Protein AF-A0AAD5V8U9-F1 (afdb_monomer)

Structure (mmCIF, N/CA/C/O backbone):
data_AF-A0AAD5V8U9-F1
#
_entry.id   AF-A0AAD5V8U9-F1
#
loop_
_atom_site.group_PDB
_atom_site.id
_atom_site.type_symbol
_atom_site.label_atom_id
_atom_site.label_alt_id
_atom_site.label_comp_id
_atom_site.label_asym_id
_atom_site.label_entity_id
_atom_site.label_seq_id
_atom_site.pdbx_PDB_ins_code
_atom_site.Cartn_x
_atom_site.Cartn_y
_atom_site.Cartn_z
_atom_site.occupancy
_atom_site.B_iso_or_equiv
_atom_site.auth_seq_id
_atom_site.auth_comp_id
_atom_site.auth_asym_id
_atom_site.auth_atom_id
_atom_site.pdbx_PDB_model_num
ATOM 1 N N . MET A 1 1 ? 53.433 7.777 5.359 1.00 27.30 1 MET A N 1
ATOM 2 C CA . MET A 1 1 ? 54.436 6.980 6.103 1.00 27.30 1 MET A CA 1
ATOM 3 C C . MET A 1 1 ? 55.001 7.890 7.192 1.00 27.30 1 MET A C 1
ATOM 5 O O . MET A 1 1 ? 55.397 8.986 6.826 1.00 27.30 1 MET A O 1
ATOM 9 N N . LEU A 1 2 ? 54.968 7.451 8.467 1.00 20.09 2 LEU A N 1
ATOM 10 C CA . LEU A 1 2 ? 55.168 8.207 9.737 1.00 20.09 2 LEU A CA 1
ATOM 11 C C . LEU A 1 2 ? 54.065 9.263 10.005 1.00 20.09 2 LEU A C 1
ATOM 13 O O . LEU A 1 2 ? 53.923 10.179 9.217 1.00 20.09 2 LEU A O 1
ATOM 17 N N . SER A 1 3 ? 53.223 9.217 11.045 1.00 21.23 3 SER A N 1
ATOM 18 C CA . SER A 1 3 ? 53.283 8.534 12.343 1.00 21.23 3 SER A CA 1
ATOM 19 C C . SER A 1 3 ? 51.876 8.349 12.954 1.00 21.23 3 SER A C 1
ATOM 21 O O . SER A 1 3 ? 51.056 9.260 12.984 1.00 21.23 3 SER A O 1
ATOM 23 N N . ARG A 1 4 ? 51.622 7.159 13.521 1.00 25.72 4 ARG A N 1
ATOM 24 C CA . ARG A 1 4 ? 50.749 6.996 14.697 1.00 25.72 4 ARG A CA 1
ATOM 25 C C . ARG A 1 4 ? 51.417 7.707 15.877 1.00 25.72 4 ARG A C 1
ATOM 27 O O . ARG A 1 4 ? 52.609 7.480 16.058 1.00 25.72 4 ARG A O 1
ATOM 34 N N . LEU A 1 5 ? 50.657 8.437 16.698 1.00 21.75 5 LEU A N 1
ATOM 35 C CA . LEU A 1 5 ? 50.808 8.521 18.163 1.00 21.75 5 LEU A CA 1
ATOM 36 C C . LEU A 1 5 ? 49.622 9.308 18.766 1.00 21.75 5 LEU A C 1
ATOM 38 O O . LEU A 1 5 ? 49.469 10.493 18.518 1.00 21.75 5 LEU A O 1
ATOM 42 N N . LEU A 1 6 ? 48.785 8.588 19.521 1.00 25.20 6 LEU A N 1
ATOM 43 C CA . LEU A 1 6 ? 47.920 9.003 20.641 1.00 25.20 6 LEU A CA 1
ATOM 44 C C . LEU A 1 6 ? 47.643 10.514 20.844 1.00 25.20 6 LEU A C 1
ATOM 46 O O . LEU A 1 6 ? 48.518 11.235 21.310 1.00 25.20 6 LEU A O 1
ATOM 50 N N . SER A 1 7 ? 46.385 10.949 20.697 1.00 22.83 7 SER A N 1
ATOM 51 C CA . SER A 1 7 ? 45.531 11.524 21.768 1.00 22.83 7 SER A CA 1
ATOM 52 C C . SER A 1 7 ? 44.360 12.349 21.200 1.00 22.83 7 SER A C 1
ATOM 54 O O . SER A 1 7 ? 44.422 12.876 20.100 1.00 22.83 7 SER A O 1
ATOM 56 N N . SER A 1 8 ? 43.269 12.364 21.964 1.00 24.34 8 SER A N 1
ATOM 57 C CA . SER A 1 8 ? 41.959 13.006 21.768 1.00 24.34 8 SER A CA 1
ATOM 58 C C . SER A 1 8 ? 41.940 14.377 21.070 1.00 24.34 8 SER A C 1
ATOM 60 O O . SER A 1 8 ? 42.480 15.339 21.616 1.00 24.34 8 SER A O 1
ATOM 62 N N . GLU A 1 9 ? 41.192 14.507 19.969 1.00 25.88 9 GLU A N 1
ATOM 63 C CA . GLU A 1 9 ? 40.745 15.809 19.451 1.00 25.88 9 GLU A CA 1
ATOM 64 C C . GLU A 1 9 ? 39.416 16.213 20.110 1.00 25.88 9 GLU A C 1
ATOM 66 O O . GLU A 1 9 ? 38.406 15.516 20.011 1.00 25.88 9 GLU A O 1
ATOM 71 N N . VAL A 1 10 ? 39.437 17.345 20.817 1.00 27.09 10 VAL A N 1
ATOM 72 C CA . VAL A 1 10 ? 38.261 18.047 21.346 1.00 27.09 10 VAL A CA 1
ATOM 73 C C . VAL A 1 10 ? 37.926 19.168 20.361 1.00 27.09 10 VAL A C 1
ATOM 75 O O . VAL A 1 10 ? 38.749 20.046 20.118 1.00 27.09 10 VAL A O 1
ATOM 78 N N . SER A 1 11 ? 36.726 19.127 19.784 1.00 25.44 11 SER A N 1
ATOM 79 C CA . SER A 1 11 ? 36.208 20.094 18.809 1.00 25.44 11 SER A CA 1
ATOM 80 C C . SER A 1 11 ? 35.788 21.418 19.467 1.00 25.44 11 SER A C 1
ATOM 82 O O . SER A 1 11 ? 34.930 21.414 20.353 1.00 25.44 11 SER A O 1
ATOM 84 N N . GLY A 1 12 ? 36.331 22.546 18.998 1.00 26.00 12 GLY A N 1
ATOM 85 C CA . GLY A 1 12 ? 35.893 23.910 19.324 1.00 26.00 12 GLY A CA 1
ATOM 86 C C . GLY A 1 12 ? 35.474 24.684 18.064 1.00 26.00 12 GLY A C 1
ATOM 87 O O . GLY A 1 12 ? 36.012 24.449 16.988 1.00 26.00 12 GLY A O 1
ATOM 88 N N . SER A 1 13 ? 34.484 25.572 18.198 1.00 30.34 13 SER A N 1
ATOM 89 C CA . SER A 1 13 ? 33.849 26.362 17.124 1.00 30.34 13 SER A CA 1
ATOM 90 C C . SER A 1 13 ? 34.834 27.213 16.298 1.00 30.34 13 SER A C 1
ATOM 92 O O . SER A 1 13 ? 35.621 27.968 16.861 1.00 30.34 13 SER A O 1
ATOM 94 N N . PHE A 1 14 ? 34.732 27.154 14.963 1.00 37.03 14 PHE A N 1
ATOM 95 C CA . PHE A 1 14 ? 35.583 27.874 13.996 1.00 37.03 14 PHE A CA 1
ATOM 96 C C . PHE A 1 14 ? 35.087 29.288 13.615 1.00 37.03 14 PHE A C 1
ATOM 98 O O . PHE A 1 14 ? 35.697 29.946 12.774 1.00 37.03 14 PHE A O 1
ATOM 105 N N . SER A 1 15 ? 33.992 29.790 14.200 1.00 32.16 15 SER A N 1
ATOM 106 C CA . SER A 1 15 ? 33.340 31.029 13.733 1.00 32.16 15 SER A CA 1
ATOM 107 C C . SER A 1 15 ? 34.103 32.328 14.040 1.00 32.16 15 SER A C 1
ATOM 109 O O . SER A 1 15 ? 33.955 33.301 13.307 1.00 32.16 15 SER A O 1
ATOM 111 N N . ASN A 1 16 ? 34.931 32.368 15.090 1.00 37.03 16 ASN A N 1
ATOM 112 C CA . ASN A 1 16 ? 35.503 33.626 15.605 1.00 37.03 16 ASN A CA 1
ATOM 113 C C . ASN A 1 16 ? 36.966 33.881 15.193 1.00 37.03 16 ASN A C 1
ATOM 115 O O . ASN A 1 16 ? 37.479 34.978 15.398 1.00 37.03 16 ASN A O 1
ATOM 119 N N . LEU A 1 17 ? 37.606 32.915 14.525 1.00 39.28 17 LEU A N 1
ATOM 120 C CA . LEU A 1 17 ? 38.947 33.060 13.938 1.00 39.28 17 LEU A CA 1
ATOM 121 C C . LEU A 1 17 ? 38.958 34.068 12.762 1.00 39.28 17 LEU A C 1
ATOM 123 O O . LEU A 1 17 ? 39.999 34.615 12.396 1.00 39.28 17 LEU A O 1
ATOM 127 N N . PHE A 1 18 ? 37.777 34.337 12.186 1.00 38.59 18 PHE A N 1
ATOM 128 C CA . PHE A 1 18 ? 37.563 35.188 11.012 1.00 38.59 18 PHE A CA 1
ATOM 129 C C . PHE A 1 18 ? 38.009 36.645 11.211 1.00 38.59 18 PHE A C 1
ATOM 131 O O . PHE A 1 18 ? 38.483 37.254 10.258 1.00 38.59 18 PHE A O 1
ATOM 138 N N . GLY A 1 19 ? 37.909 37.196 12.429 1.00 43.69 19 GLY A N 1
ATOM 139 C CA . GLY A 1 19 ? 38.251 38.600 12.700 1.00 43.69 19 GLY A CA 1
ATOM 140 C C . GLY A 1 19 ? 39.755 38.892 12.759 1.00 43.69 19 GLY A C 1
ATOM 141 O O . GLY A 1 19 ? 40.168 40.016 12.497 1.00 43.69 19 GLY A O 1
ATOM 142 N N . LEU A 1 20 ? 40.585 37.889 13.075 1.00 45.62 20 LEU A N 1
ATOM 143 C CA . LEU A 1 20 ? 42.047 38.043 13.111 1.00 45.62 20 LEU A CA 1
ATOM 144 C C . LEU A 1 20 ? 42.687 37.821 11.727 1.00 45.62 20 LEU A C 1
ATOM 146 O O . LEU A 1 20 ? 43.745 38.376 11.436 1.00 45.62 20 LEU A O 1
ATOM 150 N N . LEU A 1 21 ? 42.053 36.992 10.887 1.00 49.41 21 LEU A N 1
ATOM 151 C CA . LEU A 1 21 ? 42.594 36.519 9.607 1.00 49.41 21 LEU A CA 1
ATOM 152 C C . LEU A 1 21 ? 42.053 37.269 8.379 1.00 49.41 21 LEU A C 1
ATOM 154 O O . LEU A 1 21 ? 42.617 37.124 7.297 1.00 49.41 21 LEU A O 1
ATOM 158 N N . SER A 1 22 ? 41.002 38.087 8.521 1.00 44.06 22 SER A N 1
ATOM 159 C CA . SER A 1 22 ? 40.399 38.847 7.412 1.00 44.06 22 SER A CA 1
ATOM 160 C C . SER A 1 22 ? 41.258 40.001 6.870 1.00 44.06 22 SER A C 1
ATOM 162 O O . SER A 1 22 ? 40.866 40.625 5.889 1.00 44.06 22 SER A O 1
ATOM 164 N N . GLU A 1 23 ? 42.410 40.291 7.481 1.00 46.34 23 GLU A N 1
ATOM 165 C CA . GLU A 1 23 ? 43.320 41.385 7.095 1.00 46.34 23 GLU A CA 1
ATOM 166 C C . GLU A 1 23 ? 44.766 40.925 6.814 1.00 46.34 23 GLU A C 1
ATOM 168 O O . GLU A 1 23 ? 45.675 41.755 6.730 1.00 46.34 23 GLU A O 1
ATOM 173 N N . VAL A 1 24 ? 45.009 39.615 6.708 1.00 48.62 24 VAL A N 1
ATOM 174 C CA . VAL A 1 24 ? 46.351 39.068 6.452 1.00 48.62 24 VAL A CA 1
ATOM 175 C C . VAL A 1 24 ? 46.587 39.018 4.943 1.00 48.62 24 VAL A C 1
ATOM 177 O O . VAL A 1 24 ? 46.066 38.136 4.260 1.00 48.62 24 VAL A O 1
ATOM 180 N N . ASP A 1 25 ? 47.367 39.966 4.422 1.00 47.44 25 ASP A N 1
ATOM 181 C CA . ASP A 1 25 ? 47.779 39.972 3.018 1.00 47.44 25 ASP A CA 1
ATOM 182 C C . ASP A 1 25 ? 48.930 38.966 2.839 1.00 47.44 25 ASP A C 1
ATOM 184 O O . ASP A 1 25 ? 49.944 38.992 3.548 1.00 47.44 25 ASP A O 1
ATOM 188 N N . GLY A 1 26 ? 48.734 37.984 1.964 1.00 52.41 26 GLY A N 1
ATOM 189 C CA . GLY A 1 26 ? 49.614 36.828 1.837 1.00 52.41 26 GLY A CA 1
ATOM 190 C C . GLY A 1 26 ? 50.987 37.197 1.281 1.00 52.41 26 GLY A C 1
ATOM 191 O O . GLY A 1 26 ? 51.168 37.226 0.070 1.00 52.41 26 GLY A O 1
ATOM 192 N N . SER A 1 27 ? 51.970 37.440 2.156 1.00 48.62 27 SER A N 1
ATOM 193 C CA . SER A 1 27 ? 53.396 37.156 1.887 1.00 48.62 27 SER A CA 1
ATOM 194 C C . SER A 1 27 ? 54.386 37.404 3.043 1.00 48.62 27 SER A C 1
ATOM 196 O O . SER A 1 27 ? 55.550 37.052 2.858 1.00 48.62 27 SER A O 1
ATOM 198 N N . ALA A 1 28 ? 54.022 37.925 4.233 1.00 51.75 28 ALA A N 1
ATOM 199 C CA . ALA A 1 28 ? 55.047 38.137 5.284 1.00 51.75 28 ALA A CA 1
ATOM 200 C C . ALA A 1 28 ? 54.586 38.253 6.761 1.00 51.75 28 ALA A C 1
ATOM 202 O O . ALA A 1 28 ? 55.286 38.879 7.558 1.00 51.75 28 ALA A O 1
ATOM 203 N N . GLU A 1 29 ? 53.452 37.678 7.175 1.00 61.00 29 GLU A N 1
ATOM 204 C CA . GLU A 1 29 ? 52.917 37.912 8.531 1.00 61.00 29 GLU A CA 1
ATOM 205 C C . GLU A 1 29 ? 52.906 36.672 9.440 1.00 61.00 29 GLU A C 1
ATOM 207 O O . GLU A 1 29 ? 52.488 35.583 9.048 1.00 61.00 29 GLU A O 1
ATOM 212 N N . ASN A 1 30 ? 53.355 36.858 10.687 1.00 74.88 30 ASN A N 1
ATOM 213 C CA . ASN A 1 30 ? 53.443 35.815 11.709 1.00 74.88 30 ASN A CA 1
ATOM 214 C C . ASN A 1 30 ? 52.236 35.878 12.658 1.00 74.88 30 ASN A C 1
ATOM 216 O O . ASN A 1 30 ? 51.951 36.927 13.243 1.00 74.88 30 ASN A O 1
ATOM 220 N N . ILE A 1 31 ? 51.570 34.741 12.861 1.00 81.69 31 ILE A N 1
ATOM 221 C CA . ILE A 1 31 ? 50.552 34.562 13.903 1.00 81.69 31 ILE A CA 1
ATOM 222 C C . ILE A 1 31 ? 51.225 34.002 15.156 1.00 81.69 31 ILE A C 1
ATOM 224 O O . ILE A 1 31 ? 52.107 33.145 15.064 1.00 81.69 31 ILE A O 1
ATOM 228 N N . TYR A 1 32 ? 50.812 34.481 16.326 1.00 88.94 32 TYR A N 1
ATOM 229 C CA . TYR A 1 32 ? 51.337 34.056 17.621 1.00 88.94 32 TYR A CA 1
ATOM 230 C C . TYR A 1 32 ? 50.212 33.532 18.525 1.00 88.94 32 TYR A C 1
ATOM 232 O O . TYR A 1 32 ? 49.049 33.866 18.319 1.00 88.94 32 TYR A O 1
ATOM 240 N N . ILE A 1 33 ? 50.551 32.740 19.543 1.00 90.25 33 ILE A N 1
ATOM 241 C CA . ILE A 1 33 ? 49.639 32.248 20.588 1.00 90.25 33 ILE A CA 1
ATOM 242 C C . ILE A 1 33 ? 50.160 32.629 21.979 1.00 90.25 33 ILE A C 1
ATOM 244 O O . ILE A 1 33 ? 51.363 32.559 22.249 1.00 90.25 33 ILE A O 1
ATOM 248 N N . THR A 1 34 ? 49.252 33.031 22.867 1.00 92.50 34 THR A N 1
ATOM 249 C CA . THR A 1 34 ? 49.519 33.280 24.294 1.00 92.50 34 THR A CA 1
ATOM 250 C C . THR A 1 34 ? 48.283 32.911 25.126 1.00 92.50 34 THR A C 1
ATOM 252 O O . THR A 1 34 ? 47.184 32.794 24.581 1.00 92.50 34 THR A O 1
ATOM 255 N N . GLY A 1 35 ? 48.437 32.654 26.423 1.00 93.38 35 GLY A N 1
ATOM 256 C CA . GLY A 1 35 ? 47.375 32.072 27.248 1.00 93.38 35 GLY A CA 1
ATOM 257 C C . GLY A 1 35 ? 47.658 32.070 28.745 1.00 93.38 35 GLY A C 1
ATOM 258 O O . GLY A 1 35 ? 48.667 32.595 29.201 1.00 93.38 35 GLY A O 1
ATOM 259 N N . SER A 1 36 ? 46.764 31.464 29.521 1.00 93.06 36 SER A N 1
ATOM 260 C CA . SER A 1 36 ? 46.651 31.605 30.979 1.00 93.06 36 SER A CA 1
ATOM 261 C C . SER A 1 36 ? 47.670 30.825 31.818 1.00 93.06 36 SER A C 1
ATOM 263 O O . SER A 1 36 ? 47.494 30.722 33.030 1.00 93.06 36 SER A O 1
ATOM 265 N N . VAL A 1 37 ? 48.681 30.219 31.197 1.00 90.06 37 VAL A N 1
ATOM 266 C CA . VAL A 1 37 ? 49.712 29.413 31.872 1.00 90.06 37 VAL A CA 1
ATOM 267 C C . VAL A 1 37 ? 51.101 29.804 31.386 1.00 90.06 37 VAL A C 1
ATOM 269 O O . VAL A 1 37 ? 51.250 30.232 30.242 1.00 90.06 37 VAL A O 1
ATOM 272 N N . ASP A 1 38 ? 52.127 29.584 32.213 1.00 90.00 38 ASP A N 1
ATOM 273 C CA . ASP A 1 38 ? 53.528 29.919 31.907 1.00 90.00 38 ASP A CA 1
ATOM 274 C C . ASP A 1 38 ? 53.992 29.385 30.543 1.00 90.00 38 ASP A C 1
ATOM 276 O O . ASP A 1 38 ? 54.659 30.089 29.788 1.00 90.00 38 ASP A O 1
ATOM 280 N N . ALA A 1 39 ? 53.593 28.160 30.181 1.00 86.12 39 ALA A N 1
ATOM 281 C CA . ALA A 1 39 ? 53.939 27.552 28.894 1.00 86.12 39 ALA A CA 1
ATOM 282 C C . ALA A 1 39 ? 53.341 28.296 27.684 1.00 86.12 39 ALA A C 1
ATOM 284 O O . ALA A 1 39 ? 53.891 28.221 26.590 1.00 86.12 39 ALA A O 1
ATOM 285 N N . LEU A 1 40 ? 52.252 29.041 27.890 1.00 89.62 40 LEU A N 1
ATOM 286 C CA . LEU A 1 40 ? 51.650 29.964 26.927 1.00 89.62 40 LEU A CA 1
ATOM 287 C C . LEU A 1 40 ? 51.908 31.429 27.301 1.00 89.62 40 LEU A C 1
ATOM 289 O O . LEU A 1 40 ? 51.198 32.307 26.835 1.00 89.62 40 LEU A O 1
ATOM 293 N N . GLN A 1 41 ? 52.935 31.711 28.102 1.00 93.31 41 GLN A N 1
ATOM 294 C CA . GLN A 1 41 ? 53.446 33.062 28.348 1.00 93.31 41 GLN A CA 1
ATOM 295 C C . GLN A 1 41 ? 52.489 34.005 29.106 1.00 93.31 41 GLN A C 1
ATOM 297 O O . GLN A 1 41 ? 52.646 35.221 29.010 1.00 93.31 41 GLN A O 1
ATOM 302 N N . ASN A 1 42 ? 51.540 33.479 29.896 1.00 90.19 42 ASN A N 1
ATOM 303 C CA . ASN A 1 42 ? 50.672 34.241 30.819 1.00 90.19 42 ASN A CA 1
ATOM 304 C C . ASN A 1 42 ? 50.021 35.493 30.205 1.00 90.19 42 ASN A C 1
ATOM 306 O O . ASN A 1 42 ? 50.077 36.580 30.783 1.00 90.19 42 ASN A O 1
ATOM 310 N N . TRP A 1 43 ? 49.432 35.348 29.018 1.00 91.38 43 TRP A N 1
ATOM 311 C CA . TRP A 1 43 ? 48.818 36.435 28.248 1.00 91.38 43 TRP A CA 1
ATOM 312 C C . TRP A 1 43 ? 49.775 37.573 27.860 1.00 91.38 43 TRP A C 1
ATOM 314 O O . TRP A 1 43 ? 49.324 38.645 27.464 1.00 91.38 43 TRP A O 1
ATOM 324 N N . SER A 1 44 ? 51.095 37.375 27.937 1.00 91.00 44 SER A N 1
ATOM 325 C CA . SER A 1 44 ? 52.065 38.360 27.459 1.00 91.00 44 SER A CA 1
ATOM 326 C C . SER A 1 44 ? 52.054 38.386 25.929 1.00 91.00 44 SER A C 1
ATOM 328 O O . SER A 1 44 ? 52.379 37.368 25.305 1.00 91.00 44 SER A O 1
ATOM 330 N N . PRO A 1 45 ? 51.717 39.525 25.296 1.00 87.44 45 PRO A N 1
ATOM 331 C CA . PRO A 1 45 ? 51.862 39.654 23.862 1.00 87.44 45 PRO A CA 1
ATOM 332 C C . PRO A 1 45 ? 53.337 39.738 23.478 1.00 87.44 45 PRO A C 1
ATOM 334 O O . PRO A 1 45 ? 53.701 39.139 22.479 1.00 87.44 45 PRO A O 1
ATOM 337 N N . ASP A 1 46 ? 54.207 40.381 24.264 1.00 87.50 46 ASP A N 1
ATOM 338 C CA . ASP A 1 46 ? 55.628 40.573 23.929 1.00 87.50 46 ASP A CA 1
ATOM 339 C C . ASP A 1 46 ? 56.355 39.244 23.698 1.00 87.50 46 ASP A C 1
ATOM 341 O O . ASP A 1 46 ? 57.020 39.079 22.673 1.00 87.50 46 ASP A O 1
ATOM 345 N N . ASN A 1 47 ? 56.106 38.260 24.567 1.00 88.56 47 ASN A N 1
ATOM 346 C CA . ASN A 1 47 ? 56.753 36.947 24.526 1.00 88.56 47 ASN A CA 1
ATOM 347 C C . ASN A 1 47 ? 55.902 35.843 23.875 1.00 88.56 47 ASN A C 1
ATOM 349 O O . ASN A 1 47 ? 56.293 34.681 23.933 1.00 88.56 47 ASN A O 1
ATOM 353 N N . ALA A 1 48 ? 54.757 36.174 23.263 1.00 90.94 48 ALA A N 1
ATOM 354 C CA . ALA A 1 48 ? 53.863 35.198 22.631 1.00 90.94 48 ALA A CA 1
ATOM 355 C C . ALA A 1 48 ? 54.591 34.280 21.630 1.00 90.94 48 ALA A C 1
ATOM 357 O O . ALA A 1 48 ? 55.516 34.700 20.928 1.00 90.94 48 ALA A O 1
ATOM 358 N N . LEU A 1 49 ? 54.151 33.025 21.544 1.00 89.25 49 LEU A N 1
ATOM 359 C CA . LEU A 1 49 ? 54.831 31.976 20.786 1.00 89.25 49 LEU A CA 1
ATOM 360 C C . LEU A 1 49 ? 54.414 32.004 19.315 1.00 89.25 49 LEU A C 1
ATOM 362 O O . LEU A 1 49 ? 53.227 32.003 19.015 1.00 89.25 49 LEU A O 1
ATOM 366 N N . ILE A 1 50 ? 55.382 32.021 18.400 1.00 89.31 50 ILE A N 1
ATOM 367 C CA . ILE A 1 50 ? 55.143 32.091 16.950 1.00 89.31 50 ILE A CA 1
ATOM 368 C C . ILE A 1 50 ? 54.657 30.751 16.382 1.00 89.31 50 ILE A C 1
ATOM 370 O O . ILE A 1 50 ? 55.256 29.712 16.655 1.00 89.31 50 ILE A O 1
ATOM 374 N N . LEU A 1 51 ? 53.608 30.760 15.559 1.00 83.25 51 LEU A N 1
ATOM 375 C CA . LEU A 1 51 ? 53.156 29.567 14.843 1.00 83.25 51 LEU A CA 1
ATOM 376 C C . LEU A 1 51 ? 53.936 29.378 13.530 1.00 83.25 51 LEU A C 1
ATOM 378 O O . LEU A 1 51 ? 54.230 30.335 12.816 1.00 83.25 51 LEU A O 1
ATOM 382 N N . ASN A 1 52 ? 54.240 28.126 13.184 1.00 76.00 52 ASN A N 1
ATOM 383 C CA . ASN A 1 52 ? 54.982 27.738 11.987 1.00 76.00 52 ASN A CA 1
ATOM 384 C C . ASN A 1 52 ? 54.064 27.665 10.743 1.00 76.00 52 ASN A C 1
ATOM 386 O O . ASN A 1 52 ? 53.125 26.866 10.753 1.00 76.00 52 ASN A O 1
ATOM 390 N N . PRO A 1 53 ? 54.343 28.419 9.660 1.00 70.88 53 PRO A N 1
ATOM 391 C CA . PRO A 1 53 ? 53.560 28.403 8.420 1.00 70.88 53 PRO A CA 1
ATOM 392 C C . PRO A 1 53 ? 53.905 27.261 7.445 1.00 70.88 53 PRO A C 1
ATOM 394 O O . PRO A 1 53 ? 53.385 27.254 6.333 1.00 70.88 53 PRO A O 1
ATOM 397 N N . ALA A 1 54 ? 54.791 26.317 7.792 1.00 69.38 54 ALA A N 1
ATOM 398 C CA . ALA A 1 54 ? 55.311 25.306 6.857 1.00 69.38 54 ALA A CA 1
ATOM 399 C C . ALA A 1 54 ? 54.240 24.460 6.129 1.00 69.38 54 ALA A C 1
ATOM 401 O O . ALA A 1 54 ? 54.530 23.920 5.066 1.00 69.38 54 ALA A O 1
ATOM 402 N N . ASN A 1 55 ? 53.016 24.380 6.664 1.00 54.94 55 ASN A N 1
ATOM 403 C CA . ASN A 1 55 ? 51.869 23.683 6.068 1.00 54.94 55 ASN A CA 1
ATOM 404 C C . ASN A 1 55 ? 50.764 24.662 5.616 1.00 54.94 55 ASN A C 1
ATOM 406 O O . ASN A 1 55 ? 49.573 24.376 5.772 1.00 54.94 55 ASN A O 1
ATOM 410 N N . TYR A 1 56 ? 51.144 25.836 5.099 1.00 48.72 56 TYR A N 1
ATOM 411 C CA . TYR A 1 56 ? 50.217 26.840 4.566 1.00 48.72 56 TYR A CA 1
ATOM 412 C C . TYR A 1 56 ? 49.164 26.193 3.629 1.00 48.72 56 TYR A C 1
ATOM 414 O O . TYR A 1 56 ? 49.543 25.389 2.773 1.00 48.72 56 TYR A O 1
ATOM 422 N N . PRO A 1 57 ? 47.853 26.493 3.773 1.00 50.28 57 PRO A N 1
ATOM 423 C CA . PRO A 1 57 ? 47.262 27.628 4.492 1.00 50.28 57 PRO A CA 1
ATOM 424 C C . PRO A 1 57 ? 47.142 27.483 6.018 1.00 50.28 57 PRO A C 1
ATOM 426 O O . PRO A 1 57 ? 46.493 28.316 6.639 1.00 50.28 57 PRO A O 1
ATOM 429 N N . THR A 1 58 ? 47.743 26.471 6.651 1.00 58.25 58 THR A N 1
ATOM 430 C CA . THR A 1 58 ? 47.676 26.271 8.110 1.00 58.25 58 THR A CA 1
ATOM 431 C C . THR A 1 58 ? 48.967 26.682 8.825 1.00 58.25 58 THR A C 1
ATOM 433 O O . THR A 1 58 ? 50.044 26.169 8.514 1.00 58.25 58 THR A O 1
ATOM 436 N N . TRP A 1 59 ? 48.858 27.545 9.841 1.00 72.56 59 TRP A N 1
ATOM 437 C CA . TRP A 1 59 ? 49.929 27.787 10.816 1.00 72.56 59 TRP A CA 1
ATOM 438 C C . TRP A 1 59 ? 49.806 26.817 11.988 1.00 72.56 59 TRP A C 1
ATOM 440 O O . TRP A 1 59 ? 48.695 26.610 12.473 1.00 72.56 59 TRP A O 1
ATOM 450 N N . SER A 1 60 ? 50.915 26.254 12.481 1.00 74.00 60 SER A N 1
ATOM 451 C CA . SER A 1 60 ? 50.874 25.342 13.633 1.00 74.00 60 SER A CA 1
ATOM 452 C C . SER A 1 60 ? 52.050 25.453 14.606 1.00 74.00 60 SER A C 1
ATOM 454 O O . SER A 1 60 ? 53.158 25.812 14.221 1.00 74.00 60 SER A O 1
ATOM 456 N N . ILE A 1 61 ? 51.836 25.131 15.883 1.00 79.00 61 ILE A N 1
ATOM 457 C CA . ILE A 1 61 ? 52.902 24.994 16.894 1.00 79.00 61 ILE A CA 1
ATOM 458 C C . ILE A 1 61 ? 52.580 23.842 17.849 1.00 79.00 61 ILE A C 1
ATOM 460 O O . ILE A 1 61 ? 51.418 23.595 18.161 1.00 79.00 61 ILE A O 1
ATOM 464 N N . THR A 1 62 ? 53.612 23.138 18.322 1.00 77.94 62 THR A N 1
ATOM 465 C CA . THR A 1 62 ? 53.494 22.125 19.383 1.00 77.94 62 THR A CA 1
ATOM 466 C C . THR A 1 62 ? 54.023 22.683 20.701 1.00 77.94 62 THR A C 1
ATOM 468 O O . THR A 1 62 ? 55.163 23.148 20.749 1.00 77.94 62 THR A O 1
ATOM 471 N N . ILE A 1 63 ? 53.217 22.636 21.768 1.00 77.69 63 ILE A N 1
ATOM 472 C CA . ILE A 1 63 ? 53.557 23.213 23.082 1.00 77.69 63 ILE A CA 1
ATOM 473 C C . ILE A 1 63 ? 53.342 22.173 24.187 1.00 77.69 63 ILE A C 1
ATOM 475 O O . ILE A 1 63 ? 52.375 21.411 24.150 1.00 77.69 63 ILE A O 1
ATOM 479 N N . ASN A 1 64 ? 54.243 22.155 25.174 1.00 79.38 64 ASN A N 1
ATOM 480 C CA . ASN A 1 64 ? 54.147 21.303 26.361 1.00 79.38 64 ASN A CA 1
ATOM 481 C C . ASN A 1 64 ? 53.321 22.004 27.439 1.00 79.38 64 ASN A C 1
ATOM 483 O O . ASN A 1 64 ? 53.771 23.000 28.002 1.00 79.38 64 ASN A O 1
ATOM 487 N N . LEU A 1 65 ? 52.138 21.477 27.740 1.00 80.94 65 LEU A N 1
ATOM 488 C CA . LEU A 1 65 ? 51.215 22.064 28.710 1.00 80.94 65 LEU A CA 1
ATOM 489 C C . LEU A 1 65 ? 51.138 21.231 30.003 1.00 80.94 65 LEU A C 1
ATOM 491 O O . LEU A 1 65 ? 51.279 20.002 29.948 1.00 80.94 65 LEU A O 1
ATOM 495 N N . PRO A 1 66 ? 50.921 21.873 31.171 1.00 76.62 66 PRO A N 1
ATOM 496 C CA . PRO A 1 66 ? 50.778 21.170 32.444 1.00 76.62 66 PRO A CA 1
ATOM 497 C C . PRO A 1 66 ? 49.532 20.279 32.420 1.00 76.62 66 PRO A C 1
ATOM 499 O O . PRO A 1 66 ? 48.501 20.691 31.898 1.00 76.62 66 PRO A O 1
ATOM 502 N N . ALA A 1 67 ? 49.622 19.067 32.971 1.00 77.94 67 ALA A N 1
ATOM 503 C CA . ALA A 1 67 ? 48.522 18.099 33.012 1.00 77.94 67 ALA A CA 1
ATOM 504 C C . ALA A 1 67 ? 47.450 18.457 34.056 1.00 77.94 67 ALA A C 1
ATOM 506 O O . ALA A 1 67 ? 47.768 19.053 35.081 1.00 77.94 67 ALA A O 1
ATOM 507 N N . SER A 1 68 ? 46.207 18.011 33.837 1.00 79.94 68 SER A N 1
ATOM 508 C CA . SER A 1 68 ? 45.039 18.293 34.699 1.00 79.94 68 SER A CA 1
ATOM 509 C C . SER A 1 68 ? 44.742 19.782 34.918 1.00 79.94 68 SER A C 1
ATOM 511 O O . SER A 1 68 ? 44.207 20.157 35.962 1.00 79.94 68 SER A O 1
ATOM 513 N N . THR A 1 69 ? 45.082 20.637 33.955 1.00 78.69 69 THR A N 1
ATOM 514 C CA . THR A 1 69 ? 44.961 22.093 34.093 1.00 78.69 69 THR A CA 1
ATOM 515 C C . THR A 1 69 ? 43.962 22.626 33.077 1.00 78.69 69 THR A C 1
ATOM 517 O O . THR A 1 69 ? 44.064 22.328 31.887 1.00 78.69 69 THR A O 1
ATOM 520 N N . ALA A 1 70 ? 43.002 23.428 33.542 1.00 83.75 70 ALA A N 1
ATOM 521 C CA . ALA A 1 70 ? 42.165 24.245 32.672 1.00 83.75 70 ALA A CA 1
ATOM 522 C C . ALA A 1 70 ? 42.989 25.440 32.173 1.00 83.75 70 ALA A C 1
ATOM 524 O O . ALA A 1 70 ? 43.531 26.209 32.967 1.00 83.75 70 ALA A O 1
ATOM 525 N N . ILE A 1 71 ? 43.111 25.561 30.858 1.00 84.44 71 ILE A N 1
ATOM 526 C CA . ILE A 1 71 ? 43.960 26.524 30.166 1.00 84.44 71 ILE A CA 1
ATOM 527 C C . ILE A 1 71 ? 43.079 27.341 29.239 1.00 84.44 71 ILE A C 1
ATOM 529 O O . ILE A 1 71 ? 42.312 26.793 28.447 1.00 84.44 71 ILE A O 1
ATOM 533 N N . GLU A 1 72 ? 43.225 28.653 29.321 1.00 88.81 72 GLU A N 1
ATOM 534 C CA . GLU A 1 72 ? 42.662 29.582 28.358 1.00 88.81 72 GLU A CA 1
ATOM 535 C C . GLU A 1 72 ? 43.760 30.100 27.423 1.00 88.81 72 GLU A C 1
ATOM 537 O O . GLU A 1 72 ? 44.900 30.268 27.856 1.00 88.81 72 GLU A O 1
ATOM 542 N N . TYR A 1 73 ? 43.454 30.359 26.155 1.00 88.88 73 TYR A N 1
ATOM 543 C CA . TYR A 1 73 ? 44.422 30.904 25.198 1.00 88.88 73 TYR A CA 1
ATOM 544 C C . TYR A 1 73 ? 43.749 31.721 24.092 1.00 88.88 73 TYR A C 1
ATOM 546 O O . TYR A 1 73 ? 42.535 31.635 23.901 1.00 88.88 73 TYR A O 1
ATOM 554 N N . LYS A 1 74 ? 44.545 32.523 23.378 1.00 87.94 74 LYS A N 1
ATOM 555 C CA . LYS A 1 74 ? 44.144 33.257 22.170 1.00 87.94 74 LYS A CA 1
ATOM 556 C C . LYS A 1 74 ? 45.279 33.348 21.168 1.00 87.94 74 LYS A C 1
ATOM 558 O O . LYS A 1 74 ? 46.460 33.339 21.539 1.00 87.94 74 LYS A O 1
ATOM 563 N N . TYR A 1 75 ? 44.905 33.530 19.909 1.00 86.88 75 TYR A N 1
ATOM 564 C CA . TYR A 1 75 ? 45.836 33.952 18.872 1.00 86.88 75 TYR A CA 1
ATOM 565 C C . TYR A 1 75 ? 45.975 35.477 18.836 1.00 86.88 75 TYR A C 1
ATOM 567 O O . TYR A 1 75 ? 45.025 36.220 19.094 1.00 86.88 75 TYR A O 1
ATOM 575 N N . ILE A 1 76 ? 47.174 35.951 18.510 1.00 86.19 76 ILE A N 1
ATOM 576 C CA . ILE A 1 76 ? 47.454 37.369 18.292 1.00 86.19 76 ILE A CA 1
ATOM 577 C C . ILE A 1 76 ? 48.217 37.566 16.984 1.00 86.19 76 ILE A C 1
ATOM 579 O O . ILE A 1 76 ? 49.089 36.772 16.618 1.00 86.19 76 ILE A O 1
ATOM 583 N N . ARG A 1 77 ? 47.918 38.666 16.299 1.00 83.19 77 ARG A N 1
ATOM 584 C CA . ARG A 1 77 ? 48.671 39.157 15.141 1.00 83.19 77 ARG A CA 1
ATOM 585 C C . ARG A 1 77 ? 49.559 40.308 15.599 1.00 83.19 77 ARG A C 1
ATOM 587 O O . ARG A 1 77 ? 49.083 41.220 16.277 1.00 83.19 77 ARG A O 1
ATOM 594 N N . LYS A 1 78 ? 50.839 40.276 15.224 1.00 76.56 78 LYS A N 1
ATOM 595 C CA . LYS A 1 78 ? 51.776 41.387 15.438 1.00 76.56 78 LYS A CA 1
ATOM 596 C C . LYS A 1 78 ? 52.190 41.957 14.089 1.00 76.56 78 LYS A C 1
ATOM 598 O O . LYS A 1 78 ? 52.871 41.273 13.329 1.00 76.56 78 LYS A O 1
ATOM 603 N N . PHE A 1 79 ? 51.819 43.201 13.812 1.00 71.19 79 PHE A N 1
ATOM 604 C CA . PHE A 1 79 ? 52.178 43.882 12.568 1.00 71.19 79 PHE A CA 1
ATOM 605 C C . PHE A 1 79 ? 52.525 45.348 12.852 1.00 71.19 79 PHE A C 1
ATOM 607 O O . PHE A 1 79 ? 51.797 46.023 13.573 1.00 71.19 79 PHE A O 1
ATOM 614 N N . ASN A 1 80 ? 53.669 45.834 12.351 1.00 69.25 80 ASN A N 1
ATOM 615 C CA . ASN A 1 80 ? 54.174 47.205 12.567 1.00 69.25 80 ASN A CA 1
ATOM 616 C C . ASN A 1 80 ? 54.162 47.700 14.034 1.00 69.25 80 ASN A C 1
ATOM 618 O O . ASN A 1 80 ? 53.923 48.873 14.306 1.00 69.25 80 ASN A O 1
ATOM 622 N N . GLY A 1 81 ? 54.429 46.809 14.995 1.00 69.25 81 GLY A N 1
ATOM 623 C CA . GLY A 1 81 ? 54.434 47.136 16.429 1.00 69.25 81 GLY A CA 1
ATOM 624 C C . GLY A 1 81 ? 53.047 47.189 17.084 1.00 69.25 81 GLY A C 1
ATOM 625 O O . GLY A 1 81 ? 52.964 47.396 18.292 1.00 69.25 81 GLY A O 1
ATOM 626 N N . GLN A 1 82 ? 51.970 46.958 16.327 1.00 75.75 82 GLN A N 1
ATOM 627 C CA . GLN A 1 82 ? 50.606 46.849 16.838 1.00 75.75 82 GLN A CA 1
ATOM 628 C C . GLN A 1 82 ? 50.239 45.378 17.086 1.00 75.75 82 GLN A C 1
ATOM 630 O O . GLN A 1 82 ? 50.506 44.506 16.254 1.00 75.75 82 GLN A O 1
ATOM 635 N N . VAL A 1 83 ? 49.624 45.104 18.241 1.00 84.75 83 VAL A N 1
ATOM 636 C CA . VAL A 1 83 ? 49.134 43.774 18.628 1.00 84.75 83 VAL A CA 1
ATOM 637 C C . VAL A 1 83 ? 47.617 43.743 18.492 1.00 84.75 83 VAL A C 1
ATOM 639 O O . VAL A 1 83 ? 46.923 44.499 19.172 1.00 84.75 83 VAL A O 1
ATOM 642 N N . THR A 1 84 ? 47.109 42.848 17.647 1.00 82.12 84 THR A N 1
ATOM 643 C CA . THR A 1 84 ? 45.671 42.583 17.498 1.00 82.12 84 THR A CA 1
ATOM 644 C C . THR A 1 84 ? 45.352 41.226 18.109 1.00 82.12 84 THR A C 1
ATOM 646 O O . THR A 1 84 ? 46.054 40.253 17.835 1.00 82.12 84 THR A O 1
ATOM 649 N N . TRP A 1 85 ? 44.322 41.167 18.951 1.00 83.75 85 TRP A N 1
ATOM 650 C CA . TRP A 1 85 ? 43.903 39.964 19.672 1.00 83.75 85 TRP A CA 1
ATOM 651 C C . TRP A 1 85 ? 42.709 39.294 19.005 1.00 83.75 85 TRP A C 1
ATOM 653 O O . TRP A 1 85 ? 41.853 39.967 18.434 1.00 83.75 85 TRP A O 1
ATOM 663 N N . GLU A 1 86 ? 42.623 37.974 19.142 1.00 78.50 86 GLU A N 1
ATOM 664 C CA . GLU A 1 86 ? 41.411 37.223 18.824 1.00 78.50 86 GLU A CA 1
ATOM 665 C C . GLU A 1 86 ? 40.230 37.712 19.682 1.00 78.50 86 GLU A C 1
ATOM 667 O O . GLU A 1 86 ? 40.390 38.101 20.849 1.00 78.50 86 GLU A O 1
ATOM 672 N N . SER A 1 87 ? 39.034 37.724 19.090 1.00 73.00 87 SER A N 1
ATOM 673 C CA . SER A 1 87 ? 37.798 38.180 19.733 1.00 73.00 87 SER A CA 1
ATOM 674 C C . SER A 1 87 ? 37.478 37.359 20.985 1.00 73.00 87 SER A C 1
ATOM 676 O O . SER A 1 87 ? 37.800 36.178 21.061 1.00 73.00 87 SER A O 1
ATOM 678 N N . ASP A 1 88 ? 36.821 37.964 21.976 1.00 68.38 88 ASP A N 1
ATOM 679 C CA . ASP A 1 88 ? 36.266 37.202 23.100 1.00 68.38 88 ASP A CA 1
ATOM 680 C C . ASP A 1 88 ? 35.110 36.284 22.657 1.00 68.38 88 ASP A C 1
ATOM 682 O O . ASP A 1 88 ? 34.390 36.617 21.711 1.00 68.38 88 ASP A O 1
ATOM 686 N N . PRO A 1 89 ? 34.885 35.152 23.352 1.00 70.81 89 PRO A N 1
ATOM 687 C CA . PRO A 1 89 ? 35.583 34.698 24.564 1.00 70.81 89 PRO A CA 1
ATOM 688 C C . PRO A 1 89 ? 36.939 34.017 24.292 1.00 70.81 89 PRO A C 1
ATOM 690 O O . PRO A 1 89 ? 37.181 33.522 23.197 1.00 70.81 89 PRO A O 1
ATOM 693 N N . ASN A 1 90 ? 37.807 33.945 25.312 1.00 79.56 90 ASN A N 1
ATOM 694 C CA . ASN A 1 90 ? 39.041 33.147 25.267 1.00 79.56 90 ASN A CA 1
ATOM 695 C C . ASN A 1 90 ? 38.751 31.679 24.904 1.00 79.56 90 ASN A C 1
ATOM 697 O O . ASN A 1 90 ? 37.801 31.081 25.423 1.00 79.56 90 ASN A O 1
ATOM 701 N N . MET A 1 91 ? 39.621 31.071 24.094 1.00 79.56 91 MET A N 1
ATOM 702 C CA . MET A 1 91 ? 39.581 29.631 23.835 1.00 79.56 91 MET A CA 1
ATOM 703 C C . MET A 1 91 ? 39.929 28.881 25.118 1.00 79.56 91 MET A C 1
ATOM 705 O O . MET A 1 91 ? 40.796 29.325 25.868 1.00 79.56 91 MET A O 1
ATOM 709 N N . ARG A 1 92 ? 39.267 27.750 25.392 1.00 79.69 92 ARG A N 1
ATOM 710 C CA . ARG A 1 92 ? 39.476 26.957 26.615 1.00 79.69 92 ARG A CA 1
ATOM 711 C C . ARG A 1 92 ? 39.746 25.494 26.294 1.00 79.69 92 ARG A C 1
ATOM 713 O O . ARG A 1 92 ? 39.006 24.882 25.531 1.00 79.69 92 ARG A O 1
ATOM 720 N N . ILE A 1 93 ? 40.746 24.914 26.947 1.00 77.44 93 ILE A N 1
ATOM 721 C CA . ILE A 1 93 ? 41.046 23.478 26.921 1.00 77.44 93 ILE A CA 1
ATOM 722 C C . ILE A 1 93 ? 41.400 23.002 28.332 1.00 77.44 93 ILE A C 1
ATOM 724 O O . ILE A 1 93 ? 41.978 23.749 29.111 1.00 77.44 93 ILE A O 1
ATOM 728 N N . THR A 1 94 ? 41.057 21.766 28.694 1.00 79.69 94 THR A N 1
ATOM 729 C CA . THR A 1 94 ? 41.528 21.142 29.943 1.00 79.69 94 THR A CA 1
ATOM 730 C C . THR A 1 94 ? 42.402 19.948 29.593 1.00 79.69 94 THR A C 1
ATOM 732 O O . THR A 1 94 ? 41.953 19.043 28.891 1.00 79.69 94 THR A O 1
ATOM 735 N N . THR A 1 95 ? 43.658 19.955 30.037 1.00 72.62 95 THR A N 1
ATOM 736 C CA . THR A 1 95 ? 44.623 18.893 29.714 1.00 72.62 95 THR A CA 1
ATOM 737 C C . THR A 1 95 ? 44.335 17.610 30.514 1.00 72.62 95 THR A C 1
ATOM 739 O O . THR A 1 95 ? 43.988 17.687 31.695 1.00 72.62 95 THR A O 1
ATOM 742 N N . PRO A 1 96 ? 44.468 16.410 29.916 1.00 63.00 96 PRO A N 1
ATOM 743 C CA . PRO A 1 96 ? 44.176 15.139 30.586 1.00 63.00 96 PRO A CA 1
ATOM 744 C C . PRO A 1 96 ? 45.163 14.814 31.725 1.00 63.00 96 PRO A C 1
ATOM 746 O O . PRO A 1 96 ? 46.267 15.351 31.796 1.00 63.00 96 PRO A O 1
ATOM 749 N N . ALA A 1 97 ? 44.761 13.917 32.636 1.00 59.16 97 ALA A N 1
ATOM 750 C CA . ALA A 1 97 ? 45.477 13.644 33.891 1.00 59.16 97 ALA A CA 1
ATOM 751 C C . ALA A 1 97 ? 46.724 12.749 33.776 1.00 59.16 97 ALA A C 1
ATOM 753 O O . ALA A 1 97 ? 47.508 12.642 34.720 1.00 59.16 97 ALA A O 1
ATOM 754 N N . SER A 1 98 ? 46.934 12.102 32.632 1.00 54.44 98 SER A N 1
ATOM 755 C CA . SER A 1 98 ? 48.068 11.209 32.408 1.00 54.44 98 SER A CA 1
ATOM 756 C C . SER A 1 98 ? 49.186 11.925 31.649 1.00 54.44 98 SER A C 1
ATOM 758 O O . SER A 1 98 ? 48.956 12.384 30.535 1.00 54.44 98 SER A O 1
ATOM 760 N N . VAL A 1 99 ? 50.399 11.881 32.215 1.00 44.78 99 VAL A N 1
ATOM 761 C CA . VAL A 1 99 ? 51.710 12.339 31.699 1.00 44.78 99 VAL A CA 1
ATOM 762 C C . VAL A 1 99 ? 52.146 13.729 32.194 1.00 44.78 99 VAL A C 1
ATOM 764 O O . VAL A 1 99 ? 51.415 14.703 32.123 1.00 44.78 99 VAL A O 1
ATOM 767 N N . ARG A 1 100 ? 53.391 13.824 32.694 1.00 48.44 100 ARG A N 1
ATOM 768 C CA . ARG A 1 100 ? 54.003 15.038 33.279 1.00 48.44 100 ARG A CA 1
ATOM 769 C C . ARG A 1 100 ? 54.137 16.237 32.316 1.00 48.44 100 ARG A C 1
ATOM 771 O O . ARG A 1 100 ? 54.533 17.288 32.793 1.00 48.44 100 ARG A O 1
ATOM 778 N N . ASN A 1 101 ? 53.815 16.090 31.026 1.00 49.97 101 ASN A N 1
ATOM 779 C CA . ASN A 1 101 ? 53.725 17.142 30.003 1.00 49.97 101 ASN A CA 1
ATOM 780 C C . ASN A 1 101 ? 52.769 16.666 28.885 1.00 49.97 101 ASN A C 1
ATOM 782 O O . ASN A 1 101 ? 52.959 15.563 28.372 1.00 49.97 101 ASN A O 1
ATOM 786 N N . CYS A 1 102 ? 51.770 17.469 28.501 1.00 51.19 102 CYS A N 1
ATOM 787 C CA . CYS A 1 102 ? 50.886 17.197 27.355 1.00 51.19 102 CYS A CA 1
ATOM 788 C C . CYS A 1 102 ? 51.393 17.937 26.108 1.00 51.19 102 CYS A C 1
ATOM 790 O O . CYS A 1 102 ? 51.537 19.156 26.158 1.00 51.19 102 CYS A O 1
ATOM 792 N N . HIS A 1 103 ? 51.642 17.227 25.004 1.00 55.34 103 HIS A N 1
ATOM 793 C CA . HIS A 1 103 ? 51.986 17.831 23.712 1.00 55.34 103 HIS A CA 1
ATOM 794 C C . HIS A 1 103 ? 50.700 18.148 22.946 1.00 55.34 103 HIS A C 1
ATOM 796 O O . HIS A 1 103 ? 50.018 17.229 22.499 1.00 55.34 103 HIS A O 1
ATOM 802 N N . LEU A 1 104 ? 50.362 19.427 22.799 1.00 56.06 104 LEU A N 1
ATOM 803 C CA . LEU A 1 104 ? 49.188 19.859 22.034 1.00 56.06 104 LEU A CA 1
ATOM 804 C C . LEU A 1 104 ? 49.629 20.620 20.785 1.00 56.06 104 LEU A C 1
ATOM 806 O O . LEU A 1 104 ? 50.497 21.494 20.861 1.00 56.06 104 LEU A O 1
ATOM 810 N N . VAL A 1 105 ? 49.041 20.254 19.644 1.00 60.94 105 VAL A N 1
ATOM 811 C CA . VAL A 1 105 ? 49.235 20.932 18.360 1.00 60.94 105 VAL A CA 1
ATOM 812 C C . VAL A 1 105 ? 48.125 21.963 18.200 1.00 60.94 105 VAL A C 1
ATOM 814 O O . VAL A 1 105 ? 46.949 21.612 18.157 1.00 60.94 105 VAL A O 1
ATOM 817 N N . PHE A 1 106 ? 48.498 23.235 18.113 1.00 58.22 106 PHE A N 1
ATOM 818 C CA . PHE A 1 106 ? 47.574 24.327 17.815 1.00 58.22 106 PHE A CA 1
ATOM 819 C C . PHE A 1 106 ? 47.660 24.640 16.328 1.00 58.22 106 PHE A C 1
ATOM 821 O O . PHE A 1 106 ? 48.770 24.859 15.853 1.00 58.22 106 PHE A O 1
ATOM 828 N N . SER A 1 107 ? 46.525 24.690 15.626 1.00 53.41 107 SER A N 1
ATOM 829 C CA . SER A 1 107 ? 46.467 24.912 14.175 1.00 53.41 107 SER A CA 1
ATOM 830 C C . SER A 1 107 ? 45.460 26.005 13.812 1.00 53.41 107 SER A C 1
ATOM 832 O O . SER A 1 107 ? 44.344 26.002 14.323 1.00 53.41 107 SER A O 1
ATOM 834 N N . VAL A 1 108 ? 45.842 26.915 12.913 1.00 56.25 108 VAL A N 1
ATOM 835 C CA . VAL A 1 108 ? 45.016 28.038 12.425 1.00 56.25 108 VAL A CA 1
ATOM 836 C C . VAL A 1 108 ? 45.003 27.994 10.890 1.00 56.25 108 VAL A C 1
ATOM 838 O O . VAL A 1 108 ? 46.051 28.246 10.297 1.00 56.25 108 VAL A O 1
ATOM 841 N N . PRO A 1 109 ? 43.887 27.646 10.222 1.00 48.12 109 PRO A N 1
ATOM 842 C CA . PRO A 1 109 ? 43.794 27.640 8.758 1.00 48.12 109 PRO A CA 1
ATOM 843 C C . PRO A 1 109 ? 43.388 29.014 8.185 1.00 48.12 109 PRO A C 1
ATOM 845 O O . PRO A 1 109 ? 42.498 29.676 8.716 1.00 48.12 109 PRO A O 1
ATOM 848 N N . MET A 1 110 ? 43.991 29.433 7.068 1.00 46.41 110 MET A N 1
ATOM 849 C CA . MET A 1 110 ? 43.583 30.612 6.293 1.00 46.41 110 MET A CA 1
ATOM 850 C C . MET A 1 110 ? 42.393 30.265 5.382 1.00 46.41 110 MET A C 1
ATOM 852 O O . MET A 1 110 ? 42.495 29.381 4.530 1.00 46.41 110 MET A O 1
ATOM 856 N N . LEU A 1 111 ? 41.273 30.980 5.518 1.00 44.91 111 LEU A N 1
ATOM 857 C CA . LEU A 1 111 ? 40.134 30.898 4.596 1.00 44.91 111 LEU A CA 1
ATOM 858 C C . LEU A 1 111 ? 40.235 32.042 3.574 1.00 44.91 111 LEU A C 1
ATOM 860 O O . LEU A 1 111 ? 39.892 33.183 3.869 1.00 44.91 111 LEU A O 1
ATOM 864 N N . GLY A 1 112 ? 40.759 31.751 2.381 1.00 32.94 112 GLY A N 1
ATOM 865 C CA . GLY A 1 112 ? 41.004 32.752 1.337 1.00 32.94 112 GLY A CA 1
ATOM 866 C C . GLY A 1 112 ? 39.805 33.030 0.419 1.00 32.94 112 GLY A C 1
ATOM 867 O O . GLY A 1 112 ? 39.167 32.108 -0.095 1.00 32.94 112 GLY A O 1
ATOM 868 N N . ARG A 1 113 ? 39.562 34.323 0.142 1.00 27.48 113 ARG A N 1
ATOM 869 C CA . ARG A 1 113 ? 38.902 34.813 -1.083 1.00 27.48 113 ARG A CA 1
ATOM 870 C C . ARG A 1 113 ? 39.805 34.546 -2.298 1.00 27.48 113 ARG A C 1
ATOM 872 O O . ARG A 1 113 ? 41.023 34.623 -2.200 1.00 27.48 113 ARG A O 1
ATOM 879 N N . ARG A 1 114 ? 39.181 34.260 -3.446 1.00 28.44 114 ARG A N 1
ATOM 880 C CA . ARG A 1 114 ? 39.826 34.156 -4.766 1.00 28.44 114 ARG A CA 1
ATOM 881 C C . ARG A 1 114 ? 40.434 35.496 -5.183 1.00 28.44 114 ARG A C 1
ATOM 883 O O . ARG A 1 114 ? 39.705 36.478 -5.186 1.00 28.44 114 ARG A O 1
ATOM 890 N N . ASP A 1 115 ? 41.653 35.462 -5.712 1.00 25.95 115 ASP A N 1
ATOM 891 C CA . ASP A 1 115 ? 42.044 36.317 -6.833 1.00 25.95 115 ASP A CA 1
ATOM 892 C C . ASP A 1 115 ? 42.915 35.537 -7.826 1.00 25.95 115 ASP A C 1
ATOM 894 O O . ASP A 1 115 ? 43.770 34.733 -7.459 1.00 25.95 115 ASP A O 1
ATOM 898 N N . CYS A 1 116 ? 42.616 35.719 -9.111 1.00 30.55 116 CYS A N 1
ATOM 899 C CA . CYS A 1 116 ? 43.269 35.051 -10.231 1.00 30.55 116 CYS A CA 1
ATOM 900 C C . CYS A 1 116 ? 44.477 35.866 -10.700 1.00 30.55 116 CYS A C 1
ATOM 902 O O . CYS A 1 116 ? 44.302 37.043 -11.013 1.00 30.55 116 CYS A O 1
ATOM 904 N N . LYS A 1 117 ? 45.639 35.216 -10.853 1.00 28.95 117 LYS A N 1
ATOM 905 C CA . LYS A 1 117 ? 46.611 35.368 -11.960 1.00 28.95 117 LYS A CA 1
ATOM 906 C C . LYS A 1 117 ? 47.931 34.697 -11.578 1.00 28.95 117 LYS A C 1
ATOM 908 O O . LYS A 1 117 ? 48.613 35.168 -10.678 1.00 28.95 117 LYS A O 1
ATOM 913 N N . ASN A 1 118 ? 48.276 33.613 -12.267 1.00 28.72 118 ASN A N 1
ATOM 914 C CA . ASN A 1 118 ? 49.561 33.432 -12.950 1.00 28.72 118 ASN A CA 1
ATOM 915 C C . ASN A 1 118 ? 49.615 32.035 -13.575 1.00 28.72 118 ASN A C 1
ATOM 917 O O . ASN A 1 118 ? 49.227 31.044 -12.958 1.00 28.72 118 ASN A O 1
ATOM 921 N N . ASP A 1 119 ? 50.064 32.019 -14.825 1.00 32.56 119 ASP A N 1
ATOM 922 C CA . ASP A 1 119 ? 50.324 30.849 -15.651 1.00 32.56 119 ASP A CA 1
ATOM 923 C C . ASP A 1 119 ? 51.248 29.853 -14.944 1.00 32.56 119 ASP A C 1
ATOM 925 O O . ASP A 1 119 ? 52.309 30.228 -14.443 1.00 32.56 119 ASP A O 1
ATOM 929 N N . ILE A 1 120 ? 50.868 28.574 -14.959 1.00 30.27 120 ILE A N 1
ATOM 930 C CA . ILE A 1 120 ? 51.810 27.471 -14.775 1.00 30.27 120 ILE A CA 1
ATOM 931 C C . ILE A 1 120 ? 51.624 26.494 -15.937 1.00 30.27 120 ILE A C 1
ATOM 933 O O . ILE A 1 120 ? 50.520 26.062 -16.266 1.00 30.27 120 ILE A O 1
ATOM 937 N N . ASP A 1 121 ? 52.768 26.246 -16.556 1.00 27.98 121 ASP A N 1
ATOM 938 C CA . ASP A 1 121 ? 53.070 25.533 -17.785 1.00 27.98 121 ASP A CA 1
ATOM 939 C C . ASP A 1 121 ? 52.723 24.032 -17.710 1.00 27.98 121 ASP A C 1
ATOM 941 O O . ASP A 1 121 ? 53.084 23.342 -16.754 1.00 27.98 121 ASP A O 1
ATOM 945 N N . TRP A 1 122 ? 52.018 23.515 -18.720 1.00 29.16 122 TRP A N 1
ATOM 946 C CA . TRP A 1 122 ? 51.476 22.145 -18.756 1.00 29.16 122 TRP A CA 1
ATOM 947 C C . TRP A 1 122 ? 52.439 21.094 -19.347 1.00 29.16 122 TRP A C 1
ATOM 949 O O . TRP A 1 122 ? 52.024 19.964 -19.602 1.00 29.16 122 TRP A O 1
ATOM 959 N N . GLU A 1 123 ? 53.730 21.400 -19.510 1.00 30.20 123 GLU A N 1
ATOM 960 C CA . GLU A 1 123 ? 54.728 20.459 -20.063 1.00 30.20 123 GLU A CA 1
ATOM 961 C C . GLU A 1 123 ? 55.629 19.736 -19.035 1.00 30.20 123 GLU A C 1
ATOM 963 O O . GLU A 1 123 ? 56.518 18.980 -19.422 1.00 30.20 123 GLU A O 1
ATOM 968 N N . GLN A 1 124 ? 55.378 19.843 -17.724 1.00 30.33 124 GLN A N 1
ATOM 969 C CA . GLN A 1 124 ? 56.149 19.117 -16.688 1.00 30.33 124 GLN A CA 1
ATOM 970 C C . GLN A 1 124 ? 55.317 18.190 -15.780 1.00 30.33 124 GLN A C 1
ATOM 972 O O . GLN A 1 124 ? 55.628 18.007 -14.606 1.00 30.33 124 GLN A O 1
ATOM 977 N N . TYR A 1 125 ? 54.280 17.542 -16.321 1.00 29.73 125 TYR A N 1
ATOM 978 C CA . TYR A 1 125 ? 53.541 16.482 -15.606 1.00 29.73 125 TYR A CA 1
ATOM 979 C C . TYR A 1 125 ? 53.442 15.154 -16.376 1.00 29.73 125 TYR A C 1
ATOM 981 O O . TYR A 1 125 ? 52.573 14.329 -16.102 1.00 29.73 125 TYR A O 1
ATOM 989 N N . ALA A 1 126 ? 54.354 14.932 -17.330 1.00 29.42 126 ALA A N 1
ATOM 990 C CA . ALA A 1 126 ? 54.372 13.747 -18.190 1.00 29.42 126 ALA A CA 1
ATOM 991 C C . ALA A 1 126 ? 55.542 12.768 -17.946 1.00 29.42 126 ALA A C 1
ATOM 993 O O . ALA A 1 126 ? 55.638 11.788 -18.675 1.00 29.42 126 ALA A O 1
ATOM 994 N N . ASP A 1 127 ? 56.394 12.957 -16.925 1.00 28.33 127 ASP A N 1
ATOM 995 C CA . ASP A 1 127 ? 57.602 12.116 -16.752 1.00 28.33 127 ASP A CA 1
ATOM 996 C C . ASP A 1 127 ? 57.798 11.497 -15.351 1.00 28.33 127 ASP A C 1
ATOM 998 O O . ASP A 1 127 ? 58.913 11.210 -14.927 1.00 28.33 127 ASP A O 1
ATOM 1002 N N . VAL A 1 128 ? 56.709 11.245 -14.611 1.00 27.28 128 VAL A N 1
ATOM 1003 C CA . VAL A 1 128 ? 56.762 10.483 -13.334 1.00 27.28 128 VAL A CA 1
ATOM 1004 C C . VAL A 1 128 ? 55.891 9.213 -13.365 1.00 27.28 128 VAL A C 1
ATOM 1006 O O . VAL A 1 128 ? 55.799 8.475 -12.389 1.00 27.28 128 VAL A O 1
ATOM 1009 N N . LEU A 1 129 ? 55.329 8.867 -14.529 1.00 27.52 129 LEU A N 1
ATOM 1010 C CA . LEU A 1 129 ? 54.672 7.575 -14.786 1.00 27.52 129 LEU A CA 1
ATOM 1011 C C . LEU A 1 129 ? 55.546 6.619 -15.618 1.00 27.52 129 LEU A C 1
ATOM 1013 O O . LEU A 1 129 ? 55.042 5.833 -16.417 1.00 27.52 129 LEU A O 1
ATOM 1017 N N . SER A 1 130 ? 56.865 6.629 -15.406 1.00 31.59 130 SER A N 1
ATOM 1018 C CA . SER A 1 130 ? 57.711 5.500 -15.800 1.00 31.59 130 SER A CA 1
ATOM 1019 C C . SER A 1 130 ? 58.785 5.229 -14.744 1.00 31.59 130 SER A C 1
ATOM 1021 O O . SER A 1 130 ? 59.763 5.960 -14.629 1.00 31.59 130 SER A O 1
ATOM 1023 N N . ARG A 1 131 ? 58.553 4.198 -13.918 1.00 25.91 131 ARG A N 1
ATOM 1024 C CA . ARG A 1 131 ? 59.546 3.292 -13.294 1.00 25.91 131 ARG A CA 1
ATOM 1025 C C . ARG A 1 131 ? 58.861 2.459 -12.211 1.00 25.91 131 ARG A C 1
ATOM 1027 O O . ARG A 1 131 ? 58.840 2.797 -11.035 1.00 25.91 131 ARG A O 1
ATOM 1034 N N . ILE A 1 132 ? 58.297 1.345 -12.659 1.00 27.78 132 ILE A N 1
ATOM 1035 C CA . ILE A 1 132 ? 57.955 0.198 -11.821 1.00 27.78 132 ILE A CA 1
ATOM 1036 C C . ILE A 1 132 ? 59.267 -0.524 -11.491 1.00 27.78 132 ILE A C 1
ATOM 1038 O O . ILE A 1 132 ? 59.996 -0.891 -12.410 1.00 27.78 132 ILE A O 1
ATOM 1042 N N . HIS A 1 133 ? 59.535 -0.779 -10.210 1.00 27.39 133 HIS A N 1
ATOM 1043 C CA . HIS A 1 133 ? 60.166 -2.032 -9.802 1.00 27.39 133 HIS A CA 1
ATOM 1044 C C . HIS A 1 133 ? 59.643 -2.491 -8.439 1.00 27.39 133 HIS A C 1
ATOM 1046 O O . HIS A 1 133 ? 59.283 -1.698 -7.574 1.00 27.39 133 HIS A O 1
ATOM 1052 N N . THR A 1 134 ? 59.546 -3.808 -8.345 1.00 29.00 134 THR A N 1
ATOM 1053 C CA . THR A 1 134 ? 58.719 -4.617 -7.459 1.00 29.00 134 THR A CA 1
ATOM 1054 C C . THR A 1 134 ? 59.572 -5.181 -6.328 1.00 29.00 134 THR A C 1
ATOM 1056 O O . THR A 1 134 ? 60.604 -5.771 -6.618 1.00 29.00 134 THR A O 1
ATOM 1059 N N . GLU A 1 135 ? 59.102 -5.132 -5.082 1.00 27.31 135 GLU A N 1
ATOM 1060 C CA . GLU A 1 135 ? 59.388 -6.179 -4.092 1.00 27.31 135 GLU A CA 1
ATOM 1061 C C . GLU A 1 135 ? 58.089 -6.492 -3.341 1.00 27.31 135 GLU A C 1
ATOM 1063 O O . GLU A 1 135 ? 57.429 -5.604 -2.802 1.00 27.31 135 GLU A O 1
ATOM 1068 N N . ALA A 1 136 ? 57.686 -7.762 -3.372 1.00 28.11 136 ALA A N 1
ATOM 1069 C CA . ALA A 1 136 ? 56.516 -8.289 -2.685 1.00 28.11 136 ALA A CA 1
ATOM 1070 C C . ALA A 1 136 ? 56.977 -9.165 -1.513 1.00 28.11 136 ALA A C 1
ATOM 1072 O O . ALA A 1 136 ? 57.809 -10.048 -1.704 1.00 28.11 136 ALA A O 1
ATOM 1073 N N . CYS A 1 137 ? 56.385 -8.977 -0.331 1.00 25.55 137 CYS A N 1
ATOM 1074 C CA . CYS A 1 137 ? 56.460 -9.936 0.770 1.00 25.55 137 CYS A CA 1
ATOM 1075 C C . CYS A 1 137 ? 55.050 -10.439 1.109 1.00 25.55 137 CYS A C 1
ATOM 1077 O O . CYS A 1 137 ? 54.128 -9.640 1.266 1.00 25.55 137 CYS A O 1
ATOM 1079 N N . LEU A 1 138 ? 54.891 -11.757 1.251 1.00 30.77 138 LEU A N 1
ATOM 1080 C CA . LEU A 1 138 ? 53.669 -12.421 1.717 1.00 30.77 138 LEU A CA 1
ATOM 1081 C C . LEU A 1 138 ? 53.843 -12.865 3.176 1.00 30.77 138 LEU A C 1
ATOM 1083 O O . LEU A 1 138 ? 54.870 -13.431 3.541 1.00 30.77 138 LEU A O 1
ATOM 1087 N N . TRP A 1 139 ? 52.817 -12.632 3.993 1.00 25.88 139 TRP A N 1
ATOM 1088 C CA . TRP A 1 139 ? 52.698 -13.128 5.365 1.00 25.88 139 TRP A CA 1
ATOM 1089 C C . TRP A 1 139 ? 51.896 -14.436 5.348 1.00 25.88 139 TRP A C 1
ATOM 1091 O O . TRP A 1 139 ? 50.793 -14.463 4.804 1.00 25.88 139 TRP A O 1
ATOM 1101 N N . ILE A 1 140 ? 52.421 -15.517 5.932 1.00 35.62 140 ILE A N 1
ATOM 1102 C CA . ILE A 1 140 ? 51.663 -16.757 6.170 1.00 35.62 140 ILE A CA 1
ATOM 1103 C C . ILE A 1 140 ? 51.568 -16.984 7.683 1.00 35.62 140 ILE A C 1
ATOM 1105 O O . ILE A 1 140 ? 52.520 -16.739 8.425 1.00 35.62 140 ILE A O 1
ATOM 1109 N N . GLN A 1 141 ? 50.389 -17.427 8.134 1.00 34.53 141 GLN A N 1
ATOM 1110 C CA . GLN A 1 141 ? 50.096 -17.801 9.519 1.00 34.53 141 GLN A CA 1
ATOM 1111 C C . GLN A 1 141 ? 51.219 -18.677 10.104 1.00 34.53 141 GLN A C 1
ATOM 1113 O O . GLN A 1 141 ? 51.510 -19.742 9.566 1.00 34.53 141 GLN A O 1
ATOM 1118 N N . ASN A 1 142 ? 51.784 -18.223 11.230 1.00 31.78 142 ASN A N 1
ATOM 1119 C CA . ASN A 1 142 ? 52.894 -18.786 12.023 1.00 31.78 142 ASN A CA 1
ATOM 1120 C C . ASN A 1 142 ? 54.292 -18.145 11.882 1.00 31.78 142 ASN A C 1
ATOM 1122 O O . ASN A 1 142 ? 55.267 -18.738 12.321 1.00 31.78 142 ASN A O 1
ATOM 1126 N N . GLY A 1 143 ? 54.389 -16.889 11.439 1.00 33.12 143 GLY A N 1
ATOM 1127 C CA . GLY A 1 143 ? 55.332 -15.947 12.068 1.00 33.12 143 GLY A CA 1
ATOM 1128 C C . GLY A 1 143 ? 56.816 -15.962 11.671 1.00 33.12 143 GLY A C 1
ATOM 1129 O O . GLY A 1 143 ? 57.576 -15.310 12.377 1.00 33.12 143 GLY A O 1
ATOM 1130 N N . ASP A 1 144 ? 57.224 -16.569 10.552 1.00 31.81 144 ASP A N 1
ATOM 1131 C CA . ASP A 1 144 ? 58.594 -16.435 10.012 1.00 31.81 144 ASP A CA 1
ATOM 1132 C C . ASP A 1 144 ? 58.611 -15.903 8.563 1.00 31.81 144 ASP A C 1
ATOM 1134 O O . ASP A 1 144 ? 57.732 -16.217 7.758 1.00 31.81 144 ASP A O 1
ATOM 1138 N N . TRP A 1 145 ? 59.622 -15.088 8.225 1.00 31.83 145 TRP A N 1
ATOM 1139 C CA . TRP A 1 145 ? 59.827 -14.492 6.893 1.00 31.83 145 TRP A CA 1
ATOM 1140 C C . TRP A 1 145 ? 60.681 -15.405 5.999 1.00 31.83 145 TRP A C 1
ATOM 1142 O O . TRP A 1 145 ? 61.758 -15.832 6.412 1.00 31.83 145 TRP A O 1
ATOM 1152 N N . VAL A 1 146 ? 60.261 -15.639 4.749 1.00 32.88 146 VAL A N 1
ATOM 1153 C CA . VAL A 1 146 ? 61.081 -16.302 3.715 1.00 32.88 146 VAL A CA 1
ATOM 1154 C C . VAL A 1 146 ? 61.063 -15.472 2.431 1.00 32.88 146 VAL A C 1
ATOM 1156 O O . VAL A 1 146 ? 59.999 -15.092 1.948 1.00 32.88 146 VAL A O 1
ATOM 1159 N N . THR A 1 147 ? 62.240 -15.202 1.870 1.00 32.47 147 THR A N 1
ATOM 1160 C CA . THR A 1 147 ? 62.444 -14.561 0.562 1.00 32.47 147 THR A CA 1
ATOM 1161 C C . THR A 1 147 ? 62.500 -15.612 -0.553 1.00 32.47 147 THR A C 1
ATOM 1163 O O . THR A 1 147 ? 63.245 -16.584 -0.447 1.00 32.47 147 THR A O 1
ATOM 1166 N N . LEU A 1 148 ? 61.735 -15.416 -1.635 1.00 35.16 148 LEU A N 1
ATOM 1167 C CA . LEU A 1 148 ? 61.780 -16.246 -2.853 1.00 35.16 148 LEU A CA 1
ATOM 1168 C C . LEU A 1 148 ? 62.528 -15.515 -3.979 1.00 35.16 148 LEU A C 1
ATOM 1170 O O . LEU A 1 148 ? 62.509 -14.287 -4.047 1.00 35.16 148 LEU A O 1
ATOM 1174 N N . SER A 1 149 ? 63.185 -16.271 -4.862 1.00 38.88 149 SER A N 1
ATOM 1175 C CA . SER A 1 149 ? 63.965 -15.729 -5.989 1.00 38.88 149 SER A CA 1
ATOM 1176 C C . SER A 1 149 ? 63.123 -15.548 -7.264 1.00 38.88 149 SER A C 1
ATOM 1178 O O . SER A 1 149 ? 62.128 -16.245 -7.465 1.00 38.88 149 SER A O 1
ATOM 1180 N N . GLU A 1 150 ? 63.561 -14.661 -8.169 1.00 33.03 150 GLU A N 1
ATOM 1181 C CA . GLU A 1 150 ? 62.884 -14.286 -9.434 1.00 33.03 150 GLU A CA 1
ATOM 1182 C C . GLU A 1 150 ? 62.491 -15.459 -10.356 1.00 33.03 150 GLU A C 1
ATOM 1184 O O . GLU A 1 150 ? 61.637 -15.301 -11.227 1.00 33.03 150 GLU A O 1
ATOM 1189 N N . SER A 1 151 ? 63.063 -16.650 -10.169 1.00 32.59 151 SER A N 1
ATOM 1190 C CA . SER A 1 151 ? 62.775 -17.816 -11.016 1.00 32.59 151 SER A CA 1
ATOM 1191 C C . SER A 1 151 ? 61.499 -18.589 -10.641 1.00 32.59 151 SER A C 1
ATOM 1193 O O . SER A 1 151 ? 61.000 -19.362 -11.459 1.00 32.59 151 SER A O 1
ATOM 1195 N N . GLU A 1 152 ? 60.906 -18.342 -9.468 1.00 36.22 152 GLU A N 1
ATOM 1196 C CA . GLU A 1 152 ? 59.693 -19.047 -9.007 1.00 36.22 152 GLU A CA 1
ATOM 1197 C C . GLU A 1 152 ? 58.397 -18.248 -9.256 1.00 36.22 152 GLU A C 1
ATOM 1199 O O . GLU A 1 152 ? 57.314 -18.826 -9.347 1.00 36.22 152 GLU A O 1
ATOM 1204 N N . ALA A 1 153 ? 58.499 -16.935 -9.492 1.00 35.81 153 ALA A N 1
ATOM 1205 C CA . ALA A 1 153 ? 57.363 -16.072 -9.838 1.00 35.81 153 ALA A CA 1
ATOM 1206 C C . ALA A 1 153 ? 56.861 -16.267 -11.288 1.00 35.81 153 ALA A C 1
ATOM 1208 O O . ALA A 1 153 ? 55.703 -15.981 -11.594 1.00 35.81 153 ALA A O 1
ATOM 1209 N N . TYR A 1 154 ? 57.697 -16.804 -12.185 1.00 32.75 154 TYR A N 1
ATOM 1210 C CA . TYR A 1 154 ? 57.378 -16.928 -13.615 1.00 32.75 154 TYR A CA 1
ATOM 1211 C C . TYR A 1 154 ? 56.454 -18.116 -13.956 1.00 32.75 154 TYR A C 1
ATOM 1213 O O . TYR A 1 154 ? 55.857 -18.149 -15.032 1.00 32.75 154 TYR A O 1
ATOM 1221 N N . ALA A 1 155 ? 56.276 -19.082 -13.047 1.00 32.19 155 ALA A N 1
ATOM 1222 C CA . ALA A 1 155 ? 55.417 -20.252 -13.273 1.00 32.19 155 ALA A CA 1
ATOM 1223 C C . ALA A 1 155 ? 53.926 -20.008 -12.948 1.00 32.19 155 ALA A C 1
ATOM 1225 O O . ALA A 1 155 ? 53.070 -20.780 -13.378 1.00 32.19 155 ALA A O 1
ATOM 1226 N N . LEU A 1 156 ? 53.595 -18.927 -12.232 1.00 32.88 156 LEU A N 1
ATOM 1227 C CA . LEU A 1 156 ? 52.228 -18.620 -11.781 1.00 32.88 156 LEU A CA 1
ATOM 1228 C C . LEU A 1 156 ? 51.464 -17.640 -12.693 1.00 32.88 156 LEU A C 1
ATOM 1230 O O . LEU A 1 156 ? 50.287 -17.385 -12.456 1.00 32.88 156 LEU A O 1
ATOM 1234 N N . TRP A 1 157 ? 52.086 -17.139 -13.768 1.00 30.12 157 TRP A N 1
ATOM 1235 C CA . TRP A 1 157 ? 51.494 -16.127 -14.662 1.00 30.12 157 TRP A CA 1
ATOM 1236 C C . TRP A 1 157 ? 50.918 -16.675 -15.989 1.00 30.12 157 TRP A C 1
ATOM 1238 O O . TRP A 1 157 ? 50.509 -15.905 -16.851 1.00 30.12 157 TRP A O 1
ATOM 1248 N N . MET A 1 158 ? 50.847 -18.001 -16.179 1.00 29.59 158 MET A N 1
ATOM 1249 C CA . MET A 1 158 ? 50.449 -18.638 -17.456 1.00 29.59 158 MET A CA 1
ATOM 1250 C C . MET A 1 158 ? 49.226 -19.574 -17.365 1.00 29.59 158 MET A C 1
ATOM 1252 O O . MET A 1 158 ? 49.209 -20.637 -17.978 1.00 29.59 158 MET A O 1
ATOM 1256 N N . LEU A 1 159 ? 48.168 -19.182 -16.647 1.00 28.83 159 LEU A N 1
ATOM 1257 C CA . LEU A 1 159 ? 46.853 -19.857 -16.648 1.00 28.83 159 LEU A CA 1
ATOM 1258 C C . LEU A 1 159 ? 45.757 -18.820 -16.307 1.00 28.83 159 LEU A C 1
ATOM 1260 O O . LEU A 1 159 ? 45.420 -18.722 -15.128 1.00 28.83 159 LEU A O 1
ATOM 1264 N N . PRO A 1 160 ? 45.218 -17.999 -17.249 1.00 27.73 160 PRO A N 1
ATOM 1265 C CA . PRO A 1 160 ? 44.175 -18.475 -18.179 1.00 27.73 160 PRO A CA 1
ATOM 1266 C C . PRO A 1 160 ? 43.962 -17.613 -19.465 1.00 27.73 160 PRO A C 1
ATOM 1268 O O . PRO A 1 160 ? 43.361 -16.545 -19.414 1.00 27.73 160 PRO A O 1
ATOM 1271 N N . TYR A 1 161 ? 44.318 -18.107 -20.657 1.00 28.53 161 TYR A N 1
ATOM 1272 C CA . TYR A 1 161 ? 43.819 -17.553 -21.937 1.00 28.53 161 TYR A CA 1
ATOM 1273 C C . TYR A 1 161 ? 43.654 -18.649 -22.998 1.00 28.53 161 TYR A C 1
ATOM 1275 O O . TYR A 1 161 ? 44.388 -18.689 -23.975 1.00 28.53 161 TYR A O 1
ATOM 1283 N N . VAL A 1 162 ? 42.676 -19.550 -22.841 1.00 28.53 162 VAL A N 1
ATOM 1284 C CA . VAL A 1 162 ? 42.183 -20.379 -23.960 1.00 28.53 162 VAL A CA 1
ATOM 1285 C C . VAL A 1 162 ? 40.701 -20.732 -23.748 1.00 28.53 162 VAL A C 1
ATOM 1287 O O . VAL A 1 162 ? 40.390 -21.688 -23.049 1.00 28.53 162 VAL A O 1
ATOM 1290 N N . HIS A 1 163 ? 39.778 -19.957 -24.338 1.00 28.88 163 HIS A N 1
ATOM 1291 C CA . HIS A 1 163 ? 38.788 -20.471 -25.307 1.00 28.88 163 HIS A CA 1
ATOM 1292 C C . HIS A 1 163 ? 37.718 -19.434 -25.721 1.00 28.88 163 HIS A C 1
ATOM 1294 O O . HIS A 1 163 ? 36.693 -19.253 -25.066 1.00 28.88 163 HIS A O 1
ATOM 1300 N N . ARG A 1 164 ? 37.882 -18.883 -26.933 1.00 27.25 164 ARG A N 1
ATOM 1301 C CA . ARG A 1 164 ? 36.799 -18.724 -27.921 1.00 27.25 164 ARG A CA 1
ATOM 1302 C C . ARG A 1 164 ? 37.323 -19.191 -29.286 1.00 27.25 164 ARG A C 1
ATOM 1304 O O . ARG A 1 164 ? 38.289 -18.630 -29.779 1.00 27.25 164 ARG A O 1
ATOM 1311 N N . GLY A 1 165 ? 36.654 -20.183 -29.883 1.00 25.88 165 GLY A N 1
ATOM 1312 C CA . GLY A 1 165 ? 36.668 -20.446 -31.332 1.00 25.88 165 GLY A CA 1
ATOM 1313 C C . GLY A 1 165 ? 37.446 -21.674 -31.836 1.00 25.88 165 GLY A C 1
ATOM 1314 O O . GLY A 1 165 ? 38.664 -21.646 -31.903 1.00 25.88 165 GLY A O 1
ATOM 1315 N N . GLY A 1 166 ? 36.706 -22.693 -32.301 1.00 26.83 166 GLY A N 1
ATOM 1316 C CA . GLY A 1 166 ? 37.095 -23.582 -33.411 1.00 26.83 166 GLY A CA 1
ATOM 1317 C C . GLY A 1 166 ? 37.921 -24.838 -33.096 1.00 26.83 166 GLY A C 1
ATOM 1318 O O . GLY A 1 166 ? 39.141 -24.784 -33.034 1.00 26.83 166 GLY A O 1
ATOM 1319 N N . PHE A 1 167 ? 37.269 -26.006 -33.039 1.00 27.91 167 PHE A N 1
ATOM 1320 C CA . PHE A 1 167 ? 37.929 -27.312 -33.203 1.00 27.91 167 PHE A CA 1
ATOM 1321 C C . PHE A 1 167 ? 37.869 -27.766 -34.671 1.00 27.91 167 PHE A C 1
ATOM 1323 O O . PHE A 1 167 ? 36.803 -27.690 -35.289 1.00 27.91 167 PHE A O 1
ATOM 1330 N N . PRO A 1 168 ? 38.937 -28.413 -35.170 1.00 30.48 168 PRO A N 1
ATOM 1331 C CA . PRO A 1 168 ? 38.742 -29.729 -35.765 1.00 30.48 168 PRO A CA 1
ATOM 1332 C C . PRO A 1 168 ? 39.644 -30.803 -35.130 1.00 30.48 168 PRO A C 1
ATOM 1334 O O . PRO A 1 168 ? 40.835 -30.622 -34.917 1.00 30.48 168 PRO A O 1
ATOM 1337 N N . ARG A 1 169 ? 39.008 -31.948 -34.847 1.00 31.14 169 ARG A N 1
ATOM 1338 C CA . ARG A 1 169 ? 39.514 -33.335 -34.755 1.00 31.14 169 ARG A CA 1
ATOM 1339 C C . ARG A 1 169 ? 41.031 -33.557 -34.551 1.00 31.14 169 ARG A C 1
ATOM 1341 O O . ARG A 1 169 ? 41.776 -33.514 -35.523 1.00 31.14 169 ARG A O 1
ATOM 1348 N N . ARG A 1 170 ? 41.413 -34.102 -33.381 1.00 26.77 170 ARG A N 1
ATOM 1349 C CA . ARG A 1 170 ? 41.959 -35.478 -33.178 1.00 26.77 170 ARG A CA 1
ATOM 1350 C C . ARG A 1 170 ? 42.580 -35.649 -31.776 1.00 26.77 170 ARG A C 1
ATOM 1352 O O . ARG A 1 170 ? 43.399 -34.838 -31.387 1.00 26.77 170 ARG A O 1
ATOM 1359 N N . GLY A 1 171 ? 42.218 -36.756 -31.106 1.00 26.05 171 GLY A N 1
ATOM 1360 C CA . GLY A 1 171 ? 42.981 -37.487 -30.068 1.00 26.05 171 GLY A CA 1
ATOM 1361 C C . GLY A 1 171 ? 43.316 -36.714 -28.782 1.00 26.05 171 GLY A C 1
ATOM 1362 O O . GLY A 1 171 ? 44.172 -35.853 -28.788 1.00 26.05 171 GLY A O 1
ATOM 1363 N N . GLY A 1 172 ? 42.727 -36.962 -27.611 1.00 28.97 172 GLY A N 1
ATOM 1364 C CA . GLY A 1 172 ? 42.394 -38.263 -27.042 1.00 28.97 172 GLY A CA 1
ATOM 1365 C C . GLY A 1 172 ? 43.670 -38.980 -26.597 1.00 28.97 172 GLY A C 1
ATOM 1366 O O . GLY A 1 172 ? 44.249 -39.656 -27.436 1.00 28.97 172 GLY A O 1
ATOM 1367 N N . HIS A 1 173 ? 44.067 -38.799 -25.324 1.00 33.47 173 HIS A N 1
ATOM 1368 C CA . HIS A 1 173 ? 44.811 -39.716 -24.421 1.00 33.47 173 HIS A CA 1
ATOM 1369 C C . HIS A 1 173 ? 45.628 -38.960 -23.343 1.00 33.47 173 HIS A C 1
ATOM 1371 O O . HIS A 1 173 ? 46.831 -39.147 -23.242 1.00 33.47 173 HIS A O 1
ATOM 1377 N N . MET A 1 174 ? 45.006 -38.125 -22.493 1.00 27.64 174 MET A N 1
ATOM 1378 C CA . MET A 1 174 ? 45.628 -37.764 -21.197 1.00 27.64 174 MET A CA 1
ATOM 1379 C C . MET A 1 174 ? 44.658 -37.216 -20.135 1.00 27.64 174 MET A C 1
ATOM 1381 O O . MET A 1 174 ? 45.041 -36.432 -19.282 1.00 27.64 174 MET A O 1
ATOM 1385 N N . ILE A 1 175 ? 43.389 -37.636 -20.149 1.00 28.98 175 ILE A N 1
ATOM 1386 C CA . ILE A 1 175 ? 42.429 -37.350 -19.065 1.00 28.98 175 ILE A CA 1
ATOM 1387 C C . ILE A 1 175 ? 41.702 -38.656 -18.745 1.00 28.98 175 ILE A C 1
ATOM 1389 O O . ILE A 1 175 ? 40.572 -38.896 -19.155 1.00 28.98 175 ILE A O 1
ATOM 1393 N N . LYS A 1 176 ? 42.420 -39.583 -18.104 1.00 29.25 176 LYS A N 1
ATOM 1394 C CA . LYS A 1 176 ? 41.846 -40.849 -17.617 1.00 29.25 176 LYS A CA 1
ATOM 1395 C C . LYS A 1 176 ? 42.457 -41.342 -16.300 1.00 29.25 176 LYS A C 1
ATOM 1397 O O . LYS A 1 176 ? 42.367 -42.525 -15.996 1.00 29.25 176 LYS A O 1
ATOM 1402 N N . ARG A 1 177 ? 43.077 -40.457 -15.504 1.00 29.28 177 ARG A N 1
ATOM 1403 C CA . ARG A 1 177 ? 43.698 -40.847 -14.221 1.00 29.28 177 ARG A CA 1
ATOM 1404 C C . ARG A 1 177 ? 43.418 -39.962 -12.998 1.00 29.28 177 ARG A C 1
ATOM 1406 O O . ARG A 1 177 ? 43.965 -40.262 -11.950 1.00 29.28 177 ARG A O 1
ATOM 1413 N N . LEU A 1 178 ? 42.541 -38.955 -13.073 1.00 26.88 178 LEU A N 1
ATOM 1414 C CA . LEU A 1 178 ? 42.267 -38.051 -11.934 1.00 26.88 178 LEU A CA 1
ATOM 1415 C C . LEU A 1 178 ? 40.775 -37.824 -11.613 1.00 26.88 178 LEU A C 1
ATOM 1417 O O . LEU A 1 178 ? 40.420 -36.839 -10.983 1.00 26.88 178 LEU A O 1
ATOM 1421 N N . MET A 1 179 ? 39.889 -38.749 -11.991 1.00 28.08 179 MET A N 1
ATOM 1422 C CA . MET A 1 179 ? 38.495 -38.750 -11.514 1.00 28.08 179 MET A CA 1
ATOM 1423 C C . MET A 1 179 ? 38.099 -40.146 -11.045 1.00 28.08 179 MET A C 1
ATOM 1425 O O . MET A 1 179 ? 37.446 -40.885 -11.773 1.00 28.08 179 MET A O 1
ATOM 1429 N N . ASN A 1 180 ? 38.557 -40.531 -9.851 1.00 27.95 180 ASN A N 1
ATOM 1430 C CA . ASN A 1 180 ? 38.108 -41.752 -9.179 1.00 27.95 180 ASN A CA 1
ATOM 1431 C C . ASN A 1 180 ? 38.331 -41.680 -7.656 1.00 27.95 180 ASN A C 1
ATOM 1433 O O . ASN A 1 180 ? 39.043 -42.506 -7.108 1.00 27.95 180 ASN A O 1
ATOM 1437 N N . VAL A 1 181 ? 37.719 -40.715 -6.960 1.00 27.88 181 VAL A N 1
ATOM 1438 C CA . VAL A 1 181 ? 37.342 -40.870 -5.540 1.00 27.88 181 VAL A CA 1
ATOM 1439 C C . VAL A 1 181 ? 36.124 -39.978 -5.274 1.00 27.88 181 VAL A C 1
ATOM 1441 O O . VAL A 1 181 ? 36.282 -38.782 -5.082 1.00 27.88 181 VAL A O 1
ATOM 1444 N N . TRP A 1 182 ? 34.923 -40.555 -5.340 1.00 24.95 182 TRP A N 1
ATOM 1445 C CA . TRP A 1 182 ? 33.727 -40.267 -4.523 1.00 24.95 182 TRP A CA 1
ATOM 1446 C C . TRP A 1 182 ? 32.500 -40.861 -5.230 1.00 24.95 182 TRP A C 1
ATOM 1448 O O . TRP A 1 182 ? 32.031 -40.385 -6.260 1.00 24.95 182 TRP A O 1
ATOM 1458 N N . SER A 1 183 ? 31.989 -41.960 -4.690 1.00 25.38 183 SER A N 1
ATOM 1459 C CA . SER A 1 183 ? 30.686 -42.532 -5.035 1.00 25.38 183 SER A CA 1
ATOM 1460 C C . SER A 1 183 ? 30.104 -43.134 -3.756 1.00 25.38 183 SER A C 1
ATOM 1462 O O . SER A 1 183 ? 30.792 -43.948 -3.138 1.00 25.38 183 SER A O 1
ATOM 1464 N N . PRO A 1 184 ? 28.877 -42.780 -3.333 1.00 27.23 184 PRO A N 1
ATOM 1465 C CA . PRO A 1 184 ? 28.177 -43.505 -2.281 1.00 27.23 184 PRO A CA 1
ATOM 1466 C C . PRO A 1 184 ? 27.453 -44.742 -2.856 1.00 27.23 184 PRO A C 1
ATOM 1468 O O . PRO A 1 184 ? 27.170 -44.800 -4.058 1.00 27.23 184 PRO A O 1
ATOM 1471 N N . PRO A 1 185 ? 27.164 -45.765 -2.031 1.00 30.64 185 PRO A N 1
ATOM 1472 C CA . PRO A 1 185 ? 26.829 -47.106 -2.504 1.00 30.64 185 PRO A CA 1
ATOM 1473 C C . PRO A 1 185 ? 25.367 -47.247 -2.956 1.00 30.64 185 PRO A C 1
ATOM 1475 O O . PRO A 1 185 ? 24.439 -46.812 -2.278 1.00 30.64 185 PRO A O 1
ATOM 1478 N N . LYS A 1 186 ? 25.155 -47.959 -4.071 1.00 27.30 186 LYS A N 1
ATOM 1479 C CA . LYS A 1 186 ? 23.846 -48.482 -4.496 1.00 27.30 186 LYS A CA 1
ATOM 1480 C C . LYS A 1 186 ? 23.542 -49.788 -3.750 1.00 27.30 186 LYS A C 1
ATOM 1482 O O . LYS A 1 186 ? 24.278 -50.760 -3.903 1.00 27.30 186 LYS A O 1
ATOM 1487 N N . ARG A 1 187 ? 22.425 -49.850 -3.016 1.00 25.91 187 ARG A N 1
ATOM 1488 C CA . ARG A 1 187 ? 21.758 -51.111 -2.640 1.00 25.91 187 ARG A CA 1
ATOM 1489 C C . ARG A 1 187 ? 20.484 -51.273 -3.471 1.00 25.91 187 ARG A C 1
ATOM 1491 O O . ARG A 1 187 ? 19.668 -50.362 -3.538 1.00 25.91 187 ARG A O 1
ATOM 1498 N N . GLN A 1 188 ? 20.350 -52.435 -4.106 1.00 29.56 188 GLN A N 1
ATOM 1499 C CA . GLN A 1 188 ? 19.130 -52.912 -4.758 1.00 29.56 188 GLN A CA 1
ATOM 1500 C C . GLN A 1 188 ? 18.046 -53.213 -3.715 1.00 29.56 188 GLN A C 1
ATOM 1502 O O . GLN A 1 188 ? 18.347 -53.823 -2.690 1.00 29.56 188 GLN A O 1
ATOM 1507 N N . LEU A 1 189 ? 16.789 -52.892 -4.028 1.00 28.22 189 LEU A N 1
ATOM 1508 C CA . LEU A 1 189 ? 15.623 -53.538 -3.429 1.00 28.22 189 LEU A CA 1
ATOM 1509 C C . LEU A 1 189 ? 14.624 -53.911 -4.530 1.00 28.22 189 LEU A C 1
ATOM 1511 O O . LEU A 1 189 ? 14.245 -53.090 -5.362 1.00 28.22 189 LEU A O 1
ATOM 1515 N N . ASN A 1 190 ? 14.265 -55.194 -4.517 1.00 28.33 190 ASN A N 1
ATOM 1516 C CA . ASN A 1 190 ? 13.221 -55.826 -5.312 1.00 28.33 190 ASN A CA 1
ATOM 1517 C C . ASN A 1 190 ? 11.838 -55.258 -4.963 1.00 28.33 190 ASN A C 1
ATOM 1519 O O . ASN A 1 190 ? 11.601 -54.807 -3.844 1.00 28.33 190 ASN A O 1
ATOM 1523 N N . GLY A 1 191 ? 10.935 -55.297 -5.943 1.00 27.72 191 GLY A N 1
ATOM 1524 C CA . GLY A 1 191 ? 9.652 -54.607 -5.901 1.00 27.72 191 GLY A CA 1
ATOM 1525 C C . GLY A 1 191 ? 8.612 -55.128 -4.912 1.00 27.72 191 GLY A C 1
ATOM 1526 O O . GLY A 1 191 ? 8.683 -56.252 -4.421 1.00 27.72 191 GLY A O 1
ATOM 1527 N N . ARG A 1 192 ? 7.602 -54.280 -4.698 1.00 26.30 192 ARG A N 1
ATOM 1528 C CA . ARG A 1 192 ? 6.175 -54.587 -4.522 1.00 26.30 192 ARG A CA 1
ATOM 1529 C C . ARG A 1 192 ? 5.398 -53.265 -4.543 1.00 26.30 192 ARG A C 1
ATOM 1531 O O . ARG A 1 192 ? 5.874 -52.252 -4.045 1.00 26.30 192 ARG A O 1
ATOM 1538 N N . SER A 1 193 ? 4.236 -53.304 -5.180 1.00 30.38 193 SER A N 1
ATOM 1539 C CA . SER A 1 193 ? 3.234 -52.243 -5.286 1.00 30.38 193 SER A CA 1
ATOM 1540 C C . SER A 1 193 ? 2.711 -51.785 -3.925 1.00 30.38 193 SER A C 1
ATOM 1542 O O . SER A 1 193 ? 2.465 -52.639 -3.075 1.00 30.38 193 SER A O 1
ATOM 1544 N N . LEU A 1 194 ? 2.414 -50.490 -3.784 1.00 24.75 194 LEU A N 1
ATOM 1545 C CA . LEU A 1 194 ? 1.268 -50.006 -3.008 1.00 24.75 194 LEU A CA 1
ATOM 1546 C C . LEU A 1 194 ? 0.956 -48.547 -3.366 1.00 24.75 194 LEU A C 1
ATOM 1548 O O . LEU A 1 194 ? 1.808 -47.666 -3.277 1.00 24.75 194 LEU A O 1
ATOM 1552 N N . GLU A 1 195 ? -0.279 -48.349 -3.815 1.00 30.97 195 GLU A N 1
ATOM 1553 C CA . GLU A 1 195 ? -0.965 -47.071 -3.953 1.00 30.97 195 GLU A CA 1
ATOM 1554 C C . GLU A 1 195 ? -1.159 -46.400 -2.581 1.00 30.97 195 GLU A C 1
ATOM 1556 O O . GLU A 1 195 ? -1.296 -47.089 -1.570 1.00 30.97 195 GLU A O 1
ATOM 1561 N N . SER A 1 196 ? -1.252 -45.063 -2.603 1.00 25.72 196 SER A N 1
ATOM 1562 C CA . SER A 1 196 ? -1.925 -44.141 -1.663 1.00 25.72 196 SER A CA 1
ATOM 1563 C C . SER A 1 196 ? -1.047 -43.018 -1.074 1.00 25.72 196 SER A C 1
ATOM 1565 O O . SER A 1 196 ? -0.010 -43.243 -0.462 1.00 25.72 196 SER A O 1
ATOM 1567 N N . SER A 1 197 ? -1.554 -41.790 -1.256 1.00 25.53 197 SER A N 1
ATOM 1568 C CA . SER A 1 197 ? -1.400 -40.621 -0.374 1.00 25.53 197 SER A CA 1
ATOM 1569 C C . SER A 1 197 ? -0.027 -39.929 -0.296 1.00 25.53 197 SER A C 1
ATOM 1571 O O . SER A 1 197 ? 0.775 -40.183 0.598 1.00 25.53 197 SER A O 1
ATOM 1573 N N . PHE A 1 198 ? 0.195 -38.925 -1.155 1.00 25.77 198 PHE A N 1
ATOM 1574 C CA . PHE A 1 198 ? 1.215 -37.892 -0.930 1.00 25.77 198 PHE A CA 1
ATOM 1575 C C . PHE A 1 198 ? 0.714 -36.868 0.101 1.00 25.77 198 PHE A C 1
ATOM 1577 O O . PHE A 1 198 ? 0.132 -35.844 -0.248 1.00 25.77 198 PHE A O 1
ATOM 1584 N N . ALA A 1 199 ? 0.970 -37.146 1.378 1.00 23.56 199 ALA A N 1
ATOM 1585 C CA . ALA A 1 199 ? 1.090 -36.130 2.419 1.00 23.56 199 ALA A CA 1
ATOM 1586 C C . ALA A 1 199 ? 2.581 -36.021 2.772 1.00 23.56 199 ALA A C 1
ATOM 1588 O O . ALA A 1 199 ? 3.175 -36.964 3.295 1.00 23.56 199 ALA A O 1
ATOM 1589 N N . VAL A 1 200 ? 3.213 -34.896 2.434 1.00 27.28 200 VAL A N 1
ATOM 1590 C CA . VAL A 1 200 ? 4.617 -34.633 2.776 1.00 27.28 200 VAL A CA 1
ATOM 1591 C C . VAL A 1 200 ? 4.696 -34.325 4.272 1.00 27.28 200 VAL A C 1
ATOM 1593 O O . VAL A 1 200 ? 4.496 -33.195 4.704 1.00 27.28 200 VAL A O 1
ATOM 1596 N N . ILE A 1 201 ? 4.987 -35.354 5.069 1.00 24.69 201 ILE A N 1
ATOM 1597 C CA . ILE A 1 201 ? 5.444 -35.211 6.452 1.00 24.69 201 ILE A CA 1
ATOM 1598 C C . ILE A 1 201 ? 6.936 -34.866 6.396 1.00 24.69 201 ILE A C 1
ATOM 1600 O O . ILE A 1 201 ? 7.790 -35.727 6.185 1.00 24.69 201 ILE A O 1
ATOM 1604 N N . SER A 1 202 ? 7.248 -33.582 6.560 1.00 26.31 202 SER A N 1
ATOM 1605 C CA . SER A 1 202 ? 8.602 -33.098 6.825 1.00 26.31 202 SER A CA 1
ATOM 1606 C C . SER A 1 202 ? 8.906 -33.271 8.313 1.00 26.31 202 SER A C 1
ATOM 1608 O O . SER A 1 202 ? 8.431 -32.500 9.146 1.00 26.31 202 SER A O 1
ATOM 1610 N N . THR A 1 203 ? 9.708 -34.276 8.669 1.00 25.95 203 THR A N 1
ATOM 1611 C CA . THR A 1 203 ? 10.371 -34.314 9.979 1.00 25.95 203 THR A CA 1
ATOM 1612 C C . THR A 1 203 ? 11.822 -34.780 9.867 1.00 25.95 203 THR A C 1
ATOM 1614 O O . THR A 1 203 ? 12.079 -35.910 9.462 1.00 25.95 203 THR A O 1
ATOM 1617 N N . ARG A 1 204 ? 12.711 -33.916 10.388 1.00 32.78 204 ARG A N 1
ATOM 1618 C CA . ARG A 1 204 ? 14.047 -34.157 10.981 1.00 32.78 204 ARG A CA 1
ATOM 1619 C C . ARG A 1 204 ? 15.263 -34.304 10.055 1.00 32.78 204 ARG A C 1
ATOM 1621 O O . ARG A 1 204 ? 15.706 -35.410 9.790 1.00 32.78 204 ARG A O 1
ATOM 1628 N N . PHE A 1 205 ? 15.911 -33.165 9.797 1.00 26.39 205 PHE A N 1
ATOM 1629 C CA . PHE A 1 205 ? 17.314 -32.895 10.164 1.00 26.39 205 PHE A CA 1
ATOM 1630 C C . PHE A 1 205 ? 17.414 -31.413 10.590 1.00 26.39 205 PHE A C 1
ATOM 1632 O O . PHE A 1 205 ? 16.680 -30.602 10.023 1.00 26.39 205 PHE A O 1
ATOM 1639 N N . PRO A 1 206 ? 18.245 -31.019 11.579 1.00 28.98 206 PRO A N 1
ATOM 1640 C CA . PRO A 1 206 ? 18.548 -29.605 11.778 1.00 28.98 206 PRO A CA 1
ATOM 1641 C C . PRO A 1 206 ? 19.219 -29.101 10.498 1.00 28.98 206 PRO A C 1
ATOM 1643 O O . PRO A 1 206 ? 20.272 -29.605 10.108 1.00 28.98 206 PRO A O 1
ATOM 1646 N N . CYS A 1 207 ? 18.569 -28.163 9.809 1.00 31.73 207 CYS A N 1
ATOM 1647 C CA . CYS A 1 207 ? 19.184 -27.462 8.692 1.00 31.73 207 CYS A CA 1
ATOM 1648 C C . CYS A 1 207 ? 20.489 -26.833 9.214 1.00 31.73 207 CYS A C 1
ATOM 1650 O O . CYS A 1 207 ? 20.446 -26.223 10.289 1.00 31.73 207 CYS A O 1
ATOM 1652 N N . PRO A 1 208 ? 21.645 -27.005 8.543 1.00 37.31 208 PRO A N 1
ATOM 1653 C CA . PRO A 1 208 ? 22.828 -26.233 8.900 1.00 37.31 208 PRO A CA 1
ATOM 1654 C C . PRO A 1 208 ? 22.436 -24.752 8.916 1.00 37.31 208 PRO A C 1
ATOM 1656 O O . PRO A 1 208 ? 21.690 -24.308 8.041 1.00 37.31 208 PRO A O 1
ATOM 1659 N N . LEU A 1 209 ? 22.863 -24.027 9.957 1.00 40.59 209 LEU A N 1
ATOM 1660 C CA . LEU A 1 209 ? 22.639 -22.586 10.054 1.00 40.59 209 LEU A CA 1
ATOM 1661 C C . LEU A 1 209 ? 23.099 -21.940 8.735 1.00 40.59 209 LEU A C 1
ATOM 1663 O O . LEU A 1 209 ? 24.179 -22.304 8.255 1.00 40.59 209 LEU A O 1
ATOM 1667 N N . PRO A 1 210 ? 22.301 -21.043 8.129 1.00 44.34 210 PRO A N 1
ATOM 1668 C CA . PRO A 1 210 ? 22.726 -20.353 6.921 1.00 44.34 210 PRO A CA 1
ATOM 1669 C C . PRO A 1 210 ? 24.035 -19.606 7.204 1.00 44.34 210 PRO A C 1
ATOM 1671 O O . PRO A 1 210 ? 24.215 -19.014 8.271 1.00 44.34 210 PRO A O 1
ATOM 1674 N N . ILE A 1 211 ? 24.979 -19.693 6.267 1.00 42.94 211 ILE A N 1
ATOM 1675 C CA . ILE A 1 211 ? 26.247 -18.968 6.355 1.00 42.94 211 ILE A CA 1
ATOM 1676 C C . ILE A 1 211 ? 25.942 -17.493 6.104 1.00 42.94 211 ILE A C 1
ATOM 1678 O O . ILE A 1 211 ? 25.246 -17.144 5.151 1.00 42.94 211 ILE A O 1
ATOM 1682 N N . TYR A 1 212 ? 26.470 -16.621 6.958 1.00 51.75 212 TYR A N 1
ATOM 1683 C CA . TYR A 1 212 ? 26.328 -15.183 6.803 1.00 51.75 212 TYR A CA 1
ATOM 1684 C C . TYR A 1 212 ? 27.114 -14.695 5.566 1.00 51.75 212 TYR A C 1
ATOM 1686 O O . TYR A 1 212 ? 28.321 -14.490 5.622 1.00 51.75 212 TYR A O 1
ATOM 1694 N N . ASP A 1 213 ? 26.422 -14.563 4.430 1.00 52.91 213 ASP A N 1
ATOM 1695 C CA . ASP A 1 213 ? 26.973 -14.394 3.066 1.00 52.91 213 ASP A CA 1
ATOM 1696 C C . ASP A 1 213 ? 27.382 -12.940 2.714 1.00 52.91 213 ASP A C 1
ATOM 1698 O O . ASP A 1 213 ? 27.414 -12.565 1.542 1.00 52.91 213 ASP A O 1
ATOM 1702 N N . TYR A 1 214 ? 27.631 -12.073 3.709 1.00 61.34 214 TYR A N 1
ATOM 1703 C CA . TYR A 1 214 ? 27.946 -10.654 3.475 1.00 61.34 214 TYR A CA 1
ATOM 1704 C C . TYR A 1 214 ? 29.163 -10.181 4.275 1.00 61.34 214 TYR A C 1
ATOM 1706 O O . TYR A 1 214 ? 29.097 -10.006 5.495 1.00 61.34 214 TYR A O 1
ATOM 1714 N N . GLU A 1 215 ? 30.268 -9.906 3.577 1.00 64.06 215 GLU A N 1
ATOM 1715 C CA . GLU A 1 215 ? 31.438 -9.255 4.172 1.00 64.06 215 GLU A CA 1
ATOM 1716 C C . GLU A 1 215 ? 31.040 -7.890 4.754 1.00 64.06 215 GLU A C 1
ATOM 1718 O O . GLU A 1 215 ? 30.224 -7.167 4.178 1.00 64.06 215 GLU A O 1
ATOM 1723 N N . GLN A 1 216 ? 31.574 -7.527 5.919 1.00 72.56 216 GLN A N 1
ATOM 1724 C CA . GLN A 1 216 ? 31.309 -6.237 6.566 1.00 72.56 216 GLN A CA 1
ATOM 1725 C C . GLN A 1 216 ? 32.401 -5.217 6.217 1.00 72.56 216 GLN A C 1
ATOM 1727 O O . GLN A 1 216 ? 33.551 -5.587 6.000 1.00 72.56 216 GLN A O 1
ATOM 1732 N N . ASP A 1 217 ? 32.026 -3.939 6.135 1.00 67.12 217 ASP A N 1
ATOM 1733 C CA . ASP A 1 217 ? 32.911 -2.836 5.739 1.00 67.12 217 ASP A CA 1
ATOM 1734 C C . ASP A 1 217 ? 32.445 -1.538 6.414 1.00 67.12 217 ASP A C 1
ATOM 1736 O O . ASP A 1 217 ? 31.285 -1.150 6.270 1.00 67.12 217 ASP A O 1
ATOM 1740 N N . GLU A 1 218 ? 33.335 -0.865 7.145 1.00 63.16 218 GLU A N 1
ATOM 1741 C CA . GLU A 1 218 ? 33.037 0.393 7.843 1.00 63.16 218 GLU A CA 1
ATOM 1742 C C . GLU A 1 218 ? 32.750 1.540 6.861 1.00 63.16 218 GLU A C 1
ATOM 1744 O O . GLU A 1 218 ? 31.799 2.302 7.073 1.00 63.16 218 GLU A O 1
ATOM 1749 N N . ARG A 1 219 ? 33.447 1.579 5.712 1.00 72.81 219 ARG A N 1
ATOM 1750 C CA . ARG A 1 219 ? 33.202 2.585 4.658 1.00 72.81 219 ARG A CA 1
ATOM 1751 C C . ARG A 1 219 ? 31.782 2.518 4.118 1.00 72.81 219 ARG A C 1
ATOM 1753 O O . ARG A 1 219 ? 31.277 3.481 3.550 1.00 72.81 219 ARG A O 1
ATOM 1760 N N . ALA A 1 220 ? 31.114 1.381 4.275 1.00 78.19 220 ALA A N 1
ATOM 1761 C CA . ALA A 1 220 ? 29.758 1.205 3.798 1.00 78.19 220 ALA A CA 1
ATOM 1762 C C . ALA A 1 220 ? 28.748 2.101 4.531 1.00 78.19 220 ALA A C 1
ATOM 1764 O O . ALA A 1 220 ? 27.820 2.613 3.898 1.00 78.19 220 ALA A O 1
ATOM 1765 N N . TYR A 1 221 ? 28.925 2.304 5.841 1.00 83.12 221 TYR A N 1
ATOM 1766 C CA . TYR A 1 221 ? 28.093 3.232 6.608 1.00 83.12 221 TYR A CA 1
ATOM 1767 C C . TYR A 1 221 ? 28.485 4.686 6.322 1.00 83.12 221 TYR A C 1
ATOM 1769 O O . TYR A 1 221 ? 27.604 5.510 6.104 1.00 83.12 221 TYR A O 1
ATOM 1777 N N . GLU A 1 222 ? 29.783 4.989 6.231 1.00 86.00 222 GLU A N 1
ATOM 1778 C CA . GLU A 1 222 ? 30.283 6.331 5.884 1.00 86.00 222 GLU A CA 1
ATOM 1779 C C . GLU A 1 222 ? 29.748 6.806 4.525 1.00 86.00 222 GLU A C 1
ATOM 1781 O O . GLU A 1 222 ? 29.203 7.904 4.411 1.00 86.00 222 GLU A O 1
ATOM 1786 N N . ASN A 1 223 ? 29.817 5.942 3.507 1.00 88.69 223 ASN A N 1
ATOM 1787 C CA . ASN A 1 223 ? 29.248 6.206 2.189 1.00 88.69 223 ASN A CA 1
ATOM 1788 C C . ASN A 1 223 ? 27.735 6.426 2.272 1.00 88.69 223 ASN A C 1
ATOM 1790 O O . ASN A 1 223 ? 27.220 7.377 1.692 1.00 88.69 223 ASN A O 1
ATOM 1794 N N . THR A 1 224 ? 27.033 5.575 3.029 1.00 90.31 224 THR A N 1
ATOM 1795 C CA . THR A 1 224 ? 25.586 5.708 3.233 1.00 90.31 224 THR A CA 1
ATOM 1796 C C . THR A 1 224 ? 25.247 7.055 3.862 1.00 90.31 224 THR A C 1
ATOM 1798 O O . THR A 1 224 ? 24.385 7.756 3.347 1.00 90.31 224 THR A O 1
ATOM 1801 N N . ALA A 1 225 ? 25.963 7.469 4.908 1.00 91.00 225 ALA A N 1
ATOM 1802 C CA . ALA A 1 225 ? 25.778 8.768 5.545 1.00 91.00 225 ALA A CA 1
ATOM 1803 C C . ALA A 1 225 ? 26.037 9.940 4.584 1.00 91.00 225 ALA A C 1
ATOM 1805 O O . ALA A 1 225 ? 25.311 10.928 4.635 1.00 91.00 225 ALA A O 1
ATOM 1806 N N . ALA A 1 226 ? 27.008 9.824 3.672 1.00 93.38 226 ALA A N 1
ATOM 1807 C CA . ALA A 1 226 ? 27.306 10.852 2.672 1.00 93.38 226 ALA A CA 1
ATOM 1808 C C . ALA A 1 226 ? 26.256 10.958 1.546 1.00 93.38 226 ALA A C 1
ATOM 1810 O O . ALA A 1 226 ? 26.202 11.968 0.843 1.00 93.38 226 ALA A O 1
ATOM 1811 N N . TRP A 1 227 ? 25.418 9.935 1.346 1.00 96.12 227 TRP A N 1
ATOM 1812 C CA . TRP A 1 227 ? 24.410 9.926 0.280 1.00 96.12 227 TRP A CA 1
ATOM 1813 C C . TRP A 1 227 ? 23.113 10.655 0.635 1.00 96.12 227 TRP A C 1
ATOM 1815 O O . TRP A 1 227 ? 22.286 10.831 -0.256 1.00 96.12 227 TRP A O 1
ATOM 1825 N N . PHE A 1 228 ? 22.923 11.102 1.877 1.00 97.25 228 PHE A N 1
ATOM 1826 C CA . PHE A 1 228 ? 21.701 11.768 2.348 1.00 97.25 228 PHE A CA 1
ATOM 1827 C C . PHE A 1 228 ? 21.994 13.155 2.912 1.00 97.25 228 PHE A C 1
ATOM 1829 O O . PHE A 1 228 ? 23.119 13.433 3.321 1.00 97.25 228 PHE A O 1
ATOM 1836 N N . LEU A 1 229 ? 20.985 14.033 2.959 1.00 96.56 229 LEU A N 1
ATOM 1837 C CA . LEU A 1 229 ? 21.131 15.316 3.656 1.00 96.56 229 LEU A CA 1
ATOM 1838 C C . LEU A 1 229 ? 21.334 15.069 5.157 1.00 96.56 229 LEU A C 1
ATOM 1840 O O . LEU A 1 229 ? 22.147 15.744 5.794 1.00 96.56 229 LEU A O 1
ATOM 1844 N N . GLY A 1 230 ? 20.643 14.045 5.661 1.00 94.38 230 GLY A N 1
ATOM 1845 C CA . GLY A 1 230 ? 20.793 13.507 6.999 1.00 94.38 230 GLY A CA 1
ATOM 1846 C C . GLY A 1 230 ? 19.652 13.938 7.929 1.00 94.38 230 GLY A C 1
ATOM 1847 O O . GLY A 1 230 ? 19.030 14.986 7.711 1.00 94.38 230 GLY A O 1
ATOM 1848 N N . PRO A 1 231 ? 19.357 13.157 8.987 1.00 94.12 231 PRO A N 1
ATOM 1849 C CA . PRO A 1 231 ? 18.256 13.431 9.915 1.00 94.12 231 PRO A CA 1
ATOM 1850 C C . PRO A 1 231 ? 18.265 14.819 10.567 1.00 94.12 231 PRO A C 1
ATOM 1852 O O . PRO A 1 231 ? 17.218 15.290 11.028 1.00 94.12 231 PRO A O 1
ATOM 1855 N N . LYS A 1 232 ? 19.438 15.451 10.662 1.00 94.94 232 LYS A N 1
ATOM 1856 C CA . LYS A 1 232 ? 19.652 16.793 11.222 1.00 94.94 232 LYS A CA 1
ATOM 1857 C C . LYS A 1 232 ? 20.299 17.747 10.218 1.00 94.94 232 LYS A C 1
ATOM 1859 O O . LYS A 1 232 ? 20.807 18.788 10.628 1.00 94.94 232 LYS A O 1
ATOM 1864 N N . ALA A 1 233 ? 20.244 17.417 8.929 1.00 96.00 233 ALA A N 1
ATOM 1865 C CA . ALA A 1 233 ? 20.922 18.143 7.862 1.00 96.00 233 ALA A CA 1
ATOM 1866 C C . ALA A 1 233 ? 22.443 18.255 8.076 1.00 96.00 233 ALA A C 1
ATOM 1868 O O . ALA A 1 233 ? 23.060 19.292 7.822 1.00 96.00 233 ALA A O 1
ATOM 1869 N N . GLU A 1 234 ? 23.058 17.170 8.543 1.00 96.19 234 GLU A N 1
ATOM 1870 C CA . GLU A 1 234 ? 24.492 17.062 8.813 1.00 96.19 234 GLU A CA 1
ATOM 1871 C C . GLU A 1 234 ? 25.336 17.417 7.574 1.00 96.19 234 GLU A C 1
ATOM 1873 O O . GLU A 1 234 ? 26.398 18.024 7.708 1.00 96.19 234 GLU A O 1
ATOM 1878 N N . ASN A 1 235 ? 24.828 17.131 6.369 1.00 96.00 235 ASN A N 1
ATOM 1879 C CA . ASN A 1 235 ? 25.517 17.378 5.098 1.00 96.00 235 ASN A CA 1
ATOM 1880 C C . ASN A 1 235 ? 25.090 18.681 4.381 1.00 96.00 235 ASN A C 1
ATOM 1882 O O . ASN A 1 235 ? 25.352 18.837 3.183 1.00 96.00 235 ASN A O 1
ATOM 1886 N N . HIS A 1 236 ? 24.448 19.638 5.070 1.00 95.12 236 HIS A N 1
ATOM 1887 C CA . HIS A 1 236 ? 23.960 20.883 4.445 1.00 95.12 236 HIS A CA 1
ATOM 1888 C C . HIS A 1 236 ? 25.061 21.695 3.740 1.00 95.12 236 HIS A C 1
ATOM 1890 O O . HIS A 1 236 ? 24.819 22.224 2.659 1.00 95.12 236 HIS A O 1
ATOM 1896 N N . GLY A 1 237 ? 26.284 21.742 4.283 1.00 96.06 237 GLY A N 1
ATOM 1897 C CA . GLY A 1 237 ? 27.384 22.503 3.675 1.00 96.06 237 GLY A CA 1
ATOM 1898 C C . GLY A 1 237 ? 27.750 22.019 2.265 1.00 96.06 237 GLY A C 1
ATOM 1899 O O . GLY A 1 237 ? 27.994 22.826 1.367 1.00 96.06 237 GLY A O 1
ATOM 1900 N N . PHE A 1 238 ? 27.716 20.701 2.026 1.00 94.69 238 PHE A N 1
ATOM 1901 C CA . PHE A 1 238 ? 27.888 20.152 0.678 1.00 94.69 238 PHE A CA 1
ATOM 1902 C C . PHE A 1 238 ? 26.700 20.504 -0.225 1.00 94.69 238 PHE A C 1
ATOM 1904 O O . PHE A 1 238 ? 26.888 20.858 -1.389 1.00 94.69 238 PHE A O 1
ATOM 1911 N N . MET A 1 239 ? 25.478 20.437 0.310 1.00 92.88 239 MET A N 1
ATOM 1912 C CA . MET A 1 239 ? 24.267 20.780 -0.433 1.00 92.88 239 MET A CA 1
ATOM 1913 C C . MET A 1 239 ? 24.306 22.237 -0.923 1.00 92.88 239 MET A C 1
ATOM 1915 O O . MET A 1 239 ? 24.095 22.477 -2.111 1.00 92.88 239 MET A O 1
ATOM 1919 N N . GLU A 1 240 ? 24.659 23.194 -0.062 1.00 93.56 240 GLU A N 1
ATOM 1920 C CA . GLU A 1 240 ? 24.836 24.610 -0.424 1.00 93.56 240 GLU A CA 1
ATOM 1921 C C . GLU A 1 240 ? 25.893 24.803 -1.522 1.00 93.56 240 GLU A C 1
ATOM 1923 O O . GLU A 1 240 ? 25.653 25.501 -2.513 1.00 93.56 240 GLU A O 1
ATOM 1928 N N . GLN A 1 241 ? 27.043 24.130 -1.396 1.00 95.56 241 GLN A N 1
ATOM 1929 C CA . GLN A 1 241 ? 28.098 24.164 -2.410 1.00 95.56 241 GLN A CA 1
ATOM 1930 C C . GLN A 1 241 ? 27.607 23.620 -3.761 1.00 95.56 241 GLN A C 1
ATOM 1932 O O . GLN A 1 241 ? 27.879 24.214 -4.811 1.00 95.56 241 GLN A O 1
ATOM 1937 N N . ALA A 1 242 ? 26.875 22.506 -3.746 1.00 94.75 242 ALA A N 1
ATOM 1938 C CA . ALA A 1 242 ? 26.333 21.881 -4.945 1.00 94.75 242 ALA A CA 1
ATOM 1939 C C . ALA A 1 242 ? 25.262 22.759 -5.617 1.00 94.75 242 ALA A C 1
ATOM 1941 O O . ALA A 1 242 ? 25.294 22.922 -6.839 1.00 94.75 242 ALA A O 1
ATOM 1942 N N . PHE A 1 243 ? 24.375 23.396 -4.844 1.00 92.00 243 PHE A N 1
ATOM 1943 C CA . PHE A 1 243 ? 23.429 24.392 -5.362 1.00 92.00 243 PHE A CA 1
ATOM 1944 C C . PHE A 1 243 ? 24.152 25.555 -6.046 1.00 92.00 243 PHE A C 1
ATOM 1946 O O . PHE A 1 243 ? 23.821 25.908 -7.182 1.00 92.00 243 PHE A O 1
ATOM 1953 N N . GLY A 1 244 ? 25.175 26.114 -5.392 1.00 94.19 244 GLY A N 1
ATOM 1954 C CA . GLY A 1 244 ? 25.993 27.184 -5.962 1.00 94.19 244 GLY A CA 1
ATOM 1955 C C . GLY A 1 244 ? 26.651 26.778 -7.285 1.00 94.19 244 GLY A C 1
ATOM 1956 O O . GLY A 1 244 ? 26.637 27.549 -8.246 1.00 94.19 244 GLY A O 1
ATOM 1957 N N . LEU A 1 245 ? 27.162 25.544 -7.373 1.00 95.31 245 LEU A N 1
ATOM 1958 C CA . LEU A 1 245 ? 27.723 24.994 -8.608 1.00 95.31 245 LEU A CA 1
ATOM 1959 C C . LEU A 1 245 ? 26.672 24.879 -9.723 1.00 95.31 245 LEU A C 1
ATOM 1961 O O . LEU A 1 245 ? 26.955 25.273 -10.855 1.00 95.31 245 LEU A O 1
ATOM 1965 N N . VAL A 1 246 ? 25.475 24.359 -9.430 1.00 94.50 246 VAL A N 1
ATOM 1966 C CA . VAL A 1 246 ? 24.389 24.228 -10.421 1.00 94.50 246 VAL A CA 1
ATOM 1967 C C . VAL A 1 246 ? 24.005 25.598 -10.989 1.00 94.50 246 VAL A C 1
ATOM 1969 O O . VAL A 1 246 ? 23.919 25.754 -12.211 1.00 94.50 246 VAL A O 1
ATOM 1972 N N . VAL A 1 247 ? 23.850 26.607 -10.126 1.00 94.44 247 VAL A N 1
ATOM 1973 C CA . VAL A 1 247 ? 23.519 27.982 -10.537 1.00 94.44 247 VAL A CA 1
ATOM 1974 C C . VAL A 1 247 ? 24.644 28.609 -11.370 1.00 94.44 247 VAL A C 1
ATOM 1976 O O . VAL A 1 247 ? 24.371 29.162 -12.438 1.00 94.44 247 VAL A O 1
ATOM 1979 N N . ASP A 1 248 ? 25.907 28.482 -10.948 1.00 96.19 248 ASP A N 1
ATOM 1980 C CA . ASP A 1 248 ? 27.068 29.001 -11.694 1.00 96.19 248 ASP A CA 1
ATOM 1981 C C . ASP A 1 248 ? 27.184 28.370 -13.091 1.00 96.19 248 ASP A C 1
ATOM 1983 O O . ASP A 1 248 ? 27.414 29.066 -14.087 1.00 96.19 248 ASP A O 1
ATOM 1987 N N . ARG A 1 249 ? 26.977 27.052 -13.198 1.00 95.62 249 ARG A N 1
ATOM 1988 C CA . ARG A 1 249 ? 27.015 26.351 -14.489 1.00 95.62 249 ARG A CA 1
ATOM 1989 C C . ARG A 1 249 ? 25.860 26.759 -15.396 1.00 95.62 249 ARG A C 1
ATOM 1991 O O . ARG A 1 249 ? 26.099 26.967 -16.585 1.00 95.62 249 ARG A O 1
ATOM 1998 N N . LEU A 1 250 ? 24.654 26.938 -14.855 1.00 95.44 250 LEU A N 1
ATOM 1999 C CA . LEU A 1 250 ? 23.507 27.439 -15.618 1.00 95.44 250 LEU A CA 1
ATOM 2000 C C . LEU A 1 250 ? 23.757 28.860 -16.142 1.00 95.44 250 LEU A C 1
ATOM 2002 O O . LEU A 1 250 ? 23.499 29.136 -17.315 1.00 95.44 250 LEU A O 1
ATOM 2006 N N . LEU A 1 251 ? 24.297 29.748 -15.301 1.00 95.06 251 LEU A N 1
ATOM 2007 C CA . LEU A 1 251 ? 24.646 31.117 -15.687 1.00 95.06 251 LEU A CA 1
ATOM 2008 C C . LEU A 1 251 ? 25.646 31.129 -16.849 1.00 95.06 251 LEU A C 1
ATOM 2010 O O . LEU A 1 251 ? 25.424 31.809 -17.853 1.00 95.06 251 LEU A O 1
ATOM 2014 N N . LYS A 1 252 ? 26.730 30.351 -16.731 1.00 96.50 252 LYS A N 1
ATOM 2015 C CA . LYS A 1 252 ? 27.750 30.222 -17.782 1.00 96.50 252 LYS A CA 1
ATOM 2016 C C . LYS A 1 252 ? 27.167 29.654 -19.074 1.00 96.50 252 LYS A C 1
ATOM 2018 O O . LYS A 1 252 ? 27.466 30.178 -20.141 1.00 96.50 252 LYS A O 1
ATOM 2023 N N . ALA A 1 253 ? 26.315 28.632 -18.982 1.00 96.19 253 ALA A N 1
ATOM 2024 C CA . ALA A 1 253 ? 25.677 28.022 -20.145 1.00 96.19 253 ALA A CA 1
ATOM 2025 C C . ALA A 1 253 ? 24.775 29.014 -20.897 1.00 96.19 253 ALA A C 1
ATOM 2027 O O . ALA A 1 253 ? 24.882 29.124 -22.117 1.00 96.19 253 ALA A O 1
ATOM 2028 N N . ARG A 1 254 ? 23.938 29.780 -20.181 1.00 96.19 254 ARG A N 1
ATOM 2029 C CA . ARG A 1 254 ? 23.049 30.777 -20.800 1.00 96.19 254 ARG A CA 1
ATOM 2030 C C . ARG A 1 254 ? 23.824 31.921 -21.452 1.00 96.19 254 ARG A C 1
ATOM 2032 O O . ARG A 1 254 ? 23.502 32.278 -22.574 1.00 96.19 254 ARG A O 1
ATOM 2039 N N . 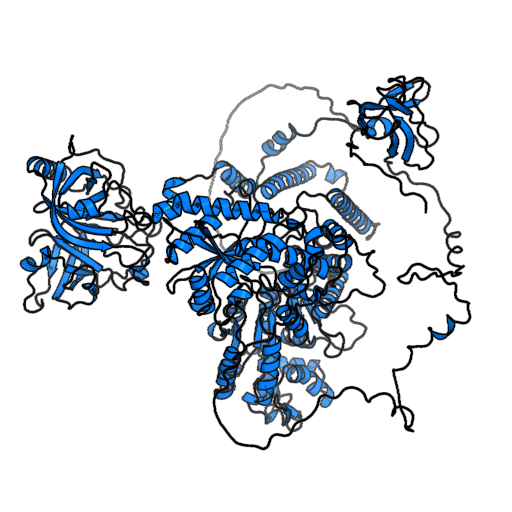LYS A 1 255 ? 24.871 32.440 -20.798 1.00 94.62 255 LYS A N 1
ATOM 2040 C CA . LYS A 1 255 ? 25.721 33.506 -21.364 1.00 94.62 255 LYS A CA 1
ATOM 2041 C C . LYS A 1 255 ? 26.555 33.050 -22.565 1.00 94.62 255 LYS A C 1
ATOM 2043 O O . LYS A 1 255 ? 26.866 33.857 -23.431 1.00 94.62 255 LYS A O 1
ATOM 2048 N N . ALA A 1 256 ? 26.946 31.777 -22.613 1.00 96.81 256 ALA A N 1
ATOM 2049 C CA . ALA A 1 256 ? 27.709 31.228 -23.733 1.00 96.81 256 ALA A CA 1
ATOM 2050 C C . ALA A 1 256 ? 26.837 30.922 -24.965 1.00 96.81 256 ALA A C 1
ATOM 2052 O O . ALA A 1 256 ? 27.361 30.807 -26.074 1.00 96.81 256 ALA A O 1
ATOM 2053 N N . TYR A 1 257 ? 25.521 30.762 -24.794 1.00 96.25 257 TYR A N 1
ATOM 2054 C CA . TYR A 1 257 ? 24.606 30.499 -25.899 1.00 96.25 257 TYR A CA 1
ATOM 2055 C C . TYR A 1 257 ? 24.243 31.805 -26.608 1.00 96.25 257 TYR A C 1
ATOM 2057 O O . TYR A 1 257 ? 23.513 32.616 -26.056 1.00 96.25 257 TYR A O 1
ATOM 2065 N N . LYS A 1 258 ? 24.743 31.980 -27.840 1.00 97.19 258 LYS A N 1
ATOM 2066 C CA . LYS A 1 258 ? 24.554 33.200 -28.650 1.00 97.19 258 LYS A CA 1
ATOM 2067 C C . LYS A 1 258 ? 24.987 34.469 -27.889 1.00 97.19 258 LYS A C 1
ATOM 2069 O O . LYS A 1 258 ? 24.161 35.326 -27.604 1.00 97.19 258 LYS A O 1
ATOM 2074 N N . PRO A 1 259 ? 26.292 34.608 -27.584 1.00 95.25 259 PRO A N 1
ATOM 2075 C CA . PRO A 1 259 ? 26.800 35.682 -26.724 1.00 95.25 259 PRO A CA 1
ATOM 2076 C C . PRO A 1 259 ? 26.608 37.098 -27.292 1.00 95.25 259 PRO A C 1
ATOM 2078 O O . PRO A 1 259 ? 26.741 38.060 -26.546 1.00 95.25 259 PRO A O 1
ATOM 2081 N N . ASP A 1 260 ? 26.315 37.224 -28.589 1.00 96.06 260 ASP A N 1
ATOM 2082 C CA . ASP A 1 260 ? 26.072 38.505 -29.259 1.00 96.06 260 ASP A CA 1
ATOM 2083 C C . ASP A 1 260 ? 24.604 38.973 -29.164 1.00 96.06 260 ASP A C 1
ATOM 2085 O O . ASP A 1 260 ? 24.285 40.079 -29.609 1.00 96.06 260 ASP A O 1
ATOM 2089 N N . ASP A 1 261 ? 23.698 38.150 -28.619 1.00 96.25 261 ASP A N 1
ATOM 2090 C CA . ASP A 1 261 ? 22.307 38.547 -28.392 1.00 96.25 261 ASP A CA 1
ATOM 2091 C C . ASP A 1 261 ? 22.234 39.641 -27.302 1.00 96.25 261 ASP A C 1
ATOM 2093 O O . ASP A 1 261 ? 22.999 39.611 -26.335 1.00 96.25 261 ASP A O 1
ATOM 2097 N N . PRO A 1 262 ? 21.319 40.622 -27.419 1.00 94.50 262 PRO A N 1
ATOM 2098 C CA . PRO A 1 262 ? 21.197 41.691 -26.433 1.00 94.50 262 PRO A CA 1
ATOM 2099 C C . PRO A 1 262 ? 20.612 41.192 -25.103 1.00 94.50 262 PRO A C 1
ATOM 2101 O O . PRO A 1 262 ? 19.824 40.246 -25.061 1.00 94.50 262 PRO A O 1
ATOM 2104 N N . ASP A 1 263 ? 20.907 41.906 -24.016 1.00 93.38 263 ASP A N 1
ATOM 2105 C CA . ASP A 1 263 ? 20.237 41.690 -22.733 1.00 93.38 263 ASP A CA 1
ATOM 2106 C C . ASP A 1 263 ? 18.752 42.088 -22.820 1.00 93.38 263 ASP A C 1
ATOM 2108 O O . ASP A 1 263 ? 18.408 43.245 -23.068 1.00 93.38 263 ASP A O 1
ATOM 2112 N N . TYR A 1 264 ? 17.852 41.135 -22.564 1.00 94.88 264 TYR A N 1
ATOM 2113 C CA . TYR A 1 264 ? 16.399 41.375 -22.552 1.00 94.88 264 TYR A CA 1
ATOM 2114 C C . TYR A 1 264 ? 15.882 41.896 -21.202 1.00 94.88 264 TYR A C 1
ATOM 2116 O O . TYR A 1 264 ? 14.840 42.547 -21.140 1.00 94.88 264 TYR A O 1
ATOM 2124 N N . ILE A 1 265 ? 16.608 41.619 -20.115 1.00 96.06 265 ILE A N 1
ATOM 2125 C CA . ILE A 1 265 ? 16.333 42.121 -18.764 1.00 96.06 265 ILE A CA 1
ATOM 2126 C C . ILE A 1 265 ? 17.546 42.955 -18.351 1.00 96.06 265 ILE A C 1
ATOM 2128 O O . ILE A 1 265 ? 18.550 42.420 -17.893 1.00 96.06 265 ILE A O 1
ATOM 2132 N N . THR A 1 266 ? 17.467 44.266 -18.575 1.00 95.56 266 THR A N 1
ATOM 2133 C CA . THR A 1 266 ? 18.581 45.202 -18.362 1.00 95.56 266 THR A CA 1
ATOM 2134 C C . THR A 1 266 ? 18.631 45.719 -16.924 1.00 95.56 266 THR A C 1
ATOM 2136 O O . THR A 1 266 ? 17.638 45.652 -16.197 1.00 95.56 266 THR A O 1
ATOM 2139 N N . GLU A 1 267 ? 19.745 46.339 -16.522 1.00 94.62 267 GLU A N 1
ATOM 2140 C CA . GLU A 1 267 ? 19.861 47.020 -15.219 1.00 94.62 267 GLU A CA 1
ATOM 2141 C C . GLU A 1 267 ? 18.753 48.070 -14.994 1.00 94.62 267 GLU A C 1
ATOM 2143 O O . GLU A 1 267 ? 18.250 48.228 -13.881 1.00 94.62 267 GLU A O 1
ATOM 2148 N N . GLY A 1 268 ? 18.306 48.750 -16.058 1.00 96.12 268 GLY A N 1
ATOM 2149 C CA . GLY A 1 268 ? 17.186 49.696 -16.004 1.00 96.12 268 GLY A CA 1
ATOM 2150 C C . GLY A 1 268 ? 15.841 49.026 -15.698 1.00 96.12 268 GLY A C 1
ATOM 2151 O O . GLY A 1 268 ? 15.044 49.558 -14.928 1.00 96.12 268 GLY A O 1
ATOM 2152 N N . VAL A 1 269 ? 15.594 47.830 -16.248 1.00 96.25 269 VAL A N 1
ATOM 2153 C CA . VAL A 1 269 ? 14.403 47.031 -15.906 1.00 96.25 269 VAL A CA 1
ATOM 2154 C C . VAL A 1 269 ? 14.508 46.520 -14.473 1.00 96.25 269 VAL A C 1
ATOM 2156 O O . VAL A 1 269 ? 13.551 46.655 -13.712 1.00 96.25 269 VAL A O 1
ATOM 2159 N N . MET A 1 270 ? 15.671 45.990 -14.086 1.00 94.19 270 MET A N 1
ATOM 2160 C CA . MET A 1 270 ? 15.893 45.454 -12.741 1.00 94.19 270 MET A CA 1
ATOM 2161 C C . MET A 1 270 ? 15.759 46.533 -11.661 1.00 94.19 270 MET A C 1
ATOM 2163 O O . MET A 1 270 ? 15.275 46.242 -10.577 1.00 94.19 270 MET A O 1
ATOM 2167 N N . SER A 1 271 ? 16.127 47.783 -11.942 1.00 94.62 271 SER A N 1
ATOM 2168 C CA . SER A 1 271 ? 15.966 48.912 -11.010 1.00 94.62 271 SER A CA 1
ATOM 2169 C C . SER A 1 271 ? 14.563 49.539 -11.006 1.00 94.62 271 SER A C 1
ATOM 2171 O O . SER A 1 271 ? 14.287 50.411 -10.183 1.00 94.62 271 SER A O 1
ATOM 2173 N N . SER A 1 272 ? 13.652 49.103 -11.884 1.00 96.25 272 SER A N 1
ATOM 2174 C CA . SER A 1 272 ? 12.279 49.615 -11.915 1.00 96.25 272 SER A CA 1
ATOM 2175 C C . SER A 1 272 ? 11.465 49.163 -10.694 1.00 96.25 272 SER A C 1
ATOM 2177 O O . SER A 1 272 ? 11.605 48.037 -10.212 1.00 96.25 272 SER A O 1
ATOM 2179 N N . GLY A 1 273 ? 10.544 50.015 -10.225 1.00 93.00 273 GLY A N 1
ATOM 2180 C CA . GLY A 1 273 ? 9.688 49.693 -9.075 1.00 93.00 273 GLY A CA 1
ATOM 2181 C C . GLY A 1 273 ? 8.838 48.434 -9.283 1.00 93.00 273 GLY A C 1
ATOM 2182 O O . GLY A 1 273 ? 8.708 47.626 -8.370 1.00 93.00 273 GLY A O 1
ATOM 2183 N N . GLY A 1 274 ? 8.329 48.216 -10.503 1.00 93.25 274 GLY A N 1
ATOM 2184 C CA . GLY A 1 274 ? 7.544 47.021 -10.832 1.00 93.25 274 GLY A CA 1
ATOM 2185 C C . GLY A 1 274 ? 8.349 45.720 -10.734 1.00 93.25 274 GLY A C 1
ATOM 2186 O O . GLY A 1 274 ? 7.836 44.722 -10.230 1.00 93.25 274 GLY A O 1
ATOM 2187 N N . TYR A 1 275 ? 9.619 45.728 -11.158 1.00 94.88 275 TYR A N 1
ATOM 2188 C CA . TYR A 1 275 ? 10.502 44.566 -11.024 1.00 94.88 275 TYR A CA 1
ATOM 2189 C C . TYR A 1 275 ? 10.831 44.274 -9.555 1.00 94.88 275 TYR A C 1
ATOM 2191 O O . TYR A 1 275 ? 10.677 43.139 -9.105 1.00 94.88 275 TYR A O 1
ATOM 2199 N N . GLN A 1 276 ? 11.243 45.296 -8.795 1.00 93.19 276 GLN A N 1
ATOM 2200 C CA . GLN A 1 276 ? 11.599 45.145 -7.379 1.00 93.19 276 GLN A CA 1
ATOM 2201 C C . GLN A 1 276 ? 10.419 44.621 -6.555 1.00 93.19 276 GLN A C 1
ATOM 2203 O O . GLN A 1 276 ? 10.572 43.654 -5.809 1.00 93.19 276 GLN A O 1
ATOM 2208 N N . GLN A 1 277 ? 9.219 45.164 -6.780 1.00 90.12 277 GLN A N 1
ATOM 2209 C CA . GLN A 1 277 ? 7.998 44.694 -6.127 1.00 90.12 277 GLN A CA 1
ATOM 2210 C C . GLN A 1 277 ? 7.693 43.222 -6.458 1.00 90.12 277 GLN A C 1
ATOM 2212 O O . GLN A 1 277 ? 7.327 42.452 -5.569 1.00 90.12 277 GLN A O 1
ATOM 2217 N N . ALA A 1 278 ? 7.857 42.801 -7.718 1.00 90.31 278 ALA A N 1
ATOM 2218 C CA . ALA A 1 278 ? 7.625 41.414 -8.124 1.00 90.31 278 ALA A CA 1
ATOM 2219 C C . ALA A 1 278 ? 8.635 40.438 -7.489 1.00 90.31 278 ALA A C 1
ATOM 2221 O O . ALA A 1 278 ? 8.247 39.362 -7.015 1.00 90.31 278 ALA A O 1
ATOM 2222 N N . MET A 1 279 ? 9.915 40.820 -7.436 1.00 92.12 279 MET A N 1
ATOM 2223 C CA . MET A 1 279 ? 10.970 40.022 -6.799 1.00 92.12 279 MET A CA 1
ATOM 2224 C C . MET A 1 279 ? 10.761 39.908 -5.287 1.00 92.12 279 MET A C 1
ATOM 2226 O O . MET A 1 279 ? 10.800 38.800 -4.750 1.00 92.12 279 MET A O 1
ATOM 2230 N N . GLN A 1 280 ? 10.467 41.023 -4.613 1.00 88.38 280 GLN A N 1
ATOM 2231 C CA . GLN A 1 280 ? 10.197 41.048 -3.175 1.00 88.38 280 GLN A CA 1
ATOM 2232 C C . GLN A 1 280 ? 8.961 40.217 -2.825 1.00 88.38 280 GLN A C 1
ATOM 2234 O O . GLN A 1 280 ? 9.027 39.369 -1.937 1.00 88.38 280 GLN 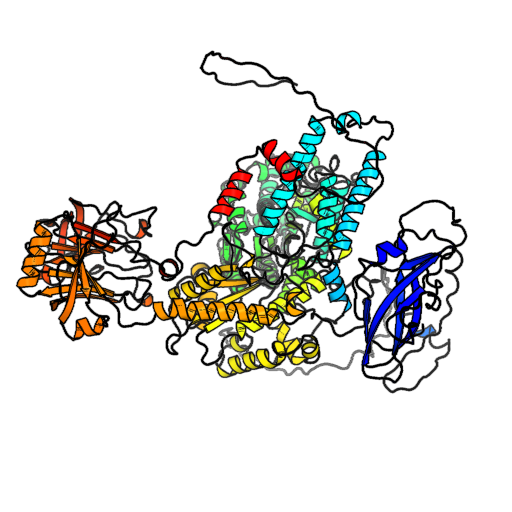A O 1
ATOM 2239 N N . LYS A 1 281 ? 7.860 40.367 -3.577 1.00 86.38 281 LYS A N 1
ATOM 2240 C CA . LYS A 1 281 ? 6.652 39.550 -3.383 1.00 86.38 281 LYS A CA 1
ATOM 2241 C C . LYS A 1 281 ? 6.955 38.055 -3.506 1.00 86.38 281 LYS A C 1
ATOM 2243 O O . LYS A 1 281 ? 6.477 37.271 -2.690 1.00 86.38 281 LYS A O 1
ATOM 2248 N N . THR A 1 282 ? 7.750 37.660 -4.501 1.00 87.62 282 THR A N 1
ATOM 2249 C CA . THR A 1 282 ? 8.153 36.257 -4.689 1.00 87.62 282 THR A CA 1
ATOM 2250 C C . THR A 1 282 ? 8.963 35.748 -3.498 1.00 87.62 282 THR A C 1
ATOM 2252 O O . THR A 1 282 ? 8.688 34.659 -3.001 1.00 87.62 282 THR A O 1
ATOM 2255 N N . PHE A 1 283 ? 9.918 36.542 -3.007 1.00 90.06 283 PHE A N 1
ATOM 2256 C CA . PHE A 1 283 ? 10.741 36.180 -1.854 1.00 90.06 283 PHE A CA 1
ATOM 2257 C C . PHE A 1 283 ? 9.913 36.029 -0.570 1.00 90.06 283 PHE A C 1
ATOM 2259 O O . PHE A 1 283 ? 10.032 35.012 0.107 1.00 90.06 283 PHE A O 1
ATOM 2266 N N . CYS A 1 284 ? 9.017 36.977 -0.272 1.00 85.88 284 CYS A N 1
ATOM 2267 C CA . CYS A 1 284 ? 8.134 36.899 0.897 1.00 85.88 284 CYS A CA 1
ATOM 2268 C C . CYS A 1 284 ? 7.218 35.667 0.848 1.00 85.88 284 CYS A C 1
ATOM 2270 O O . CYS A 1 284 ? 7.071 34.967 1.846 1.00 85.88 284 CYS A O 1
ATOM 2272 N N . LEU A 1 285 ? 6.626 35.371 -0.316 1.00 86.38 285 LEU A N 1
ATOM 2273 C CA . LEU A 1 285 ? 5.789 34.179 -0.485 1.00 86.38 285 LEU A CA 1
ATOM 2274 C C . LEU A 1 285 ? 6.590 32.883 -0.314 1.00 86.38 285 LEU A C 1
ATOM 2276 O O . LEU A 1 285 ? 6.081 31.931 0.275 1.00 86.38 285 LEU A O 1
ATOM 2280 N N . LEU A 1 286 ? 7.825 32.842 -0.823 1.00 88.00 286 LEU A N 1
ATOM 2281 C CA . LEU A 1 286 ? 8.713 31.691 -0.678 1.00 88.00 286 LEU A CA 1
ATOM 2282 C C . LEU A 1 286 ? 9.111 31.463 0.786 1.00 88.00 286 LEU A C 1
ATOM 2284 O O . LEU A 1 286 ? 9.084 30.319 1.240 1.00 88.00 286 LEU A O 1
ATOM 2288 N N . ASP A 1 287 ? 9.455 32.524 1.518 1.00 87.19 287 ASP A N 1
ATOM 2289 C CA . ASP A 1 287 ? 9.803 32.458 2.942 1.00 87.19 287 ASP A CA 1
ATOM 2290 C C . ASP A 1 287 ? 8.621 31.945 3.783 1.00 87.19 287 ASP A C 1
ATOM 2292 O O . ASP A 1 287 ? 8.750 30.956 4.508 1.00 87.19 287 ASP A O 1
ATOM 2296 N N . GLU A 1 288 ? 7.432 32.529 3.606 1.00 85.19 288 GLU A N 1
ATOM 2297 C CA . GLU A 1 288 ? 6.222 32.098 4.317 1.00 85.19 288 GLU A CA 1
ATOM 2298 C C . GLU A 1 288 ? 5.836 30.651 3.992 1.00 85.19 288 GLU A C 1
ATOM 2300 O O . GLU A 1 288 ? 5.593 29.848 4.899 1.00 85.19 288 GLU A O 1
ATOM 2305 N N . LEU A 1 289 ? 5.842 30.268 2.710 1.00 86.38 289 LEU A N 1
ATOM 2306 C CA . LEU A 1 289 ? 5.555 28.889 2.318 1.00 86.38 289 LEU A CA 1
ATOM 2307 C C . LEU A 1 289 ? 6.572 27.911 2.923 1.00 86.38 289 LEU A C 1
ATOM 2309 O O . LEU A 1 289 ? 6.182 26.847 3.405 1.00 86.38 289 LEU A O 1
ATOM 2313 N N . SER A 1 290 ? 7.856 28.277 2.952 1.00 88.69 290 SER A N 1
ATOM 2314 C CA . SER A 1 290 ? 8.913 27.451 3.547 1.00 88.69 290 SER A CA 1
ATOM 2315 C C . SER A 1 290 ? 8.686 27.232 5.047 1.00 88.69 290 SER A C 1
ATOM 2317 O O . SER A 1 290 ? 8.806 26.098 5.523 1.00 88.69 290 SER A O 1
ATOM 2319 N N . LYS A 1 291 ? 8.274 28.272 5.791 1.00 86.50 291 LYS A N 1
ATOM 2320 C CA . LYS A 1 291 ? 7.904 28.155 7.215 1.00 86.50 291 LYS A CA 1
ATOM 2321 C C . LYS A 1 291 ? 6.755 27.167 7.411 1.00 86.50 291 LYS A C 1
ATOM 2323 O O . LYS A 1 291 ? 6.887 26.248 8.224 1.00 86.50 291 LYS A O 1
ATOM 2328 N N . TYR A 1 292 ? 5.671 27.289 6.641 1.00 85.81 292 TYR A N 1
ATOM 2329 C CA . TYR A 1 292 ? 4.538 26.362 6.742 1.00 85.81 292 TYR A CA 1
ATOM 2330 C C . TYR A 1 292 ? 4.921 24.925 6.376 1.00 85.81 292 TYR A C 1
ATOM 2332 O O . TYR A 1 292 ? 4.587 24.004 7.123 1.00 85.81 292 TYR A O 1
ATOM 2340 N N . MET A 1 293 ? 5.673 24.721 5.289 1.00 87.56 293 MET A N 1
ATOM 2341 C CA . MET A 1 293 ? 6.147 23.387 4.906 1.00 87.56 293 MET A CA 1
ATOM 2342 C C . MET A 1 293 ? 6.994 22.754 6.016 1.00 87.56 293 MET A C 1
ATOM 2344 O O . MET A 1 293 ? 6.780 21.592 6.350 1.00 87.56 293 MET A O 1
ATOM 2348 N N . SER A 1 294 ? 7.899 23.513 6.644 1.00 86.38 294 SER A N 1
ATOM 2349 C CA . SER A 1 294 ? 8.735 23.006 7.745 1.00 86.38 294 SER A CA 1
ATOM 2350 C C . SER A 1 294 ? 7.950 22.652 9.017 1.00 86.38 294 SER A C 1
ATOM 2352 O O . SER A 1 294 ? 8.384 21.794 9.785 1.00 86.38 294 SER A O 1
ATOM 2354 N N . LYS A 1 295 ? 6.804 23.306 9.255 1.00 84.44 295 LYS A N 1
ATOM 2355 C CA . LYS A 1 295 ? 5.972 23.096 10.448 1.00 84.44 295 LYS A CA 1
ATOM 2356 C C . LYS A 1 295 ? 4.971 21.953 10.277 1.00 84.44 295 LYS A C 1
ATOM 2358 O O . LYS A 1 295 ? 4.723 21.243 11.244 1.00 84.44 295 LYS A O 1
ATOM 2363 N N . HIS A 1 296 ? 4.395 21.795 9.085 1.00 85.56 296 HIS A N 1
ATOM 2364 C CA . HIS A 1 296 ? 3.247 20.906 8.867 1.00 85.56 296 HIS A CA 1
ATOM 2365 C C . HIS A 1 296 ? 3.568 19.629 8.075 1.00 85.56 296 HIS A C 1
ATOM 2367 O O . HIS A 1 296 ? 2.745 18.714 8.062 1.00 85.56 296 HIS A O 1
ATOM 2373 N N . ASN A 1 297 ? 4.733 19.525 7.424 1.00 89.44 297 ASN A N 1
ATOM 2374 C CA . ASN A 1 297 ? 5.090 18.301 6.704 1.00 89.44 297 ASN A CA 1
ATOM 2375 C C . ASN A 1 297 ? 5.583 17.194 7.638 1.00 89.44 297 ASN A C 1
ATOM 2377 O O . ASN A 1 297 ? 6.259 17.432 8.639 1.00 89.44 297 ASN A O 1
ATOM 2381 N N . ILE A 1 298 ? 5.304 15.954 7.238 1.00 92.88 298 ILE A N 1
ATOM 2382 C CA . ILE A 1 298 ? 5.810 14.762 7.913 1.00 92.88 298 ILE A CA 1
ATOM 2383 C C . ILE A 1 298 ? 7.342 14.692 7.770 1.00 92.88 298 ILE A C 1
ATOM 2385 O O . ILE A 1 298 ? 7.854 14.805 6.652 1.00 92.88 298 ILE A O 1
ATOM 2389 N N . PRO A 1 299 ? 8.095 14.474 8.864 1.00 93.00 299 PRO A N 1
ATOM 2390 C CA . PRO A 1 299 ? 9.554 14.488 8.836 1.00 93.00 299 PRO A CA 1
ATOM 2391 C C . PRO A 1 299 ? 10.129 13.157 8.320 1.00 93.00 299 PRO A C 1
ATOM 2393 O O . PRO A 1 299 ? 10.758 12.419 9.077 1.00 93.00 299 PRO A O 1
ATOM 2396 N N . PHE A 1 300 ? 9.937 12.840 7.031 1.00 94.25 300 PHE A N 1
ATOM 2397 C CA . PHE A 1 300 ? 10.427 11.589 6.415 1.00 94.25 300 PHE A CA 1
ATOM 2398 C C . PHE A 1 300 ? 11.945 11.381 6.549 1.00 94.25 300 PHE A C 1
ATOM 2400 O O . PHE A 1 300 ? 12.415 10.247 6.531 1.00 94.25 300 PHE A O 1
ATOM 2407 N N . TYR A 1 301 ? 12.707 12.464 6.717 1.00 92.81 301 TYR A N 1
ATOM 2408 C CA . TYR A 1 301 ? 14.153 12.438 6.948 1.00 92.81 301 TYR A CA 1
ATOM 2409 C C . TYR A 1 301 ? 14.550 11.881 8.327 1.00 92.81 301 TYR A C 1
ATOM 2411 O O . TYR A 1 301 ? 15.686 11.457 8.538 1.00 92.81 301 TYR A O 1
ATOM 2419 N N . SER A 1 302 ? 13.634 11.896 9.298 1.00 93.81 302 SER A N 1
ATOM 2420 C CA . SER A 1 302 ? 13.904 11.471 10.670 1.00 93.81 302 SER A CA 1
ATOM 2421 C C . SER A 1 302 ? 13.780 9.949 10.815 1.00 93.81 302 SER A C 1
ATOM 2423 O O . SER A 1 302 ? 12.754 9.397 10.424 1.00 93.81 302 SER A O 1
ATOM 2425 N N . PRO A 1 303 ? 14.717 9.259 11.497 1.00 93.12 303 PRO A N 1
ATOM 2426 C CA . PRO A 1 303 ? 14.577 7.841 11.841 1.00 93.12 303 PRO A CA 1
ATOM 2427 C C . PRO A 1 303 ? 13.368 7.519 12.733 1.00 93.12 303 PRO A C 1
ATOM 2429 O O . PRO A 1 303 ? 13.019 6.353 12.881 1.00 93.12 303 PRO A O 1
ATOM 2432 N N . ARG A 1 304 ? 12.725 8.537 13.332 1.00 94.19 304 ARG A N 1
ATOM 2433 C CA . ARG A 1 304 ? 11.439 8.399 14.046 1.00 94.19 304 ARG A CA 1
ATOM 2434 C C . ARG A 1 304 ? 10.278 8.073 13.107 1.00 94.19 304 ARG A C 1
ATOM 2436 O O . ARG A 1 304 ? 9.249 7.570 13.558 1.00 94.19 304 ARG A O 1
ATOM 2443 N N . TYR A 1 305 ? 10.422 8.387 11.821 1.00 94.75 305 TYR A N 1
ATOM 2444 C CA . TYR A 1 305 ? 9.463 7.999 10.806 1.00 94.75 305 TYR A CA 1
ATOM 2445 C C . TYR A 1 305 ? 9.688 6.540 10.410 1.00 94.75 305 TYR A C 1
ATOM 2447 O O . TYR A 1 305 ? 10.712 6.194 9.823 1.00 94.75 305 TYR A O 1
ATOM 2455 N N . ALA A 1 306 ? 8.718 5.689 10.731 1.00 92.19 306 ALA A N 1
ATOM 2456 C CA . ALA A 1 306 ? 8.761 4.257 10.466 1.00 92.19 306 ALA A CA 1
ATOM 2457 C C . ALA A 1 306 ? 7.414 3.770 9.903 1.00 92.19 306 ALA A C 1
ATOM 2459 O O . ALA A 1 306 ? 6.965 2.681 10.242 1.00 92.19 306 ALA A O 1
ATOM 2460 N N . ALA A 1 307 ? 6.748 4.603 9.093 1.00 91.44 307 ALA A N 1
ATOM 2461 C CA . ALA A 1 307 ? 5.376 4.391 8.629 1.00 91.44 307 ALA A CA 1
ATOM 2462 C C . ALA A 1 307 ? 5.313 3.919 7.169 1.00 91.44 307 ALA A C 1
ATOM 2464 O O . ALA A 1 307 ? 5.455 2.730 6.935 1.00 91.44 307 ALA A O 1
ATOM 2465 N N . HIS A 1 308 ? 5.071 4.806 6.195 1.00 89.88 308 HIS A N 1
ATOM 2466 C CA . HIS A 1 308 ? 4.928 4.460 4.772 1.00 89.88 308 HIS A CA 1
ATOM 2467 C C . HIS A 1 308 ? 6.261 4.282 4.045 1.00 89.88 308 HIS A C 1
ATOM 2469 O O . HIS A 1 308 ? 7.327 4.506 4.608 1.00 89.88 308 HIS A O 1
ATOM 2475 N N . MET A 1 309 ? 6.182 3.873 2.771 1.00 89.06 309 MET A N 1
ATOM 2476 C CA . MET A 1 309 ? 7.294 3.667 1.825 1.00 89.06 309 MET A CA 1
ATOM 2477 C C . MET A 1 309 ? 8.013 4.971 1.427 1.00 89.06 309 MET A C 1
ATOM 2479 O O . MET A 1 309 ? 8.384 5.160 0.273 1.00 89.06 309 MET A O 1
ATOM 2483 N N . ASN A 1 310 ? 8.191 5.874 2.386 1.00 86.62 310 ASN A N 1
ATOM 2484 C CA . ASN A 1 310 ? 8.859 7.152 2.249 1.00 86.62 310 ASN A CA 1
ATOM 2485 C C . ASN A 1 310 ? 10.046 7.184 3.220 1.00 86.62 310 ASN A C 1
ATOM 2487 O O . ASN A 1 310 ? 10.070 6.496 4.242 1.00 86.62 310 ASN A O 1
ATOM 2491 N N . GLY A 1 311 ? 11.046 7.986 2.898 1.00 88.75 311 GLY A N 1
ATOM 2492 C CA . GLY A 1 311 ? 12.224 8.204 3.724 1.00 88.75 311 GLY A CA 1
ATOM 2493 C C . GLY A 1 311 ? 12.963 9.436 3.229 1.00 88.75 311 GLY A C 1
ATOM 2494 O O . GLY A 1 311 ? 12.479 10.122 2.324 1.00 88.75 311 GLY A O 1
ATOM 2495 N N . ASP A 1 312 ? 14.132 9.708 3.802 1.00 94.25 312 ASP A N 1
ATOM 2496 C CA . ASP A 1 312 ? 15.028 10.706 3.221 1.00 94.25 312 ASP A CA 1
ATOM 2497 C C . ASP A 1 312 ? 15.383 10.315 1.778 1.00 94.25 312 ASP A C 1
ATOM 2499 O O . ASP A 1 312 ? 15.476 9.134 1.447 1.00 94.25 312 ASP A O 1
ATOM 2503 N N . THR A 1 313 ? 15.581 11.292 0.906 1.00 96.69 313 THR A N 1
ATOM 2504 C CA . THR A 1 313 ? 15.967 11.042 -0.491 1.00 96.69 313 THR A CA 1
ATOM 2505 C C . THR A 1 313 ? 17.465 11.211 -0.660 1.00 96.69 313 THR A C 1
ATOM 2507 O O . THR A 1 313 ? 18.084 12.039 0.005 1.00 96.69 313 THR A O 1
ATOM 2510 N N . THR A 1 314 ? 18.059 10.460 -1.582 1.00 97.31 314 THR A N 1
ATOM 2511 C CA . THR A 1 314 ? 19.497 10.572 -1.844 1.00 97.31 314 THR A CA 1
ATOM 2512 C C . THR A 1 314 ? 19.848 11.968 -2.377 1.00 97.31 314 THR A C 1
ATOM 2514 O O . THR A 1 314 ? 19.220 12.466 -3.313 1.00 97.31 314 THR A O 1
ATOM 2517 N N . LEU A 1 315 ? 20.880 12.600 -1.812 1.00 96.38 315 LEU A N 1
ATOM 2518 C CA . LEU A 1 315 ? 21.413 13.894 -2.252 1.00 96.38 315 LEU A CA 1
ATOM 2519 C C . LEU A 1 315 ? 21.715 13.921 -3.760 1.00 96.38 315 LEU A C 1
ATOM 2521 O O . LEU A 1 315 ? 21.280 14.873 -4.415 1.00 96.38 315 LEU A O 1
ATOM 2525 N N . PRO A 1 316 ? 22.381 12.902 -4.352 1.00 97.56 316 PRO A N 1
ATOM 2526 C CA . PRO A 1 316 ? 22.551 12.814 -5.800 1.00 97.56 316 PRO A CA 1
ATOM 2527 C C . PRO A 1 316 ? 21.238 12.937 -6.582 1.00 97.56 316 PRO A C 1
ATOM 2529 O O . PRO A 1 316 ? 21.184 13.668 -7.567 1.00 97.56 316 PRO A O 1
ATOM 2532 N N . ALA A 1 317 ? 20.162 12.283 -6.138 1.00 98.06 317 ALA A N 1
ATOM 2533 C CA . ALA A 1 317 ? 18.878 12.344 -6.825 1.00 98.06 317 ALA A CA 1
ATOM 2534 C C . ALA A 1 317 ? 18.240 13.734 -6.735 1.00 98.06 317 ALA A C 1
ATOM 2536 O O . ALA A 1 317 ? 17.809 14.278 -7.751 1.00 98.06 317 ALA A O 1
ATOM 2537 N N . THR A 1 318 ? 18.232 14.339 -5.546 1.00 97.31 318 THR A N 1
ATOM 2538 C CA . THR A 1 318 ? 17.694 15.692 -5.331 1.00 97.31 318 THR A CA 1
ATOM 2539 C C . THR A 1 318 ? 18.427 16.732 -6.178 1.00 97.31 318 THR A C 1
ATOM 2541 O O . THR A 1 318 ? 17.795 17.553 -6.849 1.00 97.31 318 THR A O 1
ATOM 2544 N N . LEU A 1 319 ? 19.761 16.663 -6.218 1.00 97.00 319 LEU A N 1
ATOM 2545 C CA . LEU A 1 319 ? 20.587 17.549 -7.042 1.00 97.00 319 LEU A CA 1
ATOM 2546 C C . LEU A 1 319 ? 20.383 17.295 -8.542 1.00 97.00 319 LEU A C 1
ATOM 2548 O O . LEU A 1 319 ? 20.307 18.247 -9.320 1.00 97.00 319 LEU A O 1
ATOM 2552 N N . GLY A 1 320 ? 20.252 16.030 -8.949 1.00 97.50 320 GLY A N 1
ATOM 2553 C CA . GLY A 1 320 ? 19.975 15.653 -10.335 1.00 97.50 320 GLY A CA 1
ATOM 2554 C C . GLY A 1 320 ? 18.621 16.172 -10.817 1.00 97.50 320 GLY A C 1
ATOM 2555 O O . GLY A 1 320 ? 18.537 16.761 -11.898 1.00 97.50 320 GLY A O 1
ATOM 2556 N N . TYR A 1 321 ? 17.579 16.039 -9.991 1.00 98.19 321 TYR A N 1
ATOM 2557 C CA . TYR A 1 321 ? 16.250 16.556 -10.311 1.00 98.19 321 TYR A CA 1
ATOM 2558 C C . TYR A 1 321 ? 16.271 18.077 -10.463 1.00 98.19 321 TYR A C 1
ATOM 2560 O O . TYR A 1 321 ? 15.789 18.600 -11.466 1.00 98.19 321 TYR A O 1
ATOM 2568 N N . LEU A 1 322 ? 16.873 18.794 -9.508 1.00 96.06 322 LEU A N 1
ATOM 2569 C CA . LEU A 1 322 ? 17.024 20.248 -9.578 1.00 96.06 322 LEU A CA 1
ATOM 2570 C C . LEU A 1 322 ? 17.737 20.676 -10.866 1.00 96.06 322 LEU A C 1
ATOM 2572 O O . LEU A 1 322 ? 17.256 21.563 -11.573 1.00 96.06 322 LEU A O 1
ATOM 2576 N N . LEU A 1 323 ? 18.873 20.044 -11.174 1.00 96.06 323 LEU A N 1
ATOM 2577 C CA . LEU A 1 323 ? 19.648 20.346 -12.373 1.00 96.06 323 LEU A CA 1
ATOM 2578 C C . LEU A 1 323 ? 18.797 20.160 -13.632 1.00 96.06 323 LEU A C 1
ATOM 2580 O O . LEU A 1 323 ? 18.734 21.065 -14.462 1.00 96.06 323 LEU A O 1
ATOM 2584 N N . GLY A 1 324 ? 18.115 19.019 -13.762 1.00 96.50 324 GLY A N 1
ATOM 2585 C CA . GLY A 1 324 ? 17.239 18.756 -14.901 1.00 96.50 324 GLY A CA 1
ATOM 2586 C C . GLY A 1 324 ? 16.066 19.737 -14.982 1.00 96.50 324 GLY A C 1
ATOM 2587 O O . GLY A 1 324 ? 15.763 20.249 -16.060 1.00 96.50 324 GLY A O 1
ATOM 2588 N N . MET A 1 325 ? 15.447 20.067 -13.847 1.00 97.25 325 MET A N 1
ATOM 2589 C CA . MET A 1 325 ? 14.301 20.978 -13.764 1.00 97.25 325 MET A CA 1
ATOM 2590 C C . MET A 1 325 ? 14.639 22.386 -14.270 1.00 97.25 325 MET A C 1
ATOM 2592 O O . MET A 1 325 ? 13.818 23.002 -14.944 1.00 97.25 325 MET A O 1
ATOM 2596 N N . LEU A 1 326 ? 15.855 22.884 -14.019 1.00 96.56 326 LEU A N 1
ATOM 2597 C CA . LEU A 1 326 ? 16.287 24.217 -14.464 1.00 96.56 326 LEU A CA 1
ATOM 2598 C C . LEU A 1 326 ? 16.441 24.351 -15.992 1.00 96.56 326 LEU A C 1
ATOM 2600 O O . LEU A 1 326 ? 16.393 25.471 -16.513 1.00 96.56 326 LEU A O 1
ATOM 2604 N N . TYR A 1 327 ? 16.603 23.231 -16.706 1.00 96.69 327 TYR A N 1
ATOM 2605 C CA . TYR A 1 327 ? 16.548 23.170 -18.175 1.00 96.69 327 TYR A CA 1
ATOM 2606 C C . TYR A 1 327 ? 15.160 22.779 -18.705 1.00 96.69 327 TYR A C 1
ATOM 2608 O O . TYR A 1 327 ? 14.883 22.995 -19.881 1.00 96.69 327 TYR A O 1
ATOM 2616 N N . ASN A 1 328 ? 14.300 22.221 -17.847 1.00 97.50 328 ASN A N 1
ATOM 2617 C CA . ASN A 1 328 ? 12.933 21.784 -18.140 1.00 97.50 328 ASN A CA 1
ATOM 2618 C C . ASN A 1 328 ? 12.767 20.959 -19.444 1.00 97.50 328 ASN A C 1
ATOM 2620 O O . ASN A 1 328 ? 11.884 21.263 -20.253 1.00 97.50 328 ASN A O 1
ATOM 2624 N N . PRO A 1 329 ? 13.604 19.932 -19.699 1.00 96.50 329 PRO A N 1
ATOM 2625 C CA . PRO A 1 329 ? 13.484 19.130 -20.908 1.00 96.50 329 PRO A CA 1
ATOM 2626 C C . PRO A 1 329 ? 12.242 18.233 -20.855 1.00 96.50 329 PRO A C 1
ATOM 2628 O O . PRO A 1 329 ? 11.911 17.666 -19.810 1.00 96.50 329 PRO A O 1
ATOM 2631 N N . ASN A 1 330 ? 11.580 18.062 -22.000 1.00 95.00 330 ASN A N 1
ATOM 2632 C CA . ASN A 1 330 ? 10.412 17.191 -22.132 1.00 95.00 330 ASN A CA 1
ATOM 2633 C C . ASN A 1 330 ? 10.770 15.909 -22.897 1.00 95.00 330 ASN A C 1
ATOM 2635 O O . ASN A 1 330 ? 10.948 15.939 -24.116 1.00 95.00 330 ASN A O 1
ATOM 2639 N N . ASN A 1 331 ? 10.822 14.781 -22.186 1.00 93.88 331 ASN A N 1
ATOM 2640 C CA . ASN A 1 331 ? 11.261 13.479 -22.705 1.00 93.88 331 ASN A CA 1
ATOM 2641 C C . ASN A 1 331 ? 10.246 12.786 -23.638 1.00 93.88 331 ASN A C 1
ATOM 2643 O O . ASN A 1 331 ? 10.493 11.677 -24.117 1.00 93.88 331 ASN A O 1
ATOM 2647 N N . VAL A 1 332 ? 9.116 13.433 -23.950 1.00 88.62 332 VAL A N 1
ATOM 2648 C CA . VAL A 1 332 ? 8.172 12.917 -24.955 1.00 88.62 332 VAL A CA 1
ATOM 2649 C C . VAL A 1 332 ? 8.778 12.877 -26.360 1.00 88.62 332 VAL A C 1
ATOM 2651 O O . VAL A 1 332 ? 8.543 11.933 -27.112 1.00 88.62 332 VAL A O 1
ATOM 2654 N N . SER A 1 333 ? 9.589 13.882 -26.701 1.00 81.75 333 SER A N 1
ATOM 2655 C CA . SER A 1 333 ? 10.234 14.027 -28.006 1.00 81.75 333 SER A CA 1
ATOM 2656 C C . SER A 1 333 ? 11.717 14.303 -27.819 1.00 81.75 333 SER A C 1
ATOM 2658 O O . SER A 1 333 ? 12.109 15.183 -27.052 1.00 81.75 333 SER A O 1
ATOM 2660 N N . ALA A 1 334 ? 12.548 13.581 -28.565 1.00 83.12 334 ALA A N 1
ATOM 2661 C CA . ALA A 1 334 ? 13.993 13.687 -28.472 1.00 83.12 334 ALA A CA 1
ATOM 2662 C C . ALA A 1 334 ? 14.525 15.043 -28.952 1.00 83.12 334 ALA A C 1
ATOM 2664 O O . ALA A 1 334 ? 15.590 15.459 -28.519 1.00 83.12 334 ALA A O 1
ATOM 2665 N N . GLU A 1 335 ? 13.800 15.760 -29.814 1.00 84.62 335 GLU A N 1
ATOM 2666 C CA . GLU A 1 335 ? 14.202 17.108 -30.244 1.00 84.62 335 GLU A CA 1
ATOM 2667 C C . GLU A 1 335 ? 14.084 18.141 -29.108 1.00 84.62 335 GLU A C 1
ATOM 2669 O O . GLU A 1 335 ? 14.844 19.104 -29.063 1.00 84.62 335 GLU A O 1
ATOM 2674 N N . ALA A 1 336 ? 13.175 17.907 -28.154 1.00 86.62 336 ALA A N 1
ATOM 2675 C CA . ALA A 1 336 ? 12.964 18.750 -26.980 1.00 86.62 336 ALA A CA 1
ATOM 2676 C C . ALA A 1 336 ? 13.836 18.334 -25.779 1.00 86.62 336 ALA A C 1
ATOM 2678 O O . ALA A 1 336 ? 13.807 18.982 -24.733 1.00 86.62 336 ALA A O 1
ATOM 2679 N N . SER A 1 337 ? 14.568 17.221 -25.893 1.00 92.94 337 SER A N 1
ATOM 2680 C CA . SER A 1 337 ? 15.248 16.578 -24.763 1.00 92.94 337 SER A CA 1
ATOM 2681 C C . SER A 1 337 ? 16.361 15.594 -25.176 1.00 92.94 337 SER A C 1
ATOM 2683 O O . SER A 1 337 ? 16.448 14.495 -24.623 1.00 92.94 337 SER A O 1
ATOM 2685 N N . PRO A 1 338 ? 17.249 15.931 -26.130 1.00 90.38 338 PRO A N 1
ATOM 2686 C CA . PRO A 1 338 ? 18.140 14.941 -26.744 1.00 90.38 338 PRO A CA 1
ATOM 2687 C C . PRO A 1 338 ? 19.059 14.258 -25.725 1.00 90.38 338 PRO A C 1
ATOM 2689 O O . PRO A 1 338 ? 19.270 13.050 -25.788 1.00 90.38 338 PRO A O 1
ATOM 2692 N N . LEU A 1 339 ? 19.552 15.017 -24.740 1.00 94.38 339 LEU A N 1
ATOM 2693 C CA . LEU A 1 339 ? 20.380 14.483 -23.662 1.00 94.38 339 LEU A CA 1
ATOM 2694 C C . LEU A 1 339 ? 19.558 13.666 -22.659 1.00 94.38 339 LEU A C 1
ATOM 2696 O O . LEU A 1 339 ? 19.912 12.531 -22.360 1.00 94.38 339 LEU A O 1
ATOM 2700 N N . THR A 1 340 ? 18.459 14.212 -22.137 1.00 96.56 340 THR A N 1
ATOM 2701 C CA . THR A 1 340 ? 17.695 13.533 -21.080 1.00 96.56 340 THR A CA 1
ATOM 2702 C C . THR A 1 340 ? 16.902 12.330 -21.592 1.00 96.56 340 THR A C 1
ATOM 2704 O O . THR A 1 340 ? 16.631 11.423 -20.811 1.00 96.56 340 THR A O 1
ATOM 2707 N N . THR A 1 341 ? 16.603 12.259 -22.894 1.00 94.00 341 THR A N 1
ATOM 2708 C CA . THR A 1 341 ? 16.105 11.046 -23.569 1.00 94.00 341 THR A CA 1
ATOM 2709 C C . THR A 1 341 ? 17.160 9.933 -23.558 1.00 94.00 341 THR A C 1
ATOM 2711 O O . THR A 1 341 ? 16.839 8.784 -23.259 1.00 94.00 341 THR A O 1
ATOM 2714 N N . MET A 1 342 ? 18.428 10.260 -23.835 1.00 94.38 342 MET A N 1
ATOM 2715 C CA . MET A 1 342 ? 19.529 9.290 -23.761 1.00 94.38 342 MET A CA 1
ATOM 2716 C C . MET A 1 342 ? 19.807 8.846 -22.324 1.00 94.38 342 MET A C 1
ATOM 2718 O O . MET A 1 342 ? 19.988 7.657 -22.084 1.00 94.38 342 MET A O 1
ATOM 2722 N N . ILE A 1 343 ? 19.763 9.775 -21.367 1.00 96.88 343 ILE A N 1
ATOM 2723 C CA . ILE A 1 343 ? 19.877 9.454 -19.937 1.00 96.88 343 ILE A CA 1
ATOM 2724 C C . ILE A 1 343 ? 18.762 8.493 -19.511 1.00 96.88 343 ILE A C 1
ATOM 2726 O O . ILE A 1 343 ? 19.026 7.514 -18.823 1.00 96.88 343 ILE A O 1
ATOM 2730 N N . GLU A 1 344 ? 17.519 8.723 -19.942 1.00 97.69 344 GLU A N 1
ATOM 2731 C CA . GLU A 1 344 ? 16.420 7.803 -19.641 1.00 97.69 344 GLU A CA 1
ATOM 2732 C C . GLU A 1 344 ? 16.638 6.411 -20.246 1.00 97.69 344 GLU A C 1
ATOM 2734 O O . GLU A 1 344 ? 16.336 5.410 -19.598 1.00 97.69 344 GLU A O 1
ATOM 2739 N N . TYR A 1 345 ? 17.203 6.330 -21.456 1.00 94.38 345 TYR A N 1
ATOM 2740 C CA . TYR A 1 345 ? 17.568 5.048 -22.056 1.00 94.38 345 TYR A CA 1
ATOM 2741 C C . TYR A 1 345 ? 18.599 4.309 -21.204 1.00 94.38 345 TYR A C 1
ATOM 2743 O O . TYR A 1 345 ? 18.408 3.127 -20.919 1.00 94.38 345 TYR A O 1
ATOM 2751 N N . GLU A 1 346 ? 19.662 4.997 -20.778 1.00 95.50 346 GLU A N 1
ATOM 2752 C CA . GLU A 1 346 ? 20.688 4.427 -19.899 1.00 95.50 346 GLU A CA 1
ATOM 2753 C C . GLU A 1 346 ? 20.087 3.936 -18.582 1.00 95.50 346 GLU A C 1
ATOM 2755 O O . GLU A 1 346 ? 20.304 2.784 -18.213 1.00 95.50 346 GLU A O 1
ATOM 2760 N N . VAL A 1 347 ? 19.242 4.745 -17.939 1.00 98.06 347 VAL A N 1
ATOM 2761 C CA . VAL A 1 347 ? 18.515 4.355 -16.721 1.00 98.06 347 VAL A CA 1
ATOM 2762 C C . VAL A 1 347 ? 17.667 3.103 -16.952 1.00 98.06 347 VAL A C 1
ATOM 2764 O O . VAL A 1 347 ? 17.677 2.182 -16.135 1.00 98.06 347 VAL A O 1
ATOM 2767 N N . GLY A 1 348 ? 16.961 3.022 -18.081 1.00 96.88 348 GLY A N 1
ATOM 2768 C CA . GLY A 1 348 ? 16.207 1.830 -18.462 1.00 96.88 348 GLY A CA 1
ATOM 2769 C C . GLY A 1 348 ? 17.085 0.579 -18.581 1.00 96.88 348 GLY A C 1
ATOM 2770 O O . GLY A 1 348 ? 16.685 -0.501 -18.136 1.00 96.88 348 GLY A O 1
ATOM 2771 N N . GLN A 1 349 ? 18.293 0.713 -19.138 1.00 95.31 349 GLN A N 1
ATOM 2772 C CA . GLN A 1 349 ? 19.260 -0.387 -19.232 1.00 95.31 349 GLN A CA 1
ATOM 2773 C C . GLN A 1 349 ? 19.838 -0.770 -17.862 1.00 95.31 349 GLN A C 1
ATOM 2775 O O . GLN A 1 349 ? 19.931 -1.964 -17.560 1.00 95.31 349 GLN A O 1
ATOM 2780 N N . ASP A 1 350 ? 20.164 0.209 -17.019 1.00 96.75 350 ASP A N 1
ATOM 2781 C CA . ASP A 1 350 ? 20.654 -0.002 -15.654 1.00 96.75 350 ASP A CA 1
ATOM 2782 C C . ASP A 1 350 ? 19.645 -0.794 -14.816 1.00 96.75 350 ASP A C 1
ATOM 2784 O O . ASP A 1 350 ? 19.998 -1.797 -14.181 1.00 96.75 350 ASP A O 1
ATOM 2788 N N . LEU A 1 351 ? 18.365 -0.420 -14.893 1.00 98.38 351 LEU A N 1
ATOM 2789 C CA . LEU A 1 351 ? 17.273 -1.139 -14.240 1.00 98.38 351 LEU A CA 1
ATOM 2790 C C . LEU A 1 351 ? 17.128 -2.566 -14.787 1.00 98.38 351 LEU A C 1
ATOM 2792 O O . LEU A 1 351 ? 17.101 -3.520 -14.007 1.00 98.38 351 LEU A O 1
ATOM 2796 N N . CYS A 1 352 ? 17.110 -2.749 -16.112 1.00 98.00 352 CYS A N 1
ATOM 2797 C CA . CYS A 1 352 ? 17.034 -4.080 -16.726 1.00 98.00 352 CYS A CA 1
ATOM 2798 C C . CYS A 1 352 ? 18.180 -4.995 -16.261 1.00 98.00 352 CYS A C 1
ATOM 2800 O O . CYS A 1 352 ? 17.954 -6.157 -15.904 1.00 98.00 352 CYS A O 1
ATOM 2802 N N . LYS A 1 353 ? 19.406 -4.464 -16.214 1.00 96.44 353 LYS A N 1
ATOM 2803 C CA . LYS A 1 353 ? 20.599 -5.186 -15.761 1.00 96.44 353 LYS A CA 1
ATOM 2804 C C . LYS A 1 353 ? 20.524 -5.541 -14.277 1.00 96.44 353 LYS A C 1
ATOM 2806 O O . LYS A 1 353 ? 20.806 -6.684 -13.910 1.00 96.44 353 LYS A O 1
ATOM 2811 N N . MET A 1 354 ? 20.100 -4.606 -13.426 1.00 97.94 354 MET A N 1
ATOM 2812 C CA . MET A 1 354 ? 19.881 -4.852 -11.996 1.00 97.94 354 MET A CA 1
ATOM 2813 C C . MET A 1 354 ? 18.837 -5.955 -11.766 1.00 97.94 354 MET A C 1
ATOM 2815 O O . MET A 1 354 ? 19.033 -6.826 -10.916 1.00 97.94 354 MET A O 1
ATOM 2819 N N . LEU A 1 355 ? 17.763 -5.976 -12.554 1.00 98.19 355 LEU A N 1
ATOM 2820 C CA . LEU A 1 355 ? 16.702 -6.985 -12.476 1.00 98.19 355 LEU A CA 1
ATOM 2821 C C . LEU A 1 355 ? 17.114 -8.352 -13.061 1.00 98.19 355 LEU A C 1
ATOM 2823 O O . LEU A 1 355 ? 16.421 -9.351 -12.874 1.00 98.19 355 LEU A O 1
ATOM 2827 N N . GLY A 1 356 ? 18.288 -8.435 -13.693 1.00 96.00 356 GLY A N 1
ATOM 2828 C CA . GLY A 1 356 ? 18.875 -9.679 -14.191 1.00 96.00 356 GLY A CA 1
ATOM 2829 C C . GLY A 1 356 ? 18.513 -10.020 -15.635 1.00 96.00 356 GLY A C 1
ATOM 2830 O O . GLY A 1 356 ? 18.827 -11.130 -16.081 1.00 96.00 356 GLY A O 1
ATOM 2831 N N . TYR A 1 357 ? 17.892 -9.098 -16.377 1.00 96.62 357 TYR A N 1
ATOM 2832 C CA . TYR A 1 357 ? 17.777 -9.241 -17.824 1.00 96.62 357 TYR A CA 1
ATOM 2833 C C . TYR A 1 357 ? 19.160 -9.165 -18.473 1.00 96.62 357 TYR A C 1
ATOM 2835 O O . TYR A 1 357 ? 20.045 -8.425 -18.045 1.00 96.62 357 TYR A O 1
ATOM 2843 N N . GLN A 1 358 ? 19.368 -9.989 -19.496 1.00 83.19 358 GLN A N 1
ATOM 2844 C CA . GLN A 1 358 ? 20.647 -10.082 -20.190 1.00 83.19 358 GLN A CA 1
ATOM 2845 C C . GLN A 1 358 ? 20.650 -9.140 -21.390 1.00 83.19 358 GLN A C 1
ATOM 2847 O O . GLN A 1 358 ? 19.691 -9.119 -22.144 1.00 83.19 358 GLN A O 1
ATOM 2852 N N . GLU A 1 359 ? 21.766 -8.464 -21.660 1.00 69.50 359 GLU A N 1
ATOM 2853 C CA . GLU A 1 359 ? 21.938 -7.616 -22.859 1.00 69.50 359 GLU A CA 1
ATOM 2854 C C . GLU A 1 359 ? 21.941 -8.413 -24.192 1.00 69.50 359 GLU A C 1
ATOM 2856 O O . GLU A 1 359 ? 22.083 -7.849 -25.277 1.00 69.50 359 GLU A O 1
ATOM 2861 N N . LYS A 1 360 ? 21.805 -9.746 -24.137 1.00 71.38 360 LYS A N 1
ATOM 2862 C CA . LYS A 1 360 ? 21.764 -10.648 -25.302 1.00 71.38 360 LYS A CA 1
ATOM 2863 C C . LYS A 1 360 ? 20.321 -10.964 -25.693 1.00 71.38 360 LYS A C 1
ATOM 2865 O O . LYS A 1 360 ? 19.434 -10.871 -24.869 1.00 71.38 360 LYS A O 1
ATOM 2870 N N . LYS A 1 361 ? 20.103 -11.407 -26.939 1.00 69.06 361 LYS A N 1
ATOM 2871 C CA . LYS A 1 361 ? 18.767 -11.667 -27.513 1.00 69.06 361 LYS A CA 1
ATOM 2872 C C . LYS A 1 361 ? 17.858 -12.524 -26.594 1.00 69.06 361 LYS A C 1
ATOM 2874 O O . LYS A 1 361 ? 18.277 -13.634 -26.259 1.00 69.06 361 LYS A O 1
ATOM 2879 N N . PRO A 1 362 ? 16.612 -12.088 -26.305 1.00 82.00 362 PRO A N 1
ATOM 2880 C CA . PRO A 1 362 ? 16.008 -10.811 -26.710 1.00 82.00 362 PRO A CA 1
ATOM 2881 C C . PRO A 1 362 ? 16.584 -9.619 -25.930 1.00 82.00 362 PRO A C 1
ATOM 2883 O O . PRO A 1 362 ? 16.867 -9.730 -24.746 1.00 82.00 362 PRO A O 1
ATOM 2886 N N . LYS A 1 363 ? 16.772 -8.483 -26.612 1.00 90.94 363 LYS A N 1
ATOM 2887 C CA . LYS A 1 363 ? 17.321 -7.269 -25.996 1.00 90.94 363 LYS A CA 1
ATOM 2888 C C . LYS A 1 363 ? 16.276 -6.663 -25.043 1.00 90.94 363 LYS A C 1
ATOM 2890 O O . LYS A 1 363 ? 15.146 -6.470 -25.493 1.00 90.94 363 LYS A O 1
ATOM 2895 N N . PRO A 1 364 ? 16.620 -6.354 -23.783 1.00 94.69 364 PRO A N 1
ATOM 2896 C CA . PRO A 1 364 ? 15.690 -5.758 -22.837 1.00 94.69 364 PRO A CA 1
ATOM 2897 C C . PRO A 1 364 ? 15.539 -4.251 -23.062 1.00 94.69 364 PRO A C 1
ATOM 2899 O O . PRO A 1 364 ? 16.395 -3.592 -23.662 1.00 94.69 364 PRO A O 1
ATOM 2902 N N . TRP A 1 365 ? 14.440 -3.699 -22.559 1.00 94.62 365 TRP A N 1
ATOM 2903 C CA . TRP A 1 365 ? 14.153 -2.268 -22.627 1.00 94.62 365 TRP A CA 1
ATOM 2904 C C . TRP A 1 365 ? 13.361 -1.832 -21.402 1.00 94.62 365 TRP A C 1
ATOM 2906 O O . TRP A 1 365 ? 12.454 -2.542 -20.975 1.00 94.62 365 TRP A O 1
ATOM 2916 N N . GLY A 1 366 ? 13.671 -0.656 -20.867 1.00 95.75 366 GLY A N 1
ATOM 2917 C CA . GLY A 1 366 ? 12.914 -0.049 -19.782 1.00 95.75 366 GLY A CA 1
ATOM 2918 C C . GLY A 1 366 ? 12.845 1.464 -19.924 1.00 95.75 366 GLY A C 1
ATOM 2919 O O . GLY A 1 366 ? 13.637 2.055 -20.659 1.00 95.75 366 GLY A O 1
ATOM 2920 N N . HIS A 1 367 ? 11.893 2.075 -19.222 1.00 97.00 367 HIS A N 1
ATOM 2921 C CA . HIS A 1 367 ? 11.701 3.528 -19.187 1.00 97.00 367 HIS A CA 1
ATOM 2922 C C . HIS A 1 367 ? 11.112 3.986 -17.850 1.00 97.00 367 HIS A C 1
ATOM 2924 O O . HIS A 1 367 ? 10.608 3.163 -17.078 1.00 97.00 367 HIS A O 1
ATOM 2930 N N . ILE A 1 368 ? 11.187 5.291 -17.580 1.00 98.12 368 ILE A N 1
ATOM 2931 C CA . ILE A 1 368 ? 10.644 5.900 -16.360 1.00 98.12 368 ILE A CA 1
ATOM 2932 C C . ILE A 1 368 ? 9.163 6.225 -16.558 1.00 98.12 368 ILE A C 1
ATOM 2934 O O . ILE A 1 368 ? 8.796 6.841 -17.548 1.00 98.12 368 ILE A O 1
ATOM 2938 N N . THR A 1 369 ? 8.313 5.880 -15.603 1.00 97.94 369 THR A N 1
ATOM 2939 C CA . THR A 1 369 ? 6.905 6.307 -15.557 1.00 97.94 369 THR A CA 1
ATOM 2940 C C . THR A 1 369 ? 6.709 7.346 -14.452 1.00 97.94 369 THR A C 1
ATOM 2942 O O . THR A 1 369 ? 7.588 7.541 -13.604 1.00 97.94 369 THR A O 1
ATOM 2945 N N . CYS A 1 370 ? 5.559 8.020 -14.403 1.00 96.69 370 CYS A N 1
ATOM 2946 C CA . CYS A 1 370 ? 5.240 8.912 -13.285 1.00 96.69 370 CYS A CA 1
ATOM 2947 C C . CYS A 1 370 ? 5.168 8.153 -11.947 1.00 96.69 370 CYS A C 1
ATOM 2949 O O . CYS A 1 370 ? 5.582 8.674 -10.908 1.00 96.69 370 CYS A O 1
ATOM 2951 N N . ASP A 1 371 ? 4.693 6.904 -11.977 1.00 98.12 371 ASP A N 1
ATOM 2952 C CA . ASP A 1 371 ? 4.605 6.009 -10.825 1.00 98.12 371 ASP A CA 1
ATOM 2953 C C . ASP A 1 371 ? 4.444 4.529 -11.231 1.00 98.12 371 ASP A C 1
ATOM 2955 O O . ASP A 1 371 ? 4.219 4.192 -12.401 1.00 98.12 371 ASP A O 1
ATOM 2959 N N . GLY A 1 372 ? 4.540 3.631 -10.245 1.00 98.00 372 GLY A N 1
ATOM 2960 C CA . GLY A 1 372 ? 4.349 2.191 -10.434 1.00 98.00 372 GLY A CA 1
ATOM 2961 C C . GLY A 1 372 ? 2.914 1.765 -10.772 1.00 98.00 372 GLY A C 1
ATOM 2962 O O . GLY A 1 372 ? 2.702 0.679 -11.310 1.00 98.00 372 GLY A O 1
ATOM 2963 N N . SER A 1 373 ? 1.900 2.602 -10.513 1.00 98.44 373 SER A N 1
ATOM 2964 C CA . SER A 1 373 ? 0.521 2.294 -10.923 1.00 98.44 373 SER A CA 1
ATOM 2965 C C . SER A 1 373 ? 0.362 2.416 -12.436 1.00 98.44 373 SER A C 1
ATOM 2967 O O . SER A 1 373 ? -0.297 1.568 -13.042 1.00 98.44 373 SER A O 1
ATOM 2969 N N . VAL A 1 374 ? 0.985 3.426 -13.047 1.00 98.31 374 VAL A N 1
ATOM 2970 C CA . VAL A 1 374 ? 1.053 3.565 -14.507 1.00 98.31 374 VAL A CA 1
ATOM 2971 C C . VAL A 1 374 ? 1.914 2.464 -15.125 1.00 98.31 374 VAL A C 1
ATOM 2973 O O . VAL A 1 374 ? 1.488 1.873 -16.114 1.00 98.31 374 VAL A O 1
ATOM 2976 N N . ALA A 1 375 ? 3.035 2.086 -14.504 1.00 98.50 375 ALA A N 1
ATOM 2977 C CA . ALA A 1 375 ? 3.833 0.942 -14.960 1.00 98.50 375 ALA A CA 1
ATOM 2978 C C . ALA A 1 375 ? 3.029 -0.379 -14.965 1.00 98.50 375 ALA A C 1
ATOM 2980 O O . ALA A 1 375 ? 3.031 -1.112 -15.958 1.00 98.50 375 ALA A O 1
ATOM 2981 N N . ASN A 1 376 ? 2.259 -0.664 -13.906 1.00 98.62 376 ASN A N 1
ATOM 2982 C CA . ASN A 1 376 ? 1.366 -1.832 -13.873 1.00 98.62 376 ASN A CA 1
ATOM 2983 C C . ASN A 1 376 ? 0.247 -1.734 -14.926 1.00 98.62 376 ASN A C 1
ATOM 2985 O O . ASN A 1 376 ? -0.113 -2.729 -15.554 1.00 98.62 376 ASN A O 1
ATOM 2989 N N . LEU A 1 377 ? -0.305 -0.541 -15.153 1.00 98.31 377 LEU A N 1
ATOM 2990 C CA . LEU A 1 377 ? -1.313 -0.317 -16.191 1.00 98.31 377 LEU A CA 1
ATOM 2991 C C . LEU A 1 377 ? -0.748 -0.564 -17.602 1.00 98.31 377 LEU A C 1
ATOM 2993 O O . LEU A 1 377 ? -1.400 -1.220 -18.417 1.00 98.31 377 LEU A O 1
ATOM 2997 N N . GLU A 1 378 ? 0.469 -0.100 -17.884 1.00 98.00 378 GLU A N 1
ATOM 2998 C CA . GLU A 1 378 ? 1.176 -0.372 -19.139 1.00 98.00 378 GLU A CA 1
ATOM 2999 C C . GLU A 1 378 ? 1.450 -1.870 -19.325 1.00 98.00 378 GLU A C 1
ATOM 3001 O O . GLU A 1 378 ? 1.208 -2.411 -20.408 1.00 98.00 378 GLU A O 1
ATOM 3006 N N . SER A 1 379 ? 1.862 -2.579 -18.268 1.00 98.19 379 SER A N 1
ATOM 3007 C CA . SER A 1 379 ? 2.088 -4.029 -18.339 1.00 98.19 379 SER A CA 1
ATOM 3008 C C . SER A 1 379 ? 0.795 -4.799 -18.640 1.00 98.19 379 SER A C 1
ATOM 3010 O O . SER A 1 379 ? 0.791 -5.720 -19.468 1.00 98.19 379 SER A O 1
ATOM 3012 N N . MET A 1 380 ? -0.334 -4.378 -18.053 1.00 98.00 380 MET A N 1
ATOM 3013 C CA . MET A 1 380 ? -1.658 -4.910 -18.389 1.00 98.00 380 MET A CA 1
ATOM 3014 C C . MET A 1 380 ? -2.036 -4.613 -19.840 1.00 98.00 380 MET A C 1
ATOM 3016 O O . MET A 1 380 ? -2.520 -5.500 -20.548 1.00 98.00 380 MET A O 1
ATOM 3020 N N . TRP A 1 381 ? -1.796 -3.388 -20.305 1.00 97.75 381 TRP A N 1
ATOM 3021 C CA . TRP A 1 381 ? -2.087 -2.985 -21.677 1.00 97.75 381 TRP A CA 1
ATOM 3022 C C . TRP A 1 381 ? -1.304 -3.830 -22.691 1.00 97.75 381 TRP A C 1
ATOM 3024 O O . TRP A 1 381 ? -1.898 -4.354 -23.640 1.00 97.75 381 TRP A O 1
ATOM 3034 N N . VAL A 1 382 ? -0.011 -4.056 -22.447 1.00 97.62 382 VAL A N 1
ATOM 3035 C CA . VAL A 1 382 ? 0.834 -4.925 -23.276 1.00 97.62 382 VAL A CA 1
ATOM 3036 C C . VAL A 1 382 ? 0.336 -6.364 -23.277 1.00 97.62 382 VAL A C 1
ATOM 3038 O O . VAL A 1 382 ? 0.141 -6.935 -24.350 1.00 97.62 382 VAL A O 1
ATOM 3041 N N . ALA A 1 383 ? 0.102 -6.965 -22.109 1.00 98.31 383 ALA A N 1
ATOM 3042 C CA . ALA A 1 383 ? -0.332 -8.360 -22.024 1.00 98.31 383 ALA A CA 1
ATOM 3043 C C . ALA A 1 383 ? -1.714 -8.583 -22.671 1.00 98.31 383 ALA A C 1
ATOM 3045 O O . ALA A 1 383 ? -1.922 -9.596 -23.350 1.00 98.31 383 ALA A O 1
ATOM 3046 N N . ARG A 1 384 ? -2.626 -7.606 -22.558 1.00 98.06 384 ARG A N 1
ATOM 3047 C CA . ARG A 1 384 ? -3.907 -7.592 -23.281 1.00 98.06 384 ARG A CA 1
ATOM 3048 C C . ARG A 1 384 ? -3.690 -7.613 -24.792 1.00 98.06 384 ARG A C 1
ATOM 3050 O O . ARG A 1 384 ? -4.251 -8.459 -25.482 1.00 98.06 384 ARG A O 1
ATOM 3057 N N . ASN A 1 385 ? -2.870 -6.702 -25.309 1.00 98.06 385 ASN A N 1
ATOM 3058 C CA . ASN A 1 385 ? -2.640 -6.570 -26.748 1.00 98.06 385 ASN A CA 1
ATOM 3059 C C . ASN A 1 385 ? -1.886 -7.781 -27.319 1.00 98.06 385 ASN A C 1
ATOM 3061 O O . ASN A 1 385 ? -2.252 -8.282 -28.384 1.00 98.06 385 ASN A O 1
ATOM 3065 N N . LEU A 1 386 ? -0.910 -8.315 -26.577 1.00 98.31 386 LEU A N 1
ATOM 3066 C CA . LEU A 1 386 ? -0.178 -9.535 -26.922 1.00 98.31 386 LEU A CA 1
ATOM 3067 C C . LEU A 1 386 ? -1.129 -10.720 -27.121 1.00 98.31 386 LEU A C 1
ATOM 3069 O O . LEU A 1 386 ? -1.024 -11.435 -28.116 1.00 98.31 386 LEU A O 1
ATOM 3073 N N . LYS A 1 387 ? -2.085 -10.915 -26.203 1.00 98.50 387 LYS A N 1
ATOM 3074 C CA . LYS A 1 387 ? -3.006 -12.063 -26.215 1.00 98.50 387 LYS A CA 1
ATOM 3075 C C . LYS A 1 387 ? -3.840 -12.155 -27.496 1.00 98.50 387 LYS A C 1
ATOM 3077 O O . LYS A 1 387 ? -4.077 -13.255 -27.988 1.00 98.50 387 LYS A O 1
ATOM 3082 N N . PHE A 1 388 ? -4.263 -11.017 -28.041 1.00 98.44 388 PHE A N 1
ATOM 3083 C CA . PHE A 1 388 ? -5.135 -10.958 -29.221 1.00 98.44 388 PHE A CA 1
ATOM 3084 C C . PHE A 1 388 ? -4.400 -10.742 -30.545 1.00 98.44 388 PHE A C 1
ATOM 3086 O O . PHE A 1 388 ? -5.008 -10.856 -31.615 1.00 98.44 388 PHE A O 1
ATOM 3093 N N . TYR A 1 389 ? -3.099 -10.458 -30.502 1.00 98.31 389 TYR A N 1
ATOM 3094 C CA . TYR A 1 389 ? -2.306 -10.225 -31.703 1.00 98.31 389 TYR A CA 1
ATOM 3095 C C . TYR A 1 389 ? -2.380 -11.390 -32.715 1.00 98.31 389 TYR A C 1
ATOM 3097 O O . TYR A 1 389 ? -2.611 -11.124 -33.898 1.00 98.31 389 TYR A O 1
ATOM 3105 N N . PRO A 1 390 ? -2.304 -12.679 -32.308 1.00 98.50 390 PRO A N 1
ATOM 3106 C CA . PRO A 1 390 ? -2.434 -13.796 -33.248 1.00 98.50 390 PRO A CA 1
ATOM 3107 C C . PRO A 1 390 ? -3.798 -13.857 -33.953 1.00 98.50 390 PRO A C 1
ATOM 3109 O O . PRO A 1 390 ? -3.865 -14.149 -35.143 1.00 98.50 390 PRO A O 1
ATOM 3112 N N . LEU A 1 391 ? -4.895 -13.534 -33.264 1.00 98.50 391 LEU A N 1
ATOM 3113 C CA . LEU A 1 391 ? -6.229 -13.504 -33.882 1.00 98.50 391 LEU A CA 1
ATOM 3114 C C . LEU A 1 391 ? -6.371 -12.341 -34.870 1.00 98.50 391 LEU A C 1
ATOM 3116 O O . LEU A 1 391 ? -6.949 -12.499 -35.944 1.00 98.50 391 LEU A O 1
ATOM 3120 N N . SER A 1 392 ? -5.767 -11.199 -34.541 1.00 97.88 392 SER A N 1
ATOM 3121 C CA . SER A 1 392 ? -5.689 -10.039 -35.436 1.00 97.88 392 SER A CA 1
ATOM 3122 C C . SER A 1 392 ? -4.939 -10.398 -36.725 1.00 97.88 392 SER A C 1
ATOM 3124 O O . SER A 1 392 ? -5.400 -10.109 -37.829 1.00 97.88 392 SER A O 1
ATOM 3126 N N . LEU A 1 393 ? -3.816 -11.117 -36.600 1.00 97.75 393 LEU A N 1
ATOM 3127 C CA . LEU A 1 393 ? -3.039 -11.586 -37.748 1.00 97.75 393 LEU A CA 1
ATOM 3128 C C . LEU A 1 393 ? -3.810 -12.633 -38.563 1.00 97.75 393 LEU A C 1
ATOM 3130 O O . LEU A 1 393 ? -3.751 -12.623 -39.792 1.00 97.75 393 LEU A O 1
ATOM 3134 N N . LYS A 1 394 ? -4.584 -13.503 -37.903 1.00 97.56 394 LYS A N 1
ATOM 3135 C CA . LYS A 1 394 ? -5.455 -14.466 -38.588 1.00 97.56 394 LYS A CA 1
ATOM 3136 C C . LYS A 1 394 ? -6.525 -13.768 -39.427 1.00 97.56 394 LYS A C 1
ATOM 3138 O O . LYS A 1 394 ? -6.728 -14.159 -40.573 1.00 97.56 394 LYS A O 1
ATOM 3143 N N . ASN A 1 395 ? -7.132 -12.696 -38.915 1.00 97.12 395 ASN A N 1
ATOM 3144 C CA . ASN A 1 395 ? -8.064 -11.870 -39.688 1.00 97.12 395 ASN A CA 1
ATOM 3145 C C . ASN A 1 395 ? -7.391 -11.239 -40.921 1.00 97.12 395 ASN A C 1
ATOM 3147 O O . ASN A 1 395 ? -7.964 -11.273 -42.007 1.00 97.12 395 ASN A O 1
ATOM 3151 N N . ALA A 1 396 ? -6.156 -10.744 -40.793 1.00 96.81 396 ALA A N 1
ATOM 3152 C CA . ALA A 1 396 ? -5.403 -10.186 -41.922 1.00 96.81 396 ALA A CA 1
ATOM 3153 C C . ALA A 1 396 ? -5.048 -11.230 -43.007 1.00 96.81 396 ALA A C 1
ATOM 3155 O O . ALA A 1 396 ? -4.843 -10.877 -44.174 1.00 96.81 396 ALA A O 1
ATOM 3156 N N . MET A 1 397 ? -4.971 -12.513 -42.633 1.00 96.75 397 MET A N 1
ATOM 3157 C CA . MET A 1 397 ? -4.707 -13.649 -43.528 1.00 96.75 397 MET A CA 1
ATOM 3158 C C . MET A 1 397 ? -5.973 -14.318 -44.091 1.00 96.75 397 MET A C 1
ATOM 3160 O O . MET A 1 397 ? -5.848 -15.251 -44.890 1.00 96.75 397 MET A O 1
ATOM 3164 N N . ALA A 1 398 ? -7.173 -13.868 -43.705 1.00 94.94 398 ALA A N 1
ATOM 3165 C CA . ALA A 1 398 ? -8.437 -14.442 -44.167 1.00 94.94 398 ALA A CA 1
ATOM 3166 C C . ALA A 1 398 ? -8.548 -14.440 -45.710 1.00 94.94 398 ALA A C 1
ATOM 3168 O O . ALA A 1 398 ? -7.888 -13.627 -46.361 1.00 94.94 398 ALA A O 1
ATOM 3169 N N . PRO A 1 399 ? -9.363 -15.321 -46.326 1.00 94.56 399 PRO A N 1
ATOM 3170 C CA . PRO A 1 399 ? -9.550 -15.345 -47.779 1.00 94.56 399 PRO A CA 1
ATOM 3171 C C . PRO A 1 399 ? -9.884 -13.961 -48.356 1.00 94.56 399 PRO A C 1
ATOM 3173 O O . PRO A 1 399 ? -10.796 -13.290 -47.882 1.00 94.56 399 PRO A O 1
ATOM 3176 N N . GLY A 1 400 ? -9.124 -13.524 -49.367 1.00 90.25 400 GLY A N 1
ATOM 3177 C CA . GLY A 1 400 ? -9.239 -12.179 -49.954 1.00 90.25 400 GLY A CA 1
ATOM 3178 C C . GLY A 1 400 ? -8.574 -11.051 -49.148 1.00 90.25 400 GLY A C 1
ATOM 3179 O O . GLY A 1 400 ? -8.562 -9.908 -49.598 1.00 90.25 400 GLY A O 1
ATOM 3180 N N . GLY A 1 401 ? -8.001 -11.360 -47.983 1.00 93.50 401 GLY A N 1
ATOM 3181 C CA . GLY A 1 401 ? -7.293 -10.423 -47.118 1.00 93.50 401 GLY A CA 1
ATOM 3182 C C . GLY A 1 401 ? -5.872 -10.077 -47.594 1.00 93.50 401 GLY A C 1
ATOM 3183 O O . GLY A 1 401 ? -5.263 -10.807 -48.383 1.00 93.50 401 GLY A O 1
ATOM 3184 N N . PRO A 1 402 ? -5.296 -8.974 -47.086 1.00 94.12 402 PRO A N 1
ATOM 3185 C CA . PRO A 1 402 ? -4.013 -8.429 -47.544 1.00 94.12 402 PRO A CA 1
ATOM 3186 C C . PRO A 1 402 ? -2.796 -9.337 -47.286 1.00 94.12 402 PRO A C 1
ATOM 3188 O O . PRO A 1 402 ? -1.800 -9.238 -48.004 1.00 94.12 402 PRO A O 1
ATOM 3191 N N . LEU A 1 403 ? -2.858 -10.239 -46.297 1.00 95.88 403 LEU A N 1
ATOM 3192 C CA . LEU A 1 403 ? -1.793 -11.212 -46.008 1.00 95.88 403 LEU A CA 1
ATOM 3193 C C . LEU A 1 403 ? -2.154 -12.641 -46.439 1.00 95.88 403 LEU A C 1
ATOM 3195 O O . LEU A 1 403 ? -1.422 -13.578 -46.127 1.00 95.88 403 LEU A O 1
ATOM 3199 N N . ASN A 1 404 ? -3.243 -12.838 -47.189 1.00 96.12 404 ASN A N 1
ATOM 3200 C CA . ASN A 1 404 ? -3.731 -14.173 -47.540 1.00 96.12 404 ASN A CA 1
ATOM 3201 C C . ASN A 1 404 ? -2.716 -15.016 -48.338 1.00 96.12 404 ASN A C 1
ATOM 3203 O O . ASN A 1 404 ? -2.682 -16.233 -48.185 1.00 96.12 404 ASN A O 1
ATOM 3207 N N . ARG A 1 405 ? -1.811 -14.384 -49.103 1.00 94.88 405 ARG A N 1
ATOM 3208 C CA . ARG A 1 405 ? -0.795 -15.084 -49.918 1.00 94.88 405 ARG A CA 1
ATOM 3209 C C . ARG A 1 405 ? 0.145 -16.006 -49.126 1.00 94.88 405 ARG A C 1
ATOM 3211 O O . ARG A 1 405 ? 0.829 -16.817 -49.737 1.00 94.88 405 ARG A O 1
ATOM 3218 N N . ILE A 1 406 ? 0.237 -15.840 -47.803 1.00 95.50 406 ILE A N 1
ATOM 3219 C CA . ILE A 1 406 ? 1.088 -16.670 -46.933 1.00 95.50 406 ILE A CA 1
ATOM 3220 C C . ILE A 1 406 ? 0.292 -17.648 -46.062 1.00 95.50 406 ILE A C 1
ATOM 3222 O O . ILE A 1 406 ? 0.894 -18.399 -45.296 1.00 95.50 406 ILE A O 1
ATOM 3226 N N . ALA A 1 407 ? -1.041 -17.664 -46.173 1.00 93.62 407 ALA A N 1
ATOM 3227 C CA . ALA A 1 407 ? -1.918 -18.445 -45.301 1.00 93.62 407 ALA A CA 1
ATOM 3228 C C . ALA A 1 407 ? -1.666 -19.964 -45.383 1.00 93.62 407 ALA A C 1
ATOM 3230 O O . ALA A 1 407 ? -1.834 -20.661 -44.385 1.00 93.62 407 ALA A O 1
ATOM 3231 N N . GLU A 1 408 ? -1.221 -20.461 -46.541 1.00 94.69 408 GLU A N 1
ATOM 3232 C CA . GLU A 1 408 ? -0.954 -21.888 -46.794 1.00 94.69 408 GLU A CA 1
ATOM 3233 C C . GLU A 1 408 ? 0.493 -22.316 -46.487 1.00 94.69 408 GLU A C 1
ATOM 3235 O O . GLU A 1 408 ? 0.818 -23.499 -46.539 1.00 94.69 408 GLU A O 1
ATOM 3240 N N . SER A 1 409 ? 1.382 -21.374 -46.154 1.00 95.94 409 SER A N 1
ATOM 3241 C CA . SER A 1 409 ? 2.814 -21.647 -45.943 1.00 95.94 409 SER A CA 1
ATOM 3242 C C . SER A 1 409 ? 3.351 -21.165 -44.597 1.00 95.94 409 SER A C 1
ATOM 3244 O O . SER A 1 409 ? 4.394 -21.638 -44.141 1.00 95.94 409 SER A O 1
ATOM 3246 N N . PHE A 1 410 ? 2.681 -20.209 -43.949 1.00 97.56 410 PHE A N 1
ATOM 3247 C CA . PHE A 1 410 ? 3.148 -19.645 -42.690 1.00 97.56 410 PHE A CA 1
ATOM 3248 C C . PHE A 1 410 ? 2.871 -20.596 -41.526 1.00 97.56 410 PHE A C 1
ATOM 3250 O O . PHE A 1 410 ? 1.727 -20.790 -41.121 1.00 97.56 410 PHE A O 1
ATOM 3257 N N . GLN A 1 411 ? 3.928 -21.189 -40.975 1.00 97.00 411 GLN A N 1
ATOM 3258 C CA . GLN A 1 411 ? 3.838 -22.080 -39.819 1.00 97.00 411 GLN A CA 1
ATOM 3259 C C . GLN A 1 411 ? 4.191 -21.365 -38.517 1.00 97.00 411 GLN A C 1
ATOM 3261 O O . GLN A 1 411 ? 5.038 -20.475 -38.510 1.00 97.00 411 GLN A O 1
ATOM 3266 N N . VAL A 1 412 ? 3.625 -21.792 -37.394 1.00 97.31 412 VAL A N 1
ATOM 3267 C CA . VAL A 1 412 ? 3.988 -21.325 -36.050 1.00 97.31 412 VAL A CA 1
ATOM 3268 C C . VAL A 1 412 ? 4.234 -22.487 -35.104 1.00 97.31 412 VAL A C 1
ATOM 3270 O O . VAL A 1 412 ? 3.646 -23.558 -35.242 1.00 97.31 412 VAL A O 1
ATOM 3273 N N . THR A 1 413 ? 5.099 -22.245 -34.124 1.00 97.38 413 THR A N 1
ATOM 3274 C CA . THR A 1 413 ? 5.335 -23.177 -33.027 1.00 97.38 413 THR A CA 1
ATOM 3275 C C . THR A 1 413 ? 4.212 -23.043 -32.005 1.00 97.38 413 THR A C 1
ATOM 3277 O O . THR A 1 413 ? 3.971 -21.951 -31.492 1.00 97.38 413 THR A O 1
ATOM 3280 N N . LEU A 1 414 ? 3.521 -24.140 -31.702 1.00 97.25 414 LEU A N 1
ATOM 3281 C CA . LEU A 1 414 ? 2.508 -24.169 -30.643 1.00 97.25 414 LEU A CA 1
ATOM 3282 C C . LEU A 1 414 ? 3.176 -24.154 -29.262 1.00 97.25 414 LEU A C 1
ATOM 3284 O O . LEU A 1 414 ? 4.331 -24.554 -29.119 1.00 97.25 414 LEU A O 1
ATOM 3288 N N . CYS A 1 415 ? 2.463 -23.740 -28.211 1.00 94.00 415 CYS A N 1
ATOM 3289 C CA . CYS A 1 415 ? 3.077 -23.633 -26.881 1.00 94.00 415 CYS A CA 1
ATOM 3290 C C . CYS A 1 415 ? 3.502 -24.966 -26.262 1.00 94.00 415 CYS A C 1
ATOM 3292 O O . CYS A 1 415 ? 4.463 -24.992 -25.501 1.00 94.00 415 CYS A O 1
ATOM 3294 N N . GLY A 1 416 ? 2.833 -26.068 -26.613 1.00 89.62 416 GLY A N 1
ATOM 3295 C CA . GLY A 1 416 ? 3.240 -27.418 -26.212 1.00 89.62 416 GLY A CA 1
ATOM 3296 C C . GLY A 1 416 ? 4.429 -27.967 -27.005 1.00 89.62 416 GLY A C 1
ATOM 3297 O O . GLY A 1 416 ? 4.858 -29.092 -26.760 1.00 89.62 416 GLY A O 1
ATOM 3298 N N . GLY A 1 417 ? 4.958 -27.189 -27.954 1.00 89.19 417 GLY A N 1
ATOM 3299 C CA . GLY A 1 417 ? 5.877 -27.649 -28.986 1.00 89.19 417 GLY A CA 1
ATOM 3300 C C . GLY A 1 417 ? 5.145 -28.135 -30.242 1.00 89.19 417 GLY A C 1
ATOM 3301 O O . GLY A 1 417 ? 3.919 -28.217 -30.289 1.00 89.19 417 GLY A O 1
ATOM 3302 N N . GLY A 1 418 ? 5.917 -28.451 -31.283 1.00 92.25 418 GLY A N 1
ATOM 3303 C CA . GLY A 1 418 ? 5.386 -28.795 -32.605 1.00 92.25 418 GLY A CA 1
ATOM 3304 C C . GLY A 1 418 ? 5.083 -27.566 -33.467 1.00 92.25 418 GLY A C 1
ATOM 3305 O O . GLY A 1 418 ? 4.923 -26.456 -32.965 1.00 92.25 418 GLY A O 1
ATOM 3306 N N . SER A 1 419 ? 5.042 -27.776 -34.782 1.00 95.44 419 SER A N 1
ATOM 3307 C CA . SER A 1 419 ? 4.782 -26.738 -35.782 1.00 95.44 419 SER A CA 1
ATOM 3308 C C . SER A 1 419 ? 3.443 -27.001 -36.458 1.00 95.44 419 SER A C 1
ATOM 3310 O O . SER A 1 419 ? 3.140 -28.149 -36.789 1.00 95.44 419 SER A O 1
ATOM 3312 N N . LYS A 1 420 ? 2.646 -25.954 -36.668 1.00 97.75 420 LYS A N 1
ATOM 3313 C CA . LYS A 1 420 ? 1.349 -26.030 -37.350 1.00 97.75 420 LYS A CA 1
ATOM 3314 C C . LYS A 1 420 ? 1.185 -24.853 -38.300 1.00 97.75 420 LYS A C 1
ATOM 3316 O O . LYS A 1 420 ? 1.713 -23.772 -38.039 1.00 97.75 420 LYS A O 1
ATOM 3321 N N . LEU A 1 421 ? 0.447 -25.044 -39.392 1.00 97.31 421 LEU A N 1
ATOM 3322 C CA . LEU A 1 421 ? 0.039 -23.931 -40.246 1.00 97.31 421 LEU A CA 1
ATOM 3323 C C . LEU A 1 421 ? -0.773 -22.926 -39.423 1.00 97.31 421 LEU A C 1
ATOM 3325 O O . LEU A 1 421 ? -1.735 -23.286 -38.744 1.00 97.31 421 LEU A O 1
ATOM 3329 N N . PHE A 1 422 ? -0.379 -21.656 -39.475 1.00 97.75 422 PHE A N 1
ATOM 3330 C CA . PHE A 1 422 ? -0.970 -20.592 -38.668 1.00 97.75 422 PHE A CA 1
ATOM 3331 C C . PHE A 1 422 ? -2.475 -20.459 -38.915 1.00 97.75 422 PHE A C 1
ATOM 3333 O O . PHE A 1 422 ? -3.256 -20.334 -37.973 1.00 97.75 422 PHE A O 1
ATOM 3340 N N . ASN A 1 423 ? -2.893 -20.570 -40.177 1.00 94.31 423 ASN A N 1
ATOM 3341 C CA . ASN A 1 423 ? -4.301 -20.481 -40.550 1.00 94.31 423 ASN A CA 1
ATOM 3342 C C . ASN A 1 423 ? -5.139 -21.672 -40.032 1.00 94.31 423 ASN A C 1
ATOM 3344 O O . ASN A 1 423 ? -6.323 -21.516 -39.734 1.00 94.31 423 ASN A O 1
ATOM 3348 N N . GLU A 1 424 ? -4.518 -22.841 -39.845 1.00 95.81 424 GLU A N 1
ATOM 3349 C CA . GLU A 1 424 ? -5.159 -24.055 -39.314 1.00 95.81 424 GLU A CA 1
ATOM 3350 C C . GLU A 1 424 ? -5.168 -24.116 -37.779 1.00 95.81 424 GLU A C 1
ATOM 3352 O O . GLU A 1 424 ? -5.781 -25.009 -37.185 1.00 95.81 424 GLU A O 1
ATOM 3357 N N . CYS A 1 425 ? -4.480 -23.191 -37.107 1.00 98.06 425 CYS A N 1
ATOM 3358 C CA . CYS A 1 425 ? -4.511 -23.112 -35.654 1.00 98.06 425 CYS A CA 1
ATOM 3359 C C . CYS A 1 425 ? -5.930 -22.762 -35.180 1.00 98.06 425 CYS A C 1
ATOM 3361 O O . CYS A 1 425 ? -6.575 -21.827 -35.671 1.00 98.06 425 CYS A O 1
ATOM 3363 N N . SER A 1 426 ? -6.415 -23.523 -34.205 1.00 97.50 426 SER A N 1
ATOM 3364 C CA . SER A 1 426 ? -7.651 -23.251 -33.479 1.00 97.50 426 SER A CA 1
ATOM 3365 C C . SER A 1 426 ? -7.533 -21.955 -32.677 1.00 97.50 426 SER A C 1
ATOM 3367 O O . SER A 1 426 ? -6.436 -21.504 -32.345 1.00 97.50 426 SER A O 1
ATOM 3369 N N . THR A 1 427 ? -8.674 -21.367 -32.311 1.00 98.19 427 THR A N 1
ATOM 3370 C CA . THR A 1 427 ? -8.716 -20.176 -31.450 1.00 98.19 427 THR A CA 1
ATOM 3371 C C . THR A 1 427 ? -7.951 -20.394 -30.141 1.00 98.19 427 THR A C 1
ATOM 3373 O O . THR A 1 427 ? -7.185 -19.530 -29.726 1.00 98.19 427 THR A O 1
ATOM 3376 N N . TRP A 1 428 ? -8.095 -21.575 -29.528 1.00 98.25 428 TRP A N 1
ATOM 3377 C CA . TRP A 1 428 ? -7.380 -21.942 -28.304 1.00 98.25 428 TRP A CA 1
ATOM 3378 C C . TRP A 1 428 ? -5.859 -21.973 -28.496 1.00 98.25 428 TRP A C 1
ATOM 3380 O O . TRP A 1 428 ? -5.134 -21.413 -27.681 1.00 98.25 428 TRP A O 1
ATOM 3390 N N . GLU A 1 429 ? -5.371 -22.583 -29.580 1.00 98.50 429 GLU A N 1
ATOM 3391 C CA . GLU A 1 429 ? -3.935 -22.622 -29.894 1.00 98.50 429 GLU A CA 1
ATOM 3392 C C . GLU A 1 429 ? -3.370 -21.211 -30.125 1.00 98.50 429 GLU A C 1
ATOM 3394 O O . GLU A 1 429 ? -2.293 -20.893 -29.625 1.00 98.50 429 GLU A O 1
ATOM 3399 N N . LEU A 1 430 ? -4.111 -20.343 -30.824 1.00 98.62 430 LEU A N 1
ATOM 3400 C CA . LEU A 1 430 ? -3.693 -18.967 -31.116 1.00 98.62 430 LEU A CA 1
ATOM 3401 C C . LEU A 1 430 ? -3.637 -18.089 -29.864 1.00 98.62 430 LEU A C 1
ATOM 3403 O O . LEU A 1 430 ? -2.670 -17.353 -29.679 1.00 98.62 430 LEU A O 1
ATOM 3407 N N . LEU A 1 431 ? -4.633 -18.198 -28.981 1.00 98.56 431 LEU A N 1
ATOM 3408 C CA . LEU A 1 431 ? -4.647 -17.493 -27.694 1.00 98.56 431 LEU A CA 1
ATOM 3409 C C . LEU A 1 431 ? -3.551 -17.982 -26.739 1.00 98.56 431 LEU A C 1
ATOM 3411 O O . LEU A 1 431 ? -3.235 -17.291 -25.770 1.00 98.56 431 LEU A O 1
ATOM 3415 N N . ASN A 1 432 ? -2.973 -19.157 -26.985 1.00 98.69 432 ASN A N 1
ATOM 3416 C CA . ASN A 1 432 ? -1.973 -19.768 -26.119 1.00 98.69 432 ASN A CA 1
ATOM 3417 C C . ASN A 1 432 ? -0.586 -19.864 -26.747 1.00 98.69 432 ASN A C 1
ATOM 3419 O O . ASN A 1 432 ? 0.274 -20.494 -26.148 1.00 98.69 432 ASN A O 1
ATOM 3423 N N . LEU A 1 433 ? -0.312 -19.212 -27.882 1.00 98.69 433 LEU A N 1
ATOM 3424 C CA . LEU A 1 433 ? 1.070 -19.047 -28.339 1.00 98.69 433 LEU A CA 1
ATOM 3425 C C . LEU A 1 433 ? 1.926 -18.417 -27.224 1.00 98.69 433 LEU A C 1
ATOM 3427 O O . LEU A 1 433 ? 1.457 -17.567 -26.460 1.00 98.69 433 LEU A O 1
ATOM 3431 N N . THR A 1 434 ? 3.184 -18.851 -27.102 1.00 98.38 434 THR A N 1
ATOM 3432 C CA . THR A 1 434 ? 4.085 -18.294 -26.081 1.00 98.38 434 THR A CA 1
ATOM 3433 C C . THR A 1 434 ? 4.361 -16.814 -26.364 1.00 98.38 434 THR A C 1
ATOM 3435 O O . THR A 1 434 ? 4.369 -16.433 -27.539 1.00 98.38 434 THR A O 1
ATOM 3438 N N . PRO A 1 435 ? 4.635 -15.976 -25.341 1.00 97.31 435 PRO A N 1
ATOM 3439 C CA . PRO A 1 435 ? 4.978 -14.569 -25.560 1.00 97.31 435 PRO A CA 1
ATOM 3440 C C . PRO A 1 435 ? 6.076 -14.381 -26.616 1.00 97.31 435 PRO A C 1
ATOM 3442 O O . PRO A 1 435 ? 5.898 -13.601 -27.547 1.00 97.31 435 PRO A O 1
ATOM 3445 N N . ASP A 1 436 ? 7.143 -15.186 -26.557 1.00 95.69 436 ASP A N 1
ATOM 3446 C CA . ASP A 1 436 ? 8.232 -15.154 -27.542 1.00 95.69 436 ASP A CA 1
ATOM 3447 C C . ASP A 1 436 ? 7.759 -15.463 -28.968 1.00 95.69 436 ASP A C 1
ATOM 3449 O O . ASP A 1 436 ? 8.199 -14.819 -29.919 1.00 95.69 436 ASP A O 1
ATOM 3453 N N . THR A 1 437 ? 6.846 -16.428 -29.128 1.00 97.38 437 THR A N 1
ATOM 3454 C CA . THR A 1 437 ? 6.296 -16.781 -30.443 1.00 97.38 437 THR A CA 1
ATOM 3455 C C . THR A 1 437 ? 5.478 -15.629 -31.010 1.00 97.38 437 THR A C 1
ATOM 3457 O O . THR A 1 437 ? 5.626 -15.310 -32.188 1.00 97.38 437 THR A O 1
ATOM 3460 N N . VAL A 1 438 ? 4.644 -14.987 -30.183 1.00 98.06 438 VAL A N 1
ATOM 3461 C CA . VAL A 1 438 ? 3.814 -13.848 -30.603 1.00 98.06 438 VAL A CA 1
ATOM 3462 C C . VAL A 1 438 ? 4.683 -12.654 -31.004 1.00 98.06 438 VAL A C 1
ATOM 3464 O O . VAL A 1 438 ? 4.478 -12.087 -32.077 1.00 98.06 438 VAL A O 1
ATOM 3467 N N . LEU A 1 439 ? 5.690 -12.313 -30.194 1.00 95.75 439 LEU A N 1
ATOM 3468 C CA . LEU A 1 439 ? 6.613 -11.201 -30.463 1.00 95.75 439 LEU A CA 1
ATOM 3469 C C . LEU A 1 439 ? 7.497 -11.429 -31.702 1.00 95.75 439 LEU A C 1
ATOM 3471 O O . LEU A 1 439 ? 8.055 -10.479 -32.254 1.00 95.75 439 LEU A O 1
ATOM 3475 N N . ASP A 1 440 ? 7.633 -12.674 -32.165 1.00 94.56 440 ASP A N 1
ATOM 3476 C CA . ASP A 1 440 ? 8.390 -13.010 -33.374 1.00 94.56 440 ASP A CA 1
ATOM 3477 C C . ASP A 1 440 ? 7.543 -13.010 -34.660 1.00 94.56 440 ASP A C 1
ATOM 3479 O O . ASP A 1 440 ? 8.107 -13.047 -35.756 1.00 94.56 440 ASP A O 1
ATOM 3483 N N . LEU A 1 441 ? 6.207 -12.923 -34.563 1.00 95.62 441 LEU A N 1
ATOM 3484 C CA . LEU A 1 441 ? 5.305 -13.017 -35.721 1.00 95.62 441 LEU A CA 1
ATOM 3485 C C . LEU A 1 441 ? 5.589 -11.952 -36.784 1.00 95.62 441 LEU A C 1
ATOM 3487 O O . LEU A 1 441 ? 5.730 -12.301 -37.954 1.00 95.62 441 LEU A O 1
ATOM 3491 N N . GLU A 1 442 ? 5.726 -10.678 -36.399 1.00 92.69 442 GLU A N 1
ATOM 3492 C CA . GLU A 1 442 ? 6.035 -9.601 -37.352 1.00 92.69 442 GLU A CA 1
ATOM 3493 C C . GLU A 1 442 ? 7.338 -9.888 -38.099 1.00 92.69 442 GLU A C 1
ATOM 3495 O O . GLU A 1 442 ? 7.385 -9.814 -39.329 1.00 92.69 442 GLU A O 1
ATOM 3500 N N . ARG A 1 443 ? 8.403 -10.225 -37.359 1.00 92.12 443 ARG A N 1
ATOM 3501 C CA . ARG A 1 443 ? 9.717 -10.497 -37.944 1.00 92.12 443 ARG A CA 1
ATOM 3502 C C . ARG A 1 443 ? 9.618 -11.644 -38.943 1.00 92.12 443 ARG A C 1
ATOM 3504 O O . ARG A 1 443 ? 10.134 -11.518 -40.046 1.00 92.12 443 ARG A O 1
ATOM 3511 N N . ARG A 1 444 ? 8.939 -12.733 -38.585 1.00 94.50 444 ARG A N 1
ATOM 3512 C CA . ARG A 1 444 ? 8.783 -13.895 -39.465 1.00 94.50 444 ARG A CA 1
ATOM 3513 C C . ARG A 1 444 ? 7.947 -13.584 -40.700 1.00 94.50 444 ARG A C 1
ATOM 3515 O O . ARG A 1 444 ? 8.357 -13.920 -41.801 1.00 94.50 444 ARG A O 1
ATOM 3522 N N . VAL A 1 445 ? 6.824 -12.881 -40.559 1.00 94.12 445 VAL A N 1
ATOM 3523 C CA . VAL A 1 445 ? 6.012 -12.480 -41.720 1.00 94.12 445 VAL A CA 1
ATOM 3524 C C . VAL A 1 445 ? 6.809 -11.559 -42.650 1.00 94.12 445 VAL A C 1
ATOM 3526 O O . VAL A 1 445 ? 6.833 -11.770 -43.860 1.00 94.12 445 VAL A O 1
ATOM 3529 N N . THR A 1 446 ? 7.490 -10.553 -42.104 1.00 93.25 446 THR A N 1
ATOM 3530 C CA . THR A 1 446 ? 8.232 -9.568 -42.906 1.00 93.25 446 THR A CA 1
ATOM 3531 C C . THR A 1 446 ? 9.490 -10.150 -43.549 1.00 93.25 446 THR A C 1
ATOM 3533 O O . THR A 1 446 ? 9.683 -9.976 -44.752 1.00 93.25 446 THR A O 1
ATOM 3536 N N . GLN A 1 447 ? 10.318 -10.872 -42.790 1.00 92.81 447 GLN A N 1
ATOM 3537 C CA . GLN A 1 447 ? 11.594 -11.411 -43.269 1.00 92.81 447 GLN A CA 1
ATOM 3538 C C . GLN A 1 447 ? 11.420 -12.679 -44.107 1.00 92.81 447 GLN A C 1
ATOM 3540 O O . GLN A 1 447 ? 12.007 -12.759 -45.184 1.00 92.81 447 GLN A O 1
ATOM 3545 N N . ASP A 1 448 ? 10.602 -13.639 -43.665 1.00 94.50 448 ASP A N 1
ATOM 3546 C CA . ASP A 1 448 ? 10.503 -14.943 -44.336 1.00 94.50 448 ASP A CA 1
ATOM 3547 C C . ASP A 1 448 ? 9.704 -14.841 -45.655 1.00 94.50 448 ASP A C 1
ATOM 3549 O O . ASP A 1 448 ? 9.902 -15.649 -46.561 1.00 94.50 448 ASP A O 1
ATOM 3553 N N . PHE A 1 449 ? 8.828 -13.832 -45.797 1.00 95.00 449 PHE A N 1
ATOM 3554 C CA . PHE A 1 449 ? 7.943 -13.660 -46.965 1.00 95.00 449 PHE A CA 1
ATOM 3555 C C . PHE A 1 449 ? 8.091 -12.312 -47.690 1.00 95.00 449 PHE A C 1
ATOM 3557 O O . PHE A 1 449 ? 7.301 -11.993 -48.585 1.00 95.00 449 PHE A O 1
ATOM 3564 N N . GLY A 1 450 ? 9.085 -11.500 -47.323 1.00 92.56 450 GLY A N 1
ATOM 3565 C CA . GLY A 1 450 ? 9.435 -10.268 -48.037 1.00 92.56 450 GLY A CA 1
ATOM 3566 C C . GLY A 1 450 ? 8.363 -9.172 -48.001 1.00 92.56 450 GLY A C 1
ATOM 3567 O O . GLY A 1 450 ? 8.219 -8.424 -48.968 1.00 92.56 450 GLY A O 1
ATOM 3568 N N . PHE A 1 451 ? 7.576 -9.074 -46.925 1.00 92.88 451 PHE A N 1
ATOM 3569 C CA . PHE A 1 451 ? 6.711 -7.908 -46.714 1.00 92.88 451 PHE A CA 1
ATOM 3570 C C . PHE A 1 451 ? 7.516 -6.762 -46.104 1.00 92.88 451 PHE A C 1
ATOM 3572 O O . PHE A 1 451 ? 8.252 -6.956 -45.137 1.00 92.88 451 PHE A O 1
ATOM 3579 N N . SER A 1 452 ? 7.334 -5.540 -46.612 1.00 91.12 452 SER A N 1
ATOM 3580 C CA . SER A 1 452 ? 7.910 -4.379 -45.938 1.00 91.12 452 SER A CA 1
ATOM 3581 C C . SER A 1 452 ? 7.226 -4.168 -44.589 1.00 91.12 452 SER A C 1
ATOM 3583 O O . SER A 1 452 ? 6.008 -4.312 -44.454 1.00 91.12 452 SER A O 1
ATOM 3585 N N . LYS A 1 453 ? 8.011 -3.770 -43.589 1.00 86.56 453 LYS A N 1
ATOM 3586 C CA . LYS A 1 453 ? 7.518 -3.463 -42.244 1.00 86.56 453 LYS A CA 1
ATOM 3587 C C . LYS A 1 453 ? 6.388 -2.426 -42.258 1.00 86.56 453 LYS A C 1
ATOM 3589 O O . LYS A 1 453 ? 5.351 -2.637 -41.641 1.00 86.56 453 LYS A O 1
ATOM 3594 N N . LYS A 1 454 ? 6.540 -1.364 -43.058 1.00 88.38 454 LYS A N 1
ATOM 3595 C CA . LYS A 1 454 ? 5.520 -0.319 -43.253 1.00 88.38 454 LYS A CA 1
ATOM 3596 C C . LYS A 1 454 ? 4.208 -0.874 -43.816 1.00 88.38 454 LYS A C 1
ATOM 3598 O O . LYS A 1 454 ? 3.136 -0.453 -43.391 1.00 88.38 454 LYS A O 1
ATOM 3603 N N . TYR A 1 455 ? 4.278 -1.802 -44.774 1.00 92.19 455 TYR A N 1
ATOM 3604 C CA . TYR A 1 455 ? 3.080 -2.439 -45.322 1.00 92.19 455 TYR A CA 1
ATOM 3605 C C . TYR A 1 455 ? 2.400 -3.327 -44.279 1.00 92.19 455 TYR A C 1
ATOM 3607 O O . TYR A 1 455 ? 1.197 -3.202 -44.071 1.00 92.19 455 TYR A O 1
ATOM 3615 N N . TYR A 1 456 ? 3.174 -4.170 -43.589 1.00 92.44 456 TYR A N 1
ATOM 3616 C CA . TYR A 1 456 ? 2.656 -5.042 -42.537 1.00 92.44 456 TYR A CA 1
ATOM 3617 C C . TYR A 1 456 ? 1.972 -4.245 -41.416 1.00 92.44 456 TYR A C 1
ATOM 3619 O O . TYR A 1 456 ? 0.851 -4.567 -41.042 1.00 92.44 456 TYR A O 1
ATOM 3627 N N . GLN A 1 457 ? 2.589 -3.160 -40.941 1.00 89.75 457 GLN A N 1
ATOM 3628 C CA . GLN A 1 457 ? 2.008 -2.272 -39.927 1.00 89.75 457 GLN A CA 1
ATOM 3629 C C . GLN A 1 457 ? 0.709 -1.622 -40.394 1.00 89.75 457 GLN A C 1
ATOM 3631 O O . GLN A 1 457 ? -0.270 -1.632 -39.656 1.00 89.75 457 GLN A O 1
ATOM 3636 N N . LYS A 1 458 ? 0.682 -1.098 -41.628 1.00 91.88 458 LYS A N 1
ATOM 3637 C CA . LYS A 1 458 ? -0.536 -0.521 -42.207 1.00 91.88 458 LYS A CA 1
ATOM 3638 C C . LYS A 1 458 ? -1.676 -1.538 -42.197 1.00 91.88 458 LYS A C 1
ATOM 3640 O O . LYS A 1 458 ? -2.774 -1.203 -41.785 1.00 91.88 458 LYS A O 1
ATOM 3645 N N . VAL A 1 459 ? -1.398 -2.764 -42.637 1.00 94.44 459 VAL A N 1
ATOM 3646 C CA . VAL A 1 459 ? -2.384 -3.847 -42.668 1.00 94.44 459 VAL A CA 1
ATOM 3647 C C . VAL A 1 459 ? -2.839 -4.219 -41.260 1.00 94.44 459 VAL A C 1
ATOM 3649 O O . VAL A 1 459 ? -4.032 -4.260 -40.988 1.00 94.44 459 VAL A O 1
ATOM 3652 N N . MET A 1 460 ? -1.900 -4.479 -40.350 1.00 95.50 460 MET A N 1
ATOM 3653 C CA . MET A 1 460 ? -2.231 -4.883 -38.986 1.00 95.50 460 MET A CA 1
ATOM 3654 C C . MET A 1 460 ? -2.983 -3.790 -38.224 1.00 95.50 460 MET A C 1
ATOM 3656 O O . MET A 1 460 ? -3.843 -4.123 -37.414 1.00 95.50 460 MET A O 1
ATOM 3660 N N . GLY A 1 461 ? -2.728 -2.512 -38.516 1.00 93.81 461 GLY A N 1
ATOM 3661 C CA . GLY A 1 461 ? -3.440 -1.376 -37.931 1.00 93.81 461 GLY A CA 1
ATOM 3662 C C . GLY A 1 461 ? -4.963 -1.461 -38.066 1.00 93.81 461 GLY A C 1
ATOM 3663 O O . GLY A 1 461 ? -5.660 -1.036 -37.150 1.00 93.81 461 GLY A O 1
ATOM 3664 N N . ASP A 1 462 ? -5.479 -2.087 -39.126 1.00 94.62 462 ASP A N 1
ATOM 3665 C CA . ASP A 1 462 ? -6.922 -2.271 -39.344 1.00 94.62 462 ASP A CA 1
ATOM 3666 C C . ASP A 1 462 ? -7.509 -3.468 -38.563 1.00 94.62 462 ASP A C 1
ATOM 3668 O O . ASP A 1 462 ? -8.727 -3.611 -38.460 1.00 94.62 462 ASP A O 1
ATOM 3672 N N . HIS A 1 463 ? -6.661 -4.344 -38.010 1.00 96.19 463 HIS A N 1
ATOM 3673 C CA . HIS A 1 463 ? -7.073 -5.622 -37.413 1.00 96.19 463 HIS A CA 1
ATOM 3674 C C . HIS A 1 463 ? -6.752 -5.769 -35.922 1.00 96.19 463 HIS A C 1
ATOM 3676 O O . HIS A 1 463 ? -7.361 -6.605 -35.257 1.00 96.19 463 HIS A O 1
ATOM 3682 N N . ILE A 1 464 ? -5.786 -5.017 -35.395 1.00 97.19 464 ILE A N 1
ATOM 3683 C CA . ILE A 1 464 ? -5.364 -5.120 -33.994 1.00 97.19 464 ILE A CA 1
ATOM 3684 C C . ILE A 1 464 ? -6.363 -4.463 -33.032 1.00 97.19 464 ILE A C 1
ATOM 3686 O O . ILE A 1 464 ? -7.062 -3.506 -33.372 1.00 97.19 464 ILE A O 1
ATOM 3690 N N . ILE A 1 465 ? -6.414 -4.953 -31.791 1.00 96.94 465 ILE A N 1
ATOM 3691 C CA . ILE A 1 465 ? -7.427 -4.541 -30.803 1.00 96.94 465 ILE A CA 1
ATOM 3692 C C . ILE A 1 465 ? -7.312 -3.086 -30.341 1.00 96.94 465 ILE A C 1
ATOM 3694 O O . ILE A 1 465 ? -8.263 -2.553 -29.776 1.00 96.94 465 ILE A O 1
ATOM 3698 N N . GLN A 1 466 ? -6.174 -2.439 -30.582 1.00 94.94 466 GLN A N 1
ATOM 3699 C CA . GLN A 1 466 ? -5.992 -1.004 -30.383 1.00 94.94 466 GLN A CA 1
ATOM 3700 C C . GLN A 1 466 ? -6.957 -0.208 -31.275 1.00 94.94 466 GLN A C 1
ATOM 3702 O O . GLN A 1 466 ? -7.416 0.854 -30.871 1.00 94.94 466 GLN A O 1
ATOM 3707 N N . THR A 1 467 ? -7.308 -0.745 -32.448 1.00 95.75 467 THR A N 1
ATOM 3708 C CA . THR A 1 467 ? -8.241 -0.130 -33.402 1.00 95.75 467 THR A CA 1
ATOM 3709 C C . THR A 1 467 ? -9.655 -0.682 -33.255 1.00 95.75 467 THR A C 1
ATOM 3711 O O . THR A 1 467 ? -10.608 0.088 -33.187 1.00 95.75 467 THR A O 1
ATOM 3714 N N . ILE A 1 468 ? -9.811 -2.010 -33.200 1.00 95.56 468 ILE A N 1
ATOM 3715 C CA . ILE A 1 468 ? -11.135 -2.654 -33.310 1.00 95.56 468 ILE A CA 1
ATOM 3716 C C . ILE A 1 468 ? -11.753 -3.092 -31.974 1.00 95.56 468 ILE A C 1
ATOM 3718 O O . ILE A 1 468 ? -12.837 -3.670 -31.970 1.00 95.56 468 ILE A O 1
ATOM 3722 N N . SER A 1 469 ? -11.087 -2.819 -30.847 1.00 95.38 469 SER A N 1
ATOM 3723 C CA . SER A 1 469 ? -11.383 -3.376 -29.518 1.00 95.38 469 SER A CA 1
ATOM 3724 C C . SER A 1 469 ? -11.191 -4.897 -29.416 1.00 95.38 469 SER A C 1
ATOM 3726 O O . SER A 1 469 ? -11.386 -5.662 -30.361 1.00 95.38 469 SER A O 1
ATOM 3728 N N . LYS A 1 470 ? -10.838 -5.368 -28.213 1.00 96.12 470 LYS A N 1
ATOM 3729 C CA . LYS A 1 470 ? -10.791 -6.804 -27.902 1.00 96.12 470 LYS A CA 1
ATOM 3730 C C . LYS A 1 470 ? -12.171 -7.457 -27.982 1.00 96.12 470 LYS A C 1
ATOM 3732 O O . LYS A 1 470 ? -12.254 -8.620 -28.356 1.00 96.12 470 LYS A O 1
ATOM 3737 N N . ASP A 1 471 ? -13.240 -6.721 -27.671 1.00 96.31 471 ASP A N 1
ATOM 3738 C CA . ASP A 1 471 ? -14.590 -7.290 -27.561 1.00 96.31 471 ASP A CA 1
ATOM 3739 C C . ASP A 1 471 ? -15.143 -7.707 -28.928 1.00 96.31 471 ASP A C 1
ATOM 3741 O O . ASP A 1 471 ? -15.870 -8.695 -29.033 1.00 96.31 471 ASP A O 1
ATOM 3745 N N . SER A 1 472 ? -14.704 -7.025 -29.992 1.00 96.75 472 SER A N 1
ATOM 3746 C CA . SER A 1 472 ? -14.961 -7.434 -31.374 1.00 96.75 472 SER A CA 1
ATOM 3747 C C . SER A 1 472 ? -14.386 -8.825 -31.655 1.00 96.75 472 SER A C 1
ATOM 3749 O O . SER A 1 472 ? -15.095 -9.709 -32.135 1.00 96.75 472 SER A O 1
ATOM 3751 N N . LEU A 1 473 ? -13.129 -9.070 -31.266 1.00 97.50 473 LEU A N 1
ATOM 3752 C CA . LEU A 1 473 ? -12.499 -10.382 -31.432 1.00 97.50 473 LEU A CA 1
ATOM 3753 C C . LEU A 1 473 ? -13.096 -11.442 -30.502 1.00 97.50 473 LEU A C 1
ATOM 3755 O O . LEU A 1 473 ? -13.252 -12.585 -30.930 1.00 97.50 473 LEU A O 1
ATOM 3759 N N . LEU A 1 474 ? -13.460 -11.083 -29.265 1.00 96.88 474 LEU A N 1
ATOM 3760 C CA . LEU A 1 474 ? -14.155 -11.992 -28.349 1.00 96.88 474 LEU A CA 1
ATOM 3761 C C . LEU A 1 474 ? -15.463 -12.493 -28.970 1.00 96.88 474 LEU A C 1
ATOM 3763 O O . LEU A 1 474 ? -15.683 -13.702 -29.044 1.00 96.88 474 LEU A O 1
ATOM 3767 N N . SER A 1 475 ? -16.284 -11.576 -29.489 1.00 97.38 475 SER A N 1
ATOM 3768 C CA . SER A 1 475 ? -17.546 -11.918 -30.144 1.00 97.38 475 SER A CA 1
ATOM 3769 C C . SER A 1 475 ? -17.333 -12.693 -31.444 1.00 97.38 475 SER A C 1
ATOM 3771 O O . SER A 1 475 ? -18.029 -13.679 -31.676 1.00 97.38 475 SER A O 1
ATOM 3773 N N . GLN A 1 476 ? -16.388 -12.273 -32.293 1.00 97.19 476 GLN A N 1
ATOM 3774 C CA . GLN A 1 476 ? -16.139 -12.900 -33.595 1.00 97.19 476 GLN A CA 1
ATOM 3775 C C . GLN A 1 476 ? -15.708 -14.366 -33.453 1.00 97.19 476 GLN A C 1
ATOM 3777 O O . GLN A 1 476 ? -16.107 -15.212 -34.252 1.00 97.19 476 GLN A O 1
ATOM 3782 N N . TYR A 1 477 ? -14.879 -14.663 -32.453 1.00 97.19 477 TYR A N 1
ATOM 3783 C CA . TYR A 1 477 ? -14.299 -15.990 -32.254 1.00 97.19 477 TYR A CA 1
ATOM 3784 C C . TYR A 1 477 ? -15.000 -16.817 -31.163 1.00 97.19 477 TYR A C 1
ATOM 3786 O O . TYR A 1 477 ? -14.563 -17.940 -30.907 1.00 97.19 477 TYR A O 1
ATOM 3794 N N . GLY A 1 478 ? -16.060 -16.292 -30.533 1.00 96.62 478 GLY A N 1
ATOM 3795 C CA . GLY A 1 478 ? -16.799 -16.972 -29.462 1.00 96.62 478 GLY A CA 1
ATOM 3796 C C . GLY A 1 478 ? -15.923 -17.294 -28.248 1.00 96.62 478 GLY A C 1
ATOM 3797 O O . GLY A 1 478 ? -15.903 -18.433 -27.787 1.00 96.62 478 GLY A O 1
ATOM 3798 N N . ILE A 1 479 ? -15.133 -16.319 -27.792 1.00 94.88 479 ILE A N 1
ATOM 3799 C CA . ILE A 1 479 ? -14.138 -16.489 -26.727 1.00 94.88 479 ILE A CA 1
ATOM 3800 C C . ILE A 1 479 ? -14.693 -15.953 -25.407 1.00 94.88 479 ILE A C 1
ATOM 3802 O O . ILE A 1 479 ? -15.101 -14.796 -25.330 1.00 94.88 479 ILE A O 1
ATOM 3806 N N . GLU A 1 480 ? -14.611 -16.760 -24.352 1.00 95.38 480 GLU A N 1
ATOM 3807 C CA . GLU A 1 480 ? -14.797 -16.280 -22.981 1.00 95.38 480 GLU A CA 1
ATOM 3808 C C . GLU A 1 480 ? -13.683 -15.293 -22.598 1.00 95.38 480 GLU A C 1
ATOM 3810 O O . GLU A 1 480 ? -12.513 -15.573 -22.893 1.00 95.38 480 GLU A O 1
ATOM 3815 N N . PRO A 1 481 ? -13.986 -14.170 -21.918 1.00 96.56 481 PRO A N 1
ATOM 3816 C CA . PRO A 1 481 ? -12.981 -13.190 -21.523 1.00 96.56 481 PRO A CA 1
ATOM 3817 C C . PRO A 1 481 ? -11.759 -13.847 -20.852 1.00 96.56 481 PRO A C 1
ATOM 3819 O O . PRO A 1 481 ? -11.920 -14.585 -19.869 1.00 96.56 481 PRO A O 1
ATOM 3822 N N . PRO A 1 482 ? -10.533 -13.616 -21.368 1.00 98.19 482 PRO A N 1
ATOM 3823 C CA . PRO A 1 482 ? -9.333 -14.118 -20.722 1.00 98.19 482 PRO A CA 1
ATOM 3824 C C . PRO A 1 482 ? -9.139 -13.482 -19.341 1.00 98.19 482 PRO A C 1
ATOM 3826 O O . PRO A 1 482 ? -9.648 -12.393 -19.076 1.00 98.19 482 PRO A O 1
ATOM 3829 N N . GLN A 1 483 ? -8.383 -14.142 -18.465 1.00 98.06 483 GLN A N 1
ATOM 3830 C CA . GLN A 1 483 ? -8.265 -13.729 -17.060 1.00 98.06 483 GLN A CA 1
ATOM 3831 C C . GLN A 1 483 ? -6.828 -13.432 -16.625 1.00 98.06 483 GLN A C 1
ATOM 3833 O O . GLN A 1 483 ? -5.867 -13.922 -17.221 1.00 98.06 483 GLN A O 1
ATOM 3838 N N . TYR A 1 484 ? -6.696 -12.610 -15.587 1.00 98.12 484 TYR A N 1
ATOM 3839 C CA . TYR A 1 484 ? -5.463 -12.382 -14.834 1.00 98.12 484 TYR A CA 1
ATOM 3840 C C . TYR A 1 484 ? -5.499 -13.161 -13.523 1.00 98.12 484 TYR A C 1
ATOM 3842 O O . TYR A 1 484 ? -6.566 -13.312 -12.933 1.00 98.12 484 TYR A O 1
ATOM 3850 N N . PHE A 1 485 ? -4.331 -13.573 -13.038 1.00 98.75 485 PHE A N 1
ATOM 3851 C CA . PHE A 1 485 ? -4.168 -14.104 -11.685 1.00 98.75 485 PHE A CA 1
ATOM 3852 C C . PHE A 1 485 ? -3.186 -13.254 -10.898 1.00 98.75 485 PHE A C 1
ATOM 3854 O O . PHE A 1 485 ? -2.119 -12.910 -11.401 1.00 98.75 485 PHE A O 1
ATOM 3861 N N . VAL A 1 486 ? -3.541 -12.933 -9.662 1.00 98.44 486 VAL A N 1
ATOM 3862 C CA . VAL A 1 486 ? -2.716 -12.145 -8.743 1.00 98.44 486 VAL A CA 1
ATOM 3863 C C . VAL A 1 486 ? -3.108 -12.503 -7.311 1.00 98.44 486 VAL A C 1
ATOM 3865 O O . VAL A 1 486 ? -4.248 -12.903 -7.074 1.00 98.44 486 VAL A O 1
ATOM 3868 N N . ALA A 1 487 ? -2.196 -12.392 -6.348 1.00 97.31 487 ALA A N 1
ATOM 3869 C CA . ALA A 1 487 ? -2.515 -12.672 -4.952 1.00 97.31 487 ALA A CA 1
ATOM 3870 C C . ALA A 1 487 ? -3.616 -11.737 -4.408 1.00 97.31 487 ALA A C 1
ATOM 3872 O O . ALA A 1 487 ? -3.796 -10.612 -4.889 1.00 97.31 487 ALA A O 1
ATOM 3873 N N . THR A 1 488 ? -4.343 -12.171 -3.375 1.00 95.38 488 THR A N 1
ATOM 3874 C CA . THR A 1 488 ? -5.346 -11.331 -2.685 1.00 95.38 488 THR A CA 1
ATOM 3875 C C . THR A 1 488 ? -4.738 -10.039 -2.120 1.00 95.38 488 THR A C 1
ATOM 3877 O O . THR A 1 488 ? -5.422 -9.020 -2.075 1.00 95.38 488 THR A O 1
ATOM 3880 N N . THR A 1 489 ? -3.436 -10.054 -1.812 1.00 92.88 489 THR A N 1
ATOM 3881 C CA . THR A 1 489 ? -2.604 -8.954 -1.282 1.00 92.88 489 THR A CA 1
ATOM 3882 C C . THR A 1 489 ? -2.166 -7.913 -2.323 1.00 92.88 489 THR A C 1
ATOM 3884 O O . THR A 1 489 ? -1.309 -7.071 -2.047 1.00 92.88 489 THR A O 1
ATOM 3887 N N . LYS A 1 490 ? -2.723 -7.958 -3.538 1.00 95.69 490 LYS A N 1
ATOM 3888 C CA . LYS A 1 490 ? -2.417 -7.010 -4.617 1.00 95.69 490 LYS A CA 1
ATOM 3889 C C . LYS A 1 490 ? -2.638 -5.555 -4.224 1.00 95.69 490 LYS A C 1
ATOM 3891 O O . LYS A 1 490 ? -3.622 -5.204 -3.578 1.00 95.69 490 LYS A O 1
ATOM 3896 N N . HIS A 1 491 ? -1.791 -4.691 -4.767 1.00 96.12 491 HIS A N 1
ATOM 3897 C CA . HIS A 1 491 ? -2.006 -3.254 -4.729 1.00 96.12 491 HIS A CA 1
ATOM 3898 C C . HIS A 1 491 ? -3.263 -2.856 -5.527 1.00 96.12 491 HIS A C 1
ATOM 3900 O O . HIS A 1 491 ? -3.593 -3.462 -6.554 1.00 96.12 491 HIS A O 1
ATOM 3906 N N . TYR A 1 492 ? -3.949 -1.793 -5.096 1.00 94.62 492 TYR A N 1
ATOM 3907 C CA . TYR A 1 492 ? -5.194 -1.322 -5.719 1.00 94.62 492 TYR A CA 1
ATOM 3908 C C . TYR A 1 492 ? -5.031 -0.921 -7.200 1.00 94.62 492 TYR A C 1
ATOM 3910 O O . TYR A 1 492 ? -6.022 -0.832 -7.932 1.00 94.62 492 TYR A O 1
ATOM 3918 N N . SER A 1 493 ? -3.796 -0.688 -7.667 1.00 97.69 493 SER A N 1
ATOM 3919 C CA . SER A 1 493 ? -3.514 -0.375 -9.073 1.00 97.69 493 SER A CA 1
ATOM 3920 C C . SER A 1 493 ? -3.949 -1.488 -10.027 1.00 97.69 493 SER A C 1
ATOM 3922 O O . SER A 1 493 ? -4.319 -1.182 -11.155 1.00 97.69 493 SER A O 1
ATOM 3924 N N . TRP A 1 494 ? -4.002 -2.748 -9.584 1.00 98.25 494 TRP A N 1
ATOM 3925 C CA . TRP A 1 494 ? -4.426 -3.882 -10.413 1.00 98.25 494 TRP A CA 1
ATOM 3926 C C . TRP A 1 494 ? -5.921 -3.868 -10.773 1.00 98.25 494 TRP A C 1
ATOM 3928 O O . TRP A 1 494 ? -6.234 -3.844 -11.966 1.00 98.25 494 TRP A O 1
ATOM 3938 N N . PRO A 1 495 ? -6.877 -3.835 -9.818 1.00 97.44 495 PRO A N 1
ATOM 3939 C CA . PRO A 1 495 ? -8.294 -3.715 -10.168 1.00 97.44 495 PRO A CA 1
ATOM 3940 C C . PRO A 1 495 ? -8.605 -2.397 -10.895 1.00 97.44 495 PRO A C 1
ATOM 3942 O O . PRO A 1 495 ? -9.407 -2.393 -11.831 1.00 97.44 495 PRO A O 1
ATOM 3945 N N . LYS A 1 496 ? -7.922 -1.296 -10.544 1.00 98.00 496 LYS A N 1
ATOM 3946 C CA . LYS A 1 496 ? -8.024 -0.019 -11.271 1.00 98.00 496 LYS A CA 1
ATOM 3947 C C . LYS A 1 496 ? -7.540 -0.152 -12.720 1.00 98.00 496 LYS A C 1
ATOM 3949 O O . LYS A 1 496 ? -8.219 0.302 -13.639 1.00 98.00 496 LYS A O 1
ATOM 3954 N N . GLY A 1 497 ? -6.401 -0.805 -12.938 1.00 97.06 497 GLY A N 1
ATOM 3955 C CA . GLY A 1 497 ? -5.838 -1.046 -14.264 1.00 97.06 497 GLY A CA 1
ATOM 3956 C C . GLY A 1 497 ? -6.715 -1.963 -15.115 1.00 97.06 497 GLY A C 1
ATOM 3957 O O . GLY A 1 497 ? -6.945 -1.679 -16.293 1.00 97.06 497 GLY A O 1
ATOM 3958 N N . ALA A 1 498 ? -7.302 -3.001 -14.512 1.00 97.62 498 ALA A N 1
ATOM 3959 C CA . ALA A 1 498 ? -8.280 -3.867 -15.169 1.00 97.62 498 ALA A CA 1
ATOM 3960 C C . ALA A 1 498 ? -9.502 -3.075 -15.663 1.00 97.62 498 ALA A C 1
ATOM 3962 O O . ALA A 1 498 ? -9.957 -3.280 -16.790 1.00 97.62 498 ALA A O 1
ATOM 3963 N N . ALA A 1 499 ? -10.011 -2.143 -14.852 1.00 97.44 499 ALA A N 1
ATOM 3964 C CA . ALA A 1 499 ? -11.111 -1.266 -15.245 1.00 97.44 499 ALA A CA 1
ATOM 3965 C C . ALA A 1 499 ? -10.714 -0.328 -16.402 1.00 97.44 499 ALA A C 1
ATOM 3967 O O . ALA A 1 499 ? -11.405 -0.292 -17.419 1.00 97.44 499 ALA A O 1
ATOM 3968 N N . ILE A 1 500 ? -9.574 0.367 -16.296 1.00 97.50 500 ILE A N 1
ATOM 3969 C CA . ILE A 1 500 ? -9.109 1.335 -17.312 1.00 97.50 500 ILE A CA 1
ATOM 3970 C C . ILE A 1 500 ? -8.819 0.659 -18.662 1.00 97.50 500 ILE A C 1
ATOM 3972 O O . ILE A 1 500 ? -9.148 1.198 -19.716 1.00 97.50 500 ILE A O 1
ATOM 3976 N N . THR A 1 501 ? -8.239 -0.543 -18.657 1.00 95.81 501 THR A N 1
ATOM 3977 C CA . THR A 1 501 ? -7.924 -1.298 -19.887 1.00 95.81 501 THR A CA 1
ATOM 3978 C C . THR A 1 501 ? -9.140 -1.977 -20.528 1.00 95.81 501 THR A C 1
ATOM 3980 O O . THR A 1 501 ? -8.993 -2.636 -21.566 1.00 95.81 501 THR A O 1
ATOM 3983 N N . GLY A 1 502 ? -10.330 -1.850 -19.932 1.00 95.81 502 GLY A N 1
ATOM 3984 C CA . GLY A 1 502 ? -11.557 -2.503 -20.389 1.00 95.81 502 GLY A CA 1
ATOM 3985 C C . GLY A 1 502 ? -11.588 -4.016 -20.146 1.00 95.81 502 GLY A C 1
ATOM 3986 O O . GLY A 1 502 ? -12.417 -4.708 -20.731 1.00 95.81 502 GLY A O 1
ATOM 3987 N N . ILE A 1 503 ? -10.679 -4.557 -19.328 1.00 97.06 503 ILE A N 1
ATOM 3988 C CA . ILE A 1 503 ? -10.667 -5.974 -18.929 1.00 97.06 503 ILE A CA 1
ATOM 3989 C C . ILE A 1 503 ? -11.767 -6.254 -17.896 1.00 97.06 503 ILE A C 1
AT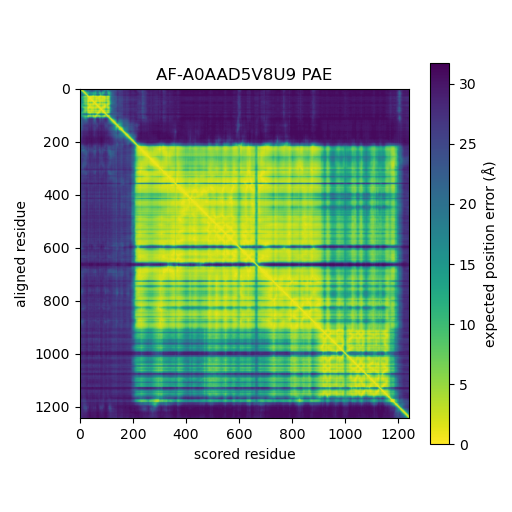OM 3991 O O . ILE A 1 503 ? -12.396 -7.306 -17.958 1.00 97.06 503 ILE A O 1
ATOM 3995 N N . GLY A 1 504 ? -12.025 -5.304 -16.993 1.00 96.38 504 GLY A N 1
ATOM 3996 C CA . GLY A 1 504 ? -12.961 -5.453 -15.878 1.00 96.38 504 GLY A CA 1
ATOM 3997 C C . GLY A 1 504 ? -12.337 -6.199 -14.695 1.00 96.38 504 GLY A C 1
ATOM 3998 O O . GLY A 1 504 ? -11.637 -7.196 -14.871 1.00 96.38 504 GLY A O 1
ATOM 3999 N N . SER A 1 505 ? -12.580 -5.718 -13.474 1.00 94.44 505 SER A N 1
ATOM 4000 C CA . SER A 1 505 ? -12.011 -6.299 -12.247 1.00 94.44 505 SER A CA 1
ATOM 4001 C C . SER A 1 505 ? -12.498 -7.723 -11.963 1.00 94.44 505 SER A C 1
ATOM 4003 O O . SER A 1 505 ? -11.781 -8.481 -11.324 1.00 94.44 505 SER A O 1
ATOM 4005 N N . GLU A 1 506 ? -13.656 -8.131 -12.488 1.00 96.00 506 GLU A N 1
ATOM 4006 C CA . GLU A 1 506 ? -14.158 -9.512 -12.388 1.00 96.00 506 GLU A CA 1
ATOM 4007 C C . GLU A 1 506 ? -13.257 -10.534 -13.103 1.00 96.00 506 GLU A C 1
ATOM 4009 O O . GLU A 1 506 ? -13.243 -11.712 -12.751 1.00 96.00 506 GLU A O 1
ATOM 4014 N N . ASN A 1 507 ? -12.460 -10.087 -14.081 1.00 97.38 507 ASN A N 1
ATOM 4015 C CA . ASN A 1 507 ? -11.483 -10.922 -14.783 1.00 97.38 507 ASN A CA 1
ATOM 4016 C C . ASN A 1 507 ? -10.099 -10.920 -14.110 1.00 97.38 507 ASN A C 1
ATOM 4018 O O . ASN A 1 507 ? -9.151 -11.495 -14.652 1.00 97.38 507 ASN A O 1
ATOM 4022 N N . LEU A 1 508 ? -9.972 -10.287 -12.940 1.00 97.50 508 LEU A N 1
ATOM 4023 C CA . LEU A 1 508 ? -8.794 -10.332 -12.081 1.00 97.50 508 LEU A CA 1
ATOM 4024 C C . LEU A 1 508 ? -9.041 -11.336 -10.952 1.00 97.50 508 LEU A C 1
ATOM 4026 O O . LEU A 1 508 ? -9.638 -11.016 -9.927 1.00 97.50 508 LEU A O 1
ATOM 4030 N N . ILE A 1 509 ? -8.591 -12.567 -11.158 1.00 98.12 509 ILE A N 1
ATOM 4031 C CA . ILE A 1 509 ? -8.837 -13.671 -10.237 1.00 98.12 509 ILE A CA 1
ATOM 4032 C C . ILE A 1 509 ? -7.815 -13.647 -9.111 1.00 98.12 509 ILE A C 1
ATOM 4034 O O . ILE A 1 509 ? -6.604 -13.721 -9.329 1.00 98.12 509 ILE A O 1
ATOM 4038 N N . GLU A 1 510 ? -8.330 -13.557 -7.892 1.00 97.19 510 GLU A N 1
ATOM 4039 C CA . GLU A 1 510 ? -7.519 -13.522 -6.688 1.00 97.19 510 GLU A CA 1
ATOM 4040 C C . GLU A 1 510 ? -7.054 -14.931 -6.303 1.00 97.19 510 GLU A C 1
ATOM 4042 O O . GLU A 1 510 ? -7.848 -15.867 -6.170 1.00 97.19 510 GLU A O 1
ATOM 4047 N N . VAL A 1 511 ? -5.746 -15.079 -6.109 1.00 98.44 511 VAL A N 1
ATOM 4048 C CA . VAL A 1 511 ? -5.113 -16.287 -5.579 1.00 98.44 511 VAL A CA 1
ATOM 4049 C C . VAL A 1 511 ? -4.923 -16.095 -4.078 1.00 98.44 511 VAL A C 1
ATOM 4051 O O . VAL A 1 511 ? -4.368 -15.085 -3.647 1.00 98.44 511 VAL A O 1
ATOM 4054 N N . ARG A 1 512 ? -5.382 -17.059 -3.274 1.00 97.19 512 ARG A N 1
ATOM 4055 C CA . ARG A 1 512 ? -5.199 -17.027 -1.816 1.00 97.19 512 ARG A CA 1
ATOM 4056 C C . ARG A 1 512 ? -3.716 -16.972 -1.425 1.00 97.19 512 ARG A C 1
ATOM 4058 O O . ARG A 1 512 ? -2.845 -17.345 -2.215 1.00 97.19 512 ARG A O 1
ATOM 4065 N N . VAL A 1 513 ? -3.457 -16.578 -0.183 1.00 97.75 513 VAL A N 1
ATOM 4066 C CA . VAL A 1 513 ? -2.105 -16.454 0.371 1.00 97.75 513 VAL A CA 1
ATOM 4067 C C . VAL A 1 513 ? -1.818 -17.443 1.500 1.00 97.75 513 VAL A C 1
ATOM 4069 O O . VAL A 1 513 ? -2.734 -17.978 2.126 1.00 97.75 513 VAL A O 1
ATOM 4072 N N . ASP A 1 514 ? -0.533 -17.699 1.740 1.00 96.19 514 ASP A N 1
ATOM 4073 C CA . ASP A 1 514 ? -0.024 -18.482 2.863 1.00 96.19 514 ASP A CA 1
ATOM 4074 C C . ASP A 1 514 ? 0.062 -17.653 4.164 1.00 96.19 514 ASP A C 1
ATOM 4076 O O . ASP A 1 514 ? -0.300 -16.479 4.216 1.00 96.19 514 ASP A O 1
ATOM 4080 N N . ASN A 1 515 ? 0.577 -18.258 5.239 1.00 95.25 515 ASN A N 1
ATOM 4081 C CA . ASN A 1 515 ? 0.729 -17.586 6.536 1.00 95.25 515 ASN A CA 1
ATOM 4082 C C . ASN A 1 515 ? 1.749 -16.430 6.545 1.00 95.25 515 ASN A C 1
ATOM 4084 O O . ASN A 1 515 ? 1.797 -15.692 7.523 1.00 95.25 515 ASN A O 1
ATOM 4088 N N . ASN A 1 516 ? 2.559 -16.273 5.496 1.00 94.62 516 ASN A N 1
ATOM 4089 C CA . ASN A 1 516 ? 3.461 -15.136 5.308 1.00 94.62 516 ASN A CA 1
ATOM 4090 C C . ASN A 1 516 ? 2.885 -14.119 4.308 1.00 94.62 516 ASN A C 1
ATOM 4092 O O . ASN A 1 516 ? 3.624 -13.269 3.815 1.00 94.62 516 ASN A O 1
ATOM 4096 N N . ALA A 1 517 ? 1.589 -14.212 3.988 1.00 97.00 517 ALA A N 1
ATOM 4097 C CA . ALA A 1 517 ? 0.905 -13.376 3.007 1.00 97.00 517 ALA A CA 1
ATOM 4098 C C . ALA A 1 517 ? 1.500 -13.456 1.581 1.00 97.00 517 ALA A C 1
ATOM 4100 O O . ALA A 1 517 ? 1.365 -12.515 0.796 1.00 97.00 517 ALA A O 1
ATOM 4101 N N . ARG A 1 518 ? 2.141 -14.581 1.232 1.00 97.75 518 ARG A N 1
ATOM 4102 C CA . ARG A 1 518 ? 2.656 -14.870 -0.118 1.00 97.75 518 ARG A CA 1
ATOM 4103 C C . ARG A 1 518 ? 1.632 -15.678 -0.909 1.00 97.75 518 ARG A C 1
ATOM 4105 O O . ARG A 1 518 ? 0.927 -16.497 -0.324 1.00 97.75 518 ARG A O 1
ATOM 4112 N N . MET A 1 519 ? 1.568 -15.508 -2.226 1.00 98.31 519 MET A N 1
ATOM 4113 C CA . MET A 1 519 ? 0.704 -16.299 -3.110 1.00 98.31 519 MET A CA 1
ATOM 4114 C C . MET A 1 519 ? 0.871 -17.808 -2.879 1.00 98.31 519 MET A C 1
ATOM 4116 O O . MET A 1 519 ? 1.993 -18.312 -2.858 1.00 98.31 519 MET A O 1
ATOM 4120 N N . ASP A 1 520 ? -0.244 -18.539 -2.801 1.00 98.12 520 ASP A N 1
ATOM 4121 C CA . ASP A 1 520 ? -0.240 -20.002 -2.781 1.00 98.12 520 ASP A CA 1
ATOM 4122 C C . ASP A 1 520 ? -0.126 -20.587 -4.209 1.00 98.12 520 ASP A C 1
ATOM 4124 O O . ASP A 1 520 ? -1.104 -20.566 -4.971 1.00 98.12 520 ASP A O 1
ATOM 4128 N N . PRO A 1 521 ? 1.029 -21.172 -4.587 1.00 98.06 521 PRO A N 1
ATOM 4129 C CA . PRO A 1 521 ? 1.227 -21.727 -5.920 1.00 98.06 521 PRO A CA 1
ATOM 4130 C C . PRO A 1 521 ? 0.388 -22.990 -6.168 1.00 98.06 521 PRO A C 1
ATOM 4132 O O . PRO A 1 521 ? 0.047 -23.273 -7.317 1.00 98.06 521 PRO A O 1
ATOM 4135 N N . ALA A 1 522 ? 0.019 -23.744 -5.126 1.00 98.06 522 ALA A N 1
ATOM 4136 C CA . ALA A 1 522 ? -0.812 -24.936 -5.285 1.00 98.06 522 ALA A CA 1
ATOM 4137 C C . ALA A 1 522 ? -2.252 -24.555 -5.653 1.00 98.06 522 ALA A C 1
ATOM 4139 O O . ALA A 1 522 ? -2.868 -25.197 -6.504 1.00 98.06 522 ALA A O 1
ATOM 4140 N N . TYR A 1 523 ? -2.777 -23.480 -5.059 1.00 98.31 523 TYR A N 1
ATOM 4141 C CA . TYR A 1 523 ? -4.085 -22.948 -5.436 1.00 98.31 523 TYR A CA 1
ATOM 4142 C C . TYR A 1 523 ? -4.065 -22.302 -6.826 1.00 98.31 523 TYR A C 1
ATOM 4144 O O . TYR A 1 523 ? -4.983 -22.527 -7.615 1.00 98.31 523 TYR A O 1
ATOM 4152 N N . LEU A 1 524 ? -2.992 -21.581 -7.181 1.00 98.81 524 LEU A N 1
ATOM 4153 C CA . LEU A 1 524 ? -2.801 -21.098 -8.553 1.00 98.81 524 LEU A CA 1
ATOM 4154 C C . LEU A 1 524 ? -2.823 -22.254 -9.566 1.00 98.81 524 LEU A C 1
ATOM 4156 O O . LEU A 1 524 ? -3.485 -22.148 -10.597 1.00 98.81 524 LEU A O 1
ATOM 4160 N N . GLU A 1 525 ? -2.145 -23.368 -9.278 1.00 98.81 525 GLU A N 1
ATOM 4161 C CA . GLU A 1 525 ? -2.173 -24.549 -10.145 1.00 98.81 525 GLU A CA 1
ATOM 4162 C C . GLU A 1 525 ? -3.600 -25.078 -10.356 1.00 98.81 525 GLU A C 1
ATOM 4164 O O . GLU A 1 525 ? -3.975 -25.368 -11.493 1.00 98.81 525 GLU A O 1
ATOM 4169 N N . GLN A 1 526 ? -4.406 -25.169 -9.293 1.00 98.69 526 GLN A N 1
ATOM 4170 C CA . GLN A 1 526 ? -5.804 -25.610 -9.389 1.00 98.69 526 GLN A CA 1
ATOM 4171 C C . GLN A 1 526 ? -6.632 -24.684 -10.288 1.00 98.69 526 GLN A C 1
ATOM 4173 O O . GLN A 1 526 ? -7.386 -25.159 -11.139 1.00 98.69 526 GLN A O 1
ATOM 4178 N N . LEU A 1 527 ? -6.463 -23.368 -10.136 1.00 98.75 527 LEU A N 1
ATOM 4179 C CA . LEU A 1 527 ? -7.146 -22.381 -10.968 1.00 98.75 527 LEU A CA 1
ATOM 4180 C C . LEU A 1 527 ? -6.727 -22.487 -12.442 1.00 98.75 527 LEU A C 1
ATOM 4182 O O . LEU A 1 527 ? -7.582 -22.455 -13.326 1.00 98.75 527 LEU A O 1
ATOM 4186 N N . LEU A 1 528 ? -5.431 -22.656 -12.719 1.00 98.81 528 LEU A N 1
ATOM 4187 C CA . LEU A 1 528 ? -4.918 -22.837 -14.081 1.00 98.81 528 LEU A CA 1
ATOM 4188 C C . LEU A 1 528 ? -5.423 -24.141 -14.722 1.00 98.81 528 LEU A C 1
ATOM 4190 O O . LEU A 1 528 ? -5.739 -24.151 -15.913 1.00 98.81 528 LEU A O 1
ATOM 4194 N N . GLU A 1 529 ? -5.541 -25.223 -13.949 1.00 98.69 529 GLU A N 1
ATOM 4195 C CA . GLU A 1 529 ? -6.107 -26.490 -14.423 1.00 98.69 529 GLU A CA 1
ATOM 4196 C C . GLU A 1 529 ? -7.588 -26.340 -14.796 1.00 98.69 529 GLU A C 1
ATOM 4198 O O . GLU A 1 529 ? -7.997 -26.799 -15.863 1.00 98.69 529 GLU A O 1
ATOM 4203 N N . ASP A 1 530 ? -8.375 -25.622 -13.991 1.00 98.50 530 ASP A N 1
ATOM 4204 C CA . ASP A 1 530 ? -9.767 -25.305 -14.328 1.00 98.50 530 ASP A CA 1
ATOM 4205 C C . ASP A 1 530 ? -9.871 -24.480 -15.627 1.00 98.50 530 ASP A C 1
ATOM 4207 O O . ASP A 1 530 ? -10.682 -24.797 -16.504 1.00 98.50 530 ASP A O 1
ATOM 4211 N N . ARG A 1 531 ? -9.003 -23.475 -15.818 1.00 98.12 531 ARG A N 1
ATOM 4212 C CA . ARG A 1 531 ? -8.988 -22.669 -17.056 1.00 98.12 531 ARG A CA 1
ATOM 4213 C C . ARG A 1 531 ? -8.598 -23.465 -18.288 1.00 98.12 531 ARG A C 1
ATOM 4215 O O . ARG A 1 531 ? -9.207 -23.287 -19.345 1.00 98.12 531 ARG A O 1
ATOM 4222 N N . LEU A 1 532 ? -7.638 -24.375 -18.149 1.00 98.06 532 LEU A N 1
ATOM 4223 C CA . LEU A 1 532 ? -7.278 -25.314 -19.206 1.00 98.06 532 LEU A CA 1
ATOM 4224 C C . LEU A 1 532 ? -8.475 -26.200 -19.592 1.00 98.06 532 LEU A C 1
ATOM 4226 O O . LEU A 1 532 ? -8.768 -26.338 -20.781 1.00 98.06 532 LEU A O 1
ATOM 4230 N N . GLN A 1 533 ? -9.193 -26.758 -18.612 1.00 97.75 533 GLN A N 1
ATOM 4231 C CA . GLN A 1 533 ? -10.348 -27.633 -18.853 1.00 97.75 533 GLN A CA 1
ATOM 4232 C C . GLN A 1 533 ? -11.508 -26.900 -19.539 1.00 97.75 533 GLN A C 1
ATOM 4234 O O . GLN A 1 533 ? -12.112 -27.436 -20.471 1.00 97.75 533 GLN A O 1
ATOM 4239 N N . ARG A 1 534 ? -11.790 -25.658 -19.130 1.00 96.81 534 ARG A N 1
ATOM 4240 C CA . ARG A 1 534 ? -12.863 -24.827 -19.708 1.00 96.81 534 ARG A CA 1
ATOM 4241 C C . ARG A 1 534 ? -12.470 -24.116 -21.004 1.00 96.81 534 ARG A C 1
ATOM 4243 O O . ARG A 1 534 ? -13.314 -23.460 -21.605 1.00 96.81 534 ARG A O 1
ATOM 4250 N N . LYS A 1 535 ? -11.209 -24.230 -21.438 1.00 96.56 535 LYS A N 1
ATOM 4251 C CA . LYS A 1 535 ? -10.634 -23.466 -22.558 1.00 96.56 535 LYS A CA 1
ATOM 4252 C C . LYS A 1 535 ? -10.815 -21.948 -22.411 1.00 96.56 535 LYS A C 1
ATOM 4254 O O . LYS A 1 535 ? -11.041 -21.244 -23.395 1.00 96.56 535 LYS A O 1
ATOM 4259 N N . GLN A 1 536 ? -10.653 -21.436 -21.193 1.00 97.94 536 GLN A N 1
ATOM 4260 C CA . GLN A 1 536 ? -10.638 -20.000 -20.922 1.00 97.94 536 GLN A CA 1
ATOM 4261 C C . GLN A 1 536 ? -9.189 -19.503 -20.873 1.00 97.94 536 GLN A C 1
ATOM 4263 O O . GLN A 1 536 ? -8.363 -20.025 -20.127 1.00 97.94 536 GLN A O 1
ATOM 4268 N N . ALA A 1 537 ? -8.845 -18.537 -21.723 1.00 98.44 537 ALA A N 1
ATOM 4269 C CA . ALA A 1 537 ? -7.460 -18.098 -21.864 1.00 98.44 537 ALA A CA 1
ATOM 4270 C C . ALA A 1 537 ? -6.993 -17.262 -20.660 1.00 98.44 537 ALA A C 1
ATOM 4272 O O . ALA A 1 537 ? -7.786 -16.669 -19.932 1.00 98.44 537 ALA A O 1
ATOM 4273 N N . VAL A 1 538 ? -5.677 -17.176 -20.474 1.00 98.81 538 VAL A N 1
ATOM 4274 C CA . VAL A 1 538 ? -5.056 -16.404 -19.389 1.00 98.81 538 VAL A CA 1
ATOM 4275 C C . VAL A 1 538 ? -4.179 -15.320 -19.995 1.00 98.81 538 VAL A C 1
ATOM 4277 O O . VAL A 1 538 ? -3.322 -15.620 -20.830 1.00 98.81 538 VAL A O 1
ATOM 4280 N N . TYR A 1 539 ? -4.401 -14.062 -19.615 1.00 98.75 539 TYR A N 1
ATOM 4281 C CA . TYR A 1 539 ? -3.543 -12.947 -20.012 1.00 98.75 539 TYR A CA 1
ATOM 4282 C C . TYR A 1 539 ? -2.184 -13.070 -19.331 1.00 98.75 539 TYR A C 1
ATOM 4284 O O . TYR A 1 539 ? -1.172 -13.272 -20.007 1.00 98.75 539 TYR A O 1
ATOM 4292 N N . ALA A 1 540 ? -2.179 -12.985 -17.998 1.00 98.75 540 ALA A N 1
ATOM 4293 C CA . ALA A 1 540 ? -0.969 -13.011 -17.200 1.00 98.75 540 ALA A CA 1
ATOM 4294 C C . ALA A 1 540 ? -1.189 -13.580 -15.792 1.00 98.75 540 ALA A C 1
ATOM 4296 O O . ALA A 1 540 ? -2.301 -13.558 -15.260 1.00 98.75 540 ALA A O 1
ATOM 4297 N N . VAL A 1 541 ? -0.090 -14.023 -15.187 1.00 98.94 541 VAL A N 1
ATOM 4298 C CA . VAL A 1 541 ? 0.041 -14.226 -13.743 1.00 98.94 541 VAL A CA 1
ATOM 4299 C C . VAL A 1 541 ? 0.981 -13.149 -13.205 1.00 98.94 541 VAL A C 1
ATOM 4301 O O . VAL A 1 541 ? 2.060 -12.927 -13.763 1.00 98.94 541 VAL A O 1
ATOM 4304 N N . VAL A 1 542 ? 0.562 -12.475 -12.141 1.00 98.88 542 VAL A N 1
ATOM 4305 C CA . VAL A 1 542 ? 1.327 -11.433 -11.458 1.00 98.88 542 VAL A CA 1
ATOM 4306 C C . VAL A 1 542 ? 1.978 -12.024 -10.215 1.00 98.88 542 VAL A C 1
ATOM 4308 O O . VAL A 1 542 ? 1.279 -12.549 -9.352 1.00 98.88 542 VAL A O 1
ATOM 4311 N N . ALA A 1 543 ? 3.300 -11.910 -10.118 1.00 98.81 543 ALA A N 1
ATOM 4312 C CA . ALA A 1 543 ? 4.049 -12.180 -8.896 1.00 98.81 543 ALA A CA 1
ATOM 4313 C C . ALA A 1 543 ? 4.322 -10.857 -8.174 1.00 98.81 543 ALA A C 1
ATOM 4315 O O . ALA A 1 543 ? 4.959 -9.973 -8.748 1.00 98.81 543 ALA A O 1
ATOM 4316 N N . ILE A 1 544 ? 3.863 -10.711 -6.936 1.00 98.75 544 ILE A N 1
ATOM 4317 C CA . ILE A 1 544 ? 4.143 -9.533 -6.115 1.00 98.75 544 ILE A CA 1
ATOM 4318 C C . ILE A 1 544 ? 5.491 -9.730 -5.423 1.00 98.75 544 ILE A C 1
ATOM 4320 O O . ILE A 1 544 ? 5.672 -10.638 -4.614 1.00 98.75 544 ILE A O 1
ATOM 4324 N N . ILE A 1 545 ? 6.454 -8.871 -5.735 1.00 98.62 545 ILE A N 1
ATOM 4325 C CA . ILE A 1 545 ? 7.797 -8.894 -5.158 1.00 98.62 545 ILE A CA 1
ATOM 4326 C C . ILE A 1 545 ? 7.885 -7.707 -4.200 1.00 98.62 545 ILE A C 1
ATOM 4328 O O . ILE A 1 545 ? 8.271 -6.604 -4.588 1.00 98.62 545 ILE A O 1
ATOM 4332 N N . GLY A 1 546 ? 7.477 -7.933 -2.949 1.00 97.50 546 GLY A N 1
ATOM 4333 C CA . GLY A 1 546 ? 7.369 -6.894 -1.928 1.00 97.50 546 GLY A CA 1
ATOM 4334 C C . GLY A 1 546 ? 5.958 -6.315 -1.826 1.00 97.50 546 GLY A C 1
ATOM 4335 O O . GLY A 1 546 ? 5.706 -5.207 -2.294 1.00 97.50 546 GLY A O 1
ATOM 4336 N N . SER A 1 547 ? 5.031 -7.058 -1.216 1.00 96.69 547 SER A N 1
ATOM 4337 C CA . SER A 1 547 ? 3.640 -6.617 -1.017 1.00 96.69 547 SER A CA 1
ATOM 4338 C C . SER A 1 547 ? 3.544 -5.343 -0.170 1.00 96.69 547 SER A C 1
ATOM 4340 O O . SER A 1 547 ? 4.345 -5.161 0.744 1.00 96.69 547 SER A O 1
ATOM 4342 N N . THR A 1 548 ? 2.531 -4.509 -0.416 1.00 90.44 548 THR A N 1
ATOM 4343 C CA . THR A 1 548 ? 2.408 -3.176 0.198 1.00 90.44 548 THR A CA 1
ATOM 4344 C C . THR A 1 548 ? 2.336 -3.193 1.723 1.00 90.44 548 THR A C 1
ATOM 4346 O O . THR A 1 548 ? 3.000 -2.389 2.367 1.00 90.44 548 THR A O 1
ATOM 4349 N N . GLU A 1 549 ? 1.584 -4.136 2.288 1.00 92.06 549 GLU A N 1
ATOM 4350 C CA . GLU A 1 549 ? 1.287 -4.162 3.727 1.00 92.06 549 GLU A CA 1
ATOM 4351 C C . GLU A 1 549 ? 2.326 -4.946 4.552 1.00 92.06 549 GLU A C 1
ATOM 4353 O O . GLU A 1 549 ? 2.479 -4.708 5.749 1.00 92.06 549 GLU A O 1
ATOM 4358 N N . HIS A 1 550 ? 3.044 -5.884 3.918 1.00 92.69 550 HIS A N 1
ATOM 4359 C CA . HIS A 1 550 ? 3.840 -6.916 4.609 1.00 92.69 550 HIS A CA 1
ATOM 4360 C C . HIS A 1 550 ? 5.248 -7.119 4.048 1.00 92.69 550 HIS A C 1
ATOM 4362 O O . HIS A 1 550 ? 6.022 -7.918 4.572 1.00 92.69 550 HIS A O 1
ATOM 4368 N N . GLY A 1 551 ? 5.575 -6.487 2.918 1.00 95.88 551 GLY A N 1
ATOM 4369 C CA . GLY A 1 551 ? 6.855 -6.696 2.244 1.00 95.88 551 GLY A CA 1
ATOM 4370 C C . GLY A 1 551 ? 7.058 -8.128 1.735 1.00 95.88 551 GLY A C 1
ATOM 4371 O O . GLY A 1 551 ? 8.172 -8.458 1.347 1.00 95.88 551 GLY A O 1
ATOM 4372 N N . SER A 1 552 ? 6.016 -8.968 1.721 1.00 97.19 552 SER A N 1
ATOM 4373 C CA . SER A 1 552 ? 6.061 -10.372 1.304 1.00 97.19 552 SER A CA 1
ATOM 4374 C C . SER A 1 552 ? 6.459 -10.538 -0.158 1.00 97.19 552 SER A C 1
ATOM 4376 O O . SER A 1 552 ? 6.099 -9.720 -1.011 1.00 97.19 552 SER A O 1
ATOM 4378 N N . VAL A 1 553 ? 7.189 -11.613 -0.452 1.00 98.69 553 VAL A N 1
ATOM 4379 C CA . VAL A 1 553 ? 7.679 -11.919 -1.800 1.00 98.69 553 VAL A CA 1
ATOM 4380 C C . VAL A 1 553 ? 7.064 -13.222 -2.303 1.00 98.69 553 VAL A C 1
ATOM 4382 O O . VAL A 1 553 ? 7.315 -14.296 -1.751 1.00 98.69 553 VAL A O 1
ATOM 4385 N N . ASP A 1 554 ? 6.268 -13.131 -3.365 1.00 98.75 554 ASP A N 1
ATOM 4386 C CA . ASP A 1 554 ? 5.598 -14.275 -3.983 1.00 98.75 554 ASP A CA 1
ATOM 4387 C C . ASP A 1 554 ? 6.597 -15.286 -4.577 1.00 98.75 554 ASP A C 1
ATOM 4389 O O . ASP A 1 554 ? 7.681 -14.902 -5.027 1.00 98.75 554 ASP A O 1
ATOM 4393 N N . PRO A 1 555 ? 6.243 -16.587 -4.631 1.00 98.56 555 PRO A N 1
ATOM 4394 C CA . PRO A 1 555 ? 7.092 -17.645 -5.173 1.00 98.56 555 PRO A CA 1
ATOM 4395 C C . PRO A 1 555 ? 7.156 -17.601 -6.712 1.00 98.56 555 PRO A C 1
ATOM 4397 O O . PRO A 1 555 ? 6.609 -18.461 -7.410 1.00 98.56 555 PRO A O 1
ATOM 4400 N N . LEU A 1 556 ? 7.829 -16.585 -7.258 1.00 98.81 556 LEU A N 1
ATOM 4401 C CA . LEU A 1 556 ? 8.038 -16.394 -8.694 1.00 98.81 556 LEU A CA 1
ATOM 4402 C C . LEU A 1 556 ? 8.687 -17.617 -9.360 1.00 98.81 556 LEU A C 1
ATOM 4404 O O . LEU A 1 556 ? 8.306 -17.969 -10.476 1.00 98.81 556 LEU A O 1
ATOM 4408 N N . ASP A 1 557 ? 9.604 -18.310 -8.683 1.00 98.62 557 ASP A N 1
ATOM 4409 C CA . ASP A 1 557 ? 10.201 -19.552 -9.187 1.00 98.62 557 ASP A CA 1
ATOM 4410 C C . ASP A 1 557 ? 9.138 -20.630 -9.479 1.00 98.62 557 ASP A C 1
ATOM 4412 O O . ASP A 1 557 ? 9.194 -21.309 -10.509 1.00 98.62 557 ASP A O 1
ATOM 4416 N N . GLN A 1 558 ? 8.129 -20.749 -8.609 1.00 98.75 558 GLN A N 1
ATOM 4417 C CA . GLN A 1 558 ? 7.010 -21.672 -8.794 1.00 98.75 558 GLN A CA 1
ATOM 4418 C C . GLN A 1 558 ? 6.069 -21.203 -9.903 1.00 98.75 558 GLN A C 1
ATOM 4420 O O . GLN A 1 558 ? 5.606 -22.027 -10.687 1.00 98.75 558 GLN A O 1
ATOM 4425 N N . ILE A 1 559 ? 5.820 -19.897 -10.033 1.00 98.88 559 ILE A N 1
ATOM 4426 C CA . ILE A 1 559 ? 5.000 -19.349 -11.128 1.00 98.88 559 ILE A CA 1
ATOM 4427 C C . ILE A 1 559 ? 5.661 -19.625 -12.489 1.00 98.88 559 ILE A C 1
ATOM 4429 O O . ILE A 1 559 ? 4.986 -20.039 -13.436 1.00 98.88 559 ILE A O 1
ATOM 4433 N N . VAL A 1 560 ? 6.986 -19.465 -12.583 1.00 98.75 560 VAL A N 1
ATOM 4434 C CA . VAL A 1 560 ? 7.768 -19.816 -13.781 1.00 98.75 560 VAL A CA 1
ATOM 4435 C C . VAL A 1 560 ? 7.643 -21.309 -14.086 1.00 98.75 560 VAL A C 1
ATOM 4437 O O . VAL A 1 560 ? 7.313 -21.671 -15.218 1.00 98.75 560 VAL A O 1
ATOM 4440 N N . TYR A 1 561 ? 7.814 -22.169 -13.078 1.00 98.69 561 TYR A N 1
ATOM 4441 C CA . TYR A 1 561 ? 7.622 -23.614 -13.225 1.00 98.69 561 TYR A CA 1
ATOM 4442 C C . TYR A 1 561 ? 6.203 -23.974 -13.701 1.00 98.69 561 TYR A C 1
ATOM 4444 O O . TYR A 1 561 ? 6.039 -24.798 -14.605 1.00 98.69 561 TYR A O 1
ATOM 4452 N N . LEU A 1 562 ? 5.168 -23.336 -13.146 1.00 98.88 562 LEU A N 1
ATOM 4453 C CA . LEU A 1 562 ? 3.783 -23.548 -13.564 1.00 98.88 562 LEU A CA 1
ATOM 4454 C C . LEU A 1 562 ? 3.569 -23.122 -15.019 1.00 98.88 562 LEU A C 1
ATOM 4456 O O . LEU A 1 562 ? 2.945 -23.872 -15.770 1.00 98.88 562 LEU A O 1
ATOM 4460 N N . ARG A 1 563 ? 4.137 -21.995 -15.466 1.00 98.69 563 ARG A N 1
ATOM 4461 C CA . ARG A 1 563 ? 4.074 -21.598 -16.883 1.00 98.69 563 ARG A CA 1
ATOM 4462 C C . ARG A 1 563 ? 4.643 -22.686 -17.790 1.00 98.69 563 ARG A C 1
ATOM 4464 O O . ARG A 1 563 ? 3.973 -23.093 -18.735 1.00 98.69 563 ARG A O 1
ATOM 4471 N N . GLU A 1 564 ? 5.830 -23.204 -17.484 1.00 98.06 564 GLU A N 1
ATOM 4472 C CA . GLU A 1 564 ? 6.458 -24.275 -18.272 1.00 98.06 564 GLU A CA 1
ATOM 4473 C C . GLU A 1 564 ? 5.634 -25.572 -18.261 1.00 98.06 564 GLU A C 1
ATOM 4475 O O . GLU A 1 564 ? 5.494 -26.253 -19.283 1.00 98.06 564 GLU A O 1
ATOM 4480 N N . LYS A 1 565 ? 5.068 -25.924 -17.102 1.00 98.38 565 LYS A N 1
ATOM 4481 C CA . LYS A 1 565 ? 4.203 -27.096 -16.930 1.00 98.38 565 LYS A CA 1
ATOM 4482 C C . LYS A 1 565 ? 2.926 -26.986 -17.763 1.00 98.38 565 LYS A C 1
ATOM 4484 O O . LYS A 1 565 ? 2.563 -27.949 -18.437 1.00 98.38 565 LYS A O 1
ATOM 4489 N N . PHE A 1 566 ? 2.255 -25.837 -17.736 1.00 98.69 566 PHE A N 1
ATOM 4490 C CA . PHE A 1 566 ? 1.002 -25.615 -18.459 1.00 98.69 566 PHE A CA 1
ATOM 4491 C C . PHE A 1 566 ? 1.207 -25.384 -19.958 1.00 98.69 566 PHE A C 1
ATOM 4493 O O . PHE A 1 566 ? 0.374 -25.831 -20.750 1.00 98.69 566 PHE A O 1
ATOM 4500 N N . GLN A 1 567 ? 2.345 -24.821 -20.376 1.00 98.50 567 GLN A N 1
ATOM 4501 C CA . GLN A 1 567 ? 2.683 -24.693 -21.797 1.00 98.50 567 GLN A CA 1
ATOM 4502 C C . GLN A 1 567 ? 2.722 -26.059 -22.484 1.00 98.50 567 GLN A C 1
ATOM 4504 O O . GLN A 1 567 ? 2.100 -26.221 -23.535 1.00 98.50 567 GLN A O 1
ATOM 4509 N N . LYS A 1 568 ? 3.309 -27.076 -21.833 1.00 97.69 568 LYS A N 1
ATOM 4510 C CA . LYS A 1 568 ? 3.293 -28.480 -22.299 1.00 97.69 568 LYS A CA 1
ATOM 4511 C C . LYS A 1 568 ? 1.882 -29.060 -22.451 1.00 97.69 568 LYS A C 1
ATOM 4513 O O . LYS A 1 568 ? 1.697 -29.997 -23.221 1.00 97.69 568 LYS A O 1
ATOM 4518 N N . LYS A 1 569 ? 0.896 -28.518 -21.730 1.00 97.75 569 LYS A N 1
ATOM 4519 C CA . LYS A 1 569 ? -0.520 -28.909 -21.808 1.00 97.75 569 LYS A CA 1
ATOM 4520 C C . LYS A 1 569 ? -1.348 -28.047 -22.772 1.00 97.75 569 LYS A C 1
ATOM 4522 O O . LYS A 1 569 ? -2.535 -28.309 -22.937 1.00 97.75 569 LYS A O 1
ATOM 4527 N N . GLY A 1 570 ? -0.757 -27.034 -23.408 1.00 97.81 570 GLY A N 1
ATOM 4528 C CA . GLY A 1 570 ? -1.472 -26.162 -24.343 1.00 97.81 570 GLY A CA 1
ATOM 4529 C C . GLY A 1 570 ? -1.985 -24.837 -23.762 1.00 97.81 570 GLY A C 1
ATOM 4530 O O . GLY A 1 570 ? -2.805 -24.200 -24.417 1.00 97.81 570 GLY A O 1
ATOM 4531 N N . LEU A 1 571 ? -1.548 -24.425 -22.563 1.00 98.69 571 LEU A N 1
ATOM 4532 C CA . LEU A 1 571 ? -1.926 -23.154 -21.923 1.00 98.69 571 LEU A CA 1
ATOM 4533 C C . LEU A 1 571 ? -0.689 -22.278 -21.679 1.00 98.69 571 LEU A C 1
ATOM 4535 O O . LEU A 1 571 ? 0.260 -22.713 -21.033 1.00 98.69 571 LEU A O 1
ATOM 4539 N N . SER A 1 572 ? -0.700 -21.034 -22.161 1.00 98.62 572 SER A N 1
ATOM 4540 C CA . SER A 1 572 ? 0.401 -20.078 -21.974 1.00 98.62 572 SER A CA 1
ATOM 4541 C C . SER A 1 572 ? -0.102 -18.712 -21.516 1.00 98.62 572 SER A C 1
ATOM 4543 O O . SER A 1 572 ? -1.159 -18.237 -21.936 1.00 98.62 572 SER A O 1
ATOM 4545 N N . PHE A 1 573 ? 0.710 -18.037 -20.708 1.00 98.81 573 PHE A N 1
ATOM 4546 C CA . PHE A 1 573 ? 0.416 -16.727 -20.134 1.00 98.81 573 PHE A CA 1
ATOM 4547 C C . PHE A 1 573 ? 1.688 -15.890 -19.969 1.00 98.81 573 PHE A C 1
ATOM 4549 O O . PHE A 1 573 ? 2.801 -16.424 -19.949 1.00 98.81 573 PHE A O 1
ATOM 4556 N N . VAL A 1 574 ? 1.502 -14.575 -19.863 1.00 98.75 574 VAL A N 1
ATOM 4557 C CA . VAL A 1 574 ? 2.554 -13.620 -19.497 1.00 98.75 574 VAL A CA 1
ATOM 4558 C C . VAL A 1 574 ? 2.850 -13.737 -17.998 1.00 98.75 574 VAL A C 1
ATOM 4560 O O . VAL A 1 574 ? 1.940 -13.943 -17.201 1.00 98.75 574 VAL A O 1
ATOM 4563 N N . ILE A 1 575 ? 4.107 -13.596 -17.593 1.00 98.88 575 ILE A N 1
ATOM 4564 C CA . ILE A 1 575 ? 4.479 -13.377 -16.192 1.00 98.88 575 ILE A CA 1
ATOM 4565 C C . ILE A 1 575 ? 4.863 -11.912 -16.038 1.00 98.88 575 ILE A C 1
ATOM 4567 O O . ILE A 1 575 ? 5.795 -11.439 -16.694 1.00 98.88 575 ILE A O 1
ATOM 4571 N N . HIS A 1 576 ? 4.160 -11.209 -15.160 1.00 98.88 576 HIS A N 1
ATOM 4572 C CA . HIS A 1 576 ? 4.560 -9.883 -14.709 1.00 98.88 576 HIS A CA 1
ATOM 4573 C C . HIS A 1 576 ? 5.041 -9.971 -13.262 1.00 98.88 576 HIS A C 1
ATOM 4575 O O . HIS A 1 576 ? 4.373 -10.595 -12.439 1.00 98.88 576 HIS A O 1
ATOM 4581 N N . ALA A 1 577 ? 6.180 -9.359 -12.946 1.00 98.88 577 ALA A N 1
ATOM 4582 C CA . ALA A 1 577 ? 6.593 -9.176 -11.560 1.00 98.88 577 ALA A CA 1
ATOM 4583 C C . ALA A 1 577 ? 6.293 -7.737 -11.127 1.00 98.88 577 ALA A C 1
ATOM 4585 O O . ALA A 1 577 ? 6.909 -6.792 -11.625 1.00 98.88 577 ALA A O 1
ATOM 4586 N N . ASP A 1 578 ? 5.363 -7.577 -10.191 1.00 98.81 578 ASP A N 1
ATOM 4587 C CA . ASP A 1 578 ? 5.140 -6.303 -9.515 1.00 98.81 578 ASP A CA 1
ATOM 4588 C C . ASP A 1 578 ? 6.223 -6.142 -8.444 1.00 98.81 578 ASP A C 1
ATOM 4590 O O . ASP A 1 578 ? 6.061 -6.560 -7.298 1.00 98.81 578 ASP A O 1
ATOM 4594 N N . ALA A 1 579 ? 7.372 -5.612 -8.856 1.00 98.62 579 ALA A N 1
ATOM 4595 C CA . ALA A 1 579 ? 8.515 -5.345 -7.994 1.00 98.62 579 ALA A CA 1
ATOM 4596 C C . ALA A 1 579 ? 8.650 -3.844 -7.703 1.00 98.62 579 ALA A C 1
ATOM 4598 O O . ALA A 1 579 ? 9.757 -3.353 -7.479 1.00 98.62 579 ALA A O 1
ATOM 4599 N N . ALA A 1 580 ? 7.528 -3.113 -7.685 1.00 98.62 580 ALA A N 1
ATOM 4600 C CA . ALA A 1 580 ? 7.491 -1.689 -7.373 1.00 98.62 580 ALA A CA 1
ATOM 4601 C C . ALA A 1 580 ? 8.279 -1.380 -6.084 1.00 98.62 580 ALA A C 1
ATOM 4603 O O . ALA A 1 580 ? 9.108 -0.475 -6.057 1.00 98.62 580 ALA A O 1
ATOM 4604 N N . TRP A 1 581 ? 8.081 -2.198 -5.044 1.00 98.25 581 TRP A N 1
ATOM 4605 C CA . TRP A 1 581 ? 8.888 -2.177 -3.821 1.00 98.25 581 TRP A CA 1
ATOM 4606 C C . TRP A 1 581 ? 10.123 -3.084 -3.888 1.00 98.25 581 TRP A C 1
ATOM 4608 O O . TRP A 1 581 ? 11.192 -2.693 -3.443 1.00 98.25 581 TRP A O 1
ATOM 4618 N N . GLY A 1 582 ? 10.018 -4.308 -4.406 1.00 97.81 582 GLY A N 1
ATOM 4619 C CA . GLY A 1 582 ? 11.096 -5.294 -4.280 1.00 97.81 582 GLY A CA 1
ATOM 4620 C C . GLY A 1 582 ? 12.229 -5.207 -5.305 1.00 97.81 582 GLY A C 1
ATOM 4621 O O . GLY A 1 582 ? 13.245 -5.879 -5.141 1.00 97.81 582 GLY A O 1
ATOM 4622 N N . GLY A 1 583 ? 12.093 -4.400 -6.358 1.00 98.31 583 GLY A N 1
ATOM 4623 C CA . GLY A 1 583 ? 12.993 -4.425 -7.513 1.00 98.31 583 GLY A CA 1
ATOM 4624 C C . GLY A 1 583 ? 14.430 -4.024 -7.182 1.00 98.31 583 GLY A C 1
ATOM 4625 O O . GLY A 1 583 ? 15.363 -4.742 -7.540 1.00 98.31 583 GLY A O 1
ATOM 4626 N N . TYR A 1 584 ? 14.629 -2.936 -6.428 1.00 98.56 584 TYR A N 1
ATOM 4627 C CA . TYR A 1 584 ? 15.975 -2.468 -6.062 1.00 98.56 584 TYR A CA 1
ATOM 4628 C C . TYR A 1 584 ? 16.730 -3.421 -5.132 1.00 98.56 584 TYR A C 1
ATOM 4630 O O . TYR A 1 584 ? 17.962 -3.410 -5.120 1.00 98.56 584 TYR A O 1
ATOM 4638 N N . PHE A 1 585 ? 16.035 -4.299 -4.405 1.00 98.25 585 PHE A N 1
ATOM 4639 C CA . PHE A 1 585 ? 16.688 -5.320 -3.582 1.00 98.25 585 PHE A CA 1
ATOM 4640 C C . PHE A 1 585 ? 17.448 -6.349 -4.429 1.00 98.25 585 PHE A C 1
ATOM 4642 O O . PHE A 1 585 ? 18.355 -7.013 -3.927 1.00 98.25 585 PHE A O 1
ATOM 4649 N N . ALA A 1 586 ? 17.180 -6.430 -5.739 1.00 98.19 586 ALA A N 1
ATOM 4650 C CA . ALA A 1 586 ? 18.009 -7.206 -6.654 1.00 98.19 586 ALA A CA 1
ATOM 4651 C C . ALA A 1 586 ? 19.469 -6.707 -6.705 1.00 98.19 586 ALA A C 1
ATOM 4653 O O . ALA A 1 586 ? 20.353 -7.480 -7.071 1.00 98.19 586 ALA A O 1
ATOM 4654 N N . SER A 1 587 ? 19.758 -5.467 -6.285 1.00 97.12 587 SER A N 1
ATOM 4655 C CA . SER A 1 587 ? 21.132 -4.959 -6.134 1.00 97.12 587 SER A CA 1
ATOM 4656 C C . SER A 1 587 ? 21.962 -5.744 -5.104 1.00 97.12 587 SER A C 1
ATOM 4658 O O . SER A 1 587 ? 23.175 -5.855 -5.289 1.00 97.12 587 SER A O 1
ATOM 4660 N N . LEU A 1 588 ? 21.340 -6.382 -4.097 1.00 94.88 588 LEU A N 1
ATOM 4661 C CA . LEU A 1 588 ? 22.030 -7.287 -3.160 1.00 94.88 588 LEU A CA 1
ATOM 4662 C C . LEU A 1 588 ? 22.539 -8.572 -3.842 1.00 94.88 588 LEU A C 1
ATOM 4664 O O . LEU A 1 588 ? 23.409 -9.256 -3.304 1.00 94.88 588 LEU A O 1
ATOM 4668 N N . LEU A 1 589 ? 22.036 -8.899 -5.038 1.00 94.62 589 LEU A N 1
ATOM 4669 C CA . LEU A 1 589 ? 22.486 -10.046 -5.833 1.00 94.62 589 LEU A CA 1
ATOM 4670 C C . LEU A 1 589 ? 23.622 -9.702 -6.803 1.00 94.62 589 LEU A C 1
ATOM 4672 O O . LEU A 1 589 ? 24.207 -10.613 -7.387 1.00 94.62 589 LEU A O 1
ATOM 4676 N N . ARG A 1 590 ? 23.900 -8.414 -7.050 1.00 93.69 590 ARG A N 1
ATOM 4677 C CA . ARG A 1 590 ? 24.847 -7.998 -8.097 1.00 93.69 590 ARG A CA 1
ATOM 4678 C C . ARG A 1 590 ? 26.218 -7.740 -7.505 1.00 93.69 590 ARG A C 1
ATOM 4680 O O . ARG A 1 590 ? 26.369 -6.933 -6.591 1.00 93.69 590 ARG A O 1
ATOM 4687 N N . ASP A 1 591 ? 27.216 -8.421 -8.049 1.00 90.12 591 ASP A N 1
ATOM 4688 C CA . ASP A 1 591 ? 28.594 -8.251 -7.614 1.00 90.12 591 ASP A CA 1
ATOM 4689 C C . ASP A 1 591 ? 29.125 -6.860 -7.962 1.00 90.12 591 ASP A C 1
ATOM 4691 O O . ASP A 1 591 ? 28.647 -6.174 -8.870 1.00 90.12 591 ASP A O 1
ATOM 4695 N N . ILE A 1 592 ? 30.125 -6.443 -7.195 1.00 84.75 592 ILE A N 1
ATOM 4696 C CA . ILE A 1 592 ? 30.803 -5.168 -7.385 1.00 84.75 592 ILE A CA 1
ATOM 4697 C C . ILE A 1 592 ? 31.577 -5.219 -8.715 1.00 84.75 592 ILE A C 1
ATOM 4699 O O . ILE A 1 592 ? 32.299 -6.188 -8.961 1.00 84.75 592 ILE A O 1
ATOM 4703 N N . PRO A 1 593 ? 31.459 -4.195 -9.580 1.00 83.50 593 PRO A N 1
ATOM 4704 C CA . PRO A 1 593 ? 32.240 -4.117 -10.809 1.00 83.50 593 PRO A CA 1
ATOM 4705 C C . PRO A 1 593 ? 33.760 -4.172 -10.547 1.00 83.50 593 PRO A C 1
ATOM 4707 O O . PRO A 1 593 ? 34.232 -3.521 -9.611 1.00 83.50 593 PRO A O 1
ATOM 4710 N N . PRO A 1 594 ? 34.550 -4.883 -11.379 1.00 74.00 594 PRO A N 1
ATOM 4711 C CA . PRO A 1 594 ? 36.006 -4.949 -11.234 1.00 74.00 594 PRO A CA 1
ATOM 4712 C C . PRO A 1 594 ? 36.663 -3.560 -11.225 1.00 74.00 594 PRO A C 1
ATOM 4714 O O . PRO A 1 594 ? 36.263 -2.684 -11.990 1.00 74.00 594 PRO A O 1
ATOM 4717 N N . GLY A 1 595 ? 37.689 -3.367 -10.390 1.00 65.75 595 GLY A N 1
ATOM 4718 C CA . GLY A 1 595 ? 38.414 -2.093 -10.262 1.00 65.75 595 GLY A CA 1
ATOM 4719 C C . GLY A 1 595 ? 37.818 -1.101 -9.255 1.00 65.75 595 GLY A C 1
ATOM 4720 O O . GLY A 1 595 ? 38.389 -0.033 -9.050 1.00 65.75 595 GLY A O 1
ATOM 4721 N N . ARG A 1 596 ? 36.701 -1.443 -8.597 1.00 63.31 596 ARG A N 1
ATOM 4722 C CA . ARG A 1 596 ? 36.217 -0.754 -7.392 1.00 63.31 596 ARG A CA 1
ATOM 4723 C C . ARG A 1 596 ? 36.639 -1.565 -6.163 1.00 63.31 596 ARG A C 1
ATOM 4725 O O . ARG A 1 596 ? 36.043 -2.600 -5.883 1.00 63.31 596 ARG A O 1
ATOM 4732 N N . GLU A 1 597 ? 37.686 -1.126 -5.467 1.00 55.97 597 GLU A N 1
ATOM 4733 C CA . GLU A 1 597 ? 38.157 -1.769 -4.231 1.00 55.97 597 GLU A CA 1
ATOM 4734 C C . GLU A 1 597 ? 37.478 -1.160 -2.999 1.00 55.97 597 GLU A C 1
ATOM 4736 O O . GLU A 1 597 ? 37.424 0.062 -2.838 1.00 55.97 597 GLU A O 1
ATOM 4741 N N . TYR A 1 598 ? 36.982 -2.024 -2.113 1.00 55.41 598 TYR A N 1
ATOM 4742 C CA . TYR A 1 598 ? 36.562 -1.631 -0.770 1.00 55.41 598 TYR A CA 1
ATOM 4743 C C . TYR A 1 598 ? 37.753 -1.682 0.187 1.00 55.41 598 TYR A C 1
ATOM 4745 O O . TYR A 1 598 ? 38.744 -2.371 -0.058 1.00 55.41 598 TYR A O 1
ATOM 4753 N N . GLY A 1 599 ? 37.681 -0.878 1.248 1.00 51.97 599 GLY A N 1
ATOM 4754 C CA . GLY A 1 599 ? 38.742 -0.799 2.248 1.00 51.97 599 GLY A CA 1
ATOM 4755 C C . GLY A 1 599 ? 38.902 -2.105 3.025 1.00 51.97 599 GLY A C 1
ATOM 4756 O O . GLY A 1 599 ? 38.103 -3.028 2.911 1.00 51.97 599 GLY A O 1
ATOM 4757 N N . THR A 1 600 ? 39.947 -2.173 3.845 1.00 50.41 600 THR A N 1
ATOM 4758 C CA . THR A 1 600 ? 40.132 -3.263 4.811 1.00 50.41 600 THR A CA 1
ATOM 4759 C C . THR A 1 600 ? 38.882 -3.445 5.686 1.00 50.41 600 THR A C 1
ATOM 4761 O O . THR A 1 600 ? 38.363 -2.435 6.158 1.00 50.41 600 THR A O 1
ATOM 4764 N N . PRO A 1 601 ? 38.433 -4.685 5.960 1.00 52.47 601 PRO A N 1
ATOM 4765 C CA . PRO A 1 601 ? 37.321 -4.950 6.874 1.00 52.47 601 PRO A CA 1
ATOM 4766 C C . PRO A 1 601 ? 37.584 -4.362 8.270 1.00 52.47 601 PRO A C 1
ATOM 4768 O O . PRO A 1 601 ? 38.608 -4.666 8.887 1.00 52.47 601 PRO A O 1
ATOM 4771 N N . VAL A 1 602 ? 36.664 -3.535 8.773 1.00 57.38 602 VAL A N 1
ATOM 4772 C CA . VAL A 1 602 ? 36.658 -2.983 10.145 1.00 57.38 602 VAL A CA 1
ATOM 4773 C C . VAL A 1 602 ? 35.245 -3.133 10.738 1.00 57.38 602 VAL A C 1
ATOM 4775 O O . VAL A 1 602 ? 34.303 -3.440 10.012 1.00 57.38 602 VAL A O 1
ATOM 4778 N N . ASP A 1 603 ? 35.115 -2.973 12.057 1.00 60.81 603 ASP A N 1
ATOM 4779 C CA . ASP A 1 603 ? 33.910 -3.153 12.884 1.00 60.81 603 ASP A CA 1
ATOM 4780 C C . ASP A 1 603 ? 32.824 -2.071 12.619 1.00 60.81 603 ASP A C 1
ATOM 4782 O O . ASP A 1 603 ? 32.939 -0.952 13.136 1.00 60.81 603 ASP A O 1
ATOM 4786 N N . PRO A 1 604 ? 31.777 -2.352 11.810 1.00 65.88 604 PRO A N 1
ATOM 4787 C CA . PRO A 1 604 ? 30.848 -1.346 11.301 1.00 65.88 604 PRO A CA 1
ATOM 4788 C C . PRO A 1 604 ? 29.861 -0.835 12.364 1.00 65.88 604 PRO A C 1
ATOM 4790 O O . PRO A 1 604 ? 29.409 -1.563 13.249 1.00 65.88 604 PRO A O 1
ATOM 4793 N N . ILE A 1 605 ? 29.453 0.431 12.224 1.00 77.00 605 ILE A N 1
ATOM 4794 C CA . ILE A 1 605 ? 28.433 1.071 13.078 1.00 77.00 605 ILE A CA 1
ATOM 4795 C C . ILE A 1 605 ? 27.041 0.453 12.842 1.00 77.00 605 ILE A C 1
ATOM 4797 O O . ILE A 1 605 ? 26.278 0.250 13.789 1.00 77.00 605 ILE A O 1
ATOM 4801 N N . VAL A 1 606 ? 26.718 0.107 11.590 1.00 85.44 606 VAL A N 1
ATOM 4802 C CA . VAL A 1 606 ? 25.471 -0.565 11.189 1.00 85.44 606 VAL A CA 1
ATOM 4803 C C . VAL A 1 606 ? 25.797 -1.795 10.347 1.00 85.44 606 VAL A C 1
ATOM 4805 O O . VAL A 1 606 ? 26.597 -1.727 9.416 1.00 85.44 606 VAL A O 1
ATOM 4808 N N . ILE A 1 607 ? 25.167 -2.924 10.673 1.00 87.31 607 ILE A N 1
ATOM 4809 C CA . ILE A 1 607 ? 25.382 -4.202 9.990 1.00 87.31 607 ILE A CA 1
ATOM 4810 C C . ILE A 1 607 ? 24.669 -4.204 8.632 1.00 87.31 607 ILE A C 1
ATOM 4812 O O . ILE A 1 607 ? 23.516 -3.788 8.524 1.00 87.31 607 ILE A O 1
ATOM 4816 N N . ARG A 1 608 ? 25.333 -4.738 7.599 1.00 86.62 608 ARG A N 1
ATOM 4817 C CA . ARG A 1 608 ? 24.707 -5.025 6.296 1.00 86.62 608 ARG A CA 1
ATOM 4818 C C . ARG A 1 608 ? 24.191 -6.452 6.266 1.00 86.62 608 ARG A C 1
ATOM 4820 O O . ARG A 1 608 ? 25.011 -7.369 6.282 1.00 86.62 608 ARG A O 1
ATOM 4827 N N . MET A 1 609 ? 22.877 -6.633 6.188 1.00 85.81 609 MET A N 1
ATOM 4828 C CA . MET A 1 609 ? 22.262 -7.959 6.131 1.00 85.81 609 MET A CA 1
ATOM 4829 C C . MET A 1 609 ? 22.052 -8.433 4.684 1.00 85.81 609 MET A C 1
ATOM 4831 O O . MET A 1 609 ? 21.742 -7.641 3.795 1.00 85.81 609 MET A O 1
ATOM 4835 N N . GLY A 1 610 ? 22.211 -9.739 4.459 1.00 86.06 610 GLY A N 1
ATOM 4836 C CA . GLY A 1 610 ? 21.831 -10.399 3.209 1.00 86.06 610 GLY A CA 1
ATOM 4837 C C . GLY A 1 610 ? 20.328 -10.690 3.112 1.00 86.06 610 GLY A C 1
ATOM 4838 O O . GLY A 1 610 ? 19.568 -10.495 4.059 1.00 86.06 610 GLY A O 1
ATOM 4839 N N . LEU A 1 611 ? 19.905 -11.193 1.953 1.00 91.44 611 LEU A N 1
ATOM 4840 C CA . LEU A 1 611 ? 18.522 -11.603 1.709 1.00 91.44 611 LEU A CA 1
ATOM 4841 C C . LEU A 1 611 ? 18.228 -12.972 2.352 1.00 91.44 611 LEU A C 1
ATOM 4843 O O . LEU A 1 611 ? 19.078 -13.860 2.251 1.00 91.44 611 LEU A O 1
ATOM 4847 N N . PRO A 1 612 ? 17.022 -13.195 2.909 1.00 91.12 612 PRO A N 1
ATOM 4848 C CA . PRO A 1 612 ? 16.555 -14.537 3.253 1.00 91.12 612 PRO A CA 1
ATOM 4849 C C . PRO A 1 612 ? 16.567 -15.467 2.028 1.00 91.12 612 PRO A C 1
ATOM 4851 O O . PRO A 1 612 ? 16.293 -15.017 0.914 1.00 91.12 612 PRO A O 1
ATOM 4854 N N . ASP A 1 613 ? 16.808 -16.769 2.220 1.00 92.00 613 ASP A N 1
ATOM 4855 C CA . ASP A 1 613 ? 16.940 -17.747 1.119 1.00 92.00 613 ASP A CA 1
ATOM 4856 C C . ASP A 1 613 ? 15.739 -17.760 0.165 1.00 92.00 613 ASP A C 1
ATOM 4858 O O . ASP A 1 613 ? 15.904 -17.799 -1.057 1.00 92.00 613 ASP A O 1
ATOM 4862 N N . HIS A 1 614 ? 14.522 -17.697 0.721 1.00 95.19 614 HIS A N 1
ATOM 4863 C CA . HIS A 1 614 ? 13.296 -17.585 -0.071 1.00 95.19 614 HIS A CA 1
ATOM 4864 C C . HIS A 1 614 ? 13.357 -16.349 -0.970 1.00 95.19 614 HIS A C 1
ATOM 4866 O O . HIS A 1 614 ? 13.317 -16.476 -2.191 1.00 95.19 614 HIS A O 1
ATOM 4872 N N . THR A 1 615 ? 13.539 -15.168 -0.378 1.00 97.06 615 THR A N 1
ATOM 4873 C CA . THR A 1 615 ? 13.604 -13.884 -1.084 1.00 97.06 615 THR A CA 1
ATOM 4874 C C . THR A 1 615 ? 14.713 -13.854 -2.135 1.00 97.06 615 THR A C 1
ATOM 4876 O O . THR A 1 615 ? 14.469 -13.434 -3.268 1.00 97.06 615 THR A O 1
ATOM 4879 N N . LYS A 1 616 ? 15.912 -14.354 -1.803 1.00 96.62 616 LYS A N 1
ATOM 4880 C CA . LYS A 1 616 ? 17.054 -14.475 -2.724 1.00 96.62 616 LYS A CA 1
ATOM 4881 C C . LYS A 1 616 ? 16.660 -15.254 -3.978 1.00 96.62 616 LYS A C 1
ATOM 4883 O O . LYS A 1 616 ? 16.824 -14.748 -5.088 1.00 96.62 616 LYS A O 1
ATOM 4888 N N . LYS A 1 617 ? 16.049 -16.431 -3.806 1.00 97.75 617 LYS A N 1
ATOM 4889 C CA . LYS A 1 617 ? 15.585 -17.284 -4.911 1.00 97.75 617 LYS A CA 1
ATOM 4890 C C . LYS A 1 617 ? 14.558 -16.584 -5.812 1.00 97.75 617 LYS A C 1
ATOM 4892 O O . LYS A 1 617 ? 14.602 -16.734 -7.037 1.00 97.75 617 LYS A O 1
ATOM 4897 N N . GLN A 1 618 ? 13.642 -15.812 -5.225 1.00 98.62 618 GLN A N 1
ATOM 4898 C CA . GLN A 1 618 ? 12.616 -15.103 -5.998 1.00 98.62 618 GLN A CA 1
ATOM 4899 C C . GLN A 1 618 ? 13.195 -13.919 -6.774 1.00 98.62 618 GLN A C 1
ATOM 4901 O O . GLN A 1 618 ? 12.901 -13.762 -7.960 1.00 98.62 618 GLN A O 1
ATOM 4906 N N . LEU A 1 619 ? 14.095 -13.147 -6.162 1.00 98.44 619 LEU A N 1
ATOM 4907 C CA . LEU A 1 619 ? 14.799 -12.057 -6.842 1.00 98.44 619 LEU A CA 1
ATOM 4908 C C . LEU A 1 619 ? 15.725 -12.571 -7.962 1.00 98.44 619 LEU A C 1
ATOM 4910 O O . LEU A 1 619 ? 15.823 -11.948 -9.018 1.00 98.44 619 LEU A O 1
ATOM 4914 N N . GLU A 1 620 ? 16.346 -13.744 -7.805 1.00 97.81 620 GLU A N 1
ATOM 4915 C CA . GLU A 1 620 ? 17.099 -14.411 -8.883 1.00 97.81 620 GLU A CA 1
ATOM 4916 C C . GLU A 1 620 ? 16.210 -14.852 -10.061 1.00 97.81 620 GLU A C 1
ATOM 4918 O O . GLU A 1 620 ? 16.694 -14.991 -11.194 1.00 97.81 620 GLU A O 1
ATOM 4923 N N . SER A 1 621 ? 14.917 -15.060 -9.799 1.00 98.31 621 SER A N 1
ATOM 4924 C CA . SER A 1 621 ? 13.920 -15.501 -10.778 1.00 98.31 621 SER A CA 1
ATOM 4925 C C . SER A 1 621 ? 13.277 -14.348 -11.558 1.00 98.31 621 SER A C 1
ATOM 4927 O O . SER A 1 621 ? 12.647 -14.608 -12.585 1.00 98.31 621 SER A O 1
ATOM 4929 N N . LEU A 1 622 ? 13.494 -13.086 -11.154 1.00 98.50 622 LEU A N 1
ATOM 4930 C CA . LEU A 1 622 ? 12.994 -11.888 -11.853 1.00 98.50 622 LEU A CA 1
ATOM 4931 C C . LEU A 1 622 ? 13.306 -11.906 -13.354 1.00 98.50 622 LEU A C 1
ATOM 4933 O O . LEU A 1 622 ? 12.441 -11.610 -14.172 1.00 98.50 622 LEU A O 1
ATOM 4937 N N . LYS A 1 623 ? 14.502 -12.370 -13.731 1.00 96.38 623 LYS A N 1
ATOM 4938 C CA . LYS A 1 623 ? 14.955 -12.479 -15.130 1.00 96.38 623 LYS A CA 1
ATOM 4939 C C . LYS A 1 623 ? 14.047 -13.310 -16.053 1.00 96.38 623 LYS A C 1
ATOM 4941 O O . LYS A 1 623 ? 14.202 -13.236 -17.271 1.00 96.38 623 LYS A O 1
ATOM 4946 N N . TYR A 1 624 ? 13.154 -14.133 -15.497 1.00 97.50 624 TYR A N 1
ATOM 4947 C CA . TYR A 1 624 ? 12.220 -14.975 -16.253 1.00 97.50 624 TYR A CA 1
ATOM 4948 C C . TYR A 1 624 ? 10.833 -14.346 -16.444 1.00 97.50 624 TYR A C 1
ATOM 4950 O O . TYR A 1 624 ? 10.038 -14.876 -17.232 1.00 97.50 624 TYR A O 1
ATOM 4958 N N . ALA A 1 625 ? 10.533 -13.241 -15.754 1.00 98.50 625 ALA A N 1
ATOM 4959 C CA . ALA A 1 625 ? 9.343 -12.448 -16.031 1.00 98.50 625 ALA A CA 1
ATOM 4960 C C . ALA A 1 625 ? 9.419 -11.863 -17.455 1.00 98.50 625 ALA A C 1
ATOM 4962 O O . ALA A 1 625 ? 10.496 -11.704 -18.032 1.00 98.50 625 ALA A O 1
ATOM 4963 N N . ASP A 1 626 ? 8.267 -11.605 -18.068 1.00 98.69 626 ASP A N 1
ATOM 4964 C CA . ASP A 1 626 ? 8.202 -10.918 -19.363 1.00 98.69 626 ASP A CA 1
ATOM 4965 C C . ASP A 1 626 ? 8.261 -9.394 -19.172 1.00 98.69 626 ASP A C 1
ATOM 4967 O O . ASP A 1 626 ? 8.794 -8.673 -20.014 1.00 98.69 626 ASP A O 1
ATOM 4971 N N . SER A 1 627 ? 7.739 -8.904 -18.044 1.00 98.75 627 SER A N 1
ATOM 4972 C CA . SER A 1 627 ? 7.802 -7.499 -17.639 1.00 98.75 627 SER A CA 1
ATOM 4973 C C . SER A 1 627 ? 7.926 -7.365 -16.122 1.00 98.75 627 SER A C 1
ATOM 4975 O O . SER A 1 627 ? 7.435 -8.222 -15.384 1.00 98.75 627 SER A O 1
ATOM 4977 N N . ILE A 1 628 ? 8.587 -6.302 -15.666 1.00 98.88 628 ILE A N 1
ATOM 4978 C CA . ILE A 1 628 ? 8.815 -6.009 -14.249 1.00 98.88 628 ILE A CA 1
ATOM 4979 C C . ILE A 1 628 ? 8.563 -4.523 -14.003 1.00 98.88 628 ILE A C 1
ATOM 4981 O O . ILE A 1 628 ? 9.206 -3.684 -14.635 1.00 98.88 628 ILE A O 1
ATOM 4985 N N . THR A 1 629 ? 7.667 -4.209 -13.074 1.00 98.88 629 THR A N 1
ATOM 4986 C CA . THR A 1 629 ? 7.554 -2.860 -12.500 1.00 98.88 629 THR A CA 1
ATOM 4987 C C . THR A 1 629 ? 8.590 -2.708 -11.389 1.00 98.88 629 THR A C 1
ATOM 4989 O O . THR A 1 629 ? 8.755 -3.628 -10.594 1.00 98.88 629 THR A O 1
ATOM 4992 N N . THR A 1 630 ? 9.284 -1.573 -11.306 1.00 98.31 630 THR A N 1
ATOM 4993 C CA . THR A 1 630 ? 10.160 -1.226 -10.169 1.00 98.31 630 THR A CA 1
ATOM 4994 C C . THR A 1 630 ? 10.136 0.279 -9.949 1.00 98.31 630 THR A C 1
ATOM 4996 O O . THR A 1 630 ? 10.211 1.024 -10.919 1.00 98.31 630 THR A O 1
ATOM 4999 N N . ASP A 1 631 ? 10.068 0.756 -8.706 1.00 98.50 631 ASP A N 1
ATOM 5000 C CA . ASP A 1 631 ? 9.916 2.194 -8.456 1.00 98.50 631 ASP A CA 1
ATOM 5001 C C . ASP A 1 631 ? 11.184 2.817 -7.854 1.00 98.50 631 ASP A C 1
ATOM 5003 O O . ASP A 1 631 ? 11.477 2.615 -6.669 1.00 98.50 631 ASP A O 1
ATOM 5007 N N . PRO A 1 632 ? 11.924 3.637 -8.624 1.00 98.56 632 PRO A N 1
ATOM 5008 C CA . PRO A 1 632 ? 12.988 4.474 -8.080 1.00 98.56 632 PRO A CA 1
ATOM 5009 C C . PRO A 1 632 ? 12.559 5.340 -6.889 1.00 98.56 632 PRO A C 1
ATOM 5011 O O . PRO A 1 632 ? 13.335 5.502 -5.948 1.00 98.56 632 PRO A O 1
ATOM 5014 N N . HIS A 1 633 ? 11.323 5.849 -6.874 1.00 98.25 633 HIS A N 1
ATOM 5015 C CA . HIS A 1 633 ? 10.842 6.696 -5.777 1.00 98.25 633 HIS A CA 1
ATOM 5016 C C . HIS A 1 633 ? 10.462 5.957 -4.478 1.00 98.25 633 HIS A C 1
ATOM 5018 O O . HIS A 1 633 ? 10.016 6.590 -3.527 1.00 98.25 633 HIS A O 1
ATOM 5024 N N . LYS A 1 634 ? 10.607 4.622 -4.437 1.00 97.12 634 LYS A N 1
ATOM 5025 C CA . LYS A 1 634 ? 10.377 3.793 -3.242 1.00 97.12 634 LYS A CA 1
ATOM 5026 C C . LYS A 1 634 ? 11.730 3.345 -2.644 1.00 97.12 634 LYS A C 1
ATOM 5028 O O . LYS A 1 634 ? 12.415 4.202 -2.087 1.00 97.12 634 LYS A O 1
ATOM 5033 N N . PRO A 1 635 ? 12.215 2.086 -2.772 1.00 96.50 635 PRO A N 1
ATOM 5034 C CA . PRO A 1 635 ? 13.521 1.690 -2.217 1.00 96.50 635 PRO A CA 1
ATOM 5035 C C . PRO A 1 635 ? 14.715 2.266 -3.001 1.00 96.50 635 PRO A C 1
ATOM 5037 O O . PRO A 1 635 ? 15.863 2.014 -2.648 1.00 96.50 635 PRO A O 1
ATOM 5040 N N . GLY A 1 636 ? 14.469 2.974 -4.109 1.00 97.50 636 GLY A N 1
ATOM 5041 C CA . GLY A 1 636 ? 15.506 3.678 -4.853 1.00 97.50 636 GLY A CA 1
ATOM 5042 C C . GLY A 1 636 ? 15.875 5.030 -4.237 1.00 97.50 636 GLY A C 1
ATOM 5043 O O . GLY A 1 636 ? 16.854 5.627 -4.677 1.00 97.50 636 GLY A O 1
ATOM 5044 N N . TYR A 1 637 ? 15.149 5.506 -3.216 1.00 98.12 637 TYR A N 1
ATOM 5045 C CA . TYR A 1 637 ? 15.416 6.778 -2.527 1.00 98.12 637 TYR A CA 1
ATOM 5046 C C . TYR A 1 637 ? 15.516 7.986 -3.484 1.00 98.12 637 TYR A C 1
ATOM 5048 O O . TYR A 1 637 ? 16.288 8.925 -3.252 1.00 98.12 637 TYR A O 1
ATOM 5056 N N . ILE A 1 638 ? 14.762 7.949 -4.587 1.00 98.25 638 ILE A N 1
ATOM 5057 C CA . ILE A 1 638 ? 14.627 9.054 -5.543 1.00 98.25 638 ILE A CA 1
ATOM 5058 C C . ILE A 1 638 ? 13.393 9.891 -5.162 1.00 98.25 638 ILE A C 1
ATOM 5060 O O . ILE A 1 638 ? 12.381 9.320 -4.761 1.00 98.25 638 ILE A O 1
ATOM 5064 N N . PRO A 1 639 ? 13.417 11.229 -5.277 1.00 97.25 639 PRO A N 1
ATOM 5065 C CA . PRO A 1 639 ? 12.211 12.030 -5.092 1.00 97.25 639 PRO A CA 1
ATOM 5066 C C . PRO A 1 639 ? 11.095 11.641 -6.074 1.00 97.25 639 PRO A C 1
ATOM 5068 O O . PRO A 1 639 ? 11.350 11.294 -7.227 1.00 97.25 639 PRO A O 1
ATOM 5071 N N . TYR A 1 640 ? 9.842 11.752 -5.636 1.00 97.69 640 TYR A N 1
ATOM 5072 C CA . TYR A 1 640 ? 8.695 11.669 -6.541 1.00 97.69 640 TYR A CA 1
ATOM 5073 C C . TYR A 1 640 ? 8.738 12.801 -7.594 1.00 97.69 640 TYR A C 1
ATOM 5075 O O . TYR A 1 640 ? 9.119 13.922 -7.242 1.00 97.69 640 TYR A O 1
ATOM 5083 N N . PRO A 1 641 ? 8.265 12.575 -8.840 1.00 97.38 641 PRO A N 1
ATOM 5084 C CA . PRO A 1 641 ? 7.799 11.307 -9.417 1.00 97.38 641 PRO A CA 1
ATOM 5085 C C . PRO A 1 641 ? 8.926 10.515 -10.113 1.00 97.38 641 PRO A C 1
ATOM 5087 O O . PRO A 1 641 ? 9.718 11.090 -10.857 1.00 97.38 641 PRO A O 1
ATOM 5090 N N . ALA A 1 642 ? 8.963 9.190 -9.914 1.00 98.06 642 ALA A N 1
ATOM 5091 C CA . ALA A 1 642 ? 9.860 8.262 -10.610 1.00 98.06 642 ALA A CA 1
ATOM 5092 C C . ALA A 1 642 ? 9.423 6.796 -10.376 1.00 98.06 642 ALA A C 1
ATOM 5094 O O . ALA A 1 642 ? 9.910 6.136 -9.453 1.00 98.06 642 ALA A O 1
ATOM 5095 N N . GLY A 1 643 ? 8.501 6.297 -11.202 1.00 98.38 643 GLY A N 1
ATOM 5096 C CA . GLY A 1 643 ? 8.237 4.862 -11.379 1.00 98.38 643 GLY A CA 1
ATOM 5097 C C . GLY A 1 643 ? 9.029 4.297 -12.562 1.00 98.38 643 GLY A C 1
ATOM 5098 O O . GLY A 1 643 ? 9.722 5.044 -13.256 1.00 98.38 643 GLY A O 1
ATOM 5099 N N . SER A 1 644 ? 8.959 2.990 -12.820 1.00 98.44 644 SER A N 1
ATOM 5100 C CA . SER A 1 644 ? 9.520 2.431 -14.059 1.00 98.44 644 SER A CA 1
ATOM 5101 C C . SER A 1 644 ? 8.939 1.073 -14.447 1.00 98.44 644 SER A C 1
ATOM 5103 O O . SER A 1 644 ? 8.476 0.300 -13.602 1.00 98.44 644 SER A O 1
ATOM 5105 N N . LEU A 1 645 ? 9.033 0.765 -15.742 1.00 98.69 645 LEU A N 1
ATOM 5106 C CA . LEU A 1 645 ? 8.658 -0.521 -16.321 1.00 98.69 645 LEU A CA 1
ATOM 5107 C C . LEU A 1 645 ? 9.792 -1.058 -17.194 1.00 98.69 645 LEU A C 1
ATOM 5109 O O . LEU A 1 645 ? 10.305 -0.349 -18.058 1.00 98.69 645 LEU A O 1
ATOM 5113 N N . CYS A 1 646 ? 10.151 -2.325 -16.990 1.00 98.56 646 CYS A N 1
ATOM 5114 C CA . CYS A 1 646 ? 11.178 -3.032 -17.752 1.00 98.56 646 CYS A CA 1
ATOM 5115 C C . CYS A 1 646 ? 10.588 -4.261 -18.457 1.00 98.56 646 CYS A C 1
ATOM 5117 O O . CYS A 1 646 ? 10.052 -5.161 -17.806 1.00 98.56 646 CYS A O 1
ATOM 5119 N N . TYR A 1 647 ? 10.748 -4.354 -19.774 1.00 97.81 647 TYR A N 1
ATOM 5120 C CA . TYR A 1 647 ? 10.424 -5.532 -20.578 1.00 97.81 647 TYR A CA 1
ATOM 5121 C C . TYR A 1 647 ? 11.662 -6.406 -20.781 1.00 97.81 647 TYR A C 1
ATOM 5123 O O . TYR A 1 647 ? 12.744 -5.903 -21.100 1.00 97.81 647 TYR A O 1
ATOM 5131 N N . ARG A 1 648 ? 11.490 -7.731 -20.678 1.00 96.94 648 ARG A N 1
ATOM 5132 C CA . ARG A 1 648 ? 12.549 -8.688 -21.050 1.00 96.94 648 ARG A CA 1
ATOM 5133 C C . ARG A 1 648 ? 12.912 -8.562 -22.529 1.00 96.94 648 ARG A C 1
ATOM 5135 O O . ARG A 1 648 ? 14.052 -8.795 -22.912 1.00 96.94 648 ARG A O 1
ATOM 5142 N N . ASP A 1 649 ? 11.924 -8.221 -23.350 1.00 95.00 649 ASP A N 1
ATOM 5143 C CA . ASP A 1 649 ? 12.035 -8.119 -24.797 1.00 95.00 649 ASP A CA 1
ATOM 5144 C C . ASP A 1 649 ? 11.531 -6.755 -25.278 1.00 95.00 649 ASP A C 1
ATOM 5146 O O . ASP A 1 649 ? 10.344 -6.445 -25.162 1.00 95.00 649 ASP A O 1
ATOM 5150 N N . GLU A 1 650 ? 12.422 -5.952 -25.863 1.00 92.31 650 GLU A N 1
ATOM 5151 C CA . GLU A 1 650 ? 12.125 -4.606 -26.366 1.00 92.31 650 GLU A CA 1
ATOM 5152 C C . GLU A 1 650 ? 10.987 -4.592 -27.395 1.00 92.31 650 GLU A C 1
ATOM 5154 O O . GLU A 1 650 ? 10.301 -3.581 -27.544 1.00 92.31 650 GLU A O 1
ATOM 5159 N N . ARG A 1 651 ? 10.717 -5.718 -28.070 1.00 91.44 651 ARG A N 1
ATOM 5160 C CA . ARG A 1 651 ? 9.607 -5.834 -29.027 1.00 91.44 651 ARG A CA 1
ATOM 5161 C C . ARG A 1 651 ? 8.243 -5.649 -28.366 1.00 91.44 651 ARG A C 1
ATOM 5163 O O . ARG A 1 651 ? 7.297 -5.282 -29.062 1.00 91.44 651 ARG A O 1
ATOM 5170 N N . MET A 1 652 ? 8.130 -5.838 -27.050 1.00 94.56 652 MET A N 1
ATOM 5171 C CA . MET A 1 652 ? 6.893 -5.579 -26.303 1.00 94.56 652 MET A CA 1
ATOM 5172 C C . MET A 1 652 ? 6.433 -4.118 -26.415 1.00 94.56 652 MET A C 1
ATOM 5174 O O . MET A 1 652 ? 5.229 -3.873 -26.432 1.00 94.56 652 MET A O 1
ATOM 5178 N N . THR A 1 653 ? 7.353 -3.167 -26.612 1.00 91.69 653 THR A N 1
ATOM 5179 C CA . THR A 1 653 ? 7.023 -1.744 -26.835 1.00 91.69 653 THR A CA 1
ATOM 5180 C C . THR A 1 653 ? 6.146 -1.512 -28.068 1.00 91.69 653 THR A C 1
ATOM 5182 O O . THR A 1 653 ? 5.342 -0.587 -28.099 1.00 91.69 653 THR A O 1
ATOM 5185 N N . SER A 1 654 ? 6.225 -2.383 -29.078 1.00 87.25 654 SER A N 1
ATOM 5186 C CA . SER A 1 654 ? 5.389 -2.272 -30.281 1.00 87.25 654 SER A CA 1
ATOM 5187 C C . SER A 1 654 ? 3.920 -2.616 -30.052 1.00 87.25 654 SER A C 1
ATOM 5189 O O . SER A 1 654 ? 3.074 -2.323 -30.892 1.00 87.25 654 SER A O 1
ATOM 5191 N N . LEU A 1 655 ? 3.599 -3.251 -28.923 1.00 92.94 655 LEU A N 1
ATOM 5192 C CA . LEU A 1 655 ? 2.230 -3.623 -28.595 1.00 92.94 655 LEU A CA 1
ATOM 5193 C C . LEU A 1 655 ? 1.432 -2.447 -28.035 1.00 92.94 655 LEU A C 1
ATOM 5195 O O . LEU A 1 655 ? 0.212 -2.547 -27.984 1.00 92.94 655 LEU A O 1
ATOM 5199 N N . VAL A 1 656 ? 2.069 -1.349 -27.634 1.00 88.94 656 VAL A N 1
ATOM 5200 C CA . VAL A 1 656 ? 1.392 -0.135 -27.134 1.00 88.94 656 VAL A CA 1
ATOM 5201 C C . VAL A 1 656 ? 1.320 0.977 -28.178 1.00 88.94 656 VAL A C 1
ATOM 5203 O O . VAL A 1 656 ? 0.889 2.087 -27.893 1.00 88.94 656 VAL A O 1
ATOM 5206 N N . THR A 1 657 ? 1.679 0.666 -29.420 1.00 84.19 657 THR A N 1
ATOM 5207 C CA . THR A 1 657 ? 1.671 1.606 -30.538 1.00 84.19 657 THR A CA 1
ATOM 5208 C C . THR A 1 657 ? 0.909 1.027 -31.732 1.00 84.19 657 THR A C 1
ATOM 5210 O O . THR A 1 657 ? 0.616 -0.166 -31.803 1.00 84.19 657 THR A O 1
ATOM 5213 N N . TRP A 1 658 ? 0.615 1.880 -32.716 1.00 77.69 658 TRP A N 1
ATOM 5214 C CA . TRP A 1 658 ? 0.178 1.457 -34.056 1.00 77.69 658 TRP A CA 1
ATOM 5215 C C . TRP A 1 658 ? 1.367 1.262 -35.019 1.00 77.69 658 TRP A C 1
ATOM 5217 O O . TRP A 1 658 ? 1.181 0.968 -36.200 1.00 77.69 658 TRP A O 1
ATOM 5227 N N . THR A 1 659 ? 2.600 1.444 -34.530 1.00 64.06 659 THR A N 1
ATOM 5228 C CA . THR A 1 659 ? 3.849 1.405 -35.303 1.00 64.06 659 THR A CA 1
ATOM 5229 C C . THR A 1 659 ? 4.968 0.721 -34.510 1.00 64.06 659 THR A C 1
ATOM 5231 O O . THR A 1 659 ? 5.344 1.127 -33.420 1.00 64.06 659 THR A O 1
ATOM 5234 N N . THR A 1 660 ? 5.576 -0.318 -35.064 1.00 52.72 660 THR A N 1
ATOM 5235 C CA . THR A 1 660 ? 6.738 -0.997 -34.466 1.00 52.72 660 THR A CA 1
ATOM 5236 C C . THR A 1 660 ? 8.023 -0.151 -34.645 1.00 52.72 660 THR A C 1
ATOM 5238 O O . THR A 1 660 ? 8.252 0.329 -35.764 1.00 52.72 660 THR A O 1
ATOM 5241 N N . PRO A 1 661 ? 8.918 -0.049 -33.637 1.00 49.22 661 PRO A N 1
ATOM 5242 C CA . PRO A 1 661 ? 10.189 0.685 -33.733 1.00 49.22 661 PRO A CA 1
ATOM 5243 C C . PRO A 1 661 ? 11.040 0.290 -34.953 1.00 49.22 661 PRO A C 1
ATOM 5245 O O . PRO A 1 661 ? 11.149 -0.895 -35.284 1.00 49.22 661 PRO A O 1
ATOM 5248 N N . TYR A 1 662 ? 11.675 1.251 -35.634 1.00 49.72 662 TYR A N 1
ATOM 5249 C CA . TYR A 1 662 ? 12.612 0.971 -36.731 1.00 49.72 662 TYR A CA 1
ATOM 5250 C C . TYR A 1 662 ? 13.865 0.268 -36.183 1.00 49.72 662 TYR A C 1
ATOM 5252 O O . TYR A 1 662 ? 14.742 0.901 -35.605 1.00 49.72 662 TYR A O 1
ATOM 5260 N N . ILE A 1 663 ? 13.960 -1.052 -36.366 1.00 41.56 663 ILE A N 1
ATOM 5261 C CA . ILE A 1 663 ? 15.198 -1.800 -36.128 1.00 41.56 663 ILE A CA 1
ATOM 5262 C C . ILE A 1 663 ? 15.996 -1.734 -37.429 1.00 41.56 663 ILE A C 1
ATOM 5264 O O . ILE A 1 663 ? 15.619 -2.371 -38.413 1.00 41.56 663 ILE A O 1
ATOM 5268 N N . GLY A 1 664 ? 17.072 -0.948 -37.429 1.00 34.12 664 GLY A N 1
ATOM 5269 C CA . GLY A 1 664 ? 18.033 -0.885 -38.530 1.00 34.12 664 GLY A CA 1
ATOM 5270 C C . GLY A 1 664 ? 18.089 0.465 -39.233 1.00 34.12 664 GLY A C 1
ATOM 5271 O O . GLY A 1 664 ? 17.645 0.577 -40.365 1.00 34.12 664 GLY A O 1
ATOM 5272 N N . TYR A 1 665 ? 18.664 1.465 -38.570 1.00 30.81 665 TYR A N 1
ATOM 5273 C CA . TYR A 1 665 ? 19.530 2.469 -39.191 1.00 30.81 665 TYR A CA 1
ATOM 5274 C C . TYR A 1 665 ? 20.417 3.025 -38.074 1.00 30.81 665 TYR A C 1
ATOM 5276 O O . TYR A 1 665 ? 19.928 3.694 -37.168 1.00 30.81 665 TYR A O 1
ATOM 5284 N N . GLU A 1 666 ? 21.724 2.777 -38.152 1.00 35.94 666 GLU A N 1
ATOM 5285 C CA . GLU A 1 666 ? 22.775 3.342 -37.281 1.00 35.94 666 GLU A CA 1
ATOM 5286 C C . GLU A 1 666 ? 22.909 4.883 -37.414 1.00 35.94 666 GLU A C 1
ATOM 5288 O O . GLU A 1 666 ? 23.910 5.470 -37.026 1.00 35.94 666 GLU A O 1
ATOM 5293 N N . ALA A 1 667 ? 21.886 5.558 -37.949 1.00 30.27 667 ALA A N 1
ATOM 5294 C CA . ALA A 1 667 ? 21.799 7.005 -38.130 1.00 30.27 667 ALA A CA 1
ATOM 5295 C C . ALA A 1 667 ? 20.614 7.650 -37.369 1.00 30.27 667 ALA A C 1
ATOM 5297 O O . ALA A 1 667 ? 20.310 8.816 -37.600 1.00 30.27 667 ALA A O 1
ATOM 5298 N N . ALA A 1 668 ? 19.945 6.924 -36.460 1.00 36.44 668 ALA A N 1
ATOM 5299 C CA . ALA A 1 668 ? 18.812 7.411 -35.655 1.00 36.44 668 ALA A CA 1
ATOM 5300 C C . ALA A 1 668 ? 19.071 7.259 -34.140 1.00 36.44 668 ALA A C 1
ATOM 5302 O O . ALA A 1 668 ? 18.313 6.600 -33.431 1.00 36.44 668 ALA A O 1
ATOM 5303 N N . ASN A 1 669 ? 20.156 7.862 -33.644 1.00 40.09 669 ASN A N 1
ATOM 5304 C CA . ASN A 1 669 ? 20.628 7.791 -32.249 1.00 40.09 669 ASN A CA 1
ATOM 5305 C C . ASN A 1 669 ? 19.711 8.449 -31.191 1.00 40.09 669 ASN A C 1
ATOM 5307 O O . ASN A 1 669 ? 20.159 8.714 -30.083 1.00 40.09 669 ASN A O 1
ATOM 5311 N N . THR A 1 670 ? 18.437 8.698 -31.485 1.00 48.56 670 THR A N 1
ATOM 5312 C CA . THR A 1 670 ? 17.470 9.238 -30.523 1.00 48.56 670 THR A CA 1
ATOM 5313 C C . THR A 1 670 ? 16.073 8.674 -30.792 1.00 48.56 670 THR A C 1
ATOM 5315 O O . THR A 1 670 ? 15.225 9.303 -31.424 1.00 48.56 670 THR A O 1
ATOM 5318 N N . GLN A 1 671 ? 15.807 7.450 -30.326 1.00 60.28 671 GLN A N 1
ATOM 5319 C CA . GLN A 1 671 ? 14.426 6.968 -30.247 1.00 60.28 671 GLN A CA 1
ATOM 5320 C C . GLN A 1 671 ? 13.676 7.802 -29.200 1.00 60.28 671 GLN A C 1
ATOM 5322 O O . GLN A 1 671 ? 14.129 7.935 -28.067 1.00 60.28 671 GLN A O 1
ATOM 5327 N N . THR A 1 672 ? 12.537 8.379 -29.579 1.00 69.38 672 THR A N 1
ATOM 5328 C CA . THR A 1 672 ? 11.642 9.088 -28.655 1.00 69.38 672 THR A CA 1
ATOM 5329 C C . THR A 1 672 ? 11.096 8.118 -27.609 1.00 69.38 672 THR A C 1
ATOM 5331 O O . THR A 1 672 ? 10.529 7.093 -27.986 1.00 69.38 672 THR A O 1
ATOM 5334 N N . MET A 1 673 ? 11.226 8.438 -26.320 1.00 79.75 673 MET A N 1
ATOM 5335 C CA . MET A 1 673 ? 10.723 7.582 -25.235 1.00 79.75 673 MET A CA 1
ATOM 5336 C C . MET A 1 673 ? 9.204 7.657 -25.072 1.00 79.75 673 MET A C 1
ATOM 5338 O O . MET A 1 673 ? 8.553 6.637 -24.860 1.00 79.75 673 MET A O 1
ATOM 5342 N N . GLY A 1 674 ? 8.619 8.847 -25.228 1.00 76.19 674 GLY A N 1
ATOM 5343 C CA . GLY A 1 674 ? 7.210 9.099 -24.903 1.00 76.19 674 GLY A CA 1
ATOM 5344 C C . GLY A 1 674 ? 6.161 8.509 -25.845 1.00 76.19 674 GLY A C 1
ATOM 5345 O O . GLY A 1 674 ? 5.003 8.885 -25.739 1.00 76.19 674 GLY A O 1
ATOM 5346 N N . ILE A 1 675 ? 6.530 7.625 -26.777 1.00 84.25 675 ILE A N 1
ATOM 5347 C CA . ILE A 1 675 ? 5.558 6.906 -27.620 1.00 84.25 675 ILE A CA 1
ATOM 5348 C C . ILE A 1 675 ? 5.358 5.449 -27.192 1.00 84.25 675 ILE A C 1
ATOM 5350 O O . ILE A 1 675 ? 4.462 4.793 -27.708 1.00 84.25 675 ILE A O 1
ATOM 5354 N N . TYR A 1 676 ? 6.191 4.929 -26.285 1.00 88.56 676 TYR A N 1
ATOM 5355 C CA . TYR A 1 676 ? 6.204 3.512 -25.897 1.00 88.56 676 TYR A CA 1
ATOM 5356 C C . TYR A 1 676 ? 5.558 3.250 -24.530 1.00 88.56 676 TYR A C 1
ATOM 5358 O O . TYR A 1 676 ? 5.815 2.218 -23.911 1.00 88.56 676 TYR A O 1
ATOM 5366 N N . GLY A 1 677 ? 4.716 4.178 -24.076 1.00 89.81 677 GLY A N 1
ATOM 5367 C CA . GLY A 1 677 ? 4.000 4.119 -22.808 1.00 89.81 677 GLY A CA 1
ATOM 5368 C C . GLY A 1 677 ? 2.640 4.810 -22.888 1.00 89.81 677 GLY A C 1
ATOM 5369 O O . GLY A 1 677 ? 2.196 5.226 -23.959 1.00 89.81 677 GLY A O 1
ATOM 5370 N N . LEU A 1 678 ? 1.963 4.904 -21.748 1.00 92.44 678 LEU A N 1
ATOM 5371 C CA . LEU A 1 678 ? 0.662 5.563 -21.613 1.00 92.44 678 LEU A CA 1
ATOM 5372 C C . LEU A 1 678 ? 0.793 7.092 -21.561 1.00 92.44 678 LEU A C 1
ATOM 5374 O O . LEU A 1 678 ? -0.099 7.817 -22.003 1.00 92.44 678 LEU A O 1
ATOM 5378 N N . GLU A 1 679 ? 1.880 7.572 -20.963 1.00 94.12 679 GLU A N 1
ATOM 5379 C CA . GLU A 1 679 ? 2.131 8.992 -20.731 1.00 94.12 679 GLU A CA 1
ATOM 5380 C C . GLU A 1 679 ? 2.537 9.732 -22.014 1.00 94.12 679 GLU A C 1
ATOM 5382 O O . GLU A 1 679 ? 3.049 9.144 -22.962 1.00 94.12 679 GLU A O 1
ATOM 5387 N N . GLY A 1 680 ? 2.323 11.052 -22.022 1.00 89.88 680 GLY A N 1
ATOM 5388 C CA . GLY A 1 680 ? 2.797 11.956 -23.072 1.00 89.88 680 GLY A CA 1
ATOM 5389 C C . GLY A 1 680 ? 4.004 12.766 -22.601 1.00 89.88 680 GLY A C 1
ATOM 5390 O O . GLY A 1 680 ? 5.102 12.239 -22.441 1.00 89.88 680 GLY A O 1
ATOM 5391 N N . SER A 1 681 ? 3.798 14.070 -22.377 1.00 93.38 681 SER A N 1
ATOM 5392 C CA . SER A 1 681 ? 4.816 14.943 -21.778 1.00 93.38 681 SER A CA 1
ATOM 5393 C C . SER A 1 681 ? 5.281 14.406 -20.431 1.00 93.38 681 SER A C 1
ATOM 5395 O O . SER A 1 681 ? 4.459 14.166 -19.548 1.00 93.38 681 SER A O 1
ATOM 5397 N N . LYS A 1 682 ? 6.599 14.282 -20.264 1.00 95.31 682 LYS A N 1
ATOM 5398 C CA . LYS A 1 682 ? 7.222 13.743 -19.052 1.00 95.31 682 LYS A CA 1
ATOM 5399 C C . LYS A 1 682 ? 8.524 14.491 -18.735 1.00 95.31 682 LYS A C 1
ATOM 5401 O O . LYS A 1 682 ? 9.266 14.839 -19.663 1.00 95.31 682 LYS A O 1
ATOM 5406 N N . PRO A 1 683 ? 8.807 14.783 -17.454 1.00 97.38 683 PRO A N 1
ATOM 5407 C CA . PRO A 1 683 ? 9.937 15.623 -17.081 1.00 97.38 683 PRO A CA 1
ATOM 5408 C C . PRO A 1 683 ? 11.252 14.868 -17.278 1.00 97.38 683 PRO A C 1
ATOM 5410 O O . PRO A 1 683 ? 11.508 13.885 -16.587 1.00 97.38 683 PRO A O 1
ATOM 5413 N N . GLY A 1 684 ? 12.143 15.369 -18.137 1.00 97.19 684 GLY A N 1
ATOM 5414 C CA . GLY A 1 684 ? 13.498 14.820 -18.262 1.00 97.19 684 GLY A CA 1
ATOM 5415 C C . GLY A 1 684 ? 14.348 15.003 -16.995 1.00 97.19 684 GLY A C 1
ATOM 5416 O O . GLY A 1 684 ? 15.396 14.384 -16.866 1.00 97.19 684 GLY A O 1
ATOM 5417 N N . ALA A 1 685 ? 13.876 15.791 -16.022 1.00 98.44 685 ALA A N 1
ATOM 5418 C CA . ALA A 1 685 ? 14.466 15.903 -14.690 1.00 98.44 685 ALA A CA 1
ATOM 5419 C C . ALA A 1 685 ? 14.401 14.598 -13.875 1.00 98.44 685 ALA A C 1
ATOM 5421 O O . ALA A 1 685 ? 15.351 14.284 -13.159 1.00 98.44 685 ALA A O 1
ATOM 5422 N N . ALA A 1 686 ? 13.323 13.816 -14.008 1.00 98.44 686 ALA A N 1
ATOM 5423 C CA . ALA A 1 686 ? 13.164 12.552 -13.289 1.00 98.44 686 ALA A CA 1
ATOM 5424 C C . ALA A 1 686 ? 14.253 11.518 -13.656 1.00 98.44 686 ALA A C 1
ATOM 5426 O O . ALA A 1 686 ? 14.955 11.065 -12.752 1.00 98.44 686 ALA A O 1
ATOM 5427 N N . PRO A 1 687 ? 14.502 11.183 -14.939 1.00 98.12 687 PRO A N 1
ATOM 5428 C CA . PRO A 1 687 ? 15.587 10.269 -15.292 1.00 98.12 687 PRO A CA 1
ATOM 5429 C C . PRO A 1 687 ? 16.980 10.823 -14.958 1.00 98.12 687 PRO A C 1
ATOM 5431 O O . PRO A 1 687 ? 17.856 10.034 -14.628 1.00 98.12 687 PRO A O 1
ATOM 5434 N N . VAL A 1 688 ? 17.201 12.147 -14.953 1.00 98.62 688 VAL A N 1
ATOM 5435 C CA . VAL A 1 688 ? 18.477 12.733 -14.480 1.00 98.62 688 VAL A CA 1
ATOM 5436 C C . VAL A 1 688 ? 18.694 12.470 -12.988 1.00 98.62 688 VAL A C 1
ATOM 5438 O O . VAL A 1 688 ? 19.805 12.127 -12.587 1.00 98.62 688 VAL A O 1
ATOM 5441 N N . ALA A 1 689 ? 17.644 12.586 -12.170 1.00 98.69 689 ALA A N 1
ATOM 5442 C CA . ALA A 1 689 ? 17.697 12.249 -10.749 1.00 98.69 689 ALA A CA 1
ATOM 5443 C C . ALA A 1 689 ? 18.052 10.771 -10.529 1.00 98.69 689 ALA A C 1
ATOM 5445 O O . ALA A 1 689 ? 18.950 10.453 -9.746 1.00 98.69 689 ALA A O 1
ATOM 5446 N N . VAL A 1 690 ? 17.377 9.876 -11.258 1.00 98.75 690 VAL A N 1
ATOM 5447 C CA . VAL A 1 690 ? 17.618 8.429 -11.180 1.00 98.75 690 VAL A CA 1
ATOM 5448 C C . VAL A 1 690 ? 19.045 8.095 -11.618 1.00 98.75 690 VAL A C 1
ATOM 5450 O O . VAL A 1 690 ? 19.769 7.435 -10.876 1.00 98.75 690 VAL A O 1
ATOM 5453 N N . TRP A 1 691 ? 19.475 8.610 -12.772 1.00 98.69 691 TRP A N 1
ATOM 5454 C CA . TRP A 1 691 ? 20.807 8.375 -13.329 1.00 98.69 691 TRP A CA 1
ATOM 5455 C C . TRP A 1 691 ? 21.918 8.839 -12.395 1.00 98.69 691 TRP A C 1
ATOM 5457 O O . TRP A 1 691 ? 22.848 8.084 -12.125 1.00 98.69 691 TRP A O 1
ATOM 5467 N N . LEU A 1 692 ? 21.818 10.059 -11.853 1.00 98.44 692 LEU A N 1
ATOM 5468 C CA . LEU A 1 692 ? 22.869 10.595 -10.989 1.00 98.44 692 LEU A CA 1
ATOM 5469 C C . LEU A 1 692 ? 22.999 9.770 -9.701 1.00 98.44 692 LEU A C 1
ATOM 5471 O O . LEU A 1 692 ? 24.113 9.531 -9.234 1.00 98.44 692 LEU A O 1
ATOM 5475 N N . SER A 1 693 ? 21.883 9.275 -9.165 1.00 98.25 693 SER A N 1
ATOM 5476 C CA . SER A 1 693 ? 21.901 8.375 -8.011 1.00 98.25 693 SER A CA 1
ATOM 5477 C C . SER A 1 693 ? 22.455 6.987 -8.353 1.00 98.25 693 SER A C 1
ATOM 5479 O O . SER A 1 693 ? 23.338 6.486 -7.655 1.00 98.25 693 SER A O 1
ATOM 5481 N N . HIS A 1 694 ? 22.035 6.385 -9.472 1.00 98.25 694 HIS A N 1
ATOM 5482 C CA . HIS A 1 694 ? 22.581 5.111 -9.966 1.00 98.25 694 HIS A CA 1
ATOM 5483 C C . HIS A 1 694 ? 24.093 5.185 -10.199 1.00 98.25 694 HIS A C 1
ATOM 5485 O O . HIS A 1 694 ? 24.817 4.283 -9.776 1.00 98.25 694 HIS A O 1
ATOM 5491 N N . ALA A 1 695 ? 24.575 6.268 -10.809 1.00 96.31 695 ALA A N 1
ATOM 5492 C CA . ALA A 1 695 ? 25.988 6.482 -11.099 1.00 96.31 695 ALA A CA 1
ATOM 5493 C C . ALA A 1 695 ? 26.824 6.702 -9.827 1.00 96.31 695 ALA A C 1
ATOM 5495 O O . ALA A 1 695 ? 27.917 6.139 -9.708 1.00 96.31 695 ALA A O 1
ATOM 5496 N N . ALA A 1 696 ? 26.311 7.491 -8.875 1.00 95.50 696 ALA A N 1
ATOM 5497 C CA . ALA A 1 696 ? 27.010 7.817 -7.633 1.00 95.50 696 ALA A CA 1
ATOM 5498 C C . ALA A 1 696 ? 27.046 6.646 -6.638 1.00 95.50 696 ALA A C 1
ATOM 5500 O O . ALA A 1 696 ? 28.071 6.417 -5.996 1.00 95.50 696 ALA A O 1
ATOM 5501 N N . ILE A 1 697 ? 25.944 5.903 -6.514 1.00 95.94 697 ILE A N 1
ATOM 5502 C CA . ILE A 1 697 ? 25.773 4.856 -5.496 1.00 95.94 697 ILE A CA 1
ATOM 5503 C C . ILE A 1 697 ? 26.114 3.472 -6.065 1.00 95.94 697 ILE A C 1
ATOM 5505 O O . ILE A 1 697 ? 26.831 2.695 -5.437 1.00 95.94 697 ILE A O 1
ATOM 5509 N N . GLY A 1 698 ? 25.643 3.161 -7.275 1.00 95.38 698 GLY A N 1
ATOM 5510 C CA . GLY A 1 698 ? 25.816 1.867 -7.938 1.00 95.38 698 GLY A CA 1
ATOM 5511 C C . GLY A 1 698 ? 24.738 0.833 -7.587 1.00 95.38 698 GLY A C 1
ATOM 5512 O O . GLY A 1 698 ? 24.420 0.594 -6.422 1.00 95.38 698 GLY A O 1
ATOM 5513 N N . LEU A 1 699 ? 24.200 0.151 -8.602 1.00 96.69 699 LEU A N 1
ATOM 5514 C CA . LEU A 1 699 ? 23.176 -0.901 -8.466 1.00 96.69 699 LEU A CA 1
ATOM 5515 C C . LEU A 1 699 ? 23.782 -2.284 -8.152 1.00 96.69 699 LEU A C 1
ATOM 5517 O O . LEU A 1 699 ? 23.537 -3.269 -8.850 1.00 96.69 699 LEU A O 1
ATOM 5521 N N . HIS A 1 700 ? 24.611 -2.352 -7.110 1.00 93.56 700 HIS A N 1
ATOM 5522 C CA . HIS A 1 700 ? 25.338 -3.560 -6.703 1.00 93.56 700 HIS A CA 1
ATOM 5523 C C . HIS A 1 700 ? 25.518 -3.667 -5.185 1.00 93.56 700 HIS A C 1
ATOM 5525 O O . HIS A 1 700 ? 25.216 -2.723 -4.451 1.00 93.56 700 HIS A O 1
ATOM 5531 N N . LYS A 1 701 ? 26.069 -4.793 -4.709 1.00 90.19 701 LYS A N 1
ATOM 5532 C CA . LYS A 1 701 ? 26.309 -5.098 -3.285 1.00 90.19 701 LYS A CA 1
ATOM 5533 C C . LYS A 1 701 ? 27.022 -3.981 -2.518 1.00 90.19 701 LYS A C 1
ATOM 5535 O O . LYS A 1 701 ? 26.698 -3.686 -1.374 1.00 90.19 701 LYS A O 1
ATOM 5540 N N . GLY A 1 702 ? 27.978 -3.319 -3.152 1.00 86.44 702 GLY A N 1
ATOM 5541 C CA . GLY A 1 702 ? 28.701 -2.216 -2.526 1.00 86.44 702 GLY A CA 1
ATOM 5542 C C . GLY A 1 702 ? 28.044 -0.822 -2.616 1.00 86.44 702 GLY A C 1
ATOM 5543 O O . GLY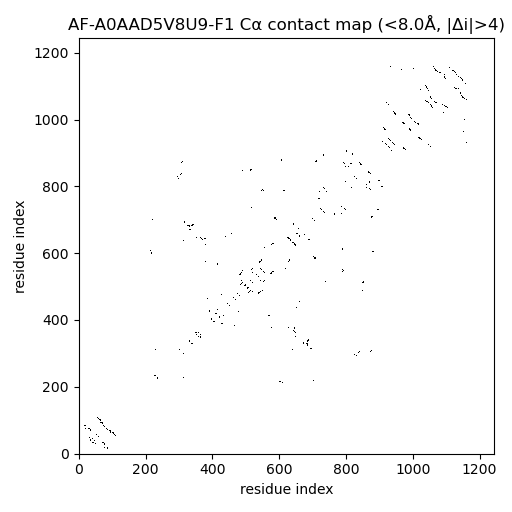 A 1 702 ? 28.633 0.148 -2.150 1.00 86.44 702 GLY A O 1
ATOM 5544 N N . GLY A 1 703 ? 26.860 -0.722 -3.227 1.00 92.56 703 GLY A N 1
ATOM 5545 C CA . GLY A 1 703 ? 26.095 0.510 -3.438 1.00 92.56 703 GLY A CA 1
ATOM 5546 C C . GLY A 1 703 ? 24.699 0.408 -2.826 1.00 92.56 703 GLY A C 1
ATOM 5547 O O . GLY A 1 703 ? 24.568 0.247 -1.612 1.00 92.56 703 GLY A O 1
ATOM 5548 N N . TYR A 1 704 ? 23.655 0.403 -3.661 1.00 96.38 704 TYR A N 1
ATOM 5549 C CA . TYR A 1 704 ? 22.267 0.204 -3.219 1.00 96.38 704 TYR A CA 1
ATOM 5550 C C . TYR A 1 704 ? 22.069 -1.088 -2.421 1.00 96.38 704 TYR A C 1
ATOM 5552 O O . TYR A 1 704 ? 21.292 -1.097 -1.471 1.00 96.38 704 TYR A O 1
ATOM 5560 N N . GLY A 1 705 ? 22.810 -2.155 -2.739 1.00 94.25 705 GLY A N 1
ATOM 5561 C CA . GLY A 1 705 ? 22.748 -3.396 -1.970 1.00 94.25 705 GLY A CA 1
ATOM 5562 C C . GLY A 1 705 ? 23.233 -3.211 -0.530 1.00 94.25 705 GLY A C 1
ATOM 5563 O O . GLY A 1 705 ? 22.669 -3.787 0.394 1.00 94.25 705 GLY A O 1
ATOM 5564 N N . SER A 1 706 ? 24.222 -2.340 -0.319 1.00 90.69 706 SER A N 1
ATOM 5565 C CA . SER A 1 706 ? 24.704 -1.971 1.011 1.00 90.69 706 SER A CA 1
ATOM 5566 C C . SER A 1 706 ? 23.684 -1.111 1.756 1.00 90.69 706 SER A C 1
ATOM 5568 O O . SER A 1 706 ? 23.368 -1.415 2.904 1.00 90.69 706 SER A O 1
ATOM 5570 N N . LEU A 1 707 ? 23.151 -0.075 1.101 1.00 94.44 707 LEU A N 1
ATOM 5571 C CA . LEU A 1 707 ? 22.119 0.806 1.662 1.00 94.44 707 LEU A CA 1
ATOM 5572 C C . LEU A 1 707 ? 20.891 0.008 2.122 1.00 94.44 707 LEU A C 1
ATOM 5574 O O . LEU A 1 707 ? 20.485 0.081 3.282 1.00 94.44 707 LEU A O 1
ATOM 5578 N N . LEU A 1 708 ? 20.341 -0.812 1.227 1.00 95.94 708 LEU A N 1
ATOM 5579 C CA . LEU A 1 708 ? 19.177 -1.640 1.521 1.00 95.94 708 LEU A CA 1
ATOM 5580 C C . LEU A 1 708 ? 19.501 -2.741 2.532 1.00 95.94 708 LEU A C 1
ATOM 5582 O O . LEU A 1 708 ? 18.668 -3.031 3.379 1.00 95.94 708 LEU A O 1
ATOM 5586 N N . GLY A 1 709 ? 20.712 -3.304 2.523 1.00 93.88 709 GLY A N 1
ATOM 5587 C CA . GLY A 1 709 ? 21.145 -4.265 3.541 1.00 93.88 709 GLY A CA 1
ATOM 5588 C C . GLY A 1 709 ? 21.161 -3.684 4.964 1.00 93.88 709 GLY A C 1
ATOM 5589 O O . GLY A 1 709 ? 20.832 -4.396 5.913 1.00 93.88 709 GLY A O 1
ATOM 5590 N N . GLN A 1 710 ? 21.498 -2.398 5.127 1.00 92.88 710 GLN A N 1
ATOM 5591 C CA . GLN A 1 710 ? 21.445 -1.692 6.422 1.00 92.88 710 GLN A CA 1
ATOM 5592 C C . GLN A 1 710 ? 20.003 -1.377 6.848 1.00 92.88 710 GLN A C 1
ATOM 5594 O O . GLN A 1 710 ? 19.633 -1.563 8.012 1.00 92.88 710 GLN A O 1
ATOM 5599 N N . ALA A 1 711 ? 19.162 -0.945 5.906 1.00 94.75 711 ALA A N 1
ATOM 5600 C CA . ALA A 1 711 ? 17.740 -0.718 6.163 1.00 94.75 711 ALA A CA 1
ATOM 5601 C C . ALA A 1 711 ? 17.004 -2.036 6.496 1.00 94.75 711 ALA A C 1
ATOM 5603 O O . ALA A 1 711 ? 16.210 -2.088 7.435 1.00 94.75 711 ALA A O 1
ATOM 5604 N N . MET A 1 712 ? 17.348 -3.143 5.828 1.00 94.94 712 MET A N 1
ATOM 5605 C CA . MET A 1 712 ? 16.849 -4.483 6.153 1.00 94.94 712 MET A CA 1
ATOM 5606 C C . MET A 1 712 ? 17.275 -4.927 7.551 1.00 94.94 712 MET A C 1
ATOM 5608 O O . MET A 1 712 ? 16.445 -5.430 8.306 1.00 94.94 712 MET A O 1
ATOM 5612 N N . PHE A 1 713 ? 18.541 -4.721 7.925 1.00 94.06 713 PHE A N 1
ATOM 5613 C CA . PHE A 1 713 ? 19.001 -5.000 9.287 1.00 94.06 713 PHE A CA 1
ATOM 5614 C C . PHE A 1 713 ? 18.187 -4.215 10.327 1.00 94.06 713 PHE A C 1
ATOM 5616 O O . PHE A 1 713 ? 17.721 -4.784 11.317 1.00 94.06 713 PHE A O 1
ATOM 5623 N N . THR A 1 714 ? 17.941 -2.930 10.057 1.00 94.06 714 THR A N 1
ATOM 5624 C CA . THR A 1 714 ? 17.076 -2.077 10.881 1.00 94.06 714 THR A CA 1
ATOM 5625 C C . THR A 1 714 ? 15.663 -2.648 10.997 1.00 94.06 714 THR A C 1
ATOM 5627 O O . THR A 1 714 ? 15.134 -2.766 12.105 1.00 94.06 714 THR A O 1
ATOM 5630 N N . ALA A 1 715 ? 15.064 -3.062 9.879 1.00 95.38 715 ALA A N 1
ATOM 5631 C CA . ALA A 1 715 ? 13.740 -3.669 9.869 1.00 95.38 715 ALA A CA 1
ATOM 5632 C C . ALA A 1 715 ? 13.688 -4.949 10.715 1.00 95.38 715 ALA A C 1
ATOM 5634 O O . ALA A 1 715 ? 12.751 -5.135 11.490 1.00 95.38 715 ALA A O 1
ATOM 5635 N N . VAL A 1 716 ? 14.698 -5.818 10.622 1.00 95.81 716 VAL A N 1
ATOM 5636 C CA . VAL A 1 716 ? 14.750 -7.052 11.421 1.00 95.81 716 VAL A CA 1
ATOM 5637 C C . VAL A 1 716 ? 14.939 -6.753 12.907 1.00 95.81 716 VAL A C 1
ATOM 5639 O O . VAL A 1 716 ? 14.307 -7.405 13.742 1.00 95.81 716 VAL A O 1
ATOM 5642 N N . LYS A 1 717 ? 15.749 -5.750 13.268 1.00 95.38 717 LYS A N 1
ATOM 5643 C CA . LYS A 1 717 ? 15.878 -5.298 14.664 1.00 95.38 717 LYS A CA 1
ATOM 5644 C C . LYS A 1 717 ? 14.537 -4.811 15.212 1.00 95.38 717 LYS A C 1
ATOM 5646 O O . LYS A 1 717 ? 14.149 -5.253 16.293 1.00 95.38 717 LYS A O 1
ATOM 5651 N N . MET A 1 718 ? 13.794 -4.006 14.452 1.00 95.94 718 MET A N 1
ATOM 5652 C CA . MET A 1 718 ? 12.446 -3.567 14.836 1.00 95.94 718 MET A CA 1
ATOM 5653 C C . MET A 1 718 ? 11.470 -4.744 14.954 1.00 95.94 718 MET A C 1
ATOM 5655 O O . MET A 1 718 ? 10.803 -4.876 15.977 1.00 95.94 718 MET A O 1
ATOM 5659 N N . TYR A 1 719 ? 11.466 -5.678 13.997 1.00 97.25 719 TYR A N 1
ATOM 5660 C CA . TYR A 1 719 ? 10.696 -6.922 14.111 1.00 97.25 719 TYR A CA 1
ATOM 5661 C C . TYR A 1 719 ? 11.013 -7.691 15.397 1.00 97.25 719 TYR A C 1
ATOM 5663 O O . TYR A 1 719 ? 10.102 -8.144 16.087 1.00 97.25 719 TYR A O 1
ATOM 5671 N N . CYS A 1 720 ? 12.294 -7.825 15.747 1.00 97.50 720 CYS A N 1
ATOM 5672 C CA . CYS A 1 720 ? 12.708 -8.502 16.972 1.00 97.50 720 CYS A CA 1
ATOM 5673 C C . CYS A 1 720 ? 12.139 -7.808 18.215 1.00 97.50 720 CYS A C 1
ATOM 5675 O O . CYS A 1 720 ? 11.727 -8.496 19.152 1.00 97.50 720 CYS A O 1
ATOM 5677 N N . ARG A 1 721 ? 12.076 -6.467 18.224 1.00 96.44 721 ARG A N 1
ATOM 5678 C CA . ARG A 1 721 ? 11.407 -5.704 19.291 1.00 96.44 721 ARG A CA 1
ATOM 5679 C C . ARG A 1 721 ? 9.926 -6.073 19.351 1.00 96.44 721 ARG A C 1
ATOM 5681 O O . ARG A 1 721 ? 9.467 -6.455 20.421 1.00 96.44 721 ARG A O 1
ATOM 5688 N N . TRP A 1 722 ? 9.208 -6.074 18.226 1.00 96.88 722 TRP A N 1
ATOM 5689 C CA . TRP A 1 722 ? 7.784 -6.447 18.169 1.00 96.88 722 TRP A CA 1
ATOM 5690 C C . TRP A 1 722 ? 7.530 -7.883 18.646 1.00 96.88 722 TRP A C 1
ATOM 5692 O O . TRP A 1 722 ? 6.688 -8.111 19.510 1.00 96.88 722 TRP A O 1
ATOM 5702 N N . ALA A 1 723 ? 8.311 -8.845 18.151 1.00 96.94 723 ALA A N 1
ATOM 5703 C CA . ALA A 1 723 ? 8.175 -10.268 18.463 1.00 96.94 723 ALA A CA 1
ATOM 5704 C C . ALA A 1 723 ? 8.460 -10.613 19.938 1.00 96.94 723 ALA A C 1
ATOM 5706 O O . ALA A 1 723 ? 8.036 -11.664 20.424 1.00 96.94 723 ALA A O 1
ATOM 5707 N N . THR A 1 724 ? 9.201 -9.754 20.647 1.00 96.50 724 THR A N 1
ATOM 5708 C CA . THR A 1 724 ? 9.648 -9.998 22.029 1.00 96.50 724 THR A CA 1
ATOM 5709 C C . THR A 1 724 ? 9.171 -8.959 23.040 1.00 96.50 724 THR A C 1
ATOM 5711 O O . THR A 1 724 ? 9.509 -9.071 24.219 1.00 96.50 724 THR A O 1
ATOM 5714 N N . MET A 1 725 ? 8.372 -7.977 22.606 1.00 95.62 725 MET A N 1
ATOM 5715 C CA . MET A 1 725 ? 7.873 -6.896 23.459 1.00 95.62 725 MET A CA 1
ATOM 5716 C C . MET A 1 725 ? 7.018 -7.431 24.609 1.00 95.62 725 MET A C 1
ATOM 5718 O O . MET A 1 725 ? 7.096 -6.934 25.734 1.00 95.62 725 MET A O 1
ATOM 5722 N N . SER A 1 726 ? 6.211 -8.453 24.329 1.00 91.12 726 SER A N 1
ATOM 5723 C CA . SER A 1 726 ? 5.383 -9.114 25.330 1.00 91.12 726 SER A CA 1
ATOM 5724 C C . SER A 1 726 ? 6.169 -10.134 26.129 1.00 91.12 726 SER A C 1
ATOM 5726 O O . SER A 1 726 ? 6.830 -11.012 25.572 1.00 91.12 726 SER A O 1
ATOM 5728 N N . THR A 1 727 ? 6.019 -10.056 27.446 1.00 84.69 727 THR A N 1
ATOM 5729 C CA . THR A 1 727 ? 6.603 -10.994 28.402 1.00 84.69 727 THR A CA 1
ATOM 5730 C C . THR A 1 727 ? 5.504 -11.688 29.194 1.00 84.69 727 THR A C 1
ATOM 5732 O O . THR A 1 727 ? 4.354 -11.249 29.227 1.00 84.69 727 THR A O 1
ATOM 5735 N N . GLU A 1 728 ? 5.853 -12.774 29.878 1.00 80.00 728 GLU A N 1
ATOM 5736 C CA . GLU A 1 728 ? 4.952 -13.380 30.853 1.00 80.00 728 GLU A CA 1
ATOM 5737 C C . GLU A 1 728 ? 4.539 -12.328 31.902 1.00 80.00 728 GLU A C 1
ATOM 5739 O O . GLU A 1 728 ? 5.381 -11.608 32.441 1.00 80.00 728 GLU A O 1
ATOM 5744 N N . GLY A 1 729 ? 3.230 -12.173 32.116 1.00 78.75 729 GLY A N 1
ATOM 5745 C CA . GLY A 1 729 ? 2.662 -11.180 33.032 1.00 78.75 729 GLY A CA 1
ATOM 5746 C C . GLY A 1 729 ? 2.454 -9.764 32.473 1.00 78.75 729 GLY A C 1
ATOM 5747 O O . GLY A 1 729 ? 1.879 -8.942 33.184 1.00 78.75 729 GLY A O 1
ATOM 5748 N N . SER A 1 730 ? 2.850 -9.444 31.231 1.00 87.75 730 SER A N 1
ATOM 5749 C CA . SER A 1 730 ? 2.554 -8.120 30.654 1.00 87.75 730 SER A CA 1
ATOM 5750 C C . SER A 1 730 ? 1.060 -7.963 30.343 1.00 87.75 730 SER A C 1
ATOM 5752 O O . SER A 1 730 ? 0.425 -8.880 29.820 1.00 87.75 730 SER A O 1
ATOM 5754 N N . ASN A 1 731 ? 0.484 -6.784 30.600 1.00 94.31 731 ASN A N 1
ATOM 5755 C CA . ASN A 1 731 ? -0.879 -6.491 30.139 1.00 94.31 731 ASN A CA 1
ATOM 5756 C C . ASN A 1 731 ? -0.939 -6.326 28.617 1.00 94.31 731 ASN A C 1
ATOM 5758 O O . ASN A 1 731 ? -1.961 -6.638 28.026 1.00 94.31 731 ASN A O 1
ATOM 5762 N N . LEU A 1 732 ? 0.151 -5.890 27.984 1.00 97.31 732 LEU A N 1
ATOM 5763 C CA . LEU A 1 732 ? 0.283 -5.777 26.534 1.00 97.31 732 LEU A CA 1
ATOM 5764 C C . LEU A 1 732 ? 0.699 -7.113 25.894 1.00 97.31 732 LEU A C 1
ATOM 5766 O O . LEU A 1 732 ? 1.669 -7.748 26.324 1.00 97.31 732 LEU A O 1
ATOM 5770 N N . ILE A 1 733 ? 0.005 -7.505 24.829 1.00 97.62 733 ILE A N 1
ATOM 5771 C CA . ILE A 1 733 ? 0.333 -8.613 23.925 1.00 97.62 733 ILE A CA 1
ATOM 5772 C C . ILE A 1 733 ? 0.664 -7.999 22.560 1.00 97.62 733 ILE A C 1
ATOM 5774 O O . ILE A 1 733 ? -0.124 -7.213 22.060 1.00 97.62 733 ILE A O 1
ATOM 5778 N N . VAL A 1 734 ? 1.789 -8.351 21.949 1.00 98.00 734 VAL A N 1
ATOM 5779 C CA . VAL A 1 734 ? 2.206 -7.905 20.617 1.00 98.00 734 VAL A CA 1
ATOM 5780 C C . VAL A 1 734 ? 2.602 -9.133 19.827 1.00 98.00 734 VAL A C 1
ATOM 5782 O O . VAL A 1 734 ? 3.396 -9.953 20.297 1.00 98.00 734 VAL A O 1
ATOM 5785 N N . VAL A 1 735 ? 2.028 -9.274 18.637 1.00 97.56 735 VAL A N 1
ATOM 5786 C CA . VAL A 1 735 ? 2.320 -10.391 17.742 1.00 97.56 735 VAL A CA 1
ATOM 5787 C C . VAL A 1 735 ? 2.554 -9.832 16.341 1.00 97.56 735 VAL A C 1
ATOM 5789 O O . VAL A 1 735 ? 1.678 -9.147 15.810 1.00 97.56 735 VAL A O 1
ATOM 5792 N N . PRO A 1 736 ? 3.714 -10.101 15.724 1.00 97.62 736 PRO A N 1
ATOM 5793 C CA . PRO A 1 736 ? 3.934 -9.800 14.319 1.00 97.62 736 PRO A CA 1
ATOM 5794 C C . PRO A 1 736 ? 3.261 -10.839 13.414 1.00 97.62 736 PRO A C 1
ATOM 5796 O O . PRO A 1 736 ? 3.151 -12.016 13.776 1.00 97.62 736 PRO A O 1
ATOM 5799 N N . LEU A 1 737 ? 2.857 -10.421 12.211 1.00 97.06 737 LEU A N 1
ATOM 5800 C CA . LEU A 1 737 ? 2.281 -11.323 11.211 1.00 97.06 737 LEU A CA 1
ATOM 5801 C C . LEU A 1 737 ? 3.263 -12.455 10.886 1.00 97.06 737 LEU A C 1
ATOM 5803 O O . LEU A 1 737 ? 2.908 -13.629 10.995 1.00 97.06 737 LEU A O 1
ATOM 5807 N N . ASN A 1 738 ? 4.509 -12.106 10.552 1.00 96.25 738 ASN A N 1
ATOM 5808 C CA . ASN A 1 738 ? 5.557 -13.085 10.283 1.00 96.25 738 ASN A CA 1
ATOM 5809 C C . ASN A 1 738 ? 5.850 -13.899 11.551 1.00 96.25 738 ASN A C 1
ATOM 5811 O O . ASN A 1 738 ? 6.050 -13.354 12.637 1.00 96.25 738 ASN A O 1
ATOM 5815 N N . MET A 1 739 ? 5.826 -15.222 11.407 1.00 95.75 739 MET A N 1
ATOM 5816 C CA . MET A 1 739 ? 6.033 -16.164 12.504 1.00 95.75 739 MET A CA 1
ATOM 5817 C C . MET A 1 739 ? 7.518 -16.344 12.803 1.00 95.75 739 MET A C 1
ATOM 5819 O O . MET A 1 739 ? 8.319 -16.537 11.883 1.00 95.75 739 MET A O 1
ATOM 5823 N N . LEU A 1 740 ? 7.869 -16.401 14.087 1.00 96.00 740 LEU A N 1
ATOM 5824 C CA . LEU A 1 740 ? 9.175 -16.882 14.519 1.00 96.00 740 LEU A CA 1
ATOM 5825 C C . LEU A 1 740 ? 9.408 -18.324 14.022 1.00 96.00 740 LEU A C 1
ATOM 5827 O O . LEU A 1 740 ? 8.458 -19.105 13.933 1.00 96.00 740 LEU A O 1
ATOM 5831 N N . PRO A 1 741 ? 10.658 -18.733 13.741 1.00 94.69 741 PRO A N 1
ATOM 5832 C CA . PRO A 1 741 ? 10.959 -20.098 13.308 1.00 94.69 741 PRO A CA 1
ATOM 5833 C C . PRO A 1 741 ? 10.408 -21.209 14.220 1.00 94.69 741 PRO A C 1
ATOM 5835 O O . PRO A 1 741 ? 10.038 -22.275 13.722 1.00 94.69 741 PRO A O 1
ATOM 5838 N N . SER A 1 742 ? 10.334 -21.000 15.540 1.00 94.81 742 SER A N 1
ATOM 5839 C CA . SER A 1 742 ? 9.684 -21.954 16.456 1.00 94.81 742 SER A CA 1
ATOM 5840 C C . SER A 1 742 ? 8.174 -22.073 16.225 1.00 94.81 742 SER A C 1
ATOM 5842 O O . SER A 1 742 ? 7.653 -23.184 16.295 1.00 94.81 742 SER A O 1
ATOM 5844 N N . GLU A 1 743 ? 7.489 -20.977 15.887 1.00 94.50 743 GLU A N 1
ATOM 5845 C CA . GLU A 1 743 ? 6.042 -20.927 15.633 1.00 94.50 743 GLU A CA 1
ATOM 5846 C C . GLU A 1 743 ? 5.648 -21.611 14.313 1.00 94.50 743 GLU A C 1
ATOM 5848 O O . GLU A 1 743 ? 4.520 -22.074 14.174 1.00 94.50 743 GLU A O 1
ATOM 5853 N N . GLN A 1 744 ? 6.576 -21.721 13.355 1.00 91.62 744 GLN A N 1
ATOM 5854 C CA . GLN A 1 744 ? 6.342 -22.356 12.048 1.00 91.62 744 GLN A CA 1
ATOM 5855 C C . GLN A 1 744 ? 6.345 -23.896 12.096 1.00 91.62 744 GLN A C 1
ATOM 5857 O O . GLN A 1 744 ? 6.070 -24.556 11.091 1.00 91.62 744 GLN A O 1
ATOM 5862 N N . ARG A 1 745 ? 6.689 -24.499 13.241 1.00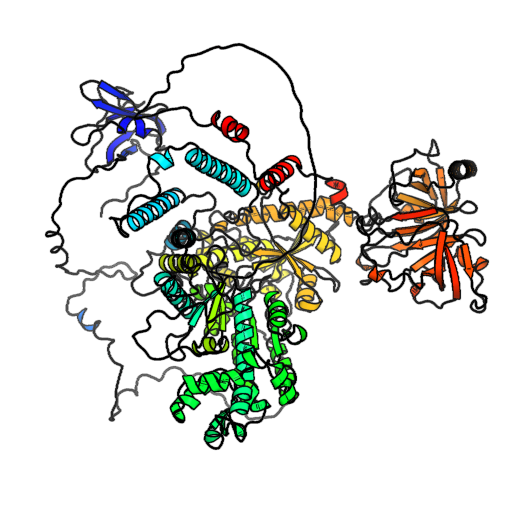 88.69 745 ARG A N 1
ATOM 5863 C CA . ARG A 1 745 ? 6.695 -25.960 13.407 1.00 88.69 745 ARG A CA 1
ATOM 5864 C C . ARG A 1 745 ? 5.269 -26.512 13.374 1.00 88.69 745 ARG A C 1
ATOM 5866 O O . ARG A 1 745 ? 4.320 -25.827 13.724 1.00 88.69 745 ARG A O 1
ATOM 5873 N N . LEU A 1 746 ? 5.119 -27.792 13.023 1.00 83.94 746 LEU A N 1
ATOM 5874 C CA . LEU A 1 746 ? 3.805 -28.451 12.959 1.00 83.94 746 LEU A CA 1
ATOM 5875 C C . LEU A 1 746 ? 3.065 -28.438 14.314 1.00 83.94 746 LEU A C 1
ATOM 5877 O O . LEU A 1 746 ? 1.846 -28.299 14.358 1.00 83.94 746 LEU A O 1
ATOM 5881 N N . HIS A 1 747 ? 3.815 -28.571 15.414 1.00 86.38 747 HIS A N 1
ATOM 5882 C CA . HIS A 1 747 ? 3.308 -28.558 16.788 1.00 86.38 747 HIS A CA 1
ATOM 5883 C C . HIS A 1 747 ? 4.224 -27.691 17.668 1.00 86.38 747 HIS A C 1
ATOM 5885 O O . HIS A 1 747 ? 5.090 -28.235 18.356 1.00 86.38 747 HIS A O 1
ATOM 5891 N N . PRO A 1 748 ? 4.105 -26.355 17.604 1.00 87.69 748 PRO A N 1
ATOM 5892 C CA . PRO A 1 748 ? 4.952 -25.467 18.387 1.00 87.69 748 PRO A CA 1
ATOM 5893 C C . PRO A 1 748 ? 4.553 -25.541 19.865 1.00 87.69 748 PRO A C 1
ATOM 5895 O O . PRO A 1 748 ? 3.367 -25.468 20.196 1.00 87.69 748 PRO A O 1
ATOM 5898 N N . THR A 1 749 ? 5.527 -25.683 20.766 1.00 90.75 749 THR A N 1
ATOM 5899 C CA . THR A 1 749 ? 5.266 -25.579 22.211 1.00 90.75 749 THR A CA 1
ATOM 5900 C C . THR A 1 749 ? 5.530 -24.158 22.704 1.00 90.75 749 THR A C 1
ATOM 5902 O O . THR A 1 749 ? 6.458 -23.493 22.246 1.00 90.75 749 THR A O 1
ATOM 5905 N N . THR A 1 750 ? 4.754 -23.686 23.685 1.00 88.81 750 THR A N 1
ATOM 5906 C CA . THR A 1 750 ? 4.958 -22.357 24.290 1.00 88.81 750 THR A CA 1
ATOM 5907 C C . THR A 1 750 ? 6.372 -22.194 24.858 1.00 88.81 750 THR A C 1
ATOM 5909 O O . THR A 1 750 ? 6.956 -21.123 24.743 1.00 88.81 750 THR A O 1
ATOM 5912 N N . ALA A 1 751 ? 6.953 -23.263 25.413 1.00 91.69 751 ALA A N 1
ATOM 5913 C CA . ALA A 1 751 ? 8.308 -23.245 25.961 1.00 91.69 751 ALA A CA 1
ATOM 5914 C C . ALA A 1 751 ? 9.378 -22.972 24.890 1.00 91.69 751 ALA A C 1
ATOM 5916 O O . ALA A 1 751 ? 10.269 -22.161 25.122 1.00 91.69 751 ALA A O 1
ATOM 5917 N N . GLU A 1 752 ? 9.273 -23.596 23.712 1.00 93.50 752 GLU A N 1
ATOM 5918 C CA . GLU A 1 752 ? 10.216 -23.375 22.604 1.00 93.50 752 GLU A CA 1
ATOM 5919 C C . GLU A 1 752 ? 10.120 -21.952 22.042 1.00 93.50 752 GLU A C 1
ATOM 5921 O O . GLU A 1 752 ? 11.143 -21.339 21.733 1.00 93.50 752 GLU A O 1
ATOM 5926 N N . VAL A 1 753 ? 8.900 -21.416 21.932 1.00 93.88 753 VAL A N 1
ATOM 5927 C CA . VAL A 1 753 ? 8.675 -20.037 21.473 1.00 93.88 753 VAL A CA 1
ATOM 5928 C C . VAL A 1 753 ? 9.271 -19.037 22.465 1.00 93.88 753 VAL A C 1
ATOM 5930 O O . VAL A 1 753 ? 9.973 -18.107 22.067 1.00 93.88 753 VAL A O 1
ATOM 5933 N N . GLU A 1 754 ? 9.051 -19.234 23.765 1.00 94.19 754 GLU A N 1
ATOM 5934 C CA . GLU A 1 754 ? 9.603 -18.352 24.798 1.00 94.19 754 GLU A CA 1
ATOM 5935 C C . GLU A 1 754 ? 11.128 -18.479 24.950 1.00 94.19 754 GLU A C 1
ATOM 5937 O O . GLU A 1 754 ? 11.800 -17.484 25.241 1.00 94.19 754 GLU A O 1
ATOM 5942 N N . GLU A 1 755 ? 11.706 -19.659 24.707 1.00 95.06 755 GLU A N 1
ATOM 5943 C CA . GLU A 1 755 ? 13.161 -19.838 24.624 1.00 95.06 755 GLU A CA 1
ATOM 5944 C C . GLU A 1 755 ? 13.752 -19.045 23.449 1.00 95.06 755 GLU A C 1
ATOM 5946 O O . GLU A 1 755 ? 14.740 -18.326 23.621 1.00 95.06 755 GLU A O 1
ATOM 5951 N N . GLU A 1 756 ? 13.117 -19.088 22.274 1.00 96.31 756 GLU A N 1
ATOM 5952 C CA . GLU A 1 756 ? 13.549 -18.305 21.114 1.00 96.31 756 GLU A CA 1
ATOM 5953 C C . GLU A 1 756 ? 13.410 -16.794 21.350 1.00 96.31 756 GLU A C 1
ATOM 5955 O O . GLU A 1 756 ? 14.345 -16.040 21.069 1.00 96.31 756 GLU A O 1
ATOM 5960 N N . LYS A 1 757 ? 12.299 -16.333 21.938 1.00 96.38 757 LYS A N 1
ATOM 5961 C CA . LYS A 1 757 ? 12.142 -14.920 22.325 1.00 96.38 757 LYS A CA 1
ATOM 5962 C C . LYS A 1 757 ? 13.196 -14.479 23.339 1.00 96.38 757 LYS A C 1
ATOM 5964 O O . LYS A 1 757 ? 13.673 -13.345 23.271 1.00 96.38 757 LYS A O 1
ATOM 5969 N N . ARG A 1 758 ? 13.566 -15.344 24.289 1.00 95.62 758 ARG A N 1
ATOM 5970 C CA . ARG A 1 758 ? 14.641 -15.069 25.254 1.00 95.62 758 ARG A CA 1
ATOM 5971 C C . ARG A 1 758 ? 15.990 -14.950 24.556 1.00 95.62 758 ARG A C 1
ATOM 5973 O O . ARG A 1 758 ? 16.702 -13.983 24.809 1.00 95.62 758 ARG A O 1
ATOM 5980 N N . PHE A 1 759 ? 16.296 -15.867 23.638 1.00 96.44 759 PHE A N 1
ATOM 5981 C CA . PHE A 1 759 ? 17.500 -15.788 22.813 1.00 96.44 759 PHE A CA 1
ATOM 5982 C C . PHE A 1 759 ? 17.559 -14.461 22.046 1.00 96.44 759 PHE A C 1
ATOM 5984 O O . PHE A 1 759 ? 18.579 -13.782 22.092 1.00 96.44 759 PHE A O 1
ATOM 5991 N N . ILE A 1 760 ? 16.465 -14.042 21.402 1.00 97.12 760 ILE A N 1
ATOM 5992 C CA . ILE A 1 760 ? 16.409 -12.764 20.674 1.00 97.12 760 ILE A CA 1
ATOM 5993 C C . ILE A 1 760 ? 16.684 -11.581 21.616 1.00 97.12 760 ILE A C 1
ATOM 5995 O O . ILE A 1 760 ? 17.507 -10.720 21.302 1.00 97.12 760 ILE A O 1
ATOM 5999 N N . ARG A 1 761 ? 16.056 -11.545 22.798 1.00 95.19 761 ARG A N 1
ATOM 6000 C CA . ARG A 1 761 ? 16.305 -10.484 23.788 1.00 95.19 761 ARG A CA 1
ATOM 6001 C C . ARG A 1 761 ? 17.776 -10.437 24.211 1.00 95.19 761 ARG A C 1
ATOM 6003 O O . ARG A 1 761 ? 18.413 -9.393 24.112 1.00 95.19 761 ARG A O 1
ATOM 6010 N N . GLU A 1 762 ? 18.328 -11.569 24.630 1.00 94.31 762 GLU A N 1
ATOM 6011 C CA . GLU A 1 762 ? 19.659 -11.639 25.247 1.00 94.31 762 GLU A CA 1
ATOM 6012 C C . GLU A 1 762 ? 20.820 -11.597 24.245 1.00 94.31 762 GLU A C 1
ATOM 6014 O O . GLU A 1 762 ? 21.888 -11.084 24.577 1.00 94.31 762 GLU A O 1
ATOM 6019 N N . LYS A 1 763 ? 20.636 -12.149 23.040 1.00 95.25 763 LYS A N 1
ATOM 6020 C CA . LYS A 1 763 ? 21.703 -12.359 22.046 1.00 95.25 763 LYS A CA 1
ATOM 6021 C C . LYS A 1 763 ? 21.575 -11.501 20.792 1.00 95.25 763 LYS A C 1
ATOM 6023 O O . LYS A 1 763 ? 22.485 -11.517 19.978 1.00 95.25 763 LYS A O 1
ATOM 6028 N N . ILE A 1 764 ? 20.483 -10.751 20.621 1.00 94.50 764 ILE A N 1
ATOM 6029 C CA . ILE A 1 764 ? 20.292 -9.859 19.462 1.00 94.50 764 ILE A CA 1
ATOM 6030 C C . ILE A 1 764 ? 19.973 -8.430 19.905 1.00 94.50 764 ILE A C 1
ATOM 6032 O O . ILE A 1 764 ? 20.596 -7.472 19.446 1.00 94.50 764 ILE A O 1
ATOM 6036 N N . LEU A 1 765 ? 18.980 -8.257 20.778 1.00 94.00 765 LEU A N 1
ATOM 6037 C CA . LEU A 1 765 ? 18.491 -6.928 21.145 1.00 94.00 765 LEU A CA 1
ATOM 6038 C C . LEU A 1 765 ? 19.370 -6.218 22.176 1.00 94.00 765 LEU A C 1
ATOM 6040 O O . LEU A 1 765 ? 19.562 -5.011 22.047 1.00 94.00 765 LEU A O 1
ATOM 6044 N N . ASN A 1 766 ? 19.913 -6.959 23.146 1.00 89.81 766 ASN A N 1
ATOM 6045 C CA . ASN A 1 766 ? 20.770 -6.422 24.209 1.00 89.81 766 ASN A CA 1
ATOM 6046 C C . ASN A 1 766 ? 22.251 -6.296 23.810 1.00 89.81 766 ASN A C 1
ATOM 6048 O O . ASN A 1 766 ? 23.046 -5.774 24.590 1.00 89.81 766 ASN A O 1
ATOM 6052 N N . LEU A 1 767 ? 22.638 -6.788 22.629 1.00 88.31 767 LEU A N 1
ATOM 6053 C CA . LEU A 1 767 ? 23.996 -6.637 22.112 1.00 88.31 767 LEU A CA 1
ATOM 6054 C C . LEU A 1 767 ? 24.112 -5.368 21.267 1.00 88.31 767 LEU A C 1
ATOM 6056 O O . LEU A 1 767 ? 23.203 -5.017 20.509 1.00 88.31 767 LEU A O 1
ATOM 6060 N N . SER A 1 768 ? 25.269 -4.711 21.364 1.00 87.25 768 SER A N 1
ATOM 6061 C CA . SER A 1 768 ? 25.666 -3.696 20.391 1.00 87.25 768 SER A CA 1
ATOM 6062 C C . SER A 1 768 ? 25.837 -4.336 19.009 1.00 87.25 768 SER A C 1
ATOM 6064 O O . SER A 1 768 ? 26.126 -5.528 18.916 1.00 87.25 768 SER A O 1
ATOM 6066 N N . ASN A 1 769 ? 25.712 -3.558 17.929 1.00 88.06 769 ASN A N 1
ATOM 6067 C CA . ASN A 1 769 ? 25.947 -4.072 16.572 1.00 88.06 769 ASN A CA 1
ATOM 6068 C C . ASN A 1 769 ? 27.346 -4.712 16.447 1.00 88.06 769 ASN A C 1
ATOM 6070 O O . ASN A 1 769 ? 27.495 -5.767 15.839 1.00 88.06 769 ASN A O 1
ATOM 6074 N N . ARG A 1 770 ? 28.347 -4.133 17.121 1.00 83.19 770 ARG A N 1
ATOM 6075 C CA . ARG A 1 770 ? 29.724 -4.646 17.179 1.00 83.19 770 ARG A CA 1
ATOM 6076 C C . ARG A 1 770 ? 29.838 -6.002 17.870 1.00 83.19 770 ARG A C 1
ATOM 6078 O O . ARG A 1 770 ? 30.567 -6.884 17.425 1.00 83.19 770 ARG A O 1
ATOM 6085 N N . ASP A 1 771 ? 29.127 -6.191 18.977 1.00 87.69 771 ASP A N 1
ATOM 6086 C CA . ASP A 1 771 ? 29.154 -7.464 19.704 1.00 87.69 771 ASP A CA 1
ATOM 6087 C C . ASP A 1 771 ? 28.302 -8.530 19.019 1.00 87.69 771 ASP A C 1
ATOM 6089 O O . ASP A 1 771 ? 28.669 -9.704 19.024 1.00 87.69 771 ASP A O 1
ATOM 6093 N N . LEU A 1 772 ? 27.218 -8.116 18.365 1.00 88.38 772 LEU A N 1
ATOM 6094 C CA . LEU A 1 772 ? 26.371 -8.982 17.555 1.00 88.38 772 LEU A CA 1
ATOM 6095 C C . LEU A 1 772 ? 27.147 -9.605 16.388 1.00 88.38 772 LEU A C 1
ATOM 6097 O O . LEU A 1 772 ? 26.955 -10.780 16.092 1.00 88.38 772 LEU A O 1
ATOM 6101 N N . LEU A 1 773 ? 28.082 -8.865 15.783 1.00 84.25 773 LEU A N 1
ATOM 6102 C CA . LEU A 1 773 ? 28.945 -9.381 14.716 1.00 84.25 773 LEU A CA 1
ATOM 6103 C C . LEU A 1 773 ? 29.895 -10.502 15.149 1.00 84.25 773 LEU A C 1
ATOM 6105 O O . LEU A 1 773 ? 30.344 -11.281 14.312 1.00 84.25 773 LEU A O 1
ATOM 6109 N N . LYS A 1 774 ? 30.202 -10.593 16.445 1.00 85.44 774 LYS A N 1
ATOM 6110 C CA . LYS A 1 774 ? 31.068 -11.643 17.004 1.00 85.44 774 LYS A CA 1
ATOM 6111 C C . LYS A 1 774 ? 30.292 -12.928 17.308 1.00 85.44 774 LYS A C 1
ATOM 6113 O O . LYS A 1 774 ? 30.910 -13.951 17.598 1.00 85.44 774 LYS A O 1
ATOM 6118 N N . ASP A 1 775 ? 28.960 -12.884 17.274 1.00 88.94 775 ASP A N 1
ATOM 6119 C CA . ASP A 1 775 ? 28.087 -14.024 17.552 1.00 88.94 775 ASP A CA 1
ATOM 6120 C C . ASP A 1 775 ? 27.511 -14.586 16.242 1.00 88.94 775 ASP A C 1
ATOM 6122 O O . ASP A 1 775 ? 26.429 -14.214 15.782 1.00 88.94 775 ASP A O 1
ATOM 6126 N N . GLU A 1 776 ? 28.239 -15.532 15.639 1.00 86.31 776 GLU A N 1
ATOM 6127 C CA . GLU A 1 776 ? 27.839 -16.199 14.390 1.00 86.31 776 GLU A CA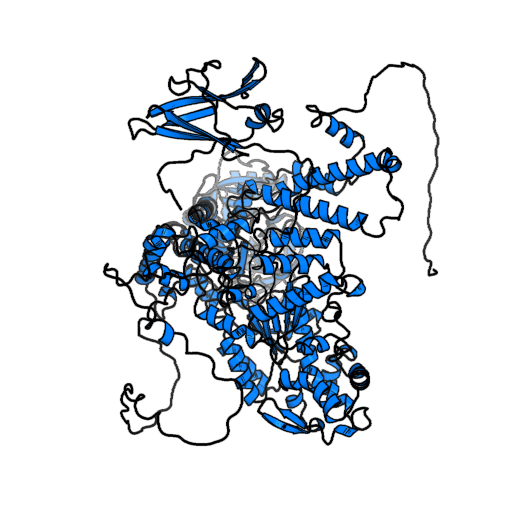 1
ATOM 6128 C C . GLU A 1 776 ? 26.443 -16.836 14.474 1.00 86.31 776 GLU A C 1
ATOM 6130 O O . GLU A 1 776 ? 25.703 -16.861 13.488 1.00 86.31 776 GLU A O 1
ATOM 6135 N N . LYS A 1 777 ? 26.046 -17.332 15.656 1.00 88.75 777 LYS A N 1
ATOM 6136 C CA . LYS A 1 777 ? 24.723 -17.942 15.845 1.00 88.75 777 LYS A CA 1
ATOM 6137 C C . LYS A 1 777 ? 23.629 -16.884 15.811 1.00 88.75 777 LYS A C 1
ATOM 6139 O O . LYS A 1 777 ? 22.581 -17.131 15.216 1.00 88.75 777 LYS A O 1
ATOM 6144 N N . ALA A 1 778 ? 23.855 -15.730 16.434 1.00 90.81 778 ALA A N 1
ATOM 6145 C CA . ALA A 1 778 ? 22.917 -14.615 16.399 1.00 90.81 778 ALA A CA 1
ATOM 6146 C C . ALA A 1 778 ? 22.790 -14.019 14.984 1.00 90.81 778 ALA A C 1
ATOM 6148 O O . ALA A 1 778 ? 21.671 -13.776 14.531 1.00 90.81 778 ALA A O 1
ATOM 6149 N N . LEU A 1 779 ? 23.899 -13.880 14.247 1.00 86.81 779 LEU A N 1
ATOM 6150 C CA . LEU A 1 779 ? 23.886 -13.430 12.847 1.00 86.81 779 LEU A CA 1
ATOM 6151 C C . LEU A 1 779 ? 23.133 -14.387 11.919 1.00 86.81 779 LEU A C 1
ATOM 6153 O O . LEU A 1 779 ? 22.273 -13.953 11.151 1.00 86.81 779 LEU A O 1
ATOM 6157 N N . ALA A 1 780 ? 23.405 -15.691 12.014 1.00 86.19 780 ALA A N 1
ATOM 6158 C CA . ALA A 1 780 ? 22.667 -16.690 11.245 1.00 86.19 780 ALA A CA 1
ATOM 6159 C C . ALA A 1 780 ? 21.176 -16.696 11.615 1.00 86.19 780 ALA A C 1
ATOM 6161 O O . ALA A 1 780 ? 20.317 -16.959 10.773 1.00 86.19 780 ALA A O 1
ATOM 6162 N N . LYS A 1 781 ? 20.849 -16.376 12.876 1.00 89.88 781 LYS A N 1
ATOM 6163 C CA . LYS A 1 781 ? 19.463 -16.273 13.326 1.00 89.88 781 LYS A CA 1
ATOM 6164 C C . LYS A 1 781 ? 18.739 -15.075 12.719 1.00 89.88 781 LYS A C 1
ATOM 6166 O O . LYS A 1 781 ? 17.591 -15.241 12.322 1.00 89.88 781 LYS A O 1
ATOM 6171 N N . LEU A 1 782 ? 19.385 -13.912 12.626 1.00 89.56 782 LEU A N 1
ATOM 6172 C CA . LEU A 1 782 ? 18.793 -12.689 12.065 1.00 89.56 782 LEU A CA 1
ATOM 6173 C C . LEU A 1 782 ? 18.235 -12.885 10.651 1.00 89.56 782 LEU A C 1
ATOM 6175 O O . LEU A 1 782 ? 17.155 -12.387 10.359 1.00 89.56 782 LEU A O 1
ATOM 6179 N N . GLN A 1 783 ? 18.917 -13.662 9.806 1.00 86.94 783 GLN A N 1
ATOM 6180 C CA . GLN A 1 783 ? 18.478 -13.934 8.429 1.00 86.94 783 GLN A CA 1
ATOM 6181 C C . GLN A 1 783 ? 17.147 -14.703 8.335 1.00 86.94 783 GLN A C 1
ATOM 6183 O O . GLN A 1 783 ? 16.553 -14.782 7.261 1.00 86.94 783 GLN A O 1
ATOM 6188 N N . LEU A 1 784 ? 16.688 -15.294 9.442 1.00 90.94 784 LEU A N 1
ATOM 6189 C CA . LEU A 1 784 ? 15.454 -16.077 9.529 1.00 90.94 784 LEU A CA 1
ATOM 6190 C C . LEU A 1 784 ? 14.294 -15.299 10.174 1.00 90.94 784 LEU A C 1
ATOM 6192 O O . LEU A 1 784 ? 13.243 -15.886 10.432 1.00 90.94 784 LEU A O 1
ATOM 6196 N N . LEU A 1 785 ? 14.498 -14.025 10.515 1.00 94.38 785 LEU A N 1
ATOM 6197 C CA . LEU A 1 785 ? 13.563 -13.209 11.287 1.00 94.38 785 LEU A CA 1
ATOM 6198 C C . LEU A 1 785 ? 13.038 -12.044 10.443 1.00 94.38 785 LEU A C 1
ATOM 6200 O O . LEU A 1 785 ? 13.766 -11.482 9.633 1.00 94.38 785 LEU A O 1
ATOM 6204 N N . GLY A 1 786 ? 11.798 -11.634 10.704 1.00 93.56 786 GLY A N 1
ATOM 6205 C CA . GLY A 1 786 ? 11.191 -10.470 10.065 1.00 93.56 786 GLY A CA 1
ATOM 6206 C C . GLY A 1 786 ? 10.386 -10.770 8.810 1.00 93.56 786 GLY A C 1
ATOM 6207 O O . GLY A 1 786 ? 10.132 -11.920 8.451 1.00 93.56 786 GLY A O 1
ATOM 6208 N N . SER A 1 787 ? 9.940 -9.683 8.188 1.00 93.50 787 SER A N 1
ATOM 6209 C CA . SER A 1 787 ? 9.342 -9.689 6.857 1.00 93.50 787 SER A CA 1
ATOM 6210 C C . SER A 1 787 ? 10.376 -9.999 5.775 1.00 93.50 787 SER A C 1
ATOM 6212 O O . SER A 1 787 ? 11.582 -9.879 5.990 1.00 93.50 787 SER A O 1
ATOM 6214 N N . ASP A 1 788 ? 9.901 -10.357 4.580 1.00 95.94 788 ASP A N 1
ATOM 6215 C CA . ASP A 1 788 ? 10.792 -10.643 3.453 1.00 95.94 788 ASP A CA 1
ATOM 6216 C C . ASP A 1 788 ? 11.583 -9.401 3.017 1.00 95.94 788 ASP A C 1
ATOM 6218 O O . ASP A 1 788 ? 12.762 -9.528 2.686 1.00 95.94 788 ASP A O 1
ATOM 6222 N N . LEU A 1 789 ? 10.939 -8.222 3.011 1.00 95.94 789 LEU A N 1
ATOM 6223 C CA . LEU A 1 789 ? 11.502 -6.953 2.535 1.00 95.94 789 LEU A CA 1
ATOM 6224 C C . LEU A 1 789 ? 11.016 -5.733 3.349 1.00 95.94 789 LEU A C 1
ATOM 6226 O O . LEU A 1 789 ? 10.214 -4.938 2.868 1.00 95.94 789 LEU A O 1
ATOM 6230 N N . MET A 1 790 ? 11.568 -5.537 4.549 1.00 94.50 790 MET A N 1
ATOM 6231 C CA . MET A 1 790 ? 11.537 -4.296 5.361 1.00 94.50 790 MET A CA 1
ATOM 6232 C C . MET A 1 790 ? 10.183 -3.761 5.877 1.00 94.50 790 MET A C 1
ATOM 6234 O O . MET A 1 790 ? 10.169 -2.683 6.477 1.00 94.50 790 MET A O 1
ATOM 6238 N N . ILE A 1 791 ? 9.068 -4.467 5.679 1.00 96.75 791 ILE A N 1
ATOM 6239 C CA . ILE A 1 791 ? 7.731 -4.022 6.108 1.00 96.75 791 ILE A CA 1
ATOM 6240 C C . ILE A 1 791 ? 7.178 -4.989 7.150 1.00 96.75 791 ILE A C 1
ATOM 6242 O O . ILE A 1 791 ? 6.723 -6.082 6.829 1.00 96.75 791 ILE A O 1
ATOM 6246 N N . ASN A 1 792 ? 7.215 -4.592 8.415 1.00 96.12 792 ASN A N 1
ATOM 6247 C CA . ASN A 1 792 ? 6.788 -5.430 9.525 1.00 96.12 792 ASN A CA 1
ATOM 6248 C C . ASN A 1 792 ? 5.357 -5.087 9.939 1.00 96.12 792 ASN A C 1
ATOM 6250 O O . ASN A 1 792 ? 5.143 -4.065 10.590 1.00 96.12 792 ASN A O 1
ATOM 6254 N N . ALA A 1 793 ? 4.401 -5.965 9.642 1.00 96.81 793 ALA A N 1
ATOM 6255 C CA . ALA A 1 793 ? 3.057 -5.861 10.202 1.00 96.81 793 ALA A CA 1
ATOM 6256 C C . ALA A 1 793 ? 2.964 -6.560 11.561 1.00 96.81 793 ALA A C 1
ATOM 6258 O O . ALA A 1 793 ? 3.482 -7.668 11.748 1.00 96.81 793 ALA A O 1
ATOM 6259 N N . PHE A 1 794 ? 2.272 -5.931 12.503 1.00 97.88 794 PHE A N 1
ATOM 6260 C CA . PHE A 1 794 ? 2.014 -6.468 13.832 1.00 97.88 794 PHE A CA 1
ATOM 6261 C C . PHE A 1 794 ? 0.697 -5.932 14.388 1.00 97.88 794 PHE A C 1
ATOM 6263 O O . PHE A 1 794 ? 0.200 -4.887 13.978 1.00 97.88 794 PHE A O 1
ATOM 6270 N N . ALA A 1 795 ? 0.127 -6.655 15.340 1.00 98.44 795 ALA A N 1
ATOM 6271 C CA . ALA A 1 795 ? -1.037 -6.195 16.078 1.00 98.44 795 ALA A CA 1
ATOM 6272 C C . ALA A 1 795 ? -0.804 -6.353 17.576 1.00 98.44 795 ALA A C 1
ATOM 6274 O O . ALA A 1 795 ? -0.050 -7.219 18.037 1.00 98.44 795 ALA A O 1
ATOM 6275 N N . CYS A 1 796 ? -1.483 -5.498 18.322 1.00 98.44 796 CYS A N 1
ATOM 6276 C CA . CYS A 1 796 ? -1.521 -5.505 19.766 1.00 98.44 796 CYS A CA 1
ATOM 6277 C C . CYS A 1 796 ? -2.836 -6.123 20.259 1.00 98.44 796 CYS A C 1
ATOM 6279 O O . CYS A 1 796 ? -3.899 -5.939 19.669 1.00 98.44 796 CYS A O 1
ATOM 6281 N N . ASN A 1 797 ? -2.767 -6.827 21.377 1.00 98.00 797 ASN A N 1
ATOM 6282 C CA . ASN A 1 797 ? -3.898 -7.262 22.181 1.00 98.00 797 ASN A CA 1
ATOM 6283 C C . ASN A 1 797 ? -3.576 -6.967 23.658 1.00 98.00 797 ASN A C 1
ATOM 6285 O O . ASN A 1 797 ? -2.480 -6.499 23.982 1.00 98.00 797 ASN A O 1
ATOM 6289 N N . PHE A 1 798 ? -4.509 -7.208 24.573 1.00 97.44 798 PHE A N 1
ATOM 6290 C CA . PHE A 1 798 ? -4.328 -6.849 25.975 1.00 97.44 798 PHE A CA 1
ATOM 6291 C C . PHE A 1 798 ? -4.921 -7.865 26.947 1.00 97.44 798 PHE A C 1
ATOM 6293 O O . PHE A 1 798 ? -5.692 -8.748 26.569 1.00 97.44 798 PHE A O 1
ATOM 6300 N N . ARG A 1 799 ? -4.541 -7.736 28.220 1.00 95.00 799 ARG A N 1
ATOM 6301 C CA . ARG A 1 799 ? -5.118 -8.471 29.346 1.00 95.00 799 ARG A CA 1
ATOM 6302 C C . ARG A 1 799 ? -5.872 -7.531 30.280 1.00 95.00 799 ARG A C 1
ATOM 6304 O O . ARG A 1 799 ? -5.416 -6.419 30.541 1.00 95.00 799 ARG A O 1
ATOM 6311 N N . VAL A 1 800 ? -6.984 -8.014 30.823 1.00 91.88 800 VAL A N 1
ATOM 6312 C CA . VAL A 1 800 ? -7.730 -7.382 31.919 1.00 91.88 800 VAL A CA 1
ATOM 6313 C C . VAL A 1 800 ? -7.712 -8.351 33.092 1.00 91.88 800 VAL A C 1
ATOM 6315 O O . VAL A 1 800 ? -8.077 -9.513 32.934 1.00 91.88 800 VAL A O 1
ATOM 6318 N N . ASP A 1 801 ? -7.214 -7.903 34.246 1.00 89.56 801 ASP A N 1
ATOM 6319 C CA . ASP A 1 801 ? -7.088 -8.723 35.461 1.00 89.56 801 ASP A CA 1
ATOM 6320 C C . ASP A 1 801 ? -6.393 -10.088 35.212 1.00 89.56 801 ASP A C 1
ATOM 6322 O O . ASP A 1 801 ? -6.762 -11.121 35.766 1.00 89.56 801 ASP A O 1
ATOM 6326 N N . GLY A 1 802 ? -5.372 -10.096 34.343 1.00 89.75 802 GLY A N 1
ATOM 6327 C CA . GLY A 1 802 ? -4.587 -11.285 33.977 1.00 89.75 802 GLY A CA 1
ATOM 6328 C C . GLY A 1 802 ? -5.190 -12.161 32.869 1.00 89.75 802 GLY A C 1
ATOM 6329 O O . GLY A 1 802 ? -4.499 -13.042 32.356 1.00 89.75 802 GLY A O 1
ATOM 6330 N N . VAL A 1 803 ? -6.428 -11.900 32.443 1.00 92.06 803 VAL A N 1
ATOM 6331 C CA . VAL A 1 803 ? -7.119 -12.650 31.382 1.00 92.06 803 VAL A CA 1
ATOM 6332 C C . VAL A 1 803 ? -6.949 -11.938 30.043 1.00 92.06 803 VAL A C 1
ATOM 6334 O O . VAL A 1 803 ? -7.210 -10.743 29.941 1.00 92.06 803 VAL A O 1
ATOM 6337 N N . ALA A 1 804 ? -6.497 -12.654 29.011 1.00 93.69 804 ALA A N 1
ATOM 6338 C CA . ALA A 1 804 ? -6.357 -12.094 27.666 1.00 93.69 804 ALA A CA 1
ATOM 6339 C C . ALA A 1 804 ? -7.723 -11.805 27.033 1.00 93.69 804 ALA A C 1
ATOM 6341 O O . ALA A 1 804 ? -8.628 -12.637 27.098 1.00 93.69 804 ALA A O 1
ATOM 6342 N N . ASN A 1 805 ? -7.847 -10.641 26.398 1.00 94.25 805 ASN A N 1
ATOM 6343 C CA . ASN A 1 805 ? -8.995 -10.312 25.566 1.00 94.25 805 ASN A CA 1
ATOM 6344 C C . ASN A 1 805 ? -9.078 -11.280 24.374 1.00 94.25 805 ASN A C 1
ATOM 6346 O O . ASN A 1 805 ? -8.079 -11.516 23.695 1.00 94.25 805 ASN A O 1
ATOM 6350 N N . THR A 1 806 ? -10.276 -11.795 24.103 1.00 94.88 806 THR A N 1
ATOM 6351 C CA . THR A 1 806 ? -10.561 -12.668 22.955 1.00 94.88 806 THR A CA 1
ATOM 6352 C C . THR A 1 806 ? -11.342 -11.965 21.842 1.00 94.88 806 THR A C 1
ATOM 6354 O O . THR A 1 806 ? -11.477 -12.532 20.763 1.00 94.88 806 THR A O 1
ATOM 6357 N N . SER A 1 807 ? -11.838 -10.743 22.071 1.00 91.31 807 SER A N 1
ATOM 6358 C CA . SER A 1 807 ? -12.649 -9.984 21.110 1.00 91.31 807 SER A CA 1
ATOM 6359 C C . SER A 1 807 ? -11.779 -9.266 20.078 1.00 91.31 807 SER A C 1
ATOM 6361 O O . SER A 1 807 ? -10.949 -8.422 20.440 1.00 91.31 807 SER A O 1
ATOM 6363 N N . VAL A 1 808 ? -12.002 -9.551 18.790 1.00 92.62 808 VAL A N 1
ATOM 6364 C CA . VAL A 1 808 ? -11.334 -8.849 17.679 1.00 92.62 808 VAL A CA 1
ATOM 6365 C C . VAL A 1 808 ? -11.693 -7.362 17.685 1.00 92.62 808 VAL A C 1
ATOM 6367 O O . VAL A 1 808 ? -10.811 -6.524 17.522 1.00 92.62 808 VAL A O 1
ATOM 6370 N N . ALA A 1 809 ? -12.952 -7.015 17.969 1.00 87.19 809 ALA A N 1
ATOM 6371 C CA . ALA A 1 809 ? -13.404 -5.626 18.027 1.00 87.19 809 ALA A CA 1
ATOM 6372 C C . ALA A 1 809 ? -12.645 -4.799 19.082 1.00 87.19 809 ALA A C 1
ATOM 6374 O O . ALA A 1 809 ? -12.224 -3.676 18.810 1.00 87.19 809 ALA A O 1
ATOM 6375 N N . GLU A 1 810 ? -12.404 -5.357 20.272 1.00 90.50 810 GLU A N 1
ATOM 6376 C CA . GLU A 1 810 ? -11.660 -4.652 21.327 1.00 90.50 810 GLU A CA 1
ATOM 6377 C C . GLU A 1 810 ? -10.160 -4.555 21.016 1.00 90.50 810 GLU A C 1
ATOM 6379 O O . GLU A 1 810 ? -9.525 -3.547 21.334 1.00 90.50 810 GLU A O 1
ATOM 6384 N N . ALA A 1 811 ? -9.585 -5.557 20.342 1.00 95.81 811 ALA A N 1
ATOM 6385 C CA . ALA A 1 811 ? -8.222 -5.453 19.826 1.00 95.81 811 ALA A CA 1
ATOM 6386 C C . ALA A 1 811 ? -8.117 -4.377 18.733 1.00 95.81 811 ALA A C 1
ATOM 6388 O O . ALA A 1 811 ? -7.154 -3.610 18.720 1.00 95.81 811 ALA A O 1
ATOM 6389 N N . ASN A 1 812 ? -9.118 -4.258 17.857 1.00 94.50 812 ASN A N 1
ATOM 6390 C CA . ASN A 1 812 ? -9.160 -3.209 16.838 1.00 94.50 812 ASN A CA 1
ATOM 6391 C C . ASN A 1 812 ? -9.192 -1.812 17.469 1.00 94.50 812 ASN A C 1
ATOM 6393 O O . ASN A 1 812 ? -8.447 -0.944 17.023 1.00 94.50 812 ASN A O 1
ATOM 6397 N N . VAL A 1 813 ? -9.963 -1.612 18.547 1.00 91.56 813 VAL A N 1
ATOM 6398 C CA . VAL A 1 813 ? -9.953 -0.351 19.314 1.00 91.56 813 VAL A CA 1
ATOM 6399 C C . VAL A 1 813 ? -8.554 -0.041 19.849 1.00 91.56 813 VAL A C 1
ATOM 6401 O O . VAL A 1 813 ? -8.069 1.071 19.660 1.00 91.56 813 VAL A O 1
ATOM 6404 N N . LEU A 1 814 ? -7.873 -1.014 20.469 1.00 95.38 814 LEU A N 1
ATOM 6405 C CA . LEU A 1 814 ? -6.504 -0.817 20.962 1.00 95.38 814 LEU A CA 1
ATOM 6406 C C . LEU A 1 814 ? -5.556 -0.371 19.840 1.00 95.38 814 LEU A C 1
ATOM 6408 O O . LEU A 1 814 ? -4.835 0.612 20.001 1.00 95.38 814 LEU A O 1
ATOM 6412 N N . ASN A 1 815 ? -5.542 -1.081 18.711 1.00 97.50 815 ASN A N 1
ATOM 6413 C CA . ASN A 1 815 ? -4.619 -0.770 17.618 1.00 97.50 815 ASN A CA 1
ATOM 6414 C C . ASN A 1 815 ? -4.947 0.568 16.940 1.00 97.50 815 ASN A C 1
ATOM 6416 O O . ASN A 1 815 ? -4.024 1.326 16.643 1.00 97.50 815 ASN A O 1
ATOM 6420 N N . ALA A 1 816 ? -6.229 0.891 16.748 1.00 93.56 816 ALA A N 1
ATOM 6421 C CA . ALA A 1 816 ? -6.654 2.175 16.196 1.00 93.56 816 ALA A CA 1
ATOM 6422 C C . ALA A 1 816 ? -6.224 3.347 17.092 1.00 93.56 816 ALA A C 1
ATOM 6424 O O . ALA A 1 816 ? -5.687 4.334 16.600 1.00 93.56 816 ALA A O 1
ATOM 6425 N N . GLU A 1 817 ? -6.362 3.213 18.412 1.00 91.94 817 GLU A N 1
ATOM 6426 C CA . GLU A 1 817 ? -5.949 4.250 19.365 1.00 91.94 817 GLU A CA 1
ATOM 6427 C C . GLU A 1 817 ? -4.426 4.399 19.476 1.00 91.94 817 GLU A C 1
ATOM 6429 O O . GLU A 1 817 ? -3.921 5.509 19.665 1.00 91.94 817 GLU A O 1
ATOM 6434 N N . ILE A 1 818 ? -3.671 3.304 19.325 1.00 94.56 818 ILE A N 1
ATOM 6435 C CA . ILE A 1 818 ? -2.208 3.377 19.200 1.00 94.56 818 ILE A CA 1
ATOM 6436 C C . ILE A 1 818 ? -1.830 4.124 17.917 1.00 94.56 818 ILE A C 1
ATOM 6438 O O . ILE A 1 818 ? -0.977 5.010 17.962 1.00 94.56 818 ILE A O 1
ATOM 6442 N N . TYR A 1 819 ? -2.460 3.793 16.785 1.00 94.38 819 TYR A N 1
ATOM 6443 C CA . TYR A 1 819 ? -2.215 4.471 15.511 1.00 94.38 819 TYR A CA 1
ATOM 6444 C C . TYR A 1 819 ? -2.545 5.965 15.593 1.00 94.38 819 TYR A C 1
ATOM 6446 O O . TYR A 1 819 ? -1.728 6.792 15.196 1.00 94.38 819 TYR A O 1
ATOM 6454 N N . GLU A 1 820 ? -3.688 6.324 16.172 1.00 89.31 820 GLU A N 1
ATOM 6455 C CA . GLU A 1 820 ? -4.106 7.711 16.399 1.00 89.31 820 GLU A CA 1
ATOM 6456 C C . GLU A 1 820 ? -3.068 8.501 17.210 1.00 89.31 820 GLU A C 1
ATOM 6458 O O . GLU A 1 820 ? -2.721 9.641 16.896 1.00 89.31 820 GLU A O 1
ATOM 6463 N N . ALA A 1 821 ? -2.527 7.885 18.263 1.00 89.44 821 ALA A N 1
ATOM 6464 C CA . ALA A 1 821 ? -1.514 8.510 19.104 1.00 89.44 821 ALA A CA 1
ATOM 6465 C C . ALA A 1 821 ? -0.158 8.688 18.391 1.00 89.44 821 ALA A C 1
ATOM 6467 O O . ALA A 1 821 ? 0.607 9.583 18.763 1.00 89.44 821 ALA A O 1
ATOM 6468 N N . LEU A 1 822 ? 0.129 7.864 17.379 1.00 92.38 822 LEU A N 1
ATOM 6469 C CA . LEU A 1 822 ? 1.421 7.762 16.690 1.00 92.38 822 LEU A CA 1
ATOM 6470 C C . LEU A 1 822 ? 1.326 8.090 15.190 1.00 92.38 822 LEU A C 1
ATOM 6472 O O . LEU A 1 822 ? 2.125 7.605 14.386 1.00 92.38 822 LEU A O 1
ATOM 6476 N N . SER A 1 823 ? 0.344 8.899 14.791 1.00 90.50 823 SER A N 1
ATOM 6477 C CA . SER A 1 823 ? 0.175 9.353 13.410 1.00 90.50 823 SER A CA 1
ATOM 6478 C C . SER A 1 823 ? -0.268 10.816 13.340 1.00 90.50 823 SER A C 1
ATOM 6480 O O . SER A 1 823 ? -0.643 11.441 14.336 1.00 90.50 823 SER A O 1
ATOM 6482 N N . VAL A 1 824 ? -0.164 11.392 12.140 1.00 86.50 824 VAL A N 1
ATOM 6483 C CA . VAL A 1 824 ? -0.679 12.723 11.804 1.00 86.50 824 VAL A CA 1
ATOM 6484 C C . VAL A 1 824 ? -1.346 12.625 10.440 1.00 86.50 824 VAL A C 1
ATOM 6486 O O . VAL A 1 824 ? -0.681 12.339 9.447 1.00 86.50 824 VAL A O 1
ATOM 6489 N N . TYR A 1 825 ? -2.653 12.862 10.395 1.00 78.19 825 TYR A N 1
ATOM 6490 C CA . TYR A 1 825 ? -3.459 12.818 9.167 1.00 78.19 825 TYR A CA 1
ATOM 6491 C C . TYR A 1 825 ? -4.363 14.054 9.002 1.00 78.19 825 TYR A C 1
ATOM 6493 O O . TYR A 1 825 ? -5.137 14.151 8.051 1.00 78.19 825 TYR A O 1
ATOM 6501 N N . HIS A 1 826 ? -4.213 15.042 9.888 1.00 74.50 826 HIS A N 1
ATOM 6502 C CA . HIS A 1 826 ? -4.830 16.359 9.779 1.00 74.50 826 HIS A CA 1
ATOM 6503 C C . HIS A 1 826 ? -3.758 17.446 9.807 1.00 74.50 826 HIS A C 1
ATOM 6505 O O . HIS A 1 826 ? -2.794 17.348 10.563 1.00 74.50 826 HIS A O 1
ATOM 6511 N N . VAL A 1 827 ? -3.969 18.530 9.052 1.00 73.38 827 VAL A N 1
ATOM 6512 C CA . VAL A 1 827 ? -3.095 19.722 9.084 1.00 73.38 827 VAL A CA 1
ATOM 6513 C C . VAL A 1 827 ? -3.034 20.370 10.476 1.00 73.38 827 VAL A C 1
ATOM 6515 O O . VAL A 1 827 ? -2.086 21.084 10.794 1.00 73.38 827 VAL A O 1
ATOM 6518 N N . SER A 1 828 ? -4.044 20.089 11.308 1.00 70.31 828 SER A N 1
ATOM 6519 C CA . SER A 1 828 ? -4.136 20.489 12.710 1.00 70.31 828 SER A CA 1
ATOM 6520 C C . SER A 1 828 ? -3.184 19.744 13.645 1.00 70.31 828 SER A C 1
ATOM 6522 O O . SER A 1 828 ? -2.983 20.199 14.770 1.00 70.31 828 SER A O 1
ATOM 6524 N N . GLY A 1 829 ? -2.641 18.599 13.226 1.00 73.62 829 GLY A N 1
ATOM 6525 C CA . GLY A 1 829 ? -1.736 17.808 14.048 1.00 73.62 829 GLY A CA 1
ATOM 6526 C C . GLY A 1 829 ? -0.333 18.407 14.070 1.00 73.62 829 GLY A C 1
ATOM 6527 O O . GLY A 1 829 ? 0.238 18.691 13.018 1.00 73.62 829 GLY A O 1
ATOM 6528 N N . ASP A 1 830 ? 0.242 18.563 15.264 1.00 79.44 830 ASP A N 1
ATOM 6529 C CA . ASP A 1 830 ? 1.641 18.966 15.407 1.00 79.44 830 ASP A CA 1
ATOM 6530 C C . ASP A 1 830 ? 2.556 17.740 15.280 1.00 79.44 830 ASP A C 1
ATOM 6532 O O . ASP A 1 830 ? 2.575 16.847 16.131 1.00 79.44 830 ASP A O 1
ATOM 6536 N N . VAL A 1 831 ? 3.344 17.703 14.204 1.00 85.25 831 VAL A N 1
ATOM 6537 C CA . VAL A 1 831 ? 4.330 16.643 13.953 1.00 85.25 831 VAL A CA 1
ATOM 6538 C C . VAL A 1 831 ? 5.422 16.586 15.025 1.00 85.25 831 VAL A C 1
ATOM 6540 O O . VAL A 1 831 ? 6.048 15.540 15.186 1.00 85.25 831 VAL A O 1
ATOM 6543 N N . LYS A 1 832 ? 5.657 17.675 15.774 1.00 83.69 832 LYS A N 1
ATOM 6544 C CA . LYS A 1 832 ? 6.669 17.742 16.843 1.00 83.69 832 LYS A CA 1
ATOM 6545 C C . LYS A 1 832 ? 6.227 17.051 18.129 1.00 83.69 832 LYS A C 1
ATOM 6547 O O . LYS A 1 832 ? 7.086 16.657 18.911 1.00 83.69 832 LYS A O 1
ATOM 6552 N N . GLU A 1 833 ? 4.922 16.893 18.342 1.00 84.50 833 GLU A N 1
ATOM 6553 C CA . GLU A 1 833 ? 4.376 16.170 19.498 1.00 84.50 833 GLU A CA 1
ATOM 6554 C C . GLU A 1 833 ? 4.406 14.646 19.302 1.00 84.50 833 GLU A C 1
ATOM 6556 O O . GLU A 1 833 ? 4.137 13.893 20.238 1.00 84.50 833 GLU A O 1
ATOM 6561 N N . ARG A 1 834 ? 4.728 14.166 18.092 1.00 87.31 834 ARG A N 1
ATOM 6562 C CA . ARG A 1 834 ? 4.770 12.734 17.776 1.00 87.31 834 ARG A CA 1
ATOM 6563 C C . ARG A 1 834 ? 6.195 12.201 17.842 1.00 87.31 834 ARG A C 1
ATOM 6565 O O . ARG A 1 834 ? 7.059 12.556 17.043 1.00 87.31 834 ARG A O 1
ATOM 6572 N N . ASP A 1 835 ? 6.425 11.292 18.782 1.00 88.88 835 ASP A N 1
ATOM 6573 C CA . ASP A 1 835 ? 7.736 10.674 18.985 1.00 88.88 835 ASP A CA 1
ATOM 6574 C C . ASP A 1 835 ? 8.078 9.593 17.948 1.00 88.88 835 ASP A C 1
ATOM 6576 O O . ASP A 1 835 ? 9.256 9.375 17.653 1.00 88.88 835 ASP A O 1
ATOM 6580 N N . VAL A 1 836 ? 7.064 8.924 17.403 1.00 92.94 836 VAL A N 1
ATOM 6581 C CA . VAL A 1 836 ? 7.153 7.849 16.408 1.00 92.94 836 VAL A CA 1
ATOM 6582 C C . VAL A 1 836 ? 6.012 8.024 15.417 1.00 92.94 836 VAL A C 1
ATOM 6584 O O . VAL A 1 836 ? 4.912 8.407 15.813 1.00 92.94 836 VAL A O 1
ATOM 6587 N N . PHE A 1 837 ? 6.268 7.679 14.156 1.00 94.31 837 PHE A N 1
ATOM 6588 C CA . PHE A 1 837 ? 5.227 7.544 13.143 1.00 94.31 837 PHE A CA 1
ATOM 6589 C C . PHE A 1 837 ? 5.106 6.086 12.710 1.00 94.31 837 PHE A C 1
ATOM 6591 O O . PHE A 1 837 ? 6.085 5.507 12.234 1.00 94.31 837 PHE A O 1
ATOM 6598 N N . LEU A 1 838 ? 3.902 5.527 12.832 1.00 94.06 838 LEU A N 1
ATOM 6599 C CA . LEU A 1 838 ? 3.529 4.219 12.284 1.00 94.06 838 LEU A CA 1
ATOM 6600 C C . LEU A 1 838 ? 2.460 4.383 11.201 1.00 94.06 838 LEU A C 1
ATOM 6602 O O . LEU A 1 838 ? 1.801 5.421 11.118 1.00 94.06 838 LEU A O 1
ATOM 6606 N N . MET A 1 839 ? 2.280 3.354 10.376 1.00 94.06 839 MET A N 1
ATOM 6607 C CA . MET A 1 839 ? 1.085 3.239 9.541 1.00 94.06 839 MET A CA 1
ATOM 6608 C C . MET A 1 839 ? 0.118 2.213 10.134 1.00 94.06 839 MET A C 1
ATOM 6610 O O . MET A 1 839 ? 0.486 1.423 11.010 1.00 94.06 839 MET A O 1
ATOM 6614 N N . SER A 1 840 ? -1.096 2.182 9.603 1.00 94.75 840 SER A N 1
ATOM 6615 C CA . SER A 1 840 ? -2.065 1.134 9.887 1.00 94.75 840 SER A CA 1
ATOM 6616 C C . SER A 1 840 ? -2.769 0.664 8.621 1.00 94.75 840 SER A C 1
ATOM 6618 O O . SER A 1 840 ? -2.778 1.354 7.600 1.00 94.75 840 SER A O 1
ATOM 6620 N N . THR A 1 841 ? -3.344 -0.531 8.704 1.00 95.25 841 THR A N 1
ATOM 6621 C CA . THR A 1 841 ? -4.183 -1.125 7.664 1.00 95.25 841 THR A CA 1
ATOM 6622 C C . THR A 1 841 ? -5.215 -2.056 8.302 1.00 95.25 841 THR A C 1
ATOM 6624 O O . THR A 1 841 ? -5.190 -2.297 9.513 1.00 95.25 841 THR A O 1
ATOM 6627 N N . VAL A 1 842 ? -6.131 -2.589 7.498 1.00 96.19 842 VAL A N 1
ATOM 6628 C CA . VAL A 1 842 ? -7.123 -3.577 7.940 1.00 96.19 842 VAL A CA 1
ATOM 6629 C C . VAL A 1 842 ? -6.978 -4.831 7.091 1.00 96.19 842 VAL A C 1
ATOM 6631 O O . VAL A 1 842 ? -7.156 -4.793 5.873 1.00 96.19 842 VAL A O 1
ATOM 6634 N N . LEU A 1 843 ? -6.665 -5.959 7.731 1.00 96.56 843 LEU A N 1
ATOM 6635 C CA . LEU A 1 843 ? -6.653 -7.253 7.055 1.00 96.56 843 LEU A CA 1
ATOM 6636 C C . LEU A 1 843 ? -8.070 -7.801 7.036 1.00 96.56 843 LEU A C 1
ATOM 6638 O O . LEU A 1 843 ? -8.633 -8.114 8.087 1.00 96.56 843 LEU A O 1
ATOM 6642 N N . SER A 1 844 ? -8.625 -7.947 5.835 1.00 95.38 844 SER A N 1
ATOM 6643 C CA . SER A 1 844 ? -9.953 -8.519 5.683 1.00 95.38 844 SER A CA 1
ATOM 6644 C C . SER A 1 844 ? -9.934 -10.040 5.793 1.00 95.38 844 SER A C 1
ATOM 6646 O O . SER A 1 844 ? -9.158 -10.705 5.095 1.00 95.38 844 SER A O 1
ATOM 6648 N N . GLN A 1 845 ? -10.842 -10.616 6.583 1.00 94.81 845 GLN A N 1
ATOM 6649 C CA . GLN A 1 845 ? -11.003 -12.068 6.686 1.00 94.81 845 GLN A CA 1
ATOM 6650 C C . GLN A 1 845 ? -11.324 -12.690 5.322 1.00 94.81 845 GLN A C 1
ATOM 6652 O O . GLN A 1 845 ? -10.816 -13.761 4.991 1.00 94.81 845 GLN A O 1
ATOM 6657 N N . LYS A 1 846 ? -12.088 -11.983 4.480 1.00 93.31 846 LYS A N 1
ATOM 6658 C CA . LYS A 1 846 ? -12.402 -12.416 3.111 1.00 93.31 846 LYS A CA 1
ATOM 6659 C C . LYS A 1 846 ? -11.151 -12.551 2.234 1.00 93.31 846 LYS A C 1
ATOM 6661 O O . LYS A 1 846 ? -11.095 -13.447 1.397 1.00 93.31 846 LYS A O 1
ATOM 6666 N N . GLN A 1 847 ? -10.174 -11.660 2.399 1.00 92.25 847 GLN A N 1
ATOM 6667 C CA . GLN A 1 847 ? -8.975 -11.600 1.551 1.00 92.25 847 GLN A CA 1
ATOM 6668 C C . GLN A 1 847 ? -7.833 -12.480 2.073 1.00 92.25 847 GLN A C 1
ATOM 6670 O O . GLN A 1 847 ? -7.112 -13.087 1.279 1.00 92.25 847 GLN A O 1
ATOM 6675 N N . TYR A 1 848 ? -7.656 -12.551 3.393 1.00 95.88 848 TYR A N 1
ATOM 6676 C CA . TYR A 1 848 ? -6.534 -13.259 4.017 1.00 95.88 848 TYR A CA 1
ATOM 6677 C C . TYR A 1 848 ? -6.900 -14.668 4.499 1.00 95.88 848 TYR A C 1
ATOM 6679 O O . TYR A 1 848 ? -6.011 -15.512 4.614 1.00 95.88 848 TYR A O 1
ATOM 6687 N N . GLY A 1 849 ? -8.182 -14.957 4.744 1.00 95.44 849 GLY A N 1
ATOM 6688 C CA . GLY A 1 849 ? -8.666 -16.283 5.134 1.00 95.44 849 GLY A CA 1
ATOM 6689 C C . GLY A 1 849 ? -7.854 -16.901 6.278 1.00 95.44 849 GLY A C 1
ATOM 6690 O O . GLY A 1 849 ? -7.640 -16.279 7.316 1.00 95.44 849 GLY A O 1
ATOM 6691 N N . GLU A 1 850 ? -7.344 -18.114 6.054 1.00 95.44 850 GLU A N 1
ATOM 6692 C CA . GLU A 1 850 ? -6.530 -18.874 7.017 1.00 95.44 850 GLU A CA 1
ATOM 6693 C C . GLU A 1 850 ? -5.295 -18.118 7.533 1.00 95.44 850 GLU A C 1
ATOM 6695 O O . GLU A 1 850 ? -4.928 -18.279 8.698 1.00 95.44 850 GLU A O 1
ATOM 6700 N N . CYS A 1 851 ? -4.671 -17.262 6.711 1.00 96.75 851 CYS A N 1
ATOM 6701 C CA . CYS A 1 851 ? -3.545 -16.432 7.150 1.00 96.75 851 CYS A CA 1
ATOM 6702 C C . CYS A 1 851 ? -3.966 -15.535 8.325 1.00 96.75 851 CYS A C 1
ATOM 6704 O O . CYS A 1 851 ? -3.299 -15.507 9.364 1.00 96.75 851 CYS A O 1
ATOM 6706 N N . LEU A 1 852 ? -5.122 -14.872 8.202 1.00 97.56 852 LEU A N 1
ATOM 6707 C CA . LEU A 1 852 ? -5.643 -14.001 9.250 1.00 97.56 852 LEU A CA 1
ATOM 6708 C C . LEU A 1 852 ? -6.192 -14.792 10.439 1.00 97.56 852 LEU A C 1
ATOM 6710 O O . LEU A 1 852 ? -5.965 -14.402 11.583 1.00 97.56 852 LEU A O 1
ATOM 6714 N N . THR A 1 853 ? -6.846 -15.930 10.197 1.00 97.06 853 THR A N 1
ATOM 6715 C CA . THR A 1 853 ? -7.298 -16.832 11.268 1.00 97.06 853 THR A CA 1
ATOM 6716 C C . THR A 1 853 ? -6.125 -17.280 12.142 1.00 97.06 853 THR A C 1
ATOM 6718 O O . THR A 1 853 ? -6.194 -17.216 13.372 1.00 97.06 853 THR A O 1
ATOM 6721 N N . ASN A 1 854 ? -5.006 -17.674 11.529 1.00 95.88 854 ASN A N 1
ATOM 6722 C CA . ASN A 1 854 ? -3.800 -18.047 12.258 1.00 95.88 854 ASN A CA 1
ATOM 6723 C C . ASN A 1 854 ? -3.204 -16.857 13.029 1.00 95.88 854 ASN A C 1
ATOM 6725 O O . ASN A 1 854 ? -2.812 -17.003 14.191 1.00 95.88 854 ASN A O 1
ATOM 6729 N N . PHE A 1 855 ? -3.178 -15.672 12.418 1.00 97.69 855 PHE A N 1
ATOM 6730 C CA . PHE A 1 855 ? -2.663 -14.472 13.066 1.00 97.69 855 PHE A CA 1
ATOM 6731 C C . PHE A 1 855 ? -3.497 -14.062 14.294 1.00 97.69 855 PHE A C 1
ATOM 6733 O O . PHE A 1 855 ? -2.941 -13.894 15.384 1.00 97.69 855 PHE A O 1
ATOM 6740 N N . LYS A 1 856 ? -4.831 -14.027 14.170 1.00 97.94 856 LYS A N 1
ATOM 6741 C CA . LYS A 1 856 ? -5.768 -13.793 15.286 1.00 97.94 856 LYS A CA 1
ATOM 6742 C C . LYS A 1 856 ? -5.604 -14.824 16.401 1.00 97.94 856 LYS A C 1
ATOM 6744 O O . LYS A 1 856 ? -5.511 -14.458 17.571 1.00 97.94 856 LYS A O 1
ATOM 6749 N N . ARG A 1 857 ? -5.452 -16.105 16.053 1.00 96.06 857 ARG A N 1
ATOM 6750 C CA . ARG A 1 857 ? -5.203 -17.174 17.031 1.00 96.06 857 ARG A CA 1
ATOM 6751 C C . ARG A 1 857 ? -3.915 -16.948 17.829 1.00 96.06 857 ARG A C 1
ATOM 6753 O O . ARG A 1 857 ? -3.926 -17.141 19.042 1.00 96.06 857 ARG A O 1
ATOM 6760 N N . ARG A 1 858 ? -2.817 -16.524 17.187 1.00 95.25 858 ARG A N 1
ATOM 6761 C CA . ARG A 1 858 ? -1.549 -16.204 17.880 1.00 95.25 858 ARG A CA 1
ATOM 6762 C C . ARG A 1 858 ? -1.686 -15.002 18.823 1.00 95.25 858 ARG A C 1
ATOM 6764 O O . ARG A 1 858 ? -1.036 -14.979 19.863 1.00 95.25 858 ARG A O 1
ATOM 6771 N N . LEU A 1 859 ? -2.565 -14.050 18.500 1.00 95.88 859 LEU A N 1
ATOM 6772 C CA . LEU A 1 859 ? -2.937 -12.927 19.375 1.00 95.88 859 LEU A CA 1
ATOM 6773 C C . LEU A 1 859 ? -3.852 -13.329 20.545 1.00 95.88 859 LEU A C 1
ATOM 6775 O O . LEU A 1 859 ? -4.015 -12.539 21.475 1.00 95.88 859 LEU A O 1
ATOM 6779 N N . GLY A 1 860 ? -4.444 -14.527 20.515 1.00 95.56 860 GLY A N 1
ATOM 6780 C CA . GLY A 1 860 ? -5.450 -14.977 21.483 1.00 95.56 860 GLY A CA 1
ATOM 6781 C C . GLY A 1 860 ? -6.879 -14.522 21.165 1.00 95.56 860 GLY A C 1
ATOM 6782 O O . GLY A 1 860 ? -7.730 -14.555 22.048 1.00 95.56 860 GLY A O 1
ATOM 6783 N N . LEU A 1 861 ? -7.142 -14.094 19.929 1.00 96.25 861 LEU A N 1
ATOM 6784 C CA . LEU A 1 861 ? -8.441 -13.599 19.472 1.00 96.25 861 LEU A CA 1
ATOM 6785 C C . LEU A 1 861 ? -9.285 -14.709 18.832 1.00 96.25 861 LEU A C 1
ATOM 6787 O O . LEU A 1 861 ? -8.748 -15.653 18.245 1.00 96.25 861 LEU A O 1
ATOM 6791 N N . LEU A 1 862 ? -10.608 -14.569 18.925 1.00 92.69 862 LEU A N 1
ATOM 6792 C CA . LEU A 1 862 ? -11.613 -15.478 18.373 1.00 92.69 862 LEU A CA 1
ATOM 6793 C C . LEU A 1 862 ? -12.603 -14.693 17.504 1.00 92.69 862 LEU A C 1
ATOM 6795 O O . LEU A 1 862 ? -13.015 -13.609 17.901 1.00 92.69 862 LEU A O 1
ATOM 6799 N N . GLY A 1 863 ? -13.002 -15.271 16.369 1.00 87.75 863 GLY A N 1
ATOM 6800 C CA . GLY A 1 863 ? -13.989 -14.694 15.450 1.00 87.75 863 GLY A CA 1
ATOM 6801 C C . GLY A 1 863 ? -13.456 -14.497 14.028 1.00 87.75 863 GLY A C 1
ATOM 6802 O O . GLY A 1 863 ? -12.255 -14.638 13.778 1.00 87.75 863 GLY A O 1
ATOM 6803 N N . ASP A 1 864 ? -14.358 -14.201 13.091 1.00 89.75 864 ASP A N 1
ATOM 6804 C CA . ASP A 1 864 ? -14.106 -14.046 11.648 1.00 89.75 864 ASP A CA 1
ATOM 6805 C C . ASP A 1 864 ? -14.127 -12.573 11.195 1.00 89.75 864 ASP A C 1
ATOM 6807 O O . ASP A 1 864 ? -14.185 -12.277 10.004 1.00 89.75 864 ASP A O 1
ATOM 6811 N N . GLU A 1 865 ? -14.042 -11.632 12.133 1.00 89.75 865 GLU A N 1
ATOM 6812 C CA . GLU A 1 865 ? -13.983 -10.202 11.845 1.00 89.75 865 GLU A CA 1
ATOM 6813 C C . GLU A 1 865 ? -12.627 -9.792 11.256 1.00 89.75 865 GLU A C 1
ATOM 6815 O O . GLU A 1 865 ? -11.592 -10.438 11.475 1.00 89.75 865 GLU A O 1
ATOM 6820 N N . ASP A 1 866 ? -12.639 -8.676 10.534 1.00 95.38 866 ASP A N 1
ATOM 6821 C CA . ASP A 1 866 ? -11.441 -8.028 10.016 1.00 95.38 866 ASP A CA 1
ATOM 6822 C C . ASP A 1 866 ? -10.569 -7.495 11.172 1.00 95.38 866 ASP A C 1
ATOM 6824 O O . ASP A 1 866 ? -11.074 -7.057 12.212 1.00 95.38 866 ASP A O 1
ATOM 6828 N N . LEU A 1 867 ? -9.246 -7.521 10.995 1.00 97.56 867 LEU A N 1
ATOM 6829 C CA . LEU A 1 867 ? -8.282 -7.120 12.027 1.00 97.56 867 LEU A CA 1
ATOM 6830 C C . LEU A 1 867 ? -7.564 -5.831 11.631 1.00 97.56 867 LEU A C 1
ATOM 6832 O O . LEU A 1 867 ? -6.936 -5.762 10.574 1.00 97.56 867 LEU A O 1
ATOM 6836 N N . PHE A 1 868 ? -7.593 -4.846 12.519 1.00 97.88 868 PHE A N 1
ATOM 6837 C CA . PHE A 1 868 ? -6.787 -3.639 12.422 1.00 97.88 868 PHE A CA 1
ATOM 6838 C C . PHE A 1 868 ? -5.350 -3.945 12.855 1.00 97.88 868 PHE A C 1
ATOM 6840 O O . PHE A 1 868 ? -5.104 -4.450 13.953 1.00 97.88 868 PHE A O 1
ATOM 6847 N N . VAL A 1 869 ? -4.396 -3.620 11.994 1.00 97.31 869 VAL A N 1
ATOM 6848 C CA . VAL A 1 869 ? -2.967 -3.902 12.176 1.00 97.31 869 VAL A CA 1
ATOM 6849 C C . VAL A 1 869 ? -2.164 -2.624 12.071 1.00 97.31 869 VAL A C 1
ATOM 6851 O O . VAL A 1 869 ? -2.471 -1.729 11.284 1.00 97.31 869 VAL A O 1
ATOM 6854 N N . LEU A 1 870 ? -1.082 -2.588 12.835 1.00 97.38 870 LEU A N 1
ATOM 6855 C CA . LEU A 1 870 ? -0.033 -1.594 12.725 1.00 97.38 870 LEU A CA 1
ATOM 6856 C C . LEU A 1 870 ? 1.053 -2.134 11.796 1.00 97.38 870 LEU A C 1
ATOM 6858 O O . LEU A 1 870 ? 1.324 -3.337 11.764 1.00 97.38 870 LEU A O 1
ATOM 6862 N N . SER A 1 871 ? 1.695 -1.250 11.043 1.00 95.12 871 SER A N 1
ATOM 6863 C CA . SER A 1 871 ? 2.839 -1.634 10.225 1.00 95.12 871 SER A CA 1
ATOM 6864 C C . SER A 1 871 ? 3.979 -0.638 10.359 1.00 95.12 871 SER A C 1
ATOM 6866 O O . SER A 1 871 ? 3.778 0.572 10.512 1.00 95.12 871 SER A O 1
ATOM 6868 N N . ASN A 1 872 ? 5.186 -1.196 10.342 1.00 94.19 872 ASN A N 1
ATOM 6869 C CA . ASN A 1 872 ? 6.441 -0.476 10.368 1.00 94.19 872 ASN A CA 1
ATOM 6870 C C . ASN A 1 872 ? 7.202 -0.738 9.062 1.00 94.19 872 ASN A C 1
ATOM 6872 O O . ASN A 1 872 ? 7.709 -1.841 8.857 1.00 94.19 872 ASN A O 1
ATOM 6876 N N . VAL A 1 873 ? 7.348 0.290 8.223 1.00 94.69 873 VAL A N 1
ATOM 6877 C CA . VAL A 1 873 ? 8.295 0.270 7.099 1.00 94.69 873 VAL A CA 1
ATOM 6878 C C . VAL A 1 873 ? 9.595 0.920 7.555 1.00 94.69 873 VAL A C 1
ATOM 6880 O O . VAL A 1 873 ? 9.611 2.074 7.984 1.00 94.69 873 VAL A O 1
ATOM 6883 N N . SER A 1 874 ? 10.699 0.184 7.462 1.00 89.00 874 SER A N 1
ATOM 6884 C CA . SER A 1 874 ? 12.023 0.677 7.850 1.00 89.00 874 SER A CA 1
ATOM 6885 C C . SER A 1 874 ? 12.859 1.018 6.618 1.00 89.00 874 SER A C 1
ATOM 6887 O O . SER A 1 874 ? 13.605 0.185 6.116 1.00 89.00 874 SER A O 1
ATOM 6889 N N . THR A 1 875 ? 12.746 2.258 6.138 1.00 91.25 875 THR A N 1
ATOM 6890 C CA . THR A 1 875 ? 13.598 2.804 5.061 1.00 91.25 875 THR A CA 1
ATOM 6891 C C . THR A 1 875 ? 14.880 3.453 5.586 1.00 91.25 875 THR A C 1
ATOM 6893 O O . THR A 1 875 ? 15.836 3.604 4.830 1.00 91.25 875 THR A O 1
ATOM 6896 N N . SER A 1 876 ? 14.935 3.844 6.863 1.00 92.38 876 SER A N 1
ATOM 6897 C CA . SER A 1 876 ? 16.100 4.531 7.428 1.00 92.38 876 SER A CA 1
ATOM 6898 C C . SER A 1 876 ? 17.266 3.563 7.687 1.00 92.38 876 SER A C 1
ATOM 6900 O O . SER A 1 876 ? 17.094 2.619 8.461 1.00 92.38 876 SER A O 1
ATOM 6902 N N . PRO A 1 877 ? 18.470 3.814 7.138 1.00 89.62 877 PRO A N 1
ATOM 6903 C CA . PRO A 1 877 ? 19.671 3.052 7.488 1.00 89.62 877 PRO A CA 1
ATOM 6904 C C . PRO A 1 877 ? 20.306 3.503 8.820 1.00 89.62 877 PRO A C 1
ATOM 6906 O O . PRO A 1 877 ? 21.269 2.896 9.280 1.00 89.62 877 PRO A O 1
ATOM 6909 N N . PHE A 1 878 ? 19.799 4.571 9.449 1.00 90.88 878 PHE A N 1
ATOM 6910 C CA . PHE A 1 878 ? 20.459 5.236 10.582 1.00 90.88 878 PHE A CA 1
ATOM 6911 C C . PHE A 1 878 ? 19.947 4.796 11.957 1.00 90.88 878 PHE A C 1
ATOM 6913 O O . PHE A 1 878 ? 20.618 5.015 12.966 1.00 90.88 878 PHE A O 1
ATOM 6920 N N . LEU A 1 879 ? 18.763 4.179 12.021 1.00 89.94 879 LEU A N 1
ATOM 6921 C CA . LEU A 1 879 ? 18.052 3.925 13.278 1.00 89.94 879 LEU A CA 1
ATOM 6922 C C . LEU A 1 879 ? 18.867 3.075 14.273 1.00 89.94 879 LEU A C 1
ATOM 6924 O O . LEU A 1 879 ? 18.888 3.356 15.469 1.00 89.94 879 LEU A O 1
ATOM 6928 N N . THR A 1 880 ? 19.585 2.059 13.796 1.00 89.38 880 THR A N 1
ATOM 6929 C CA . THR A 1 880 ? 20.330 1.139 14.672 1.00 89.38 880 THR A CA 1
ATOM 6930 C C . THR A 1 880 ? 21.731 1.619 15.042 1.00 89.38 880 THR A C 1
ATOM 6932 O O . THR A 1 880 ? 22.385 0.956 15.846 1.00 89.38 880 THR A O 1
ATOM 6935 N N . ALA A 1 881 ? 22.223 2.727 14.472 1.00 83.19 881 ALA A N 1
ATOM 6936 C CA . ALA A 1 881 ? 23.598 3.193 14.686 1.00 83.19 881 ALA A CA 1
ATOM 6937 C C . ALA A 1 881 ? 23.906 3.463 16.172 1.00 83.19 881 ALA A C 1
ATOM 6939 O O . ALA A 1 881 ? 24.990 3.142 16.649 1.00 83.19 881 ALA A O 1
ATOM 6940 N N . ASN A 1 882 ? 22.915 3.972 16.912 1.00 80.88 882 ASN A N 1
ATOM 6941 C CA . ASN A 1 882 ? 23.018 4.308 18.337 1.00 80.88 882 ASN A CA 1
ATOM 6942 C C . ASN A 1 882 ? 22.033 3.516 19.214 1.00 80.88 882 ASN A C 1
ATOM 6944 O O . ASN A 1 882 ? 21.657 3.985 20.281 1.00 80.88 882 ASN A O 1
ATOM 6948 N N . GLN A 1 883 ? 21.576 2.343 18.755 1.00 83.38 883 GLN A N 1
ATOM 6949 C CA . GLN A 1 883 ? 20.514 1.557 19.414 1.00 83.38 883 GLN A CA 1
ATOM 6950 C C . GLN A 1 883 ? 19.184 2.317 19.605 1.00 83.38 883 GLN A C 1
ATOM 6952 O O . GLN A 1 883 ? 18.378 1.974 20.471 1.00 83.38 883 GLN A O 1
ATOM 6957 N N . PHE A 1 884 ? 18.926 3.334 18.774 1.00 90.38 884 PHE A N 1
ATOM 6958 C CA . PHE A 1 884 ? 17.718 4.161 18.851 1.00 90.38 884 PHE A CA 1
ATOM 6959 C C . PHE A 1 884 ? 16.441 3.372 18.486 1.00 90.38 884 PHE A C 1
ATOM 6961 O O . PHE A 1 884 ? 15.334 3.786 18.819 1.00 90.38 884 PHE A O 1
ATOM 6968 N N . ASP A 1 885 ? 16.582 2.182 17.883 1.00 91.81 885 ASP A N 1
ATOM 6969 C CA . ASP A 1 885 ? 15.496 1.206 17.713 1.00 91.81 885 ASP A CA 1
ATOM 6970 C C . ASP A 1 885 ? 14.825 0.821 19.043 1.00 91.81 885 ASP A C 1
ATOM 6972 O O . ASP A 1 885 ? 13.612 0.609 19.081 1.00 91.81 885 ASP A O 1
ATOM 6976 N N . GLY A 1 886 ? 15.597 0.746 20.135 1.00 92.75 886 GLY A N 1
ATOM 6977 C CA . GLY A 1 886 ? 15.071 0.466 21.471 1.00 92.75 886 GLY A CA 1
ATOM 6978 C C . GLY A 1 886 ? 14.164 1.586 21.976 1.00 92.75 886 GLY A C 1
ATOM 6979 O O . GLY A 1 886 ? 13.033 1.320 22.374 1.00 92.75 886 GLY A O 1
ATOM 6980 N N . ASP A 1 887 ? 14.623 2.834 21.862 1.00 92.81 887 ASP A N 1
ATOM 6981 C CA . ASP A 1 887 ? 13.874 4.011 22.310 1.00 92.81 887 ASP A CA 1
ATOM 6982 C C . ASP A 1 887 ? 12.534 4.153 21.569 1.00 92.81 887 ASP A C 1
ATOM 6984 O O . ASP A 1 887 ? 11.507 4.435 22.192 1.00 92.81 887 ASP A O 1
ATOM 6988 N N . LEU A 1 888 ? 12.508 3.913 20.249 1.00 93.56 888 LEU A N 1
ATOM 6989 C CA . LEU A 1 888 ? 11.254 3.931 19.481 1.00 93.56 888 LEU A CA 1
ATOM 6990 C C . LEU A 1 888 ? 10.308 2.806 19.909 1.00 93.56 888 LEU A C 1
ATOM 6992 O O . LEU A 1 888 ? 9.107 3.038 20.061 1.00 93.56 888 LEU A O 1
ATOM 6996 N N . ALA A 1 889 ? 10.829 1.596 20.131 1.00 94.81 889 ALA A N 1
ATOM 6997 C CA . ALA A 1 889 ? 10.016 0.484 20.612 1.00 94.81 889 ALA A CA 1
ATOM 6998 C C . ALA A 1 889 ? 9.424 0.768 22.005 1.00 94.81 889 ALA A C 1
ATOM 7000 O O . ALA A 1 889 ? 8.262 0.438 22.251 1.00 94.81 889 ALA A O 1
ATOM 7001 N N . ASP A 1 890 ? 10.177 1.430 22.885 1.00 95.25 890 ASP A N 1
ATOM 7002 C CA . ASP A 1 890 ? 9.717 1.830 24.218 1.00 95.25 890 ASP A CA 1
ATOM 7003 C C . ASP A 1 890 ? 8.653 2.935 24.172 1.00 95.25 890 ASP A C 1
ATOM 7005 O O . ASP A 1 890 ? 7.736 2.942 24.998 1.00 95.25 890 ASP A O 1
ATOM 7009 N N . VAL A 1 891 ? 8.719 3.856 23.204 1.00 95.38 891 VAL A N 1
ATOM 7010 C CA . VAL A 1 891 ? 7.624 4.808 22.938 1.00 95.38 891 VAL A CA 1
ATOM 7011 C C . VAL A 1 891 ? 6.350 4.052 22.568 1.00 95.38 891 VAL A C 1
ATOM 7013 O O . VAL A 1 891 ? 5.336 4.232 23.239 1.00 95.38 891 VAL A O 1
ATOM 7016 N N . VAL A 1 892 ? 6.407 3.154 21.577 1.00 96.19 892 VAL A N 1
ATOM 7017 C CA . VAL A 1 892 ? 5.236 2.368 21.140 1.00 96.19 892 VAL A CA 1
ATOM 7018 C C . VAL A 1 892 ? 4.659 1.555 22.299 1.00 96.19 892 VAL A C 1
ATOM 7020 O O . VAL A 1 892 ? 3.446 1.563 22.517 1.00 96.19 892 VAL A O 1
ATOM 7023 N N . LYS A 1 893 ? 5.523 0.899 23.082 1.00 96.88 893 LYS A N 1
ATOM 7024 C CA . LYS A 1 893 ? 5.121 0.129 24.261 1.00 96.88 893 LYS A CA 1
ATOM 7025 C C . LYS A 1 893 ? 4.400 0.999 25.288 1.00 96.88 893 LYS A C 1
ATOM 7027 O O . LYS A 1 893 ? 3.302 0.638 25.705 1.00 96.88 893 LYS A O 1
ATOM 7032 N N . ARG A 1 894 ? 4.984 2.137 25.680 1.00 96.31 894 ARG A N 1
ATOM 7033 C CA . ARG A 1 894 ? 4.376 3.049 26.665 1.00 96.31 894 ARG A CA 1
ATOM 7034 C C . ARG A 1 894 ? 3.042 3.592 26.172 1.00 96.31 894 ARG A C 1
ATOM 7036 O O . ARG A 1 894 ? 2.076 3.576 26.926 1.00 96.31 894 ARG A O 1
ATOM 7043 N N . THR A 1 895 ? 2.955 3.998 24.907 1.00 95.62 895 THR A N 1
ATOM 7044 C CA . THR A 1 895 ? 1.693 4.443 24.304 1.00 95.62 895 THR A CA 1
ATOM 7045 C C . THR A 1 895 ? 0.635 3.342 24.351 1.00 95.62 895 THR A C 1
ATOM 7047 O O . THR A 1 895 ? -0.489 3.597 24.780 1.00 95.62 895 THR A O 1
ATOM 7050 N N . ALA A 1 896 ? 0.986 2.107 23.985 1.00 96.69 896 ALA A N 1
ATOM 7051 C CA . ALA A 1 896 ? 0.068 0.975 24.055 1.00 96.69 896 ALA A CA 1
ATOM 7052 C C . ALA A 1 896 ? -0.371 0.669 25.497 1.00 96.69 896 ALA A C 1
ATOM 7054 O O . ALA A 1 896 ? -1.556 0.465 25.746 1.00 96.69 896 ALA A O 1
ATOM 7055 N N . GLU A 1 897 ? 0.546 0.691 26.466 1.00 96.44 897 GLU A N 1
ATOM 7056 C CA . GLU A 1 897 ? 0.233 0.503 27.888 1.00 96.44 897 GLU A CA 1
ATOM 7057 C C . GLU A 1 897 ? -0.676 1.616 28.435 1.00 96.44 897 GLU A C 1
ATOM 7059 O O . GLU A 1 897 ? -1.613 1.332 29.185 1.00 96.44 897 GLU A O 1
ATOM 7064 N N . GLU A 1 898 ? -0.466 2.866 28.019 1.00 94.50 898 GLU A N 1
ATOM 7065 C CA . GLU A 1 898 ? -1.341 3.986 28.368 1.00 94.50 898 GLU A CA 1
ATOM 7066 C C . GLU A 1 898 ? -2.741 3.844 27.769 1.00 94.50 898 GLU A C 1
ATOM 7068 O O . GLU A 1 898 ? -3.726 4.069 28.476 1.00 94.50 898 GLU A O 1
ATOM 7073 N N . VAL A 1 899 ? -2.849 3.447 26.497 1.00 93.88 899 VAL A N 1
ATOM 7074 C CA . VAL A 1 899 ? -4.135 3.159 25.843 1.00 93.88 899 VAL A CA 1
ATOM 7075 C C . VAL A 1 899 ? -4.836 1.997 26.547 1.00 93.88 899 VAL A C 1
ATOM 7077 O O . VAL A 1 899 ? -6.033 2.073 26.830 1.00 93.88 899 VAL A O 1
ATOM 7080 N N . ILE A 1 900 ? -4.109 0.940 26.914 1.00 95.12 900 ILE A N 1
ATOM 7081 C CA . ILE A 1 900 ? -4.676 -0.174 27.679 1.00 95.12 900 ILE A CA 1
ATOM 7082 C C . ILE A 1 900 ? -5.227 0.326 29.017 1.00 95.12 900 ILE A C 1
ATOM 7084 O O . ILE A 1 900 ? -6.383 0.055 29.340 1.00 95.12 900 ILE A O 1
ATOM 7088 N N . ALA A 1 901 ? -4.437 1.082 29.778 1.00 92.50 901 ALA A N 1
ATOM 7089 C CA . ALA A 1 901 ? -4.816 1.536 31.112 1.00 92.50 901 ALA A CA 1
ATOM 7090 C C . ALA A 1 901 ? -5.966 2.556 31.104 1.00 92.50 901 ALA A C 1
ATOM 7092 O O . ALA A 1 901 ? -6.860 2.475 31.945 1.00 92.50 901 ALA A O 1
ATOM 7093 N N . LYS A 1 902 ? -5.947 3.520 30.174 1.00 88.50 902 LYS A N 1
ATOM 7094 C CA . LYS A 1 902 ? -6.907 4.637 30.132 1.00 88.50 902 LYS A CA 1
ATOM 7095 C C . LYS A 1 902 ? -8.167 4.319 29.329 1.00 88.50 902 LYS A C 1
ATOM 7097 O O . LYS A 1 902 ? -9.199 4.935 29.577 1.00 88.50 902 LYS A O 1
ATOM 7102 N N . ILE A 1 903 ? -8.087 3.401 28.366 1.00 88.81 903 ILE A N 1
ATOM 7103 C CA . ILE A 1 903 ? -9.175 3.120 27.421 1.00 88.81 903 ILE A CA 1
ATOM 7104 C C . ILE A 1 903 ? -9.608 1.659 27.546 1.00 88.81 903 ILE A C 1
ATOM 7106 O O . ILE A 1 903 ? -10.736 1.397 27.951 1.00 88.81 903 ILE A O 1
ATOM 7110 N N . CYS A 1 904 ? -8.733 0.692 27.267 1.00 91.12 904 CYS A N 1
ATOM 7111 C CA . CYS A 1 904 ? -9.161 -0.708 27.120 1.00 91.12 904 CYS A CA 1
ATOM 7112 C C . CYS A 1 904 ? -9.639 -1.344 28.435 1.00 91.12 904 CYS A C 1
ATOM 7114 O O . CYS A 1 904 ? -10.650 -2.046 28.441 1.00 91.12 904 CYS A O 1
ATOM 7116 N N . VAL A 1 905 ? -8.953 -1.088 29.554 1.00 90.75 905 VAL A N 1
ATOM 7117 C CA . VAL A 1 905 ? -9.341 -1.610 30.875 1.00 90.75 905 VAL A CA 1
ATOM 7118 C C . VAL A 1 905 ? -10.673 -1.004 31.341 1.00 90.75 905 VAL A C 1
ATOM 7120 O O . VAL A 1 905 ? -11.573 -1.786 31.643 1.00 90.75 905 VAL A O 1
ATOM 7123 N N . PRO A 1 906 ? -10.884 0.331 31.348 1.00 85.88 906 PRO A N 1
ATOM 7124 C CA . PRO A 1 906 ? -12.192 0.909 31.673 1.00 85.88 906 PRO A CA 1
ATOM 7125 C C . PRO A 1 906 ? -13.325 0.453 30.745 1.00 85.88 906 PRO A C 1
ATOM 7127 O O . PRO A 1 906 ? -14.450 0.275 31.204 1.00 85.88 906 PRO A O 1
ATOM 7130 N N . ARG A 1 907 ? -13.035 0.220 29.455 1.00 87.81 907 ARG A N 1
ATOM 7131 C CA . ARG A 1 907 ? -14.009 -0.316 28.487 1.00 87.81 907 ARG A CA 1
ATOM 7132 C C . ARG A 1 907 ? -14.451 -1.739 28.793 1.00 87.81 907 ARG A C 1
ATOM 7134 O O . ARG A 1 907 ? -15.591 -2.074 28.502 1.00 87.81 907 ARG A O 1
ATOM 7141 N N . ASN A 1 908 ? -13.576 -2.573 29.353 1.00 89.50 908 ASN A N 1
ATOM 7142 C CA . ASN A 1 908 ? -13.808 -4.018 29.471 1.00 89.50 908 ASN A CA 1
ATOM 7143 C C . ASN A 1 908 ? -13.923 -4.517 30.918 1.00 89.50 908 ASN A C 1
ATOM 7145 O O . ASN A 1 908 ? -14.089 -5.713 31.148 1.00 89.50 908 ASN A O 1
ATOM 7149 N N . ARG A 1 909 ? -13.866 -3.617 31.902 1.00 89.69 909 ARG A N 1
ATOM 7150 C CA . ARG A 1 909 ? -14.062 -3.939 33.316 1.00 89.69 909 ARG A CA 1
ATOM 7151 C C . ARG A 1 909 ? -15.437 -3.478 33.779 1.00 89.69 909 ARG A C 1
ATOM 7153 O O . ARG A 1 909 ? -15.802 -2.324 33.588 1.00 89.69 909 ARG A O 1
ATOM 7160 N N . VAL A 1 910 ? -16.164 -4.362 34.455 1.00 90.12 910 VAL A N 1
ATOM 7161 C CA . VAL A 1 910 ? -17.397 -4.000 35.163 1.00 90.12 910 VAL A CA 1
ATOM 7162 C C . VAL A 1 910 ? -17.035 -3.379 36.513 1.00 90.12 910 VAL A C 1
ATOM 7164 O O . VAL A 1 910 ? -16.247 -3.943 37.276 1.00 90.12 910 VAL A O 1
ATOM 7167 N N . TYR A 1 911 ? -17.608 -2.220 36.821 1.00 90.06 911 TYR A N 1
ATOM 7168 C CA . TYR A 1 911 ? -17.412 -1.507 38.086 1.00 90.06 911 TYR A CA 1
ATOM 7169 C C . TYR A 1 911 ? -18.722 -0.865 38.562 1.00 90.06 911 TYR A C 1
ATOM 7171 O O . TYR A 1 911 ? -19.707 -0.820 37.829 1.00 90.06 911 TYR A O 1
ATOM 7179 N N . LYS A 1 912 ? -18.758 -0.403 39.817 1.00 93.56 912 LYS A N 1
ATOM 7180 C CA . LYS A 1 912 ? -19.922 0.306 40.365 1.00 93.56 912 LYS A CA 1
ATOM 7181 C C . LYS A 1 912 ? -20.082 1.646 39.657 1.00 93.56 912 LYS A C 1
ATOM 7183 O O . LYS A 1 912 ? -19.142 2.431 39.649 1.00 93.56 912 LYS A O 1
ATOM 7188 N N . ALA A 1 913 ? -21.251 1.916 39.094 1.00 91.00 913 ALA A N 1
ATOM 7189 C CA . ALA A 1 913 ? -21.506 3.156 38.370 1.00 91.00 913 ALA A CA 1
ATOM 7190 C C . ALA A 1 913 ? -22.894 3.702 38.686 1.00 91.00 913 ALA A C 1
ATOM 7192 O O . ALA A 1 913 ? -23.747 3.017 39.258 1.00 91.00 913 ALA A O 1
ATOM 7193 N N . LYS A 1 914 ? -23.124 4.959 38.300 1.00 91.00 914 LYS A N 1
ATOM 7194 C CA . LYS A 1 914 ? -24.483 5.482 38.226 1.00 91.00 914 LYS A CA 1
ATOM 7195 C C . LYS A 1 914 ? -25.165 4.935 36.982 1.00 91.00 914 LYS A C 1
ATOM 7197 O O . LYS A 1 914 ? -24.631 5.025 35.879 1.00 91.00 914 LYS A O 1
ATOM 7202 N N . HIS A 1 915 ? -26.353 4.381 37.165 1.00 92.31 915 HIS A N 1
ATOM 7203 C CA . HIS A 1 915 ? -27.149 3.831 36.076 1.00 92.31 915 HIS A CA 1
ATOM 7204 C C . HIS A 1 915 ? -28.306 4.759 35.749 1.00 92.31 915 HIS A C 1
ATOM 7206 O O . HIS A 1 915 ? -28.942 5.294 36.657 1.00 92.31 915 HIS A O 1
ATOM 7212 N N . SER A 1 916 ? -28.564 4.934 34.456 1.00 91.75 916 SER A N 1
ATOM 7213 C CA . SER A 1 916 ? -29.575 5.850 33.938 1.00 91.75 916 SER A CA 1
ATOM 7214 C C . SER A 1 916 ? -30.626 5.076 33.157 1.00 91.75 916 SER A C 1
ATOM 7216 O O . SER A 1 916 ? -30.295 4.181 32.379 1.00 91.75 916 SER A O 1
ATOM 7218 N N . PHE A 1 917 ? -31.886 5.435 33.362 1.00 93.75 917 PHE A N 1
ATOM 7219 C CA . PHE A 1 917 ? -33.026 4.786 32.735 1.00 93.75 917 PHE A CA 1
ATOM 7220 C C . PHE A 1 917 ? -33.993 5.834 32.201 1.00 93.75 917 PHE A C 1
ATOM 7222 O O . PHE A 1 917 ? -34.365 6.750 32.931 1.00 93.75 917 PHE A O 1
ATOM 7229 N N . LEU A 1 918 ? -34.463 5.677 30.972 1.00 93.44 918 LEU A N 1
ATOM 7230 C CA . LEU A 1 918 ? -35.626 6.394 30.473 1.00 93.44 918 LEU A CA 1
ATOM 7231 C C . LEU A 1 918 ? -36.892 5.852 31.156 1.00 93.44 918 LEU A C 1
ATOM 7233 O O . LEU A 1 918 ? -37.094 4.639 31.225 1.00 93.44 918 LEU A O 1
ATOM 7237 N N . ILE A 1 919 ? -37.753 6.742 31.653 1.00 93.56 919 ILE A N 1
ATOM 7238 C CA . ILE A 1 919 ? -39.037 6.363 32.259 1.00 93.56 919 ILE A CA 1
ATOM 7239 C C . ILE A 1 919 ? -40.147 6.410 31.204 1.00 93.56 919 ILE A C 1
ATOM 7241 O O . ILE A 1 919 ? -40.336 7.436 30.546 1.00 93.56 919 ILE A O 1
ATOM 7245 N N . GLN A 1 920 ? -40.936 5.340 31.109 1.00 93.56 920 GLN A N 1
ATOM 7246 C CA . GLN A 1 920 ? -42.132 5.253 30.269 1.00 93.56 920 GLN A CA 1
ATOM 7247 C C . GLN A 1 920 ? -43.359 4.814 31.087 1.00 93.56 920 GLN A C 1
ATOM 7249 O O . GLN A 1 920 ? -43.238 4.029 32.028 1.00 93.56 920 GLN A O 1
ATOM 7254 N N . GLY A 1 921 ? -44.539 5.313 30.709 1.00 90.75 921 GLY A N 1
ATOM 7255 C CA . GLY A 1 921 ? -45.824 4.977 31.334 1.00 90.75 921 GLY A CA 1
ATOM 7256 C C . GLY A 1 921 ? -46.242 5.904 32.484 1.00 90.75 921 GLY A C 1
ATOM 7257 O O . GLY A 1 921 ? -45.442 6.650 33.043 1.00 90.75 921 GLY A O 1
ATOM 7258 N N . THR A 1 922 ? -47.535 5.890 32.820 1.00 89.00 922 THR A N 1
ATOM 7259 C CA . THR A 1 922 ? -48.113 6.676 33.939 1.00 89.00 922 THR A CA 1
ATOM 7260 C C . THR A 1 922 ? -49.079 5.867 34.799 1.00 89.00 922 THR A C 1
ATOM 7262 O O . THR A 1 922 ? -49.287 6.185 35.965 1.00 89.00 922 THR A O 1
ATOM 7265 N N . ASP A 1 923 ? -49.697 4.843 34.219 1.00 87.88 923 ASP A N 1
ATOM 7266 C CA . ASP A 1 923 ? -50.485 3.811 34.896 1.00 87.88 923 ASP A CA 1
ATOM 7267 C C . ASP A 1 923 ? -49.573 2.757 35.537 1.00 87.88 923 ASP A C 1
ATOM 7269 O O . ASP A 1 923 ? -49.782 2.354 36.682 1.00 87.88 923 ASP A O 1
ATOM 7273 N N . ARG A 1 924 ? -48.527 2.360 34.813 1.00 90.56 924 ARG A N 1
ATOM 7274 C CA . ARG A 1 924 ? -47.471 1.463 35.270 1.00 90.56 924 ARG A CA 1
ATOM 7275 C C . ARG A 1 924 ? -46.137 1.966 34.735 1.00 90.56 924 ARG A C 1
ATOM 7277 O O . ARG A 1 924 ? -46.043 2.325 33.566 1.00 90.56 924 ARG A O 1
ATOM 7284 N N . LEU A 1 925 ? -45.124 2.037 35.597 1.00 94.31 925 LEU A N 1
ATOM 7285 C CA . LEU A 1 925 ? -43.826 2.577 35.206 1.00 94.31 925 LEU A CA 1
ATOM 7286 C C . LEU A 1 925 ? -42.925 1.486 34.648 1.00 94.31 925 LEU A C 1
ATOM 7288 O O . LEU A 1 925 ? -42.735 0.436 35.266 1.00 94.31 925 LEU A O 1
ATOM 7292 N N . HIS A 1 926 ? -42.329 1.789 33.505 1.00 95.94 926 HIS A N 1
ATOM 7293 C CA . HIS A 1 926 ? -41.288 1.003 32.873 1.00 95.94 926 HIS A CA 1
ATOM 7294 C C . HIS A 1 926 ? -39.996 1.820 32.830 1.00 95.94 926 HIS A C 1
ATOM 7296 O O . HIS A 1 926 ? -40.007 2.997 32.469 1.00 95.94 926 HIS A O 1
ATOM 7302 N N . LEU A 1 927 ? -38.888 1.195 33.215 1.00 96.62 927 LEU A N 1
ATOM 7303 C CA . LEU A 1 927 ? -37.544 1.741 33.091 1.00 96.62 927 LEU A CA 1
ATOM 7304 C C . LEU A 1 927 ? -36.845 1.059 31.921 1.00 96.62 927 LEU A C 1
ATOM 7306 O O . LEU A 1 927 ? -36.709 -0.166 31.924 1.00 96.62 927 LEU A O 1
ATOM 7310 N N . VAL A 1 928 ? -36.396 1.859 30.960 1.00 96.31 928 VAL A N 1
ATOM 7311 C CA . VAL A 1 928 ? -35.590 1.432 29.812 1.00 96.31 928 VAL A CA 1
ATOM 7312 C C . VAL A 1 928 ? -34.163 1.895 30.058 1.00 96.31 928 VAL A C 1
ATOM 7314 O O . VAL A 1 928 ? -33.922 3.090 30.208 1.00 96.31 928 VAL A O 1
ATOM 7317 N N . TYR A 1 929 ? -33.221 0.968 30.170 1.00 95.88 929 TYR A N 1
ATOM 7318 C CA . TYR A 1 929 ? -31.819 1.302 30.412 1.00 95.88 929 TYR A CA 1
ATOM 7319 C C . TYR A 1 929 ? -31.243 2.133 29.261 1.00 95.88 929 TYR A C 1
ATOM 7321 O O . TYR A 1 929 ? -31.620 1.932 28.108 1.00 95.88 929 TYR A O 1
ATOM 7329 N N . LEU A 1 930 ? -30.333 3.053 29.584 1.00 92.75 930 LEU A N 1
ATOM 7330 C CA . LEU A 1 930 ? -29.559 3.820 28.606 1.00 92.75 930 LEU A CA 1
ATOM 7331 C C . LEU A 1 930 ? -28.160 3.188 28.479 1.00 92.75 930 LEU A C 1
ATOM 7333 O O . LEU A 1 930 ? -27.286 3.497 29.298 1.00 92.75 930 LEU A O 1
ATOM 7337 N N . PRO A 1 931 ? -27.956 2.237 27.545 1.00 91.94 931 PRO A N 1
ATOM 7338 C CA . PRO A 1 931 ? -26.673 1.578 27.361 1.00 91.94 931 PRO A CA 1
ATOM 7339 C C . PRO A 1 931 ? -25.612 2.498 26.759 1.00 91.94 931 PRO A C 1
ATOM 7341 O O . PRO A 1 931 ? -25.906 3.470 26.073 1.00 91.94 931 PRO A O 1
ATOM 7344 N N . VAL A 1 932 ? -24.354 2.118 26.979 1.00 88.88 932 VAL A N 1
ATOM 7345 C CA . VAL A 1 932 ? -23.177 2.702 26.323 1.00 88.88 932 VAL A CA 1
ATOM 7346 C C . VAL A 1 932 ? -22.344 1.532 25.813 1.00 88.88 932 VAL A C 1
ATOM 7348 O O . VAL A 1 932 ? -21.655 0.870 26.596 1.00 88.88 932 VAL A O 1
ATOM 7351 N N . LEU A 1 933 ? -22.439 1.234 24.513 1.00 88.12 933 LEU A N 1
ATOM 7352 C CA . LEU A 1 933 ? -21.827 0.045 23.899 1.00 88.12 933 LEU A CA 1
ATOM 7353 C C . LEU A 1 933 ? -20.309 -0.017 24.124 1.00 88.12 933 LEU A C 1
ATOM 7355 O O . LEU A 1 933 ? -19.787 -1.102 24.370 1.00 88.12 933 LEU A O 1
ATOM 7359 N N . PRO A 1 934 ? -19.570 1.103 24.140 1.00 85.81 934 PRO A N 1
ATOM 7360 C CA . PRO A 1 934 ? -18.155 1.101 24.492 1.00 85.81 934 PRO A CA 1
ATOM 7361 C C . PRO A 1 934 ? -17.784 0.604 25.892 1.00 85.81 934 PRO A C 1
ATOM 7363 O O . PRO A 1 934 ? -16.636 0.205 26.073 1.00 85.81 934 PRO A O 1
ATOM 7366 N N . MET A 1 935 ? -18.695 0.596 26.869 1.00 87.62 935 MET A N 1
ATOM 7367 C CA . MET A 1 935 ? -18.355 0.403 28.285 1.00 87.62 935 MET A CA 1
ATOM 7368 C C . MET A 1 935 ? -19.015 -0.845 28.873 1.00 87.62 935 MET A C 1
ATOM 7370 O O . MET A 1 935 ? -20.229 -0.868 29.040 1.00 87.62 935 MET A O 1
ATOM 7374 N N . ALA A 1 936 ? -18.234 -1.848 29.281 1.00 88.19 936 ALA A N 1
ATOM 7375 C CA . ALA A 1 936 ? -18.722 -3.123 29.824 1.00 88.19 936 ALA A CA 1
ATOM 7376 C C . ALA A 1 936 ? -19.745 -2.962 30.958 1.00 88.19 936 ALA A C 1
ATOM 7378 O O . ALA A 1 936 ? -20.757 -3.658 30.979 1.00 88.19 936 ALA A O 1
ATOM 7379 N N . THR A 1 937 ? -19.545 -1.987 31.850 1.00 89.56 937 THR A N 1
ATOM 7380 C CA . THR A 1 937 ? -20.497 -1.637 32.922 1.00 89.56 937 THR A CA 1
ATOM 7381 C C . THR A 1 937 ? -21.903 -1.272 32.412 1.00 89.56 937 THR A C 1
ATOM 7383 O O . THR A 1 937 ? -22.882 -1.432 33.142 1.00 89.56 937 THR A O 1
ATOM 7386 N N . HIS A 1 938 ? -22.011 -0.799 31.168 1.00 90.94 938 HIS A N 1
ATOM 7387 C CA . HIS A 1 938 ? -23.234 -0.307 30.530 1.00 90.94 938 HIS A CA 1
ATOM 7388 C C . HIS A 1 938 ? -23.665 -1.119 29.293 1.00 90.94 938 HIS A C 1
ATOM 7390 O O . HIS A 1 938 ? -24.636 -0.745 28.635 1.00 90.94 938 HIS A O 1
ATOM 7396 N N . ARG A 1 939 ? -23.000 -2.240 28.973 1.00 91.19 939 ARG A N 1
ATOM 7397 C CA . ARG A 1 939 ? -23.343 -3.134 27.845 1.00 91.19 939 ARG A CA 1
ATOM 7398 C C . ARG A 1 939 ? -24.528 -4.040 28.173 1.00 91.19 939 ARG A C 1
ATOM 7400 O O . ARG A 1 939 ? -24.412 -5.262 28.175 1.00 91.19 939 ARG A O 1
ATOM 7407 N N . GLN A 1 940 ? -25.669 -3.450 28.500 1.00 93.12 940 GLN A N 1
ATOM 7408 C CA . GLN A 1 940 ? -26.881 -4.185 28.853 1.00 93.12 940 GLN A CA 1
ATOM 7409 C C . GLN A 1 940 ? -28.087 -3.519 28.208 1.00 93.12 940 GLN A C 1
ATOM 7411 O O . GLN A 1 940 ? -28.283 -2.317 28.352 1.00 93.12 940 GLN A O 1
ATOM 7416 N N . GLN A 1 941 ? -28.928 -4.299 27.543 1.00 94.31 941 GLN A N 1
ATOM 7417 C CA . GLN A 1 941 ? -30.266 -3.868 27.178 1.00 94.31 941 GLN A CA 1
ATOM 7418 C C . GLN A 1 941 ? -31.242 -4.404 28.223 1.00 94.31 941 GLN A C 1
ATOM 7420 O O . GLN A 1 941 ? -31.402 -5.616 28.378 1.00 94.31 941 GLN A O 1
ATOM 7425 N N . LEU A 1 942 ? -31.860 -3.502 28.983 1.00 95.38 942 LEU A N 1
ATOM 7426 C CA . LEU A 1 942 ? -32.688 -3.849 30.135 1.00 95.38 942 LEU A CA 1
ATOM 7427 C C . LEU A 1 942 ? -33.977 -3.028 30.127 1.00 95.38 942 LEU A C 1
ATOM 7429 O O . LEU A 1 942 ? -33.940 -1.800 30.064 1.00 95.38 942 LEU A O 1
ATOM 7433 N N . ILE A 1 943 ? -35.109 -3.722 30.236 1.00 95.94 943 ILE A N 1
ATOM 7434 C CA . ILE A 1 943 ? -36.444 -3.135 30.367 1.00 95.94 943 ILE A CA 1
ATOM 7435 C C . ILE A 1 943 ? -37.118 -3.792 31.563 1.00 95.94 943 ILE A C 1
ATOM 7437 O O . ILE A 1 943 ? -37.240 -5.018 31.618 1.00 95.94 943 ILE A O 1
ATOM 7441 N N . MET A 1 944 ? -37.571 -2.993 32.523 1.00 95.62 944 MET A N 1
ATOM 7442 C CA . MET A 1 944 ? -38.201 -3.501 33.743 1.00 95.62 944 MET A CA 1
ATOM 7443 C C . MET A 1 944 ? -39.393 -2.660 34.169 1.00 95.62 944 MET A C 1
ATOM 7445 O O . MET A 1 944 ? -39.430 -1.453 33.955 1.00 95.62 944 MET A O 1
ATOM 7449 N N . THR A 1 945 ? -40.361 -3.303 34.806 1.00 95.62 945 THR A N 1
ATOM 7450 C CA . THR A 1 945 ? -41.474 -2.649 35.484 1.00 95.62 945 THR A CA 1
ATOM 7451 C C . THR A 1 945 ? -41.098 -2.359 36.929 1.00 95.62 945 THR A C 1
ATOM 7453 O O . THR A 1 945 ? -40.537 -3.223 37.613 1.00 95.62 945 THR A O 1
ATOM 7456 N N . VAL A 1 946 ? -41.424 -1.153 37.398 1.00 96.62 946 VAL A N 1
ATOM 7457 C CA . VAL A 1 946 ? -41.086 -0.699 38.750 1.00 96.62 946 VAL A CA 1
ATOM 7458 C C . VAL A 1 946 ? -42.245 -0.002 39.455 1.00 96.62 946 VAL A C 1
ATOM 7460 O O . VAL A 1 946 ? -43.108 0.596 38.814 1.00 96.62 946 VAL A O 1
ATOM 7463 N N . ASP A 1 947 ? -42.193 -0.016 40.785 1.00 96.06 947 ASP A N 1
ATOM 7464 C CA . ASP A 1 947 ? -43.046 0.781 41.660 1.00 96.06 947 ASP A CA 1
ATOM 7465 C C . ASP A 1 947 ? -42.241 1.892 42.347 1.00 96.06 947 ASP A C 1
ATOM 7467 O O . ASP A 1 947 ? -41.116 1.689 42.822 1.00 96.06 947 ASP A O 1
ATOM 7471 N N . LEU A 1 948 ? -42.862 3.069 42.442 1.00 93.88 948 LEU A N 1
ATOM 7472 C CA . LEU A 1 948 ? -42.384 4.198 43.236 1.00 93.88 948 LEU A CA 1
ATOM 7473 C C . LEU A 1 948 ? -43.244 4.375 44.495 1.00 93.88 948 LEU A C 1
ATOM 7475 O O . LEU A 1 948 ? -44.444 4.085 44.475 1.00 93.88 948 LEU A O 1
ATOM 7479 N N . PRO A 1 949 ? -42.694 4.949 45.581 1.00 93.88 949 PRO A N 1
ATOM 7480 C CA . PRO A 1 949 ? -43.491 5.358 46.727 1.00 93.88 949 PRO A CA 1
ATOM 7481 C C . PRO A 1 949 ? -44.606 6.312 46.285 1.00 93.88 949 PRO A C 1
ATOM 7483 O O . PRO A 1 949 ? -44.386 7.187 45.449 1.00 93.88 949 PRO A O 1
ATOM 7486 N N . ALA A 1 950 ? -45.798 6.205 46.878 1.00 91.88 950 ALA A N 1
ATOM 7487 C CA . ALA A 1 950 ? -46.978 6.952 46.424 1.00 91.88 950 ALA A CA 1
ATOM 7488 C C . ALA A 1 950 ? -46.771 8.481 46.361 1.00 91.88 950 ALA A C 1
ATOM 7490 O O . ALA A 1 950 ? -47.332 9.153 45.497 1.00 91.88 950 ALA A O 1
ATOM 7491 N N . ALA A 1 951 ? -45.963 9.045 47.268 1.00 89.25 951 ALA A N 1
ATOM 7492 C CA . ALA A 1 951 ? -45.595 10.459 47.225 1.00 89.25 951 ALA A CA 1
ATOM 7493 C C . ALA A 1 951 ? -44.731 10.793 45.999 1.00 89.25 951 ALA A C 1
ATOM 7495 O O . ALA A 1 951 ? -45.001 11.784 45.327 1.00 89.25 951 ALA A O 1
ATOM 7496 N N . ALA A 1 952 ? -43.761 9.933 45.680 1.00 90.31 952 ALA A N 1
ATOM 7497 C CA . ALA A 1 952 ? -42.897 10.093 44.522 1.00 90.31 952 ALA A CA 1
ATOM 7498 C C . ALA A 1 952 ? -43.684 9.976 43.210 1.00 90.31 952 ALA A C 1
ATOM 7500 O O . ALA A 1 952 ? -43.582 10.843 42.343 1.00 90.31 952 ALA A O 1
ATOM 7501 N N . MET A 1 953 ? -44.559 8.972 43.110 1.00 92.75 953 MET A N 1
ATOM 7502 C CA . MET A 1 953 ? -45.421 8.785 41.940 1.00 92.75 953 MET A CA 1
ATOM 7503 C C . MET A 1 953 ? -46.307 10.012 41.674 1.00 92.75 953 MET A C 1
ATOM 7505 O O . MET A 1 953 ? -46.409 10.466 40.539 1.00 92.75 953 MET A O 1
ATOM 7509 N N . ARG A 1 954 ? -46.895 10.622 42.717 1.00 91.31 954 ARG A N 1
ATOM 7510 C CA . ARG A 1 954 ? -47.696 11.853 42.560 1.00 91.31 954 ARG A CA 1
ATOM 7511 C C . ARG A 1 954 ? -46.886 13.027 42.013 1.00 91.31 954 ARG A C 1
ATOM 7513 O O . ARG A 1 954 ? -47.408 13.784 41.201 1.00 91.31 954 ARG A O 1
ATOM 7520 N N . THR A 1 955 ? -45.644 13.201 42.453 1.00 90.25 955 THR A N 1
ATOM 7521 C CA . THR A 1 955 ? -44.779 14.271 41.937 1.00 90.25 955 THR A CA 1
ATOM 7522 C C . THR A 1 955 ? -44.381 14.015 40.490 1.00 90.25 955 THR A C 1
ATOM 7524 O O . THR A 1 955 ? -44.440 14.940 39.687 1.00 90.25 955 THR A O 1
ATOM 7527 N N . TYR A 1 956 ? -44.043 12.770 40.139 1.00 91.00 956 TYR A N 1
ATOM 7528 C CA . TYR A 1 956 ? -43.761 12.389 38.755 1.00 91.00 956 TYR A CA 1
ATOM 7529 C C . TYR A 1 956 ? -44.957 12.682 37.836 1.00 91.00 956 TYR A C 1
ATOM 7531 O O . TYR A 1 956 ? -44.792 13.335 36.808 1.00 91.00 956 TYR A O 1
ATOM 7539 N N . LEU A 1 957 ? -46.170 12.292 38.246 1.00 91.50 957 LEU A N 1
ATOM 7540 C CA . LEU A 1 957 ? -47.394 12.569 37.489 1.00 91.50 957 LEU A CA 1
ATOM 7541 C C . LEU A 1 957 ? -47.655 14.075 37.328 1.00 91.50 957 LEU A C 1
ATOM 7543 O O . LEU A 1 957 ? -47.956 14.519 36.226 1.00 91.50 957 LEU A O 1
ATOM 7547 N N . ARG A 1 958 ? -47.458 14.883 38.381 1.00 89.75 958 ARG A N 1
ATOM 7548 C CA . ARG A 1 958 ? -47.561 16.352 38.273 1.00 89.75 958 ARG A CA 1
ATOM 7549 C C . ARG A 1 958 ? -46.521 16.942 37.325 1.00 89.75 958 ARG A C 1
ATOM 7551 O O . ARG A 1 958 ? -46.844 17.853 36.574 1.00 89.75 958 ARG A O 1
ATOM 7558 N N . ALA A 1 959 ? -45.284 16.448 37.360 1.00 87.25 959 ALA A N 1
ATOM 7559 C CA . ALA A 1 959 ? -44.230 16.919 36.466 1.00 87.25 959 ALA A CA 1
ATOM 7560 C C . ALA A 1 959 ? -44.544 16.575 34.998 1.00 87.25 959 ALA A C 1
ATOM 7562 O O . ALA A 1 959 ? -44.327 17.402 34.115 1.00 87.25 959 ALA A O 1
ATOM 7563 N N . GLN A 1 960 ? -45.116 15.392 34.753 1.00 85.69 960 GLN A N 1
ATOM 7564 C CA . GLN A 1 960 ? -45.643 14.973 33.450 1.00 85.69 960 GLN A CA 1
ATOM 7565 C C . GLN A 1 960 ? -46.824 15.836 32.978 1.00 85.69 960 GLN A C 1
ATOM 7567 O O . GLN A 1 960 ? -46.895 16.175 31.803 1.00 85.69 960 GLN A O 1
ATOM 7572 N N . GLU A 1 961 ? -47.739 16.226 33.870 1.00 87.31 961 GLU A N 1
ATOM 7573 C CA . GLU A 1 961 ? -48.849 17.135 33.535 1.00 87.31 961 GLU A CA 1
ATOM 7574 C C . GLU A 1 961 ? -48.368 18.556 33.210 1.00 87.31 961 GLU A C 1
ATOM 7576 O O . GLU A 1 961 ? -48.901 19.195 32.304 1.00 87.31 961 GLU A O 1
ATOM 7581 N N . GLN A 1 962 ? -47.363 19.052 33.938 1.00 86.38 962 GLN A N 1
ATOM 7582 C CA . GLN A 1 962 ? -46.790 20.386 33.731 1.00 86.38 962 GLN A CA 1
ATOM 7583 C C . GLN A 1 962 ? -46.030 20.504 32.409 1.00 86.38 962 GLN A C 1
ATOM 7585 O O . GLN A 1 962 ? -46.014 21.578 31.809 1.00 86.38 962 GLN A O 1
ATOM 7590 N N . ASP A 1 963 ? -45.394 19.421 31.966 1.00 80.81 963 ASP A N 1
ATOM 7591 C CA . ASP A 1 963 ? -44.738 19.357 30.666 1.00 80.81 963 ASP A CA 1
ATOM 7592 C C . ASP A 1 963 ? -44.921 17.975 30.020 1.00 80.81 963 ASP A C 1
ATOM 7594 O O . ASP A 1 963 ? -44.054 17.101 30.144 1.00 80.81 963 ASP A O 1
ATOM 7598 N N . PRO A 1 964 ? -46.026 17.781 29.278 1.00 77.44 964 PRO A N 1
ATOM 7599 C CA . PRO A 1 964 ? -46.323 16.518 28.604 1.00 77.44 964 PRO A CA 1
ATOM 7600 C C . PRO A 1 964 ? -45.325 16.151 27.497 1.00 77.44 964 PRO A C 1
ATOM 7602 O O . PRO A 1 964 ? -45.373 15.032 26.978 1.00 77.44 964 PRO A O 1
ATOM 7605 N N . THR A 1 965 ? -44.454 17.089 27.104 1.00 73.00 965 THR A N 1
ATOM 7606 C CA . THR A 1 965 ? -43.444 16.908 26.052 1.00 73.00 965 THR A CA 1
ATOM 7607 C C . THR A 1 965 ? -42.069 16.527 26.597 1.00 73.00 965 THR A C 1
ATOM 7609 O O . THR A 1 965 ? -41.214 16.095 25.827 1.00 73.00 965 THR A O 1
ATOM 7612 N N . ALA A 1 966 ? -41.855 16.639 27.910 1.00 75.56 966 ALA A N 1
ATOM 7613 C CA . ALA A 1 966 ? -40.579 16.321 28.532 1.00 75.56 966 ALA A CA 1
ATOM 7614 C C . ALA A 1 966 ? -40.350 14.816 28.713 1.00 75.56 966 ALA A C 1
ATOM 7616 O O . ALA A 1 966 ? -41.263 14.043 29.034 1.00 75.56 966 ALA A O 1
ATOM 7617 N N . PHE A 1 967 ? -39.079 14.430 28.601 1.00 80.88 967 PHE A N 1
ATOM 7618 C CA . PHE A 1 967 ? -38.603 13.120 29.024 1.00 80.88 967 PHE A CA 1
ATOM 7619 C C . PHE A 1 967 ? -38.086 13.181 30.452 1.00 80.88 967 PHE A C 1
ATOM 7621 O O . PHE A 1 967 ? -37.582 14.204 30.925 1.00 80.88 967 PHE A O 1
ATOM 7628 N N . PHE A 1 968 ? -38.208 12.049 31.132 1.00 87.75 968 PHE A N 1
ATOM 7629 C CA . PHE A 1 968 ? -37.723 11.892 32.488 1.00 87.75 968 PHE A CA 1
ATOM 7630 C C . PHE A 1 968 ? -36.780 10.708 32.531 1.00 87.75 968 PHE A C 1
ATOM 7632 O O . PHE A 1 968 ? -37.129 9.612 32.082 1.00 87.75 968 PHE A O 1
ATOM 7639 N N . CYS A 1 969 ? -35.604 10.951 33.092 1.00 89.38 969 CYS A N 1
ATOM 7640 C CA . CYS A 1 969 ? -34.616 9.919 33.333 1.00 89.38 969 CYS A CA 1
ATOM 7641 C C . CYS A 1 969 ? -34.545 9.639 34.830 1.00 89.38 969 CYS A C 1
ATOM 7643 O O . CYS A 1 969 ? -34.568 10.553 35.655 1.00 89.38 969 CYS A O 1
ATOM 7645 N N . LEU A 1 970 ? -34.476 8.362 35.179 1.00 92.12 970 LEU A N 1
ATOM 7646 C CA . LEU A 1 970 ? -34.213 7.890 36.524 1.00 92.12 970 LEU A CA 1
ATOM 7647 C C . LEU A 1 970 ? -32.736 7.530 36.628 1.00 92.12 970 LEU A C 1
ATOM 7649 O O . LEU A 1 970 ? -32.229 6.768 35.810 1.00 92.12 970 LEU A O 1
ATOM 7653 N N . HIS A 1 971 ? -32.061 8.051 37.642 1.00 91.56 971 HIS A N 1
ATOM 7654 C CA . HIS A 1 971 ? -30.651 7.802 37.904 1.00 91.56 971 HIS A CA 1
ATOM 7655 C C . HIS A 1 971 ? -30.488 7.154 39.272 1.00 91.56 971 HIS A C 1
ATOM 7657 O O . HIS A 1 971 ? -31.130 7.582 40.234 1.00 91.56 971 HIS A O 1
ATOM 7663 N N . THR A 1 972 ? -29.632 6.141 39.397 1.00 93.25 972 THR A N 1
ATOM 7664 C CA . THR A 1 972 ? -29.286 5.611 40.723 1.00 93.25 972 THR A CA 1
ATOM 7665 C C . THR A 1 972 ? -28.641 6.711 41.567 1.00 93.25 972 THR A C 1
ATOM 7667 O O . THR A 1 972 ? -27.846 7.518 41.078 1.00 93.25 972 THR A O 1
ATOM 7670 N N . ALA A 1 973 ? -29.003 6.769 42.847 1.00 90.75 973 ALA A N 1
ATOM 7671 C CA . ALA A 1 973 ? -28.498 7.797 43.753 1.00 90.75 973 ALA A CA 1
ATOM 7672 C C . ALA A 1 973 ? -26.998 7.618 44.037 1.00 90.75 973 ALA A C 1
ATOM 7674 O O . ALA A 1 973 ? -26.250 8.592 44.131 1.00 90.75 973 ALA A O 1
ATOM 7675 N N . GLU A 1 974 ? -26.568 6.359 44.108 1.00 91.38 974 GLU A N 1
ATOM 7676 C CA . GLU A 1 974 ? -25.200 5.938 44.386 1.00 91.38 974 GLU A CA 1
ATOM 7677 C C . GLU A 1 974 ? -24.638 5.105 43.228 1.00 91.38 974 GLU A C 1
ATOM 7679 O O . GLU A 1 974 ? -25.376 4.624 42.357 1.00 91.38 974 GLU A O 1
ATOM 7684 N N . GLU A 1 975 ? -23.317 4.940 43.230 1.00 93.94 975 GLU A N 1
ATOM 7685 C CA . GLU A 1 975 ? -22.625 4.010 42.345 1.00 93.94 975 GLU A CA 1
ATOM 7686 C C . GLU A 1 975 ? -22.830 2.576 42.838 1.00 93.94 975 GLU A C 1
ATOM 7688 O O . GLU A 1 975 ? -22.400 2.198 43.932 1.00 93.94 975 GLU A O 1
ATOM 7693 N N . VAL A 1 976 ? -23.482 1.759 42.019 1.00 94.44 976 VAL A N 1
ATOM 7694 C CA . VAL A 1 976 ? -23.847 0.374 42.345 1.00 94.44 976 VAL A CA 1
ATOM 7695 C C . VAL A 1 976 ? -23.583 -0.522 41.139 1.00 94.44 976 VAL A C 1
ATOM 7697 O O . VAL A 1 976 ? -23.374 -0.025 40.037 1.00 94.44 976 VAL A O 1
ATOM 7700 N N . LEU A 1 977 ? -23.530 -1.841 41.332 1.00 94.81 977 LEU A N 1
ATOM 7701 C CA . LEU A 1 977 ? -23.505 -2.766 40.199 1.00 94.81 977 LEU A CA 1
ATOM 7702 C C . LEU A 1 977 ? -24.934 -2.993 39.710 1.00 94.81 977 LEU A C 1
ATOM 7704 O O . LEU A 1 977 ? -25.837 -3.230 40.514 1.00 94.81 977 LEU A O 1
ATOM 7708 N N . LEU A 1 978 ? -25.133 -3.015 38.393 1.00 93.75 978 LEU A N 1
ATOM 7709 C CA . LEU A 1 978 ? -26.442 -3.338 37.824 1.00 93.75 978 LEU A CA 1
ATOM 7710 C C . LEU A 1 978 ? -26.912 -4.741 38.245 1.00 93.75 978 LEU A C 1
ATOM 7712 O O . LEU A 1 978 ? -28.089 -4.942 38.523 1.00 93.75 978 LEU A O 1
ATOM 7716 N N . SER A 1 979 ? -25.991 -5.698 38.377 1.00 93.44 979 SER A N 1
ATOM 7717 C CA . SER A 1 979 ? -26.295 -7.041 38.880 1.00 93.44 979 SER A CA 1
ATOM 7718 C C . SER A 1 979 ? -26.776 -7.048 40.335 1.00 93.44 979 SER A C 1
ATOM 7720 O O . SER A 1 979 ? -27.644 -7.850 40.675 1.00 93.44 979 SER A O 1
ATOM 7722 N N . ASP A 1 980 ? -26.271 -6.143 41.181 1.00 94.62 980 ASP A N 1
ATOM 7723 C CA . ASP A 1 980 ? -26.754 -5.981 42.556 1.00 94.62 980 ASP A CA 1
ATOM 7724 C C . ASP A 1 980 ? -28.186 -5.426 42.558 1.00 94.62 980 ASP A C 1
ATOM 7726 O O . ASP A 1 980 ? -29.038 -5.963 43.261 1.00 94.62 980 ASP A O 1
ATOM 7730 N N . ILE A 1 981 ? -28.486 -4.435 41.703 1.00 94.06 981 ILE A N 1
ATOM 7731 C CA . ILE A 1 981 ? -29.850 -3.900 41.530 1.00 94.06 981 ILE A CA 1
ATOM 7732 C C . ILE A 1 981 ? -30.834 -5.019 41.161 1.00 94.06 981 ILE A C 1
ATOM 7734 O O . ILE A 1 981 ? -31.907 -5.132 41.758 1.00 94.06 981 ILE A O 1
ATOM 7738 N N . LEU A 1 982 ? -30.469 -5.843 40.175 1.00 94.06 982 LEU A N 1
ATOM 7739 C CA . LEU A 1 982 ? -31.326 -6.919 39.677 1.00 94.06 982 LEU A CA 1
ATOM 7740 C C . LEU A 1 982 ? -31.508 -8.042 40.705 1.00 94.06 982 LEU A C 1
ATOM 7742 O O . LEU A 1 982 ? -32.602 -8.596 40.807 1.00 94.06 982 LEU A O 1
ATOM 7746 N N . ARG A 1 983 ? -30.468 -8.363 41.484 1.00 94.19 983 ARG A N 1
ATOM 7747 C CA . ARG A 1 983 ? -30.534 -9.370 42.553 1.00 94.19 983 ARG A CA 1
ATOM 7748 C C . ARG A 1 983 ? -31.382 -8.898 43.732 1.00 94.19 983 ARG A C 1
ATOM 7750 O O . ARG A 1 983 ? -32.199 -9.663 44.238 1.00 94.19 983 ARG A O 1
ATOM 7757 N N . ASP A 1 984 ? -31.171 -7.664 44.180 1.00 93.94 984 ASP A N 1
ATOM 7758 C CA . ASP A 1 984 ? -31.794 -7.137 45.397 1.00 93.94 984 ASP A CA 1
ATOM 7759 C C . ASP A 1 984 ? -33.247 -6.680 45.144 1.00 93.94 984 ASP A C 1
ATOM 7761 O O . ASP A 1 984 ? -34.013 -6.453 46.085 1.00 93.94 984 ASP A O 1
ATOM 7765 N N . GLY A 1 985 ? -33.642 -6.534 43.872 1.00 94.75 985 GLY A N 1
ATOM 7766 C CA . GLY A 1 985 ? -35.008 -6.215 43.448 1.00 94.75 985 GLY A CA 1
ATOM 7767 C C . GLY A 1 985 ? -35.469 -4.804 43.825 1.00 94.75 985 GLY A C 1
ATOM 7768 O O . GLY A 1 985 ? -36.640 -4.467 43.660 1.00 94.75 985 GLY A O 1
ATOM 7769 N N . SER A 1 986 ? -34.585 -3.962 44.364 1.00 95.00 986 SER A N 1
ATOM 7770 C CA . SER A 1 986 ? -34.875 -2.564 44.684 1.00 95.00 986 SER A CA 1
ATOM 7771 C C . SER A 1 986 ? -33.597 -1.740 44.826 1.00 95.00 986 SER A C 1
ATOM 7773 O O . SER A 1 986 ? -32.544 -2.284 45.142 1.00 95.00 986 SER A O 1
ATOM 7775 N N . PHE A 1 987 ? -33.683 -0.427 44.614 1.00 96.12 987 PHE A N 1
ATOM 7776 C CA . PHE A 1 987 ? -32.533 0.481 44.688 1.00 96.12 987 PHE A CA 1
ATOM 7777 C C . PHE A 1 987 ? -32.962 1.922 44.997 1.00 96.12 987 PHE A C 1
ATOM 7779 O O . PHE A 1 987 ? -34.142 2.256 44.906 1.00 96.12 987 PHE A O 1
ATOM 7786 N N . GLN A 1 988 ? -32.019 2.780 45.394 1.00 95.62 988 GLN A N 1
ATOM 7787 C CA . GLN A 1 988 ? -32.274 4.210 45.612 1.00 95.62 988 GLN A CA 1
ATOM 7788 C C . GLN A 1 988 ? -31.993 5.000 44.337 1.00 95.62 988 GLN A C 1
ATOM 7790 O O . GLN A 1 988 ? -30.953 4.807 43.701 1.00 95.62 988 GLN A O 1
ATOM 7795 N N . ALA A 1 989 ? -32.894 5.911 43.979 1.00 93.31 989 ALA A N 1
ATOM 7796 C CA . ALA A 1 989 ? -32.784 6.679 42.748 1.00 93.31 989 ALA A CA 1
ATOM 7797 C C . ALA A 1 989 ? -33.344 8.098 42.858 1.00 93.31 989 ALA A C 1
ATOM 7799 O O . ALA A 1 989 ? -34.118 8.419 43.760 1.00 93.31 989 ALA A O 1
ATOM 7800 N N . GLN A 1 990 ? -32.976 8.935 41.896 1.00 90.44 990 GLN A N 1
ATOM 7801 C CA . GLN A 1 990 ? -33.542 10.258 41.666 1.00 90.44 990 GLN A CA 1
ATOM 7802 C C . GLN A 1 990 ? -34.102 10.340 40.249 1.00 90.44 990 GLN A C 1
ATOM 7804 O O . GLN A 1 990 ? -33.618 9.669 39.343 1.00 90.44 990 GLN A O 1
ATOM 7809 N N . ILE A 1 991 ? -35.131 11.165 40.061 1.00 90.00 991 ILE A N 1
ATOM 7810 C CA . ILE A 1 991 ? -35.709 11.431 38.744 1.00 90.00 991 ILE A CA 1
ATOM 7811 C C . ILE A 1 991 ? -35.325 12.848 38.328 1.00 90.00 991 ILE A C 1
ATOM 7813 O O . ILE A 1 991 ? -35.468 13.797 39.102 1.00 90.00 991 ILE A O 1
ATOM 7817 N N . GLU A 1 992 ? -34.854 12.978 37.098 1.00 86.56 992 GLU A N 1
ATOM 7818 C CA . GLU A 1 992 ? -34.490 14.236 36.462 1.00 86.56 992 GLU A CA 1
ATOM 7819 C C . GLU A 1 992 ? -35.398 14.494 35.267 1.00 86.56 992 GLU A C 1
ATOM 7821 O O . GLU A 1 992 ? -35.683 13.592 34.473 1.00 86.56 992 GLU A O 1
ATOM 7826 N N . LYS A 1 993 ? -35.824 15.750 35.117 1.00 81.75 993 LYS A N 1
ATOM 7827 C CA . LYS A 1 993 ? -36.428 16.222 33.873 1.00 81.75 993 LYS A CA 1
ATOM 7828 C C . LYS A 1 993 ? -35.300 16.540 32.893 1.00 81.75 993 LYS A C 1
ATOM 7830 O O . LYS A 1 993 ? -34.425 17.351 33.213 1.00 81.75 993 LYS A O 1
ATOM 7835 N N . ARG A 1 994 ? -35.330 15.947 31.701 1.00 70.31 994 ARG A N 1
ATOM 7836 C CA . ARG A 1 994 ? -34.393 16.288 30.621 1.00 70.31 994 ARG A CA 1
ATOM 7837 C C . ARG A 1 994 ? -35.115 17.049 29.517 1.00 70.31 994 ARG A C 1
ATOM 7839 O O . ARG A 1 994 ? -36.242 16.714 29.152 1.00 70.31 994 ARG A O 1
ATOM 7846 N N . ILE A 1 995 ? -34.477 18.114 29.036 1.00 53.50 995 ILE A N 1
ATOM 7847 C CA . ILE A 1 995 ? -34.977 18.940 27.934 1.00 53.50 995 ILE A CA 1
ATOM 7848 C C . ILE A 1 995 ? -34.377 18.367 26.641 1.00 53.50 995 ILE A C 1
ATOM 7850 O O . ILE A 1 995 ? -33.158 18.196 26.597 1.00 53.50 995 ILE A O 1
ATOM 7854 N N . PRO A 1 996 ? -35.180 18.046 25.611 1.00 51.94 996 PRO A N 1
ATOM 7855 C CA . PRO A 1 996 ? -34.644 17.628 24.317 1.00 51.94 996 PRO A CA 1
ATOM 7856 C C . PRO A 1 996 ? -33.755 18.731 23.720 1.00 51.94 996 PRO A C 1
ATOM 7858 O O . PRO A 1 996 ? -34.189 19.882 23.625 1.00 51.94 996 PRO A O 1
ATOM 7861 N N . GLU A 1 997 ? -32.531 18.400 23.307 1.00 52.31 997 GLU A N 1
ATOM 7862 C CA . GLU A 1 997 ? -31.716 19.284 22.460 1.00 52.31 997 GLU A CA 1
ATOM 7863 C C . GLU A 1 997 ? -32.157 19.188 20.983 1.00 52.31 997 GLU A C 1
ATOM 7865 O O . GLU A 1 997 ? -33.103 18.468 20.640 1.00 52.31 997 GLU A O 1
ATOM 7870 N N . LYS A 1 998 ? -31.518 19.949 20.076 1.00 45.56 998 LYS A N 1
ATOM 7871 C CA . LYS A 1 998 ? -31.756 19.783 18.629 1.00 45.56 998 LYS A CA 1
ATOM 7872 C C . LYS A 1 998 ? -31.540 18.303 18.274 1.00 45.56 998 LYS A C 1
ATOM 7874 O O . LYS A 1 998 ? -30.466 17.783 18.528 1.00 45.56 998 LYS A O 1
ATOM 7879 N N . ASN A 1 999 ? -32.549 17.675 17.659 1.00 45.56 999 ASN A N 1
ATOM 7880 C CA . ASN A 1 999 ? -32.601 16.260 17.241 1.00 45.56 999 ASN A CA 1
ATOM 7881 C C . ASN A 1 999 ? -33.077 15.233 18.293 1.00 45.56 999 ASN A C 1
ATOM 7883 O O . ASN A 1 999 ? -32.877 14.040 18.089 1.00 45.56 999 ASN A O 1
ATOM 7887 N N . ASN A 1 1000 ? -33.770 15.654 19.361 1.00 47.78 1000 ASN A N 1
ATOM 7888 C CA . ASN A 1 1000 ? -34.315 14.760 20.405 1.00 47.78 1000 ASN A CA 1
ATOM 7889 C C . ASN A 1 1000 ? -33.251 13.960 21.191 1.00 47.78 1000 ASN A C 1
ATOM 7891 O O . ASN A 1 1000 ? -33.589 12.966 21.835 1.00 47.78 1000 ASN A O 1
ATOM 7895 N N . SER A 1 1001 ? -31.996 14.416 21.174 1.00 48.81 1001 SER A N 1
ATOM 7896 C CA . SER A 1 1001 ? -30.915 13.912 22.020 1.00 48.81 1001 SER A CA 1
ATOM 7897 C C . SER A 1 1001 ? -31.022 14.454 23.452 1.00 48.81 1001 SER A C 1
ATOM 7899 O O . SER A 1 1001 ? -31.766 15.402 23.745 1.00 48.81 1001 SER A O 1
ATOM 7901 N N . ILE A 1 1002 ? -30.287 13.826 24.371 1.00 49.94 1002 ILE A N 1
ATOM 7902 C CA . ILE A 1 1002 ? -30.270 14.194 25.785 1.00 49.94 1002 ILE A CA 1
ATOM 7903 C C . ILE A 1 1002 ? -29.614 15.577 25.981 1.00 49.94 1002 ILE A C 1
ATOM 7905 O O . ILE A 1 1002 ? -28.397 15.689 25.891 1.00 49.94 1002 ILE A O 1
ATOM 7909 N N . GLY A 1 1003 ? -30.404 16.601 26.321 1.00 49.16 1003 GLY A N 1
ATOM 7910 C CA . GLY A 1 1003 ? -29.910 17.948 26.629 1.00 49.16 1003 GLY A CA 1
ATOM 7911 C C . GLY A 1 1003 ? -29.588 18.235 28.103 1.00 49.16 1003 GLY A C 1
ATOM 7912 O O . GLY A 1 1003 ? -29.724 17.370 28.976 1.00 49.16 1003 GLY A O 1
ATOM 7913 N N . ASN A 1 1004 ? -29.185 19.487 28.373 1.00 46.12 1004 ASN A N 1
ATOM 7914 C CA . ASN A 1 1004 ? -28.825 20.017 29.702 1.00 46.12 1004 ASN A CA 1
ATOM 7915 C C . ASN A 1 1004 ? -29.853 19.724 30.822 1.00 46.12 1004 ASN A C 1
ATOM 7917 O O . ASN A 1 1004 ? -31.070 19.805 30.633 1.00 46.12 1004 ASN A O 1
ATOM 7921 N N . CYS A 1 1005 ? -29.338 19.429 32.025 1.00 54.00 1005 CYS A N 1
ATOM 7922 C CA . CYS A 1 1005 ? -30.112 18.993 33.192 1.00 54.00 1005 CYS A CA 1
ATOM 7923 C C . CYS A 1 1005 ? -31.101 20.061 33.700 1.00 54.00 1005 CYS A C 1
ATOM 7925 O O . CYS A 1 1005 ? -30.697 21.148 34.111 1.00 54.00 1005 CYS A O 1
ATOM 7927 N N . GLY A 1 1006 ? -32.395 19.718 33.769 1.00 53.44 1006 GLY A N 1
ATOM 7928 C CA . GLY A 1 1006 ? -33.464 20.573 34.309 1.00 53.44 1006 GLY A CA 1
ATOM 7929 C C . GLY A 1 1006 ? -33.649 20.512 35.834 1.00 53.44 1006 GLY A C 1
ATOM 7930 O O . GLY A 1 1006 ? -34.644 21.027 36.339 1.00 53.44 1006 GLY A O 1
ATOM 7931 N N . GLY A 1 1007 ? -32.719 19.878 36.561 1.00 64.38 1007 GLY A N 1
ATOM 7932 C CA . GLY A 1 1007 ? -32.792 19.635 38.008 1.00 64.38 1007 GLY A CA 1
ATOM 7933 C C . GLY A 1 1007 ? -33.588 18.378 38.398 1.00 64.38 1007 GLY A C 1
ATOM 7934 O O . GLY A 1 1007 ? -34.372 17.835 37.614 1.00 64.38 1007 GLY A O 1
ATOM 7935 N N . HIS A 1 1008 ? -33.370 17.890 39.625 1.00 76.56 1008 HIS A N 1
ATOM 7936 C CA . HIS A 1 1008 ? -34.110 16.754 40.185 1.00 76.56 1008 HIS A CA 1
ATOM 7937 C C . HIS A 1 1008 ? -35.546 17.159 40.544 1.00 76.56 1008 HIS A C 1
ATOM 7939 O O . HIS A 1 1008 ? -35.770 18.228 41.110 1.00 76.56 1008 HIS A O 1
ATOM 7945 N N . ILE A 1 1009 ? -36.523 16.282 40.290 1.00 80.50 1009 ILE A N 1
ATOM 7946 C CA . ILE A 1 1009 ? -37.927 16.529 40.680 1.00 80.50 1009 ILE A CA 1
ATOM 7947 C C . ILE A 1 1009 ? -38.216 16.175 42.153 1.00 80.50 1009 ILE A C 1
ATOM 7949 O O . ILE A 1 1009 ? -39.330 16.381 42.633 1.00 80.50 1009 ILE A O 1
ATOM 7953 N N . PHE A 1 1010 ? -37.217 15.644 42.868 1.00 77.25 1010 PHE A N 1
ATOM 7954 C CA . PHE A 1 1010 ? -37.246 15.336 44.301 1.00 77.25 1010 PHE A CA 1
ATOM 7955 C C . PHE A 1 1010 ? -36.029 15.930 45.008 1.00 77.25 1010 PHE A C 1
ATOM 7957 O O . PHE A 1 1010 ? -34.940 15.945 44.443 1.00 77.25 1010 PHE A O 1
ATOM 7964 N N . GLU A 1 1011 ? -36.196 16.324 46.273 1.00 71.81 1011 GLU A N 1
ATOM 7965 C CA . GLU A 1 1011 ? -35.087 16.793 47.117 1.00 71.81 1011 GLU A CA 1
ATOM 7966 C C . GLU A 1 1011 ? -34.173 15.650 47.592 1.00 71.81 1011 GLU A C 1
ATOM 7968 O O . GLU A 1 1011 ? -32.967 15.841 47.725 1.00 71.81 1011 GLU A O 1
ATOM 7973 N N . LEU A 1 1012 ? -34.725 14.452 47.829 1.00 82.88 1012 LEU A N 1
ATOM 7974 C CA . LEU A 1 1012 ? -33.999 13.282 48.338 1.00 82.88 1012 LEU A CA 1
ATOM 7975 C C . LEU A 1 1012 ? -34.223 12.047 47.448 1.00 82.88 1012 LEU A C 1
ATOM 7977 O O . LEU A 1 1012 ? -35.293 11.925 46.842 1.00 82.88 1012 LEU A O 1
ATOM 7981 N N . PRO A 1 1013 ? -33.252 11.115 47.381 1.00 89.25 1013 PRO A N 1
ATOM 7982 C CA . PRO A 1 1013 ? -33.432 9.825 46.722 1.00 89.25 1013 PRO A CA 1
ATOM 7983 C C . PRO A 1 1013 ? -34.632 9.029 47.248 1.00 89.25 1013 PRO A C 1
ATOM 7985 O O . PRO A 1 1013 ? -34.946 9.065 48.439 1.00 89.25 1013 PRO A O 1
ATOM 7988 N N . VAL A 1 1014 ? -35.281 8.279 46.358 1.00 92.81 1014 VAL A N 1
ATOM 7989 C CA . VAL A 1 1014 ? -36.443 7.436 46.666 1.00 92.81 1014 VAL A CA 1
ATOM 7990 C C . VAL A 1 1014 ? -36.171 5.969 46.336 1.00 92.81 1014 VAL A C 1
ATOM 7992 O O . VAL A 1 1014 ? -35.468 5.655 45.374 1.00 92.81 1014 VAL A O 1
ATOM 7995 N N . LYS A 1 1015 ? -36.767 5.060 47.120 1.00 94.62 1015 LYS A N 1
ATOM 7996 C CA . LYS A 1 1015 ? -36.655 3.613 46.903 1.00 94.62 1015 LYS A CA 1
ATOM 7997 C C . LYS A 1 1015 ? -37.520 3.181 45.720 1.00 94.62 1015 LYS A C 1
ATOM 7999 O O . LYS A 1 1015 ? -38.738 3.290 45.796 1.00 94.62 1015 LYS A O 1
ATOM 8004 N N . VAL A 1 1016 ? -36.902 2.629 44.689 1.00 96.06 1016 VAL A N 1
ATOM 8005 C CA . VAL A 1 1016 ? -37.547 2.009 43.525 1.00 96.06 1016 VAL A CA 1
ATOM 8006 C C . VAL A 1 1016 ? -37.619 0.503 43.755 1.00 96.06 1016 VAL A C 1
ATOM 8008 O O . VAL A 1 1016 ? -36.613 -0.091 44.143 1.00 96.06 1016 VAL A O 1
ATOM 8011 N N . VAL A 1 1017 ? -38.779 -0.122 43.538 1.00 97.00 1017 VAL A N 1
ATOM 8012 C CA . VAL A 1 1017 ? -38.958 -1.582 43.666 1.00 97.00 1017 VAL A CA 1
ATOM 8013 C C . VAL A 1 1017 ? -39.206 -2.186 42.290 1.00 97.00 1017 VAL A C 1
ATOM 8015 O O . VAL A 1 1017 ? -40.112 -1.751 41.589 1.00 97.00 1017 VAL A O 1
ATOM 8018 N N . ILE A 1 1018 ? -38.416 -3.186 41.904 1.00 96.75 1018 ILE A N 1
ATOM 8019 C CA . ILE A 1 1018 ? -38.560 -3.909 40.638 1.00 96.75 1018 ILE A CA 1
ATOM 8020 C C . ILE A 1 1018 ? -39.656 -4.956 40.809 1.00 96.75 1018 ILE A C 1
ATOM 8022 O O . ILE A 1 1018 ? -39.548 -5.846 41.651 1.00 96.75 1018 ILE A O 1
ATOM 8026 N N . THR A 1 1019 ? -40.711 -4.863 40.004 1.00 94.56 1019 THR A N 1
ATOM 8027 C CA . THR A 1 1019 ? -41.840 -5.805 40.049 1.00 94.56 1019 THR A CA 1
ATOM 8028 C C . THR A 1 1019 ? -41.766 -6.852 38.944 1.00 94.56 1019 THR A C 1
ATOM 8030 O O . THR A 1 1019 ? -42.265 -7.965 39.122 1.00 94.56 1019 THR A O 1
ATOM 8033 N N . ARG A 1 1020 ? -41.128 -6.532 37.810 1.00 92.62 1020 ARG A N 1
ATOM 8034 C CA . ARG A 1 1020 ? -40.908 -7.469 36.699 1.00 92.62 1020 ARG A CA 1
ATOM 8035 C C . ARG A 1 1020 ? -39.721 -7.041 35.839 1.00 92.62 1020 ARG A C 1
ATOM 8037 O O . ARG A 1 1020 ? -39.579 -5.863 35.539 1.00 92.62 1020 ARG A O 1
ATOM 8044 N N . ILE A 1 1021 ? -38.922 -7.999 35.378 1.00 93.12 1021 ILE A N 1
ATOM 8045 C CA . ILE A 1 1021 ? -37.931 -7.796 34.311 1.00 93.12 1021 ILE A CA 1
ATOM 8046 C C . ILE A 1 1021 ? -38.565 -8.290 33.008 1.00 93.12 1021 ILE A C 1
ATOM 8048 O O . ILE A 1 1021 ? -39.024 -9.429 32.953 1.00 93.12 1021 ILE A O 1
ATOM 8052 N N . ILE A 1 1022 ? -38.633 -7.429 31.994 1.00 91.25 1022 ILE A N 1
ATOM 8053 C CA . ILE A 1 1022 ? -39.220 -7.732 30.678 1.00 91.25 1022 ILE A CA 1
ATOM 8054 C C . ILE A 1 1022 ? -38.114 -8.161 29.712 1.00 91.25 1022 ILE A C 1
ATOM 8056 O O . ILE A 1 1022 ? -38.210 -9.196 29.061 1.00 91.25 1022 ILE A O 1
ATOM 8060 N N . VAL A 1 1023 ? -37.039 -7.376 29.658 1.00 91.88 1023 VAL A N 1
ATOM 8061 C CA . VAL A 1 1023 ? -35.857 -7.632 28.830 1.00 91.88 1023 VAL A CA 1
ATOM 8062 C C . VAL A 1 1023 ? -34.638 -7.513 29.719 1.00 91.88 1023 VAL A C 1
ATOM 8064 O O . VAL A 1 1023 ? -34.551 -6.553 30.473 1.00 91.88 1023 VAL A O 1
ATOM 8067 N N . HIS A 1 1024 ? -33.704 -8.451 29.620 1.00 92.31 1024 HIS A N 1
ATOM 8068 C CA . HIS A 1 1024 ? -32.361 -8.344 30.183 1.00 92.31 1024 HIS A CA 1
ATOM 8069 C C . HIS A 1 1024 ? -31.421 -9.114 29.257 1.00 92.31 1024 HIS A C 1
ATOM 8071 O O . HIS A 1 1024 ? -31.422 -10.345 29.266 1.00 92.31 1024 HIS A O 1
ATOM 8077 N N . ARG A 1 1025 ? -30.693 -8.383 28.411 1.00 90.44 1025 ARG A N 1
ATOM 8078 C CA . ARG A 1 1025 ? -29.806 -8.939 27.389 1.00 90.44 1025 ARG A CA 1
ATOM 8079 C C . ARG A 1 1025 ? -28.430 -8.276 27.468 1.00 90.44 1025 ARG A C 1
ATOM 8081 O O . ARG A 1 1025 ? -28.366 -7.046 27.404 1.00 90.44 1025 ARG A O 1
ATOM 8088 N N . PRO A 1 1026 ? -27.339 -9.049 27.570 1.00 91.62 1026 PRO A N 1
ATOM 8089 C CA . PRO A 1 1026 ? -25.995 -8.500 27.459 1.00 91.62 1026 PRO A CA 1
ATOM 8090 C C . PRO A 1 1026 ? -25.723 -8.000 26.034 1.00 91.62 1026 PRO A C 1
ATOM 8092 O O . PRO A 1 1026 ? -26.184 -8.590 25.059 1.00 91.62 1026 PRO A O 1
ATOM 8095 N N . LEU A 1 1027 ? -24.957 -6.916 25.922 1.00 91.00 1027 LEU A N 1
ATOM 8096 C CA . LEU A 1 1027 ? -24.528 -6.310 24.653 1.00 91.00 1027 LEU A CA 1
ATOM 8097 C C . LEU A 1 1027 ? -23.009 -6.436 24.459 1.00 91.00 1027 LEU A C 1
ATOM 8099 O O . LEU A 1 1027 ? -22.373 -5.584 23.840 1.00 91.00 1027 LEU A O 1
ATOM 8103 N N . ASP A 1 1028 ? -22.402 -7.464 25.053 1.00 86.06 1028 ASP A N 1
ATOM 8104 C CA . ASP A 1 1028 ? -20.986 -7.753 24.857 1.00 86.06 1028 ASP A CA 1
ATOM 8105 C C . ASP A 1 1028 ? -20.705 -8.076 23.380 1.00 86.06 1028 ASP A C 1
ATOM 8107 O O . ASP A 1 1028 ? -21.481 -8.818 22.779 1.00 86.06 1028 ASP A O 1
ATOM 8111 N N . PRO A 1 1029 ? -19.591 -7.594 22.787 1.00 81.12 1029 PRO A N 1
ATOM 8112 C CA . PRO A 1 1029 ? -19.341 -7.723 21.348 1.00 81.12 1029 PRO A CA 1
ATOM 8113 C C . PRO A 1 1029 ? -19.463 -9.149 20.789 1.00 81.12 1029 PRO A C 1
ATOM 8115 O O . PRO A 1 1029 ? -19.981 -9.333 19.699 1.00 81.12 1029 PRO A O 1
ATOM 8118 N N . HIS A 1 1030 ? -19.050 -10.164 21.555 1.00 78.75 1030 HIS A N 1
ATOM 8119 C CA . HIS A 1 1030 ? -19.106 -11.575 21.147 1.00 78.75 1030 HIS A CA 1
ATOM 8120 C C . HIS A 1 1030 ? -20.520 -12.193 21.176 1.00 78.75 1030 HIS A C 1
ATOM 8122 O O . HIS A 1 1030 ? -20.684 -13.348 20.788 1.00 78.75 1030 HIS A O 1
ATOM 8128 N N . LEU A 1 1031 ? -21.517 -11.460 21.681 1.00 83.44 1031 LEU A N 1
ATOM 8129 C CA . LEU A 1 1031 ? -22.933 -11.847 21.731 1.00 83.44 1031 LEU A CA 1
ATOM 8130 C C . LEU A 1 1031 ? -23.797 -11.033 20.755 1.00 83.44 1031 LEU A C 1
ATOM 8132 O O . LEU A 1 1031 ? -25.005 -11.261 20.670 1.00 83.44 1031 LEU A O 1
ATOM 8136 N N . LEU A 1 1032 ? -23.197 -10.064 20.058 1.00 85.38 1032 LEU A N 1
ATOM 8137 C CA . LEU A 1 1032 ? -23.852 -9.293 19.010 1.00 85.38 1032 LEU A CA 1
ATOM 8138 C C . LEU A 1 1032 ? -23.769 -10.035 17.672 1.00 85.38 1032 LEU A C 1
ATOM 8140 O O . LEU A 1 1032 ? -22.836 -10.795 17.412 1.00 85.38 1032 LEU A O 1
ATOM 8144 N N . ASP A 1 1033 ? -24.754 -9.792 16.817 1.00 84.50 1033 ASP A N 1
ATOM 8145 C CA . ASP A 1 1033 ? -24.805 -10.347 15.474 1.00 84.50 1033 ASP A CA 1
ATOM 8146 C C . ASP A 1 1033 ? -23.771 -9.656 14.578 1.00 84.50 1033 ASP A C 1
ATOM 8148 O O . ASP A 1 1033 ? -23.604 -8.437 14.604 1.00 84.50 1033 ASP A O 1
ATOM 8152 N N . SER A 1 1034 ? -23.126 -10.425 13.700 1.00 77.19 1034 SER A N 1
ATOM 8153 C CA . SER A 1 1034 ? -22.161 -9.897 12.726 1.00 77.19 1034 SER A CA 1
ATOM 8154 C C . SER A 1 1034 ? -22.800 -9.032 11.629 1.00 77.19 1034 SER A C 1
ATOM 8156 O O . SER A 1 1034 ? -22.095 -8.409 10.839 1.00 77.19 1034 SER A O 1
ATOM 8158 N N . SER A 1 1035 ? -24.130 -9.036 11.517 1.00 83.69 1035 SER A N 1
ATOM 8159 C CA . SER A 1 1035 ? -24.884 -8.291 10.507 1.00 83.69 1035 SER A CA 1
ATOM 8160 C C . SER A 1 1035 ? -26.173 -7.732 11.092 1.00 83.69 1035 SER A C 1
ATOM 8162 O O . SER A 1 1035 ? -26.882 -8.444 11.799 1.00 83.69 1035 SER A O 1
ATOM 8164 N N . TYR A 1 1036 ? -26.513 -6.497 10.729 1.00 90.88 1036 TYR A N 1
ATOM 8165 C CA . TYR A 1 1036 ? -27.792 -5.883 11.082 1.00 90.88 1036 TYR A CA 1
ATOM 8166 C C . TYR A 1 1036 ? -28.983 -6.647 10.480 1.00 90.88 1036 TYR A C 1
ATOM 8168 O O . TYR A 1 1036 ? -28.867 -7.236 9.395 1.00 90.88 1036 TYR A O 1
ATOM 8176 N N . PRO A 1 1037 ? -30.155 -6.618 11.134 1.00 91.31 1037 PRO A N 1
ATOM 8177 C CA . PRO A 1 1037 ? -31.360 -7.213 10.583 1.00 91.31 1037 PRO A CA 1
ATOM 8178 C C . PRO A 1 1037 ? -31.837 -6.438 9.344 1.00 91.31 1037 PRO A C 1
ATOM 8180 O O . PRO A 1 1037 ? -31.655 -5.228 9.207 1.00 91.31 1037 PRO A O 1
ATOM 8183 N N . LYS A 1 1038 ? -32.501 -7.145 8.422 1.00 91.31 1038 LYS A N 1
ATOM 8184 C CA . LYS A 1 1038 ? -33.077 -6.526 7.214 1.00 91.31 1038 LYS A CA 1
ATOM 8185 C C . LYS A 1 1038 ? -34.203 -5.543 7.517 1.00 91.31 1038 LYS A C 1
ATOM 8187 O O . LYS A 1 1038 ? -34.466 -4.676 6.701 1.00 91.31 1038 LYS A O 1
ATOM 8192 N N . GLN A 1 1039 ? -34.906 -5.738 8.626 1.00 94.00 1039 GLN A N 1
ATOM 8193 C CA . GLN A 1 1039 ? -36.049 -4.941 9.061 1.00 94.00 1039 GLN A CA 1
ATOM 8194 C C . GLN A 1 1039 ? -35.842 -4.585 10.527 1.00 94.00 1039 GLN A C 1
ATOM 8196 O O . GLN A 1 1039 ? -35.410 -5.448 11.291 1.00 94.00 1039 GLN A O 1
ATOM 8201 N N . MET A 1 1040 ? -36.169 -3.352 10.906 1.00 95.62 1040 MET A N 1
ATOM 8202 C CA . MET A 1 1040 ? -35.884 -2.822 12.238 1.00 95.62 1040 MET A CA 1
ATOM 8203 C C . MET A 1 1040 ? -36.825 -3.413 13.309 1.00 95.62 1040 MET A C 1
ATOM 8205 O O . MET A 1 1040 ? -38.047 -3.216 13.223 1.00 95.62 1040 MET A O 1
ATOM 8209 N N . PRO A 1 1041 ? -36.306 -4.141 14.315 1.00 95.38 1041 PRO A N 1
ATOM 8210 C CA . PRO A 1 1041 ? -37.115 -4.789 15.337 1.00 95.38 1041 PRO A CA 1
ATOM 8211 C C . PRO A 1 1041 ? -37.175 -3.995 16.649 1.00 95.38 1041 PRO A C 1
ATOM 8213 O O . PRO A 1 1041 ? -36.193 -3.419 17.104 1.00 95.38 1041 PRO A O 1
ATOM 8216 N N . PHE A 1 1042 ? -38.326 -4.029 17.316 1.00 96.06 1042 PHE A N 1
ATOM 8217 C CA . PHE A 1 1042 ? -38.573 -3.346 18.585 1.00 96.06 1042 PHE A CA 1
ATOM 8218 C C . PHE A 1 1042 ? -39.162 -4.304 19.619 1.00 96.06 1042 PHE A C 1
ATOM 8220 O O . PHE A 1 1042 ? -40.046 -5.101 19.299 1.00 96.06 1042 PHE A O 1
ATOM 8227 N N . TYR A 1 1043 ? -38.747 -4.185 20.877 1.00 95.19 1043 TYR A N 1
ATOM 8228 C CA . TYR A 1 1043 ? -39.517 -4.730 21.990 1.00 95.19 1043 TYR A CA 1
ATOM 8229 C C . TYR A 1 1043 ? -40.826 -3.951 22.120 1.00 95.19 1043 TYR A C 1
ATOM 8231 O O . TYR A 1 1043 ? -40.809 -2.727 22.074 1.00 95.19 1043 TYR A O 1
ATOM 8239 N N . LEU A 1 1044 ? -41.945 -4.648 22.303 1.00 94.44 1044 LEU A N 1
ATOM 8240 C CA . LEU A 1 1044 ? -43.283 -4.094 22.515 1.00 94.44 1044 LEU A CA 1
ATOM 8241 C C . LEU A 1 1044 ? -43.813 -4.554 23.876 1.00 94.44 1044 LEU A C 1
ATOM 8243 O O . LEU A 1 1044 ? -43.972 -5.751 24.114 1.00 94.44 1044 LEU A O 1
ATOM 8247 N N . TYR A 1 1045 ? -44.097 -3.611 24.768 1.00 94.06 1045 TYR A N 1
ATOM 8248 C CA . TYR A 1 1045 ? -44.492 -3.887 26.154 1.00 94.06 1045 TYR A CA 1
ATOM 8249 C C . TYR A 1 1045 ? -45.403 -2.785 26.706 1.00 94.06 1045 TYR A C 1
ATOM 8251 O O . TYR A 1 1045 ? -45.659 -1.784 26.042 1.00 94.06 1045 TYR A O 1
ATOM 8259 N N . GLY A 1 1046 ? -45.917 -2.973 27.921 1.00 92.75 1046 GLY A N 1
ATOM 8260 C CA . GLY A 1 1046 ? -46.790 -2.013 28.597 1.00 92.75 1046 GLY A CA 1
ATOM 8261 C C . GLY A 1 1046 ? -48.016 -2.686 29.201 1.00 92.75 1046 GLY A C 1
ATOM 8262 O O . GLY A 1 1046 ? -47.962 -3.844 29.621 1.00 92.75 1046 GLY A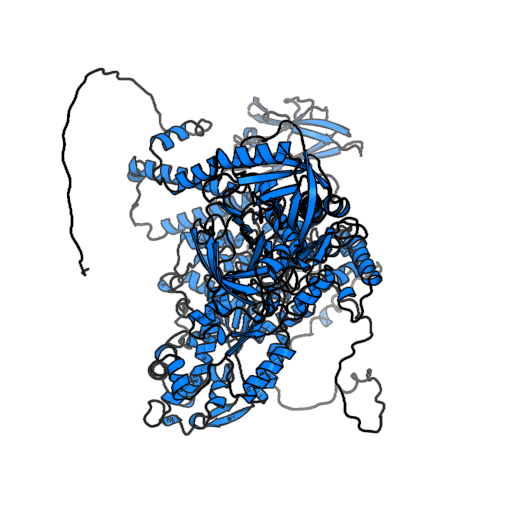 O 1
ATOM 8263 N N . THR A 1 1047 ? -49.128 -1.960 29.223 1.00 90.12 1047 THR A N 1
ATOM 8264 C CA . THR A 1 1047 ? -50.453 -2.450 29.617 1.00 90.12 1047 THR A CA 1
ATOM 8265 C C . THR A 1 1047 ? -51.370 -2.545 28.397 1.00 90.12 1047 THR A C 1
ATOM 8267 O O . THR A 1 1047 ? -51.027 -2.114 27.294 1.00 90.12 1047 THR A O 1
ATOM 8270 N N . SER A 1 1048 ? -52.577 -3.091 28.563 1.00 81.69 1048 SER A N 1
ATOM 8271 C CA . SER A 1 1048 ? -53.588 -3.077 27.497 1.00 81.69 1048 SER A CA 1
ATOM 8272 C C . SER A 1 1048 ? -54.053 -1.666 27.118 1.00 81.69 1048 SER A C 1
ATOM 8274 O O . SER A 1 1048 ? -54.547 -1.468 26.011 1.00 81.69 1048 SER A O 1
ATOM 8276 N N . GLN A 1 1049 ? -53.869 -0.677 27.998 1.00 83.94 1049 GLN A N 1
ATOM 8277 C CA . GLN A 1 1049 ? -54.269 0.709 27.746 1.00 83.94 1049 GLN A CA 1
ATOM 8278 C C . GLN A 1 1049 ? -53.125 1.588 27.242 1.00 83.94 1049 GLN A C 1
ATOM 8280 O O . GLN A 1 1049 ? -53.383 2.548 26.517 1.00 83.94 1049 GLN A O 1
ATOM 8285 N N . ARG A 1 1050 ? -51.880 1.292 27.629 1.00 90.38 1050 ARG A N 1
ATOM 8286 C CA . ARG A 1 1050 ? -50.703 2.077 27.249 1.00 90.38 1050 ARG A CA 1
ATOM 8287 C C . ARG A 1 1050 ? -49.549 1.172 26.867 1.00 90.38 1050 ARG A C 1
ATOM 8289 O O . ARG A 1 1050 ? -49.048 0.412 27.689 1.00 90.38 1050 ARG A O 1
ATOM 8296 N N . GLN A 1 1051 ? -49.130 1.278 25.613 1.00 93.88 1051 GLN A N 1
ATOM 8297 C CA . GLN A 1 1051 ? -48.036 0.496 25.057 1.00 93.88 1051 GLN A CA 1
ATOM 8298 C C . GLN A 1 1051 ? -46.806 1.360 24.789 1.00 93.88 1051 GLN A C 1
ATOM 8300 O O . GLN A 1 1051 ? -46.895 2.572 24.556 1.00 93.88 1051 GLN A O 1
ATOM 8305 N N . HIS A 1 1052 ? -45.652 0.710 24.788 1.00 95.94 1052 HIS A N 1
ATOM 8306 C CA . HIS A 1 1052 ? -44.341 1.309 24.608 1.00 95.94 1052 HIS A CA 1
ATOM 8307 C C . HIS A 1 1052 ? -43.470 0.421 23.726 1.00 95.94 1052 HIS A C 1
ATOM 8309 O O . HIS A 1 1052 ? -43.696 -0.791 23.645 1.00 95.94 1052 HIS A O 1
ATOM 8315 N N . ILE A 1 1053 ? -42.471 1.034 23.091 1.00 96.75 1053 ILE A N 1
ATOM 8316 C CA . ILE A 1 1053 ? -41.456 0.316 22.326 1.00 96.75 1053 ILE A CA 1
ATOM 8317 C C . ILE A 1 1053 ? -40.035 0.799 22.626 1.00 96.75 1053 ILE A C 1
ATOM 8319 O O . ILE A 1 1053 ? -39.836 1.973 22.959 1.00 96.75 1053 ILE A O 1
ATOM 8323 N N . ASP A 1 1054 ? -39.070 -0.104 22.451 1.00 96.56 1054 ASP A N 1
ATOM 8324 C CA . ASP A 1 1054 ? -37.623 0.157 22.480 1.00 96.56 1054 ASP A CA 1
ATOM 8325 C C . ASP A 1 1054 ? -36.907 -0.696 21.418 1.00 96.56 1054 ASP A C 1
ATOM 8327 O O . ASP A 1 1054 ? -37.217 -1.879 21.262 1.00 96.56 1054 ASP A O 1
ATOM 8331 N N . HIS A 1 1055 ? -35.997 -0.090 20.658 1.00 96.75 1055 HIS A N 1
ATOM 8332 C CA . HIS A 1 1055 ? -35.279 -0.725 19.546 1.00 96.75 1055 HIS A CA 1
ATOM 8333 C C . HIS A 1 1055 ? -34.370 -1.866 20.014 1.00 96.75 1055 HIS A C 1
ATOM 8335 O O . HIS A 1 1055 ? -33.588 -1.670 20.935 1.00 96.75 1055 HIS A O 1
ATOM 8341 N N . ILE A 1 1056 ? -34.419 -3.044 19.382 1.00 94.81 1056 ILE A N 1
ATOM 8342 C CA . ILE A 1 1056 ? -33.579 -4.192 19.767 1.00 94.81 1056 ILE A CA 1
ATOM 8343 C C . ILE A 1 1056 ? -32.166 -4.033 19.188 1.00 94.81 1056 ILE A C 1
ATOM 8345 O O . ILE A 1 1056 ? -31.972 -4.073 17.978 1.00 94.81 1056 ILE A O 1
ATOM 8349 N N . LEU A 1 1057 ? -31.155 -3.925 20.054 1.00 93.81 1057 LEU A N 1
ATOM 8350 C CA . LEU A 1 1057 ? -29.776 -3.636 19.644 1.00 93.81 1057 LEU A CA 1
ATOM 8351 C C . LEU A 1 1057 ? -29.014 -4.923 19.296 1.00 93.81 1057 LEU A C 1
ATOM 8353 O O . LEU A 1 1057 ? -28.391 -5.536 20.163 1.00 93.81 1057 LEU A O 1
ATOM 8357 N N . LEU A 1 1058 ? -29.078 -5.370 18.042 1.00 91.25 1058 LEU A N 1
ATOM 8358 C CA . LEU A 1 1058 ? -28.480 -6.652 17.626 1.00 91.25 1058 LEU A CA 1
ATOM 8359 C C . LEU A 1 1058 ? -27.017 -6.561 17.187 1.00 91.25 1058 LEU A C 1
ATOM 8361 O O . LEU A 1 1058 ? -26.285 -7.522 17.376 1.00 91.25 1058 LEU A O 1
ATOM 8365 N N . SER A 1 1059 ? -26.591 -5.419 16.652 1.00 90.06 1059 SER A N 1
ATOM 8366 C CA . SER A 1 1059 ? -25.225 -5.160 16.173 1.00 90.06 1059 SER A CA 1
ATOM 8367 C C . SER A 1 1059 ? -24.723 -3.796 16.676 1.00 90.06 1059 SER A C 1
ATOM 8369 O O . SER A 1 1059 ? -25.515 -3.029 17.228 1.00 90.06 1059 SER A O 1
ATOM 8371 N N . SER A 1 1060 ? -23.425 -3.509 16.527 1.00 86.69 1060 SER A N 1
ATOM 8372 C CA . SER A 1 1060 ? -22.742 -2.289 16.990 1.00 86.69 1060 SER A CA 1
ATOM 8373 C C . SER A 1 1060 ? -21.798 -1.736 15.904 1.00 86.69 1060 SER A C 1
ATOM 8375 O O . SER A 1 1060 ? -21.071 -2.536 15.309 1.00 86.69 1060 SER A O 1
ATOM 8377 N N . PRO A 1 1061 ? -21.746 -0.406 15.656 1.00 90.19 1061 PRO A N 1
ATOM 8378 C CA . PRO A 1 1061 ? -22.499 0.668 16.327 1.00 90.19 1061 PRO A CA 1
ATOM 8379 C C . PRO A 1 1061 ? -24.010 0.591 16.059 1.00 90.19 1061 PRO A C 1
ATOM 8381 O O . PRO A 1 1061 ? -24.449 -0.170 15.202 1.00 90.19 1061 PRO A O 1
ATOM 8384 N N . ASN A 1 1062 ? -24.837 1.321 16.805 1.00 92.69 1062 ASN A N 1
ATOM 8385 C CA . ASN A 1 1062 ? -26.292 1.293 16.602 1.00 92.69 1062 ASN A CA 1
ATOM 8386 C C . ASN A 1 1062 ? -26.980 2.583 17.075 1.00 92.69 1062 ASN A C 1
ATOM 8388 O O . ASN A 1 1062 ? -26.323 3.545 17.440 1.00 92.69 1062 ASN A O 1
ATOM 8392 N N . VAL A 1 1063 ? -28.308 2.624 17.098 1.00 94.06 1063 VAL A N 1
ATOM 8393 C CA . VAL A 1 1063 ? -29.100 3.731 17.632 1.00 94.06 1063 VAL A CA 1
ATOM 8394 C C . VAL A 1 1063 ? -30.145 3.204 18.607 1.00 94.06 1063 VAL A C 1
ATOM 8396 O O . VAL A 1 1063 ? -30.833 2.228 18.318 1.00 94.06 1063 VAL A O 1
ATOM 8399 N N . GLN A 1 1064 ? -30.301 3.844 19.764 1.00 94.50 1064 GLN A N 1
ATOM 8400 C CA . GLN A 1 1064 ? -31.419 3.565 20.658 1.00 94.50 1064 GLN A CA 1
ATOM 8401 C C . GLN A 1 1064 ? -32.608 4.429 20.247 1.00 94.50 1064 GLN A C 1
ATOM 8403 O O . GLN A 1 1064 ? -32.526 5.658 20.231 1.00 94.50 1064 GLN A O 1
ATOM 8408 N N . LEU A 1 1065 ? -33.720 3.775 19.920 1.00 95.50 1065 LEU A N 1
ATOM 8409 C CA . LEU A 1 1065 ? -34.973 4.421 19.550 1.00 95.50 1065 LEU A CA 1
ATOM 8410 C C . LEU A 1 1065 ? -36.074 3.914 20.477 1.00 95.50 1065 LEU A C 1
ATOM 8412 O O . LEU A 1 1065 ? -36.415 2.730 20.443 1.00 95.50 1065 LEU A O 1
ATOM 8416 N N . SER A 1 1066 ? -36.657 4.802 21.278 1.00 95.00 1066 SER A N 1
ATOM 8417 C CA . SER A 1 1066 ? -37.710 4.430 22.229 1.00 95.00 1066 SER A CA 1
ATOM 8418 C C . SER A 1 1066 ? -38.920 5.347 22.077 1.00 95.00 1066 SER A C 1
ATOM 8420 O O . SER A 1 1066 ? -38.777 6.561 21.928 1.00 95.00 1066 SER A O 1
ATOM 8422 N N . ALA A 1 1067 ? -40.134 4.800 22.150 1.00 94.50 1067 ALA A N 1
ATOM 8423 C CA . ALA A 1 1067 ? -41.362 5.596 22.080 1.00 94.50 1067 ALA A CA 1
ATOM 8424 C C . ALA A 1 1067 ? -42.373 5.187 23.154 1.00 94.50 1067 ALA A C 1
ATOM 8426 O O . ALA A 1 1067 ? -42.624 4.003 23.386 1.00 94.50 1067 ALA A O 1
ATOM 8427 N N . SER A 1 1068 ? -42.967 6.189 23.807 1.00 91.94 1068 SER A N 1
ATOM 8428 C CA . SER A 1 1068 ? -44.013 5.998 24.820 1.00 91.94 1068 SER A CA 1
ATOM 8429 C C . SER A 1 1068 ? -45.403 6.278 24.264 1.00 91.94 1068 SER A C 1
ATOM 8431 O O . SER A 1 1068 ? -45.540 7.056 23.323 1.00 91.94 1068 SER A O 1
ATOM 8433 N N . ASP A 1 1069 ? -46.427 5.704 24.905 1.00 90.81 1069 ASP A N 1
ATOM 8434 C CA . ASP A 1 1069 ? -47.840 5.917 24.586 1.00 90.81 1069 ASP A CA 1
ATOM 8435 C C . ASP A 1 1069 ? -48.141 5.695 23.085 1.00 90.81 1069 ASP A C 1
ATOM 8437 O O . ASP A 1 1069 ? -48.774 6.529 22.431 1.00 90.81 1069 ASP A O 1
ATOM 8441 N N . ILE A 1 1070 ? -47.636 4.588 22.518 1.00 95.00 1070 ILE A N 1
ATOM 8442 C CA . ILE A 1 1070 ? -47.888 4.236 21.111 1.00 95.00 1070 ILE A CA 1
ATOM 8443 C C . ILE A 1 1070 ? -49.340 3.798 20.922 1.00 95.00 1070 ILE A C 1
ATOM 8445 O O . ILE A 1 1070 ? -49.990 3.328 21.854 1.00 95.00 1070 ILE A O 1
ATOM 8449 N N . THR A 1 1071 ? -49.850 3.936 19.699 1.00 94.75 1071 THR A N 1
ATOM 8450 C CA . THR A 1 1071 ? -51.166 3.406 19.318 1.00 94.75 1071 THR A CA 1
ATOM 8451 C C . THR A 1 1071 ? -50.984 2.198 18.416 1.00 94.75 1071 THR A C 1
ATOM 8453 O O . THR A 1 1071 ? -50.383 2.316 17.350 1.00 94.75 1071 THR A O 1
ATOM 8456 N N . LEU A 1 1072 ? -51.519 1.046 18.823 1.00 92.12 1072 LEU A N 1
ATOM 8457 C CA . LEU A 1 1072 ? -51.450 -0.194 18.054 1.00 92.12 1072 LEU A CA 1
ATOM 8458 C C . LEU A 1 1072 ? -52.828 -0.569 17.501 1.00 92.12 1072 LEU A C 1
ATOM 8460 O O . LEU A 1 1072 ? -53.784 -0.746 18.257 1.00 92.12 1072 LEU A O 1
ATOM 8464 N N . LYS A 1 1073 ? -52.924 -0.728 16.180 1.00 92.12 1073 LYS A N 1
ATOM 8465 C CA . LYS A 1 1073 ? -54.117 -1.230 15.486 1.00 92.12 1073 LYS A CA 1
ATOM 8466 C C . LYS A 1 1073 ? -53.787 -2.559 14.825 1.00 92.12 1073 LYS A C 1
ATOM 8468 O O . LYS A 1 1073 ? -53.074 -2.584 13.828 1.00 92.12 1073 LYS A O 1
ATOM 8473 N N . LEU A 1 1074 ? -54.284 -3.656 15.383 1.00 89.06 1074 LEU A N 1
ATOM 8474 C CA . LEU A 1 1074 ? -54.067 -5.000 14.843 1.00 89.06 1074 LEU A CA 1
ATOM 8475 C C . LEU A 1 1074 ? -55.152 -5.363 13.823 1.00 89.06 1074 LEU A C 1
ATOM 8477 O O . LEU A 1 1074 ? -56.310 -4.987 13.991 1.00 89.06 1074 LEU A O 1
ATOM 8481 N N . ALA A 1 1075 ? -54.773 -6.097 12.779 1.00 83.06 1075 ALA A N 1
ATOM 8482 C CA . ALA A 1 1075 ? -55.707 -6.669 11.815 1.00 83.06 1075 ALA A CA 1
ATOM 8483 C C . ALA A 1 1075 ? -56.560 -7.781 12.461 1.00 83.06 1075 ALA A C 1
ATOM 8485 O O . ALA A 1 1075 ? -56.118 -8.434 13.408 1.00 83.06 1075 ALA A O 1
ATOM 8486 N N . GLU A 1 1076 ? -57.766 -8.021 11.934 1.00 64.88 1076 GLU A N 1
ATOM 8487 C CA . GLU A 1 1076 ? -58.717 -9.011 12.479 1.00 64.88 1076 GLU A CA 1
ATOM 8488 C C . GLU A 1 1076 ? -58.179 -10.458 12.451 1.00 64.88 1076 GLU A C 1
ATOM 8490 O O . GLU A 1 1076 ? -58.588 -11.290 13.258 1.00 64.88 1076 GLU A O 1
ATOM 8495 N N . GLU A 1 1077 ? -57.208 -10.753 11.582 1.00 59.56 1077 GLU A N 1
ATOM 8496 C CA . GLU A 1 1077 ? -56.568 -12.065 11.408 1.00 59.56 1077 GLU A CA 1
ATOM 8497 C C . GLU A 1 1077 ? -55.420 -12.320 12.409 1.00 59.56 1077 GLU A C 1
ATOM 8499 O O . GLU A 1 1077 ? -54.331 -12.773 12.045 1.00 59.56 1077 GLU A O 1
ATOM 8504 N N . ALA A 1 1078 ? -55.625 -12.023 13.694 1.00 63.97 1078 ALA A N 1
ATOM 8505 C CA . ALA A 1 1078 ? -54.692 -12.472 14.727 1.00 63.97 1078 ALA A CA 1
ATOM 8506 C C . ALA A 1 1078 ? -54.709 -14.010 14.826 1.00 63.97 1078 ALA A C 1
ATOM 8508 O O . ALA A 1 1078 ? -55.760 -14.648 14.734 1.00 63.97 1078 ALA A O 1
ATOM 8509 N N . SER A 1 1079 ? -53.540 -14.622 15.030 1.00 62.75 1079 SER A N 1
ATOM 8510 C CA . SER A 1 1079 ? -53.421 -16.077 15.199 1.00 62.75 1079 SER A CA 1
ATOM 8511 C C . SER A 1 1079 ? -54.341 -16.592 16.317 1.00 62.75 1079 SER A C 1
ATOM 8513 O O . SER A 1 1079 ? -54.518 -15.940 17.351 1.00 62.75 1079 SER A O 1
ATOM 8515 N N . SER A 1 1080 ? -54.932 -17.778 16.131 1.00 61.78 1080 SER A N 1
ATOM 8516 C CA . SER A 1 1080 ? -55.872 -18.358 17.097 1.00 61.78 1080 SER A CA 1
ATOM 8517 C C . SER A 1 1080 ? -55.245 -18.443 18.495 1.00 61.78 1080 SER A C 1
ATOM 8519 O O . SER A 1 1080 ? -54.284 -19.185 18.705 1.00 61.78 1080 SER A O 1
ATOM 8521 N N . GLY A 1 1081 ? -55.798 -17.694 19.453 1.00 72.12 1081 GLY A N 1
ATOM 8522 C CA . GLY A 1 1081 ? -55.349 -17.686 20.848 1.00 72.12 1081 GLY A CA 1
ATOM 8523 C C . GLY A 1 1081 ? -54.403 -16.547 21.240 1.00 72.12 1081 GLY A C 1
ATOM 8524 O O . GLY A 1 1081 ? -54.039 -16.484 22.410 1.00 72.12 1081 GLY A O 1
ATOM 8525 N N . PHE A 1 1082 ? -54.023 -15.642 20.329 1.00 83.81 1082 PHE A N 1
ATOM 8526 C CA . PHE A 1 1082 ? -53.304 -14.419 20.702 1.00 83.81 1082 PHE A CA 1
ATOM 8527 C C . PHE A 1 1082 ? -54.248 -13.399 21.348 1.00 83.81 1082 PHE A C 1
ATOM 8529 O O . PHE A 1 1082 ? -55.284 -13.047 20.779 1.00 83.81 1082 PHE A O 1
ATOM 8536 N N . LYS A 1 1083 ? -53.886 -12.906 22.536 1.00 83.81 1083 LYS A N 1
ATOM 8537 C CA . LYS A 1 1083 ? -54.587 -11.798 23.199 1.00 83.81 1083 LYS A CA 1
ATOM 8538 C C . LYS A 1 1083 ? -53.575 -10.781 23.699 1.00 83.81 1083 LYS A C 1
ATOM 8540 O O . LYS A 1 1083 ? -52.865 -11.049 24.665 1.00 83.81 1083 LYS A O 1
ATOM 8545 N N . LEU A 1 1084 ? -53.572 -9.596 23.087 1.00 83.44 1084 LEU A N 1
ATOM 8546 C CA . LEU A 1 1084 ? -52.650 -8.514 23.439 1.00 83.44 1084 LEU A CA 1
ATOM 8547 C C . LEU A 1 1084 ? -52.657 -8.223 24.948 1.00 83.44 1084 LEU A C 1
ATOM 8549 O O . LEU A 1 1084 ? -51.601 -8.160 25.561 1.00 83.44 1084 LEU A O 1
ATOM 8553 N N . GLU A 1 1085 ? -53.841 -8.136 25.559 1.00 81.50 1085 GLU A N 1
ATOM 8554 C CA . GLU A 1 1085 ? -54.008 -7.821 26.985 1.00 81.50 1085 GLU A CA 1
ATOM 8555 C C . GLU A 1 1085 ? -53.364 -8.851 27.928 1.00 81.50 1085 GLU A C 1
ATOM 8557 O O . GLU A 1 1085 ? -52.962 -8.496 29.032 1.00 81.50 1085 GLU A O 1
ATOM 8562 N N . ALA A 1 1086 ? -53.260 -10.116 27.507 1.00 81.69 1086 ALA A N 1
ATOM 8563 C CA . ALA A 1 1086 ? -52.695 -11.196 28.317 1.00 81.69 1086 ALA A CA 1
ATOM 8564 C C . ALA A 1 1086 ? -51.183 -11.381 28.103 1.00 81.69 1086 ALA A C 1
ATOM 8566 O O . ALA A 1 1086 ? -50.502 -11.947 28.959 1.00 81.69 1086 ALA A O 1
ATOM 8567 N N . GLU A 1 1087 ? -50.665 -10.935 26.956 1.00 86.25 1087 GLU A N 1
ATOM 8568 C CA . GLU A 1 1087 ? -49.298 -11.233 26.519 1.00 86.25 1087 GLU A CA 1
ATOM 8569 C C . GLU A 1 1087 ? -48.376 -10.005 26.532 1.00 86.25 1087 GLU A C 1
ATOM 8571 O O . GLU A 1 1087 ? -47.170 -10.161 26.696 1.00 86.25 1087 GLU A O 1
ATOM 8576 N N . ILE A 1 1088 ? -48.904 -8.779 26.430 1.00 87.19 1088 ILE A N 1
ATOM 8577 C CA . ILE A 1 1088 ? -48.070 -7.571 26.319 1.00 87.19 1088 ILE A CA 1
ATOM 8578 C C . ILE A 1 1088 ? -47.188 -7.315 27.544 1.00 87.19 1088 ILE A C 1
ATOM 8580 O O . ILE A 1 1088 ? -46.068 -6.823 27.416 1.00 87.19 1088 ILE A O 1
ATOM 8584 N N . GLU A 1 1089 ? -47.648 -7.705 28.734 1.00 84.44 1089 GLU A N 1
ATOM 8585 C CA . GLU A 1 1089 ? -46.847 -7.558 29.947 1.00 84.44 1089 GLU A CA 1
ATOM 8586 C C . GLU A 1 1089 ? -45.665 -8.550 30.021 1.00 84.44 1089 GLU A C 1
ATOM 8588 O O . GLU A 1 1089 ? -44.851 -8.456 30.945 1.00 84.44 1089 GLU A O 1
ATOM 8593 N N . GLN A 1 1090 ? -45.601 -9.538 29.119 1.00 81.25 1090 GLN A N 1
ATOM 8594 C CA . GLN A 1 1090 ? -44.495 -10.500 29.008 1.00 81.25 1090 GLN A CA 1
ATOM 8595 C C . GLN A 1 1090 ? -43.393 -10.004 28.057 1.00 81.25 1090 GLN A C 1
ATOM 8597 O O . GLN A 1 1090 ? -42.300 -10.561 28.064 1.00 81.25 1090 GLN A O 1
ATOM 8602 N N . GLY A 1 1091 ? -43.667 -8.952 27.277 1.00 86.62 1091 GLY A N 1
ATOM 8603 C CA . GLY A 1 1091 ? -42.806 -8.489 26.193 1.00 86.62 1091 GLY A CA 1
ATOM 8604 C C . GLY A 1 1091 ? -43.072 -9.245 24.888 1.00 86.62 1091 GLY A C 1
ATOM 8605 O O . GLY A 1 1091 ? -43.011 -10.471 24.818 1.00 86.62 1091 GLY A O 1
ATOM 8606 N N . LEU A 1 1092 ? -43.382 -8.489 23.840 1.00 90.88 1092 LEU A N 1
ATOM 8607 C CA . LEU A 1 1092 ? -43.535 -8.948 22.461 1.00 90.88 1092 LEU A CA 1
ATOM 8608 C C . LEU A 1 1092 ? -42.442 -8.317 21.591 1.00 90.88 1092 LEU A C 1
ATOM 8610 O O . LEU A 1 1092 ? -41.734 -7.413 22.032 1.00 90.88 1092 LEU A O 1
ATOM 8614 N N . VAL A 1 1093 ? -42.337 -8.753 20.337 1.00 93.00 1093 VAL A N 1
ATOM 8615 C CA . VAL A 1 1093 ? -41.498 -8.093 19.328 1.00 93.00 1093 VAL A CA 1
ATOM 8616 C C . VAL A 1 1093 ? -42.384 -7.520 18.229 1.00 93.00 1093 VAL A C 1
ATOM 8618 O O . VAL A 1 1093 ? -43.224 -8.231 17.675 1.00 93.00 1093 VAL A O 1
ATOM 8621 N N . ALA A 1 1094 ? -42.193 -6.244 17.911 1.00 94.31 1094 ALA A N 1
ATOM 8622 C CA . ALA A 1 1094 ? -42.780 -5.566 16.764 1.00 94.31 1094 ALA A CA 1
ATOM 8623 C C . ALA A 1 1094 ? -41.682 -5.294 15.731 1.00 94.31 1094 ALA A C 1
ATOM 8625 O O . ALA A 1 1094 ? -40.732 -4.570 16.007 1.00 94.31 1094 ALA A O 1
ATOM 8626 N N . VAL A 1 1095 ? -41.803 -5.874 14.542 1.00 95.00 1095 VAL A N 1
ATOM 8627 C CA . VAL A 1 1095 ? -40.881 -5.624 13.427 1.00 95.00 1095 VAL A CA 1
ATOM 8628 C C . VAL A 1 1095 ? -41.513 -4.596 12.504 1.00 95.00 1095 VAL A C 1
ATOM 8630 O O . VAL A 1 1095 ? -42.655 -4.791 12.089 1.00 95.00 1095 VAL A O 1
ATOM 8633 N N . PHE A 1 1096 ? -40.800 -3.513 12.199 1.00 96.62 1096 PHE A N 1
ATOM 8634 C CA . PHE A 1 1096 ? -41.262 -2.512 11.237 1.00 96.62 1096 PHE A CA 1
ATOM 8635 C C . PHE A 1 1096 ? -41.030 -3.048 9.823 1.00 96.62 1096 PHE A C 1
ATOM 8637 O O . PHE A 1 1096 ? -39.888 -3.231 9.402 1.00 96.62 1096 PHE A O 1
ATOM 8644 N N . ASP A 1 1097 ? -42.113 -3.313 9.091 1.00 92.75 1097 ASP A N 1
ATOM 8645 C CA . ASP A 1 1097 ? -42.054 -4.088 7.845 1.00 92.75 1097 ASP A CA 1
ATOM 8646 C C . ASP A 1 1097 ? -41.275 -3.362 6.726 1.00 92.75 1097 ASP A C 1
ATOM 8648 O O . ASP A 1 1097 ? -40.666 -4.011 5.873 1.00 92.75 1097 ASP A O 1
ATOM 8652 N N . GLU A 1 1098 ? -41.269 -2.025 6.758 1.00 94.25 1098 GLU A N 1
ATOM 8653 C CA . GLU A 1 1098 ? -40.735 -1.142 5.708 1.00 94.25 1098 GLU A CA 1
ATOM 8654 C C . GLU A 1 1098 ? -39.499 -0.329 6.138 1.00 94.25 1098 GLU A C 1
ATOM 8656 O O . GLU A 1 1098 ? -39.073 0.564 5.407 1.00 94.25 1098 GLU A O 1
ATOM 8661 N N . VAL A 1 1099 ? -38.917 -0.594 7.316 1.00 95.88 1099 VAL A N 1
ATOM 8662 C CA . VAL A 1 1099 ? -37.729 0.139 7.801 1.00 95.88 1099 VAL A CA 1
ATOM 8663 C C . VAL A 1 1099 ? -36.483 -0.745 7.696 1.00 95.88 1099 VAL A C 1
ATOM 8665 O O . VAL A 1 1099 ? -36.293 -1.613 8.554 1.00 95.88 1099 VAL A O 1
ATOM 8668 N N . PRO A 1 1100 ? -35.633 -0.551 6.667 1.00 95.56 1100 PRO A N 1
ATOM 8669 C CA . PRO A 1 1100 ? -34.465 -1.389 6.435 1.00 95.56 1100 PRO A CA 1
ATOM 8670 C C . PRO A 1 1100 ? -33.271 -0.983 7.307 1.00 95.56 1100 PRO A C 1
ATOM 8672 O O . PRO A 1 1100 ? -32.420 -0.209 6.880 1.00 95.56 1100 PRO A O 1
ATOM 8675 N N . GLU A 1 1101 ? -33.182 -1.516 8.530 1.00 94.69 1101 GLU A N 1
ATOM 8676 C CA . GLU A 1 1101 ? -32.111 -1.157 9.477 1.00 94.69 1101 GLU A CA 1
ATOM 8677 C C . GLU A 1 1101 ? -30.711 -1.310 8.870 1.00 94.69 1101 GLU A C 1
ATOM 8679 O O . GLU A 1 1101 ? -29.945 -0.352 8.883 1.00 94.69 1101 GLU A O 1
ATOM 8684 N N . ALA A 1 1102 ? -30.394 -2.464 8.274 1.00 92.69 1102 ALA A N 1
ATOM 8685 C CA . ALA A 1 1102 ? -29.077 -2.707 7.681 1.00 92.69 1102 ALA A CA 1
ATOM 8686 C C . ALA A 1 1102 ? -28.652 -1.675 6.618 1.00 92.69 1102 ALA A C 1
ATOM 8688 O O . ALA A 1 1102 ? -27.461 -1.426 6.462 1.00 92.69 1102 ALA A O 1
ATOM 8689 N N . GLU A 1 1103 ? -29.603 -1.081 5.894 1.00 93.12 1103 GLU A N 1
ATOM 8690 C CA . GLU A 1 1103 ? -29.332 -0.086 4.846 1.00 93.12 1103 GLU A CA 1
ATOM 8691 C C . GLU A 1 1103 ? -29.196 1.339 5.404 1.00 93.12 1103 GLU A C 1
ATOM 8693 O O . GLU A 1 1103 ? -28.703 2.225 4.708 1.00 93.12 1103 GLU A O 1
ATOM 8698 N N . MET A 1 1104 ? -29.640 1.570 6.644 1.00 93.25 1104 MET A N 1
ATOM 8699 C CA . MET A 1 1104 ? -29.635 2.883 7.297 1.00 93.25 1104 MET A CA 1
ATOM 8700 C C . MET A 1 1104 ? -28.459 3.086 8.262 1.00 93.25 1104 MET A C 1
ATOM 8702 O O . MET A 1 1104 ? -28.266 4.196 8.747 1.00 93.25 1104 MET A O 1
ATOM 8706 N N . GLN A 1 1105 ? -27.692 2.035 8.555 1.00 91.31 1105 GLN A N 1
ATOM 8707 C CA . GLN A 1 1105 ? -26.558 2.091 9.478 1.00 91.31 1105 GLN A CA 1
ATOM 8708 C C . GLN A 1 1105 ? -25.257 2.522 8.771 1.00 91.31 1105 GLN A C 1
ATOM 8710 O O . GLN A 1 1105 ? -25.056 2.179 7.602 1.00 91.31 1105 GLN A O 1
ATOM 8715 N N . PRO A 1 1106 ? -24.323 3.180 9.486 1.00 91.00 1106 PRO A N 1
ATOM 8716 C CA . PRO A 1 1106 ? -24.462 3.695 10.852 1.00 91.00 1106 PRO A CA 1
ATOM 8717 C C . PRO A 1 1106 ? -25.220 5.036 10.898 1.00 91.00 1106 PRO A C 1
ATOM 8719 O O . PRO A 1 1106 ? -25.125 5.839 9.974 1.00 91.00 1106 PRO A O 1
ATOM 8722 N N . PHE A 1 1107 ? -25.934 5.299 11.997 1.00 87.75 1107 PHE A N 1
ATOM 8723 C CA . PHE A 1 1107 ? -26.514 6.621 12.280 1.00 87.75 1107 PHE A CA 1
ATOM 8724 C C . PHE A 1 1107 ? -25.501 7.538 12.983 1.00 87.75 1107 PHE A C 1
ATOM 8726 O O . PHE A 1 1107 ? -24.805 7.098 13.898 1.00 87.75 1107 PHE A O 1
ATOM 8733 N N . ASP A 1 1108 ? -25.461 8.817 12.598 1.00 82.19 1108 ASP A N 1
ATOM 8734 C CA . ASP A 1 1108 ? -24.574 9.841 13.170 1.00 82.19 1108 ASP A CA 1
ATOM 8735 C C . ASP A 1 1108 ? -25.181 11.265 13.076 1.00 82.19 1108 ASP A C 1
ATOM 8737 O O . ASP A 1 1108 ? -26.359 11.439 12.752 1.00 82.19 1108 ASP A O 1
ATOM 8741 N N . GLU A 1 1109 ? -24.398 12.309 13.384 1.00 76.81 1109 GLU A N 1
ATOM 8742 C CA . GLU A 1 1109 ? -24.857 13.707 13.291 1.00 76.81 1109 GLU A CA 1
ATOM 8743 C C . GLU A 1 1109 ? -25.206 14.152 11.858 1.00 76.81 1109 GLU A C 1
ATOM 8745 O O . GLU A 1 1109 ? -26.039 15.046 11.679 1.00 76.81 1109 GLU A O 1
ATOM 8750 N N . ILE A 1 1110 ? -24.580 13.549 10.841 1.00 79.12 1110 ILE A N 1
ATOM 8751 C CA . ILE A 1 1110 ? -24.809 13.846 9.420 1.00 79.12 1110 ILE A CA 1
ATOM 8752 C C . ILE A 1 1110 ? -26.081 13.133 8.943 1.00 79.12 1110 ILE A C 1
ATOM 8754 O O . ILE A 1 1110 ? -26.865 13.711 8.182 1.00 79.12 1110 ILE A O 1
ATOM 8758 N N . LEU A 1 1111 ? -26.310 11.905 9.417 1.00 81.19 1111 LEU A N 1
ATOM 8759 C CA . LEU A 1 1111 ? -27.456 11.061 9.091 1.00 81.19 1111 LEU A CA 1
ATOM 8760 C C . LEU A 1 1111 ? -28.244 10.657 10.357 1.00 81.19 1111 LEU A C 1
ATOM 8762 O O . LEU A 1 1111 ? -28.222 9.492 10.759 1.00 81.19 1111 LEU A O 1
ATOM 8766 N N . PRO A 1 1112 ? -28.994 11.582 10.985 1.00 85.38 1112 PRO A N 1
ATOM 8767 C CA . PRO A 1 1112 ? -29.834 11.245 12.128 1.00 85.38 1112 PRO A CA 1
ATOM 8768 C C . PRO A 1 1112 ? -31.073 10.433 11.691 1.00 85.38 1112 PRO A C 1
ATOM 8770 O O . PRO A 1 1112 ? -31.579 10.615 10.575 1.00 85.38 1112 PRO A O 1
ATOM 8773 N N . PRO A 1 1113 ? -31.654 9.596 12.574 1.00 89.31 1113 PRO A N 1
ATOM 8774 C CA . PRO A 1 1113 ? -32.801 8.723 12.283 1.00 89.31 1113 PRO A CA 1
ATOM 8775 C C . PRO A 1 1113 ? -34.135 9.495 12.210 1.00 89.31 1113 PRO A C 1
ATOM 8777 O O . PRO A 1 1113 ? -35.087 9.243 12.948 1.00 89.31 1113 PRO A O 1
ATOM 8780 N N . SER A 1 1114 ? -34.238 10.450 11.287 1.00 89.19 1114 SER A N 1
ATOM 8781 C CA . SER A 1 1114 ? -35.391 11.354 11.136 1.00 89.19 1114 SER A CA 1
ATOM 8782 C C . SER A 1 1114 ? -36.727 10.648 10.842 1.00 89.19 1114 SER A C 1
ATOM 8784 O O . SER A 1 1114 ? -37.799 11.215 11.084 1.00 89.19 1114 SER A O 1
ATOM 8786 N N . PHE A 1 1115 ? -36.688 9.401 10.356 1.00 93.12 1115 PHE A N 1
ATOM 8787 C CA . PHE A 1 1115 ? -37.883 8.579 10.148 1.00 93.12 1115 PHE A CA 1
ATOM 8788 C C . PHE A 1 1115 ? -38.627 8.303 11.465 1.00 93.12 1115 PHE A C 1
ATOM 8790 O O . PHE A 1 1115 ? -39.856 8.203 11.453 1.00 93.12 1115 PHE A O 1
ATOM 8797 N N . PHE A 1 1116 ? -37.912 8.238 12.591 1.00 94.69 1116 PHE A N 1
ATOM 8798 C CA . PHE A 1 1116 ? -38.458 7.945 13.911 1.00 94.69 1116 PHE A CA 1
ATOM 8799 C C . PHE A 1 1116 ? -38.854 9.247 14.624 1.00 94.69 1116 PHE A C 1
ATOM 8801 O O . PHE A 1 1116 ? -38.124 9.783 15.450 1.00 94.69 1116 PHE A O 1
ATOM 8808 N N . SER A 1 1117 ? -40.013 9.807 14.267 1.00 92.12 1117 SER A N 1
ATOM 8809 C CA . SER A 1 1117 ? -40.504 11.092 14.793 1.00 92.12 1117 SER A CA 1
ATOM 8810 C C . SER A 1 1117 ? -41.941 11.007 15.330 1.00 92.12 1117 SER A C 1
ATOM 8812 O O . SER A 1 1117 ? -42.694 10.112 14.939 1.00 92.12 1117 SER A O 1
ATOM 8814 N N . PRO A 1 1118 ? -42.358 11.908 16.244 1.00 91.69 1118 PRO A N 1
ATOM 8815 C CA . PRO A 1 1118 ? -43.677 11.842 16.873 1.00 91.69 1118 PRO A CA 1
ATOM 8816 C C . PRO A 1 1118 ? -44.831 11.702 15.875 1.00 91.69 1118 PRO A C 1
ATOM 8818 O O . PRO A 1 1118 ? -44.876 12.408 14.867 1.00 91.69 1118 PRO A O 1
ATOM 8821 N N . ARG A 1 1119 ? -45.805 10.837 16.190 1.00 92.25 1119 ARG A N 1
ATOM 8822 C CA . ARG A 1 1119 ? -47.007 10.563 15.372 1.00 92.25 1119 ARG A CA 1
ATOM 8823 C C . ARG A 1 1119 ? -46.762 9.915 14.003 1.00 92.25 1119 ARG A C 1
ATOM 8825 O O . ARG A 1 1119 ? -47.719 9.772 13.243 1.00 92.25 1119 ARG A O 1
ATOM 8832 N N . LYS A 1 1120 ? -45.533 9.505 13.673 1.00 95.50 1120 LYS A N 1
ATOM 8833 C CA . LYS A 1 1120 ? -45.278 8.655 12.499 1.00 95.50 1120 LYS A CA 1
ATOM 8834 C C . LYS A 1 1120 ? -45.951 7.298 12.654 1.00 95.50 1120 LYS A C 1
ATOM 8836 O O . LYS A 1 1120 ? -46.085 6.785 13.761 1.00 95.50 1120 LYS A O 1
ATOM 8841 N N . GLU A 1 1121 ? -46.361 6.732 11.531 1.00 96.75 1121 GLU A N 1
ATOM 8842 C CA . GLU A 1 1121 ? -47.089 5.473 11.453 1.00 96.75 1121 GLU A CA 1
ATOM 8843 C C . GLU A 1 1121 ? -46.282 4.445 10.658 1.00 96.75 1121 GLU A C 1
ATOM 8845 O O . GLU A 1 1121 ? -45.670 4.797 9.648 1.00 96.75 1121 GLU A O 1
ATOM 8850 N N . PHE A 1 1122 ? -46.277 3.198 11.127 1.00 97.56 1122 PHE A N 1
ATOM 8851 C CA . PHE A 1 1122 ? -45.517 2.093 10.550 1.00 97.56 1122 PHE A CA 1
ATOM 8852 C C . PHE A 1 1122 ? -46.387 0.842 10.440 1.00 97.56 1122 PHE A C 1
ATOM 8854 O O . PHE A 1 1122 ? -47.119 0.503 11.375 1.00 97.56 1122 PHE A O 1
ATOM 8861 N N . ALA A 1 1123 ? -46.279 0.130 9.319 1.00 96.75 1123 ALA A N 1
ATOM 8862 C CA . ALA A 1 1123 ? -46.751 -1.246 9.227 1.00 96.75 1123 ALA A CA 1
ATOM 8863 C C . ALA A 1 1123 ? -45.854 -2.144 10.090 1.00 96.75 1123 ALA A C 1
ATOM 8865 O O . ALA A 1 1123 ? -44.623 -2.031 10.039 1.00 96.75 1123 ALA A O 1
ATOM 8866 N N . VAL A 1 1124 ? -46.472 -2.992 10.914 1.00 95.94 1124 VAL A N 1
ATOM 8867 C CA . VAL A 1 1124 ? -45.753 -3.842 11.863 1.00 95.94 1124 VAL A CA 1
ATOM 8868 C C . VAL A 1 1124 ? -46.223 -5.288 11.847 1.00 95.94 1124 VAL A C 1
ATOM 8870 O O . VAL A 1 1124 ? -47.421 -5.593 11.865 1.00 95.94 1124 VAL A O 1
ATOM 8873 N N . THR A 1 1125 ? -45.251 -6.188 11.948 1.00 93.69 1125 THR A N 1
ATOM 8874 C CA . THR A 1 1125 ? -45.466 -7.605 12.228 1.00 93.69 1125 THR A CA 1
ATOM 8875 C C . THR A 1 1125 ? -45.162 -7.892 13.698 1.00 93.69 1125 THR A C 1
ATOM 8877 O O . THR A 1 1125 ? -44.059 -7.626 14.173 1.00 93.69 1125 THR A O 1
ATOM 8880 N N . ILE A 1 1126 ? -46.126 -8.470 14.422 1.00 92.25 1126 ILE A N 1
ATOM 8881 C CA . ILE A 1 1126 ? -45.997 -8.812 15.845 1.00 92.25 1126 ILE A CA 1
ATOM 8882 C C . ILE A 1 1126 ? -45.646 -10.288 16.011 1.00 92.25 1126 ILE A C 1
ATOM 8884 O O . ILE A 1 1126 ? -46.277 -11.172 15.420 1.00 92.25 1126 ILE A O 1
ATOM 8888 N N . ARG A 1 1127 ? -44.660 -10.557 16.863 1.00 90.69 1127 ARG A N 1
ATOM 8889 C CA . ARG A 1 1127 ? -44.144 -11.890 17.179 1.00 90.69 1127 ARG A CA 1
ATOM 8890 C C . ARG A 1 1127 ? -44.088 -12.104 18.691 1.00 90.69 1127 ARG A C 1
ATOM 8892 O O . ARG A 1 1127 ? -43.878 -11.164 19.457 1.00 90.69 1127 ARG A O 1
ATOM 8899 N N . ARG A 1 1128 ? -44.278 -13.355 19.119 1.00 85.56 1128 ARG A N 1
ATOM 8900 C CA . ARG A 1 1128 ? -44.066 -13.770 20.519 1.00 85.56 1128 ARG A CA 1
ATOM 8901 C C . ARG A 1 1128 ? -42.585 -13.950 20.788 1.00 85.56 1128 ARG A C 1
ATOM 8903 O O . ARG A 1 1128 ? -41.910 -14.555 19.975 1.00 85.56 1128 ARG A O 1
ATOM 8910 N N . GLY A 1 1129 ? -42.089 -13.580 21.952 1.00 67.25 1129 GLY A N 1
ATOM 8911 C CA . GLY A 1 1129 ? -40.773 -14.042 22.380 1.00 67.25 1129 GLY A CA 1
ATOM 8912 C C . GLY A 1 1129 ? -39.988 -12.977 23.108 1.00 67.25 1129 GLY A C 1
ATOM 8913 O O . GLY A 1 1129 ? -40.130 -11.788 22.846 1.00 67.25 1129 GLY A O 1
ATOM 8914 N N . GLY A 1 1130 ? -39.168 -13.465 24.032 1.00 59.09 1130 GLY A N 1
ATOM 8915 C CA . GLY A 1 1130 ? -38.232 -12.665 24.799 1.00 59.09 1130 GLY A CA 1
ATOM 8916 C C . GLY A 1 1130 ? -36.913 -12.408 24.053 1.00 59.09 1130 GLY A C 1
ATOM 8917 O O . GLY A 1 1130 ? -36.812 -12.692 22.853 1.00 59.09 1130 GLY A O 1
ATOM 8918 N N . PRO A 1 1131 ? -35.891 -11.926 24.781 1.00 51.88 1131 PRO A N 1
ATOM 8919 C CA . PRO A 1 1131 ? -34.685 -11.297 24.232 1.00 51.88 1131 PRO A CA 1
ATOM 8920 C C . PRO A 1 1131 ? -33.890 -12.109 23.195 1.00 51.88 1131 PRO A C 1
ATOM 8922 O O . PRO A 1 1131 ? -33.276 -11.511 22.321 1.00 51.88 1131 PRO A O 1
ATOM 8925 N N . ASP A 1 1132 ? -33.947 -13.447 23.247 1.00 53.12 1132 ASP A N 1
ATOM 8926 C CA . ASP A 1 1132 ? -33.081 -14.328 22.441 1.00 53.12 1132 ASP A CA 1
ATOM 8927 C C . ASP A 1 1132 ? -33.816 -15.139 21.349 1.00 53.12 1132 ASP A C 1
ATOM 8929 O O . ASP A 1 1132 ? -33.192 -15.886 20.600 1.00 53.12 1132 ASP A O 1
ATOM 8933 N N . SER A 1 1133 ? -35.152 -15.049 21.242 1.00 55.59 1133 SER A N 1
ATOM 8934 C CA . SER A 1 1133 ? -35.947 -15.914 20.333 1.00 55.59 1133 SER A CA 1
ATOM 8935 C C . SER A 1 1133 ? -37.049 -15.206 19.533 1.00 55.59 1133 SER A C 1
ATOM 8937 O O . SER A 1 1133 ? -37.625 -15.805 18.620 1.00 55.59 1133 SER A O 1
ATOM 8939 N N . GLY A 1 1134 ? -37.346 -13.936 19.836 1.00 58.12 1134 GLY A N 1
ATOM 8940 C CA . GLY A 1 1134 ? -38.516 -13.226 19.301 1.00 58.12 1134 GLY A CA 1
ATOM 8941 C C . GLY A 1 1134 ? -38.480 -12.883 17.805 1.00 58.12 1134 GLY A C 1
ATOM 8942 O O . GLY A 1 1134 ? -39.533 -12.762 17.185 1.00 58.12 1134 GLY A O 1
ATOM 8943 N N . LEU A 1 1135 ? -37.299 -12.774 17.186 1.00 64.94 1135 LEU A N 1
ATOM 8944 C CA . LEU A 1 1135 ? -37.174 -12.503 15.742 1.00 64.94 1135 LEU A CA 1
ATOM 8945 C C . LEU A 1 1135 ? -37.520 -13.715 14.866 1.00 64.94 1135 LEU A C 1
ATOM 8947 O O . LEU A 1 1135 ? -38.041 -13.558 13.761 1.00 64.94 1135 LEU A O 1
ATOM 8951 N N . HIS A 1 1136 ? -37.271 -14.925 15.369 1.00 71.44 1136 HIS A N 1
ATOM 8952 C CA . HIS A 1 1136 ? -37.472 -16.178 14.632 1.00 71.44 1136 HIS A CA 1
ATOM 8953 C C . HIS A 1 1136 ? -38.757 -16.919 15.017 1.00 71.44 1136 HIS A C 1
ATOM 8955 O O . HIS A 1 1136 ? -39.092 -17.942 14.420 1.00 71.44 1136 HIS A O 1
ATOM 8961 N N . SER A 1 1137 ? -39.493 -16.414 16.000 1.00 76.69 1137 SER A N 1
ATOM 8962 C CA . SER A 1 1137 ? -40.742 -17.008 16.462 1.00 76.69 1137 SER A CA 1
ATOM 8963 C C . SER A 1 1137 ? -41.904 -16.765 15.494 1.00 76.69 1137 SER A C 1
ATOM 8965 O O . SER A 1 1137 ? -41.836 -15.943 14.578 1.00 76.69 1137 SER A O 1
ATOM 8967 N N . ALA A 1 1138 ? -43.006 -17.492 15.694 1.00 77.19 1138 ALA A N 1
ATOM 8968 C CA . ALA A 1 1138 ? -44.188 -17.366 14.851 1.00 77.19 1138 ALA A CA 1
ATOM 8969 C C . ALA A 1 1138 ? -44.796 -15.953 14.911 1.00 77.19 1138 ALA A C 1
ATOM 8971 O O . ALA A 1 1138 ? -44.922 -15.348 15.979 1.00 77.19 1138 ALA A O 1
ATOM 8972 N N . VAL A 1 1139 ? -45.223 -15.461 13.744 1.00 87.56 1139 VAL A N 1
ATOM 8973 C CA . VAL A 1 1139 ? -46.043 -14.250 13.632 1.00 87.56 1139 VAL A CA 1
ATOM 8974 C C . VAL A 1 1139 ? -47.379 -14.505 14.315 1.00 87.56 1139 VAL A C 1
ATOM 8976 O O . VAL A 1 1139 ? -48.059 -15.481 13.995 1.00 87.56 1139 VAL A O 1
ATOM 8979 N N . VAL A 1 1140 ? -47.752 -13.629 15.246 1.00 88.94 1140 VAL A N 1
ATOM 8980 C CA . VAL A 1 1140 ? -49.005 -13.751 16.005 1.00 88.94 1140 VAL A CA 1
ATOM 8981 C C . VAL A 1 1140 ? -50.059 -12.733 15.605 1.00 88.94 1140 VAL A C 1
ATOM 8983 O O . VAL A 1 1140 ? -51.248 -13.023 15.745 1.00 88.94 1140 VAL A O 1
ATOM 8986 N N . ALA A 1 1141 ? -49.640 -11.581 15.079 1.00 91.19 1141 ALA A N 1
ATOM 8987 C CA . ALA A 1 1141 ? -50.519 -10.569 14.511 1.00 91.19 1141 ALA A CA 1
ATOM 8988 C C . ALA A 1 1141 ? -49.749 -9.678 13.524 1.00 91.19 1141 ALA A C 1
ATOM 8990 O O . ALA A 1 1141 ? -48.518 -9.644 13.517 1.00 91.19 1141 ALA A O 1
ATOM 8991 N N . ARG A 1 1142 ? -50.487 -8.926 12.713 1.00 92.81 1142 ARG A N 1
ATOM 8992 C CA . ARG A 1 1142 ? -49.978 -7.811 11.907 1.00 92.81 1142 ARG A CA 1
ATOM 8993 C C . ARG A 1 1142 ? -50.852 -6.595 12.139 1.00 92.81 1142 ARG A C 1
ATOM 8995 O O . ARG A 1 1142 ? -52.000 -6.736 12.567 1.00 92.81 1142 ARG A O 1
ATOM 9002 N N . GLY A 1 1143 ? -50.328 -5.416 11.862 1.00 93.94 1143 GLY A N 1
ATOM 9003 C CA . GLY A 1 1143 ? -51.098 -4.201 12.033 1.00 93.94 1143 GLY A CA 1
ATOM 9004 C C . GLY A 1 1143 ? -50.304 -2.946 11.751 1.00 93.94 1143 GLY A C 1
ATOM 9005 O O . GLY A 1 1143 ? -49.326 -2.947 11.010 1.00 93.94 1143 GLY A O 1
ATOM 9006 N N . THR A 1 1144 ? -50.749 -1.879 12.387 1.00 95.25 1144 THR A N 1
ATOM 9007 C CA . THR A 1 1144 ? -50.199 -0.545 12.238 1.00 95.25 1144 THR A CA 1
ATOM 9008 C C . THR A 1 1144 ? -49.867 0.015 13.613 1.00 95.25 1144 THR A C 1
ATOM 9010 O O . THR A 1 1144 ? -50.696 -0.038 14.526 1.00 95.25 1144 THR A O 1
ATOM 9013 N N . LEU A 1 1145 ? -48.656 0.547 13.759 1.00 96.62 1145 LEU A N 1
ATOM 9014 C CA . LEU A 1 1145 ? -48.171 1.198 14.968 1.00 96.62 1145 LEU A CA 1
ATOM 9015 C C . LEU A 1 1145 ? -47.955 2.685 14.691 1.00 96.62 1145 LEU A C 1
ATOM 9017 O O . LEU A 1 1145 ? -47.160 3.050 13.828 1.00 96.62 1145 LEU A O 1
ATOM 9021 N N . THR A 1 1146 ? -48.628 3.544 15.450 1.00 97.31 1146 THR A N 1
ATOM 9022 C CA . THR A 1 1146 ? -48.407 4.995 15.432 1.00 97.31 1146 THR A CA 1
ATOM 9023 C C . THR A 1 1146 ? -47.589 5.397 16.659 1.00 97.31 1146 THR A C 1
ATOM 9025 O O . THR A 1 1146 ? -47.985 5.105 17.792 1.00 97.31 1146 THR A O 1
ATOM 9028 N N . LEU A 1 1147 ? -46.457 6.074 16.455 1.00 95.69 1147 LEU A N 1
ATOM 9029 C CA . LEU A 1 1147 ? -45.616 6.584 17.540 1.00 95.69 1147 LEU A CA 1
ATOM 9030 C C . LEU A 1 1147 ? -46.368 7.638 18.362 1.00 95.69 1147 LEU A C 1
ATOM 9032 O O . LEU A 1 1147 ? -47.070 8.488 17.810 1.00 95.69 1147 LEU A O 1
ATOM 9036 N N . GLY A 1 1148 ? -46.186 7.621 19.682 1.00 90.69 1148 GLY A N 1
ATOM 9037 C CA . GLY A 1 1148 ? -46.737 8.648 20.563 1.00 90.69 114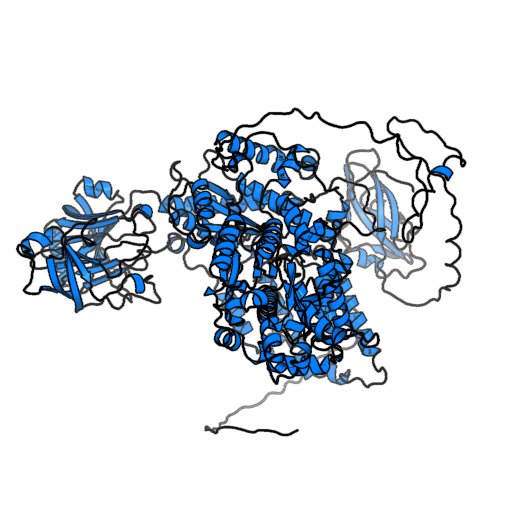8 GLY A CA 1
ATOM 9038 C C . GLY A 1 1148 ? -46.057 10.012 20.390 1.00 90.69 1148 GLY A C 1
ATOM 9039 O O . GLY A 1 1148 ? -45.214 10.225 19.515 1.00 90.69 1148 GLY A O 1
ATOM 9040 N N . SER A 1 1149 ? -46.413 10.973 21.246 1.00 86.69 1149 SER A N 1
ATOM 9041 C CA . SER A 1 1149 ? -45.772 12.299 21.252 1.00 86.69 1149 SER A CA 1
ATOM 9042 C C . SER A 1 1149 ? -44.356 12.293 21.838 1.00 86.69 1149 SER A C 1
ATOM 9044 O O . SER A 1 1149 ? -43.618 13.252 21.636 1.00 86.69 1149 SER A O 1
ATOM 9046 N N . LYS A 1 1150 ? -43.985 11.230 22.561 1.00 87.19 1150 LYS A N 1
ATOM 9047 C CA . LYS A 1 1150 ? -42.710 11.079 23.270 1.00 87.19 1150 LYS A CA 1
ATOM 9048 C C . LYS A 1 1150 ? -41.838 10.047 22.560 1.00 87.19 1150 LYS A C 1
ATOM 9050 O O . LYS A 1 1150 ? -42.011 8.846 22.764 1.00 87.19 1150 LYS A O 1
ATOM 9055 N N . VAL A 1 1151 ? -40.916 10.541 21.740 1.00 88.81 1151 VAL A N 1
ATOM 9056 C CA . VAL A 1 1151 ? -39.910 9.767 21.006 1.00 88.81 1151 VAL A CA 1
ATOM 9057 C C . VAL A 1 1151 ? -38.496 10.146 21.462 1.00 88.81 1151 VAL A C 1
ATOM 9059 O O . VAL A 1 1151 ? -38.117 11.311 21.366 1.00 88.81 1151 VAL A O 1
ATOM 9062 N N . PHE A 1 1152 ? -37.738 9.164 21.945 1.00 89.50 1152 PHE A N 1
ATOM 9063 C CA . PHE A 1 1152 ? -36.350 9.282 22.388 1.00 89.50 1152 PHE A CA 1
ATOM 9064 C C . PHE A 1 1152 ? -35.404 8.678 21.346 1.00 89.50 1152 PHE A C 1
ATOM 9066 O O . PHE A 1 1152 ? -35.700 7.612 20.798 1.00 89.50 1152 PHE A O 1
ATOM 9073 N N . ILE A 1 1153 ? -34.291 9.366 21.079 1.00 89.31 1153 ILE A N 1
ATOM 9074 C CA . ILE A 1 1153 ? -33.289 8.978 20.085 1.00 89.31 1153 ILE A CA 1
ATOM 9075 C C . ILE A 1 1153 ? -31.895 9.188 20.678 1.00 89.31 1153 ILE A C 1
ATOM 9077 O O . ILE A 1 1153 ? -31.564 10.301 21.089 1.00 89.31 1153 ILE A O 1
ATOM 9081 N N . ASP A 1 1154 ? -31.066 8.146 20.657 1.00 87.69 1154 ASP A N 1
ATOM 9082 C CA . ASP A 1 1154 ? -29.656 8.232 21.038 1.00 87.69 1154 ASP A CA 1
ATOM 9083 C C . ASP A 1 1154 ? -28.770 7.385 20.114 1.00 87.69 1154 ASP A C 1
ATOM 9085 O O . ASP A 1 1154 ? -28.724 6.160 20.207 1.00 87.69 1154 ASP A O 1
ATOM 9089 N N . PHE A 1 1155 ? -28.085 8.056 19.189 1.00 86.38 1155 PHE A N 1
ATOM 9090 C CA . PHE A 1 1155 ? -27.036 7.483 18.335 1.00 86.38 1155 PHE A CA 1
ATOM 9091 C C . PHE A 1 1155 ? -25.638 8.003 18.708 1.00 86.38 1155 PHE A C 1
ATOM 9093 O O . PHE A 1 1155 ? -24.646 7.502 18.187 1.00 86.38 1155 PHE A O 1
ATOM 9100 N N . ASP A 1 1156 ? -25.548 9.007 19.588 1.00 81.94 1156 ASP A N 1
ATOM 9101 C CA . ASP A 1 1156 ? -24.277 9.608 20.003 1.00 81.94 1156 ASP A CA 1
ATOM 9102 C C . ASP A 1 1156 ? -23.756 8.871 21.235 1.00 81.94 1156 ASP A C 1
ATOM 9104 O O . ASP A 1 1156 ? -22.862 8.038 21.117 1.00 81.94 1156 ASP A O 1
ATOM 9108 N N . MET A 1 1157 ? -24.371 9.071 22.406 1.00 81.69 1157 MET A N 1
ATOM 9109 C CA . MET A 1 1157 ? -23.890 8.510 23.675 1.00 81.69 1157 MET A CA 1
ATOM 9110 C C . MET A 1 1157 ? -23.881 6.979 23.685 1.00 81.69 1157 MET A C 1
ATOM 9112 O O . MET A 1 1157 ? -23.004 6.388 24.319 1.00 81.69 1157 MET A O 1
ATOM 9116 N N . LEU A 1 1158 ? -24.787 6.340 22.938 1.00 87.88 1158 LEU A N 1
ATOM 9117 C CA . LEU A 1 1158 ? -24.789 4.889 22.745 1.00 87.88 1158 LEU A CA 1
ATOM 9118 C C . LEU A 1 1158 ? -23.470 4.367 22.146 1.00 87.88 1158 LEU A C 1
ATOM 9120 O O . LEU A 1 1158 ? -22.982 3.309 22.559 1.00 87.88 1158 LEU A O 1
ATOM 9124 N N . ASN A 1 1159 ? -22.900 5.104 21.188 1.00 85.25 1159 ASN A N 1
ATOM 9125 C CA . ASN A 1 1159 ? -21.710 4.718 20.423 1.00 85.25 1159 ASN A CA 1
ATOM 9126 C C . ASN A 1 1159 ? -20.432 5.455 20.854 1.00 85.25 1159 ASN A C 1
ATOM 9128 O O . ASN A 1 1159 ? -19.336 5.022 20.494 1.00 85.25 1159 ASN A O 1
ATOM 9132 N N . LYS A 1 1160 ? -20.566 6.555 21.603 1.00 76.00 1160 LYS A N 1
ATOM 9133 C CA . LYS A 1 1160 ? -19.510 7.541 21.862 1.00 76.00 1160 LYS A CA 1
ATOM 9134 C C . LYS A 1 1160 ? -18.255 6.921 22.452 1.00 76.00 1160 LYS A C 1
ATOM 9136 O O . LYS A 1 1160 ? -18.291 6.267 23.501 1.00 76.00 1160 LYS A O 1
ATOM 9141 N N . SER A 1 1161 ? -17.114 7.162 21.816 1.00 69.19 1161 SER A N 1
ATOM 9142 C CA . SER A 1 1161 ? -15.842 6.631 22.296 1.00 69.19 1161 SER A CA 1
ATOM 9143 C C . SER A 1 1161 ? -15.456 7.267 23.636 1.00 69.19 1161 SER A C 1
ATOM 9145 O O . SER A 1 1161 ? -15.565 8.476 23.837 1.00 69.19 1161 SER A O 1
ATOM 9147 N N . LEU A 1 1162 ? -14.897 6.463 24.550 1.00 63.50 1162 LEU A N 1
ATOM 9148 C CA . LEU A 1 1162 ? -14.261 6.957 25.781 1.00 63.50 1162 LEU A CA 1
ATOM 9149 C C . LEU A 1 1162 ? -13.186 8.017 25.491 1.00 63.50 1162 LEU A C 1
ATOM 9151 O O . LEU A 1 1162 ? -12.944 8.892 26.315 1.00 63.50 1162 LEU A O 1
ATOM 9155 N N . VAL A 1 1163 ? -12.571 7.977 24.311 1.00 60.34 1163 VAL A N 1
ATOM 9156 C CA . VAL A 1 1163 ? -11.569 8.957 23.887 1.00 60.34 1163 VAL A CA 1
ATOM 9157 C C . VAL A 1 1163 ? -12.183 10.309 23.562 1.00 60.34 1163 VAL A C 1
ATOM 9159 O O . VAL A 1 1163 ? -11.630 11.324 23.976 1.00 60.34 1163 VAL A O 1
ATOM 9162 N N . GLU A 1 1164 ? -13.343 10.339 22.913 1.00 62.38 1164 GLU A N 1
ATOM 9163 C CA . GLU A 1 1164 ? -14.087 11.577 22.649 1.00 62.38 1164 GLU A CA 1
ATOM 9164 C C . GLU A 1 1164 ? -14.570 12.208 23.960 1.00 62.38 1164 GLU A C 1
ATOM 9166 O O . GLU A 1 1164 ? -14.476 13.423 24.143 1.00 62.38 1164 GLU A O 1
ATOM 9171 N N . ILE A 1 1165 ? -14.993 11.369 24.913 1.00 58.78 1165 ILE A N 1
ATOM 9172 C CA . ILE A 1 1165 ? -15.398 11.784 26.263 1.00 58.78 1165 ILE A CA 1
ATOM 9173 C C . ILE A 1 1165 ? -14.212 12.380 27.044 1.00 58.78 1165 ILE A C 1
ATOM 9175 O O . ILE A 1 1165 ? -14.377 13.376 27.749 1.00 58.78 1165 ILE A O 1
ATOM 9179 N N . ILE A 1 1166 ? -13.016 11.789 26.931 1.00 55.56 1166 ILE A N 1
ATOM 9180 C CA . ILE A 1 1166 ? -11.831 12.189 27.709 1.00 55.56 1166 ILE A CA 1
ATOM 9181 C C . ILE A 1 1166 ? -11.072 13.363 27.072 1.00 55.56 1166 ILE A C 1
ATOM 9183 O O . ILE A 1 1166 ? -10.597 14.246 27.791 1.00 55.56 1166 ILE A O 1
ATOM 9187 N N . ARG A 1 1167 ? -10.875 13.367 25.748 1.00 54.97 1167 ARG A N 1
ATOM 9188 C CA . ARG A 1 1167 ? -9.948 14.306 25.093 1.00 54.97 1167 ARG A CA 1
ATOM 9189 C C . ARG A 1 1167 ? -10.552 15.700 24.908 1.00 54.97 1167 ARG A C 1
ATOM 9191 O O . ARG A 1 1167 ? -9.803 16.677 25.018 1.00 54.97 1167 ARG A O 1
ATOM 9198 N N . GLY A 1 1168 ? -11.870 15.806 24.700 1.00 51.81 1168 GLY A N 1
ATOM 9199 C CA . GLY A 1 1168 ? -12.522 17.049 24.276 1.00 51.81 1168 GLY A CA 1
ATOM 9200 C C . GLY A 1 1168 ? -11.976 17.564 22.932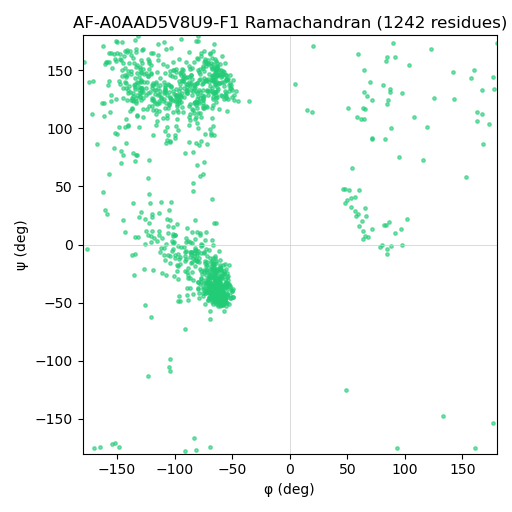 1.00 51.81 1168 GLY A C 1
ATOM 9201 O O . GLY A 1 1168 ? -10.914 17.145 22.473 1.00 51.81 1168 GLY A O 1
ATOM 9202 N N . ASN A 1 1169 ? -12.684 18.490 22.278 1.00 42.78 1169 ASN A N 1
ATOM 9203 C CA . ASN A 1 1169 ? -12.202 19.103 21.034 1.00 42.78 1169 ASN A CA 1
ATOM 9204 C C . ASN A 1 1169 ? -10.939 19.938 21.305 1.00 42.78 1169 ASN A C 1
ATOM 9206 O O . ASN A 1 1169 ? -11.023 21.107 21.682 1.00 42.78 1169 ASN A O 1
ATOM 9210 N N . ARG A 1 1170 ? -9.759 19.342 21.119 1.00 46.25 1170 ARG A N 1
ATOM 9211 C CA . ARG A 1 1170 ? -8.469 20.037 21.160 1.00 46.25 1170 ARG A CA 1
ATOM 9212 C C . ARG A 1 1170 ? -7.937 20.192 19.749 1.00 46.25 1170 ARG A C 1
ATOM 9214 O O . ARG A 1 1170 ? -7.242 19.316 19.257 1.00 46.25 1170 ARG A O 1
ATOM 9221 N N . PHE A 1 1171 ? -8.207 21.336 19.135 1.00 54.53 1171 PHE A N 1
ATOM 9222 C CA . PHE A 1 1171 ? -7.420 21.779 17.991 1.00 54.53 1171 PHE A CA 1
ATOM 9223 C C . PHE A 1 1171 ? -7.101 23.268 18.139 1.00 54.53 1171 PHE A C 1
ATOM 9225 O O . PHE A 1 1171 ? -8.013 24.061 18.395 1.00 54.53 1171 PHE A O 1
ATOM 9232 N N . PRO A 1 1172 ? -5.832 23.677 17.977 1.00 56.41 1172 PRO A N 1
ATOM 9233 C CA . PRO A 1 1172 ? -5.470 25.083 17.878 1.00 56.41 1172 PRO A CA 1
ATOM 9234 C C . PRO A 1 1172 ? -5.939 25.622 16.518 1.00 56.41 1172 PRO A C 1
ATOM 9236 O O . PRO A 1 1172 ? -5.215 25.615 15.527 1.00 56.41 1172 PRO A O 1
ATOM 9239 N N . LYS A 1 1173 ? -7.199 26.062 16.471 1.00 64.44 1173 LYS A N 1
ATOM 9240 C CA . LYS A 1 1173 ? -7.892 26.536 15.263 1.00 64.44 1173 LYS A CA 1
ATOM 9241 C C . LYS A 1 1173 ? -7.192 27.725 14.583 1.00 64.44 1173 LYS A C 1
ATOM 9243 O O . LYS A 1 1173 ? -7.246 27.871 13.371 1.00 64.44 1173 LYS A O 1
ATOM 9248 N N . GLU A 1 1174 ? -6.481 28.537 15.360 1.00 69.56 1174 GLU A N 1
ATOM 9249 C CA . GLU A 1 1174 ? -5.921 29.813 14.909 1.00 69.56 1174 GLU A CA 1
ATOM 9250 C C . GLU A 1 1174 ? -4.816 29.677 13.845 1.00 69.56 1174 GLU A C 1
ATOM 9252 O O . GLU A 1 1174 ? -4.793 30.445 12.885 1.00 69.56 1174 GLU A O 1
ATOM 9257 N N . ASP A 1 1175 ? -3.910 28.703 13.977 1.00 66.56 1175 ASP A N 1
ATOM 9258 C CA . ASP A 1 1175 ? -2.809 28.515 13.018 1.00 66.56 1175 ASP A CA 1
ATOM 9259 C C . ASP A 1 1175 ? -3.298 27.934 11.685 1.00 66.56 1175 ASP A C 1
ATOM 9261 O O . ASP A 1 1175 ? -2.790 28.288 10.621 1.00 66.56 1175 ASP A O 1
ATOM 9265 N N . ILE A 1 1176 ? -4.321 27.080 11.737 1.00 72.06 1176 ILE A N 1
ATOM 9266 C CA . ILE A 1 1176 ? -4.969 26.511 10.551 1.00 72.06 1176 ILE A CA 1
ATOM 9267 C C . ILE A 1 1176 ? -5.746 27.598 9.820 1.00 72.06 1176 ILE A C 1
ATOM 9269 O O . ILE A 1 1176 ? -5.604 27.726 8.609 1.00 72.06 1176 ILE A O 1
ATOM 9273 N N . ASP A 1 1177 ? -6.503 28.422 10.549 1.00 78.62 1177 ASP A N 1
ATOM 9274 C CA . ASP A 1 1177 ? -7.232 29.551 9.971 1.00 78.62 1177 ASP A CA 1
ATOM 9275 C C . ASP A 1 1177 ? -6.260 30.533 9.283 1.00 78.62 1177 ASP A C 1
ATOM 9277 O O . ASP A 1 1177 ? -6.555 31.036 8.197 1.00 78.62 1177 ASP A O 1
ATOM 9281 N N . LYS A 1 1178 ? -5.068 30.767 9.863 1.00 74.62 1178 LYS A N 1
ATOM 9282 C CA . LYS A 1 1178 ? -3.996 31.574 9.243 1.00 74.62 1178 LYS A CA 1
ATOM 9283 C C . LYS A 1 1178 ? -3.440 30.933 7.973 1.00 74.62 1178 LYS A C 1
ATOM 9285 O O . LYS A 1 1178 ? -3.323 31.631 6.966 1.00 74.62 1178 LYS A O 1
ATOM 9290 N N . LEU A 1 1179 ? -3.133 29.635 7.993 1.00 76.81 1179 LEU A N 1
ATOM 9291 C CA . LEU A 1 1179 ? -2.660 28.906 6.812 1.00 76.81 1179 LEU A CA 1
ATOM 9292 C C . LEU A 1 1179 ? -3.719 28.904 5.702 1.00 76.81 1179 LEU A C 1
ATOM 9294 O O . LEU A 1 1179 ? -3.415 29.220 4.554 1.00 76.81 1179 LEU A O 1
ATOM 9298 N N . GLU A 1 1180 ? -4.974 28.601 6.032 1.00 79.25 1180 GLU A N 1
ATOM 9299 C CA . GLU A 1 1180 ? -6.080 28.646 5.077 1.00 79.25 1180 GLU A CA 1
ATOM 9300 C C . GLU A 1 1180 ? -6.254 30.038 4.483 1.00 79.25 1180 GLU A C 1
ATOM 9302 O O . GLU A 1 1180 ? -6.451 30.167 3.273 1.00 79.25 1180 GLU A O 1
ATOM 9307 N N . LYS A 1 1181 ? -6.166 31.076 5.319 1.00 79.00 1181 LYS A N 1
ATOM 9308 C CA . LYS A 1 1181 ? -6.218 32.458 4.860 1.00 79.00 1181 LYS A CA 1
ATOM 9309 C C . LYS A 1 1181 ? -5.049 32.770 3.930 1.00 79.00 1181 LYS A C 1
ATOM 9311 O O . LYS A 1 1181 ? -5.302 33.277 2.850 1.00 79.00 1181 LYS A O 1
ATOM 9316 N N . PHE A 1 1182 ? -3.812 32.415 4.277 1.00 79.25 1182 PHE A N 1
ATOM 9317 C CA . PHE A 1 1182 ? -2.640 32.603 3.409 1.00 79.25 1182 PHE A CA 1
ATOM 9318 C C . PHE A 1 1182 ? -2.795 31.899 2.049 1.00 79.25 1182 PHE A C 1
ATOM 9320 O O . PHE A 1 1182 ? -2.479 32.473 1.008 1.00 79.25 1182 PHE A O 1
ATOM 9327 N N . LEU A 1 1183 ? -3.332 30.674 2.033 1.00 77.44 1183 LEU A N 1
ATOM 9328 C CA . LEU A 1 1183 ? -3.559 29.917 0.797 1.00 77.44 1183 LEU A CA 1
ATOM 9329 C C . LEU A 1 1183 ? -4.702 30.495 -0.066 1.00 77.44 1183 LEU A C 1
ATOM 9331 O O . LEU A 1 1183 ? -4.684 30.331 -1.292 1.00 77.44 1183 LEU A O 1
ATOM 9335 N N . LYS A 1 1184 ? -5.694 31.154 0.552 1.00 78.12 1184 LYS A N 1
ATOM 9336 C CA . LYS A 1 1184 ? -6.865 31.758 -0.118 1.00 78.12 1184 LYS A CA 1
ATOM 9337 C C . LYS A 1 1184 ? -6.605 33.205 -0.562 1.00 78.12 1184 LYS A C 1
ATOM 9339 O O . LYS A 1 1184 ? -6.863 33.541 -1.720 1.00 78.12 1184 LYS A O 1
ATOM 9344 N N . ASP A 1 1185 ? -6.055 34.032 0.319 1.00 66.69 1185 ASP A N 1
ATOM 9345 C CA . ASP A 1 1185 ? -5.742 35.444 0.097 1.00 66.69 1185 ASP A CA 1
ATOM 9346 C C . ASP A 1 1185 ? -4.376 35.567 -0.599 1.00 66.69 1185 ASP A C 1
ATOM 9348 O O . ASP A 1 1185 ? -3.350 35.868 0.004 1.00 66.69 1185 ASP A O 1
ATOM 9352 N N . LYS A 1 1186 ? -4.358 35.360 -1.924 1.00 58.53 1186 LYS A N 1
ATOM 9353 C CA . LYS A 1 1186 ? -3.164 35.523 -2.791 1.00 58.53 1186 LYS A CA 1
ATOM 9354 C C . LYS A 1 1186 ? -2.672 36.982 -2.922 1.00 58.53 1186 LYS A C 1
ATOM 9356 O O . LYS A 1 1186 ? -1.747 37.275 -3.693 1.00 58.53 1186 LYS A O 1
ATOM 9361 N N . GLU A 1 1187 ? -3.299 37.905 -2.199 1.00 54.62 1187 GLU A N 1
ATOM 9362 C CA . GLU A 1 1187 ? -2.951 39.320 -2.118 1.00 54.62 1187 GLU A CA 1
ATOM 9363 C C . GLU A 1 1187 ? -2.310 39.624 -0.759 1.00 54.62 1187 GLU A C 1
ATOM 9365 O O . GLU A 1 1187 ? -2.976 39.996 0.201 1.00 54.62 1187 GLU A O 1
ATOM 9370 N N . LEU A 1 1188 ? -0.983 39.507 -0.685 1.00 57.06 1188 LEU A N 1
ATOM 9371 C CA . LEU A 1 1188 ? -0.223 40.237 0.329 1.00 57.06 1188 LEU A CA 1
ATOM 9372 C C . LEU A 1 1188 ? -0.329 41.731 -0.010 1.00 57.06 1188 LEU A C 1
ATOM 9374 O O . LEU A 1 1188 ? 0.093 42.142 -1.096 1.00 57.06 1188 LEU A O 1
ATOM 9378 N N . SER A 1 1189 ? -0.927 42.533 0.877 1.00 51.06 1189 SER A N 1
ATOM 9379 C CA . SER A 1 1189 ? -0.965 43.990 0.717 1.00 51.06 1189 SER A CA 1
ATOM 9380 C C . SER A 1 1189 ? 0.453 44.571 0.798 1.00 51.06 1189 SER A C 1
ATOM 9382 O O . SER A 1 1189 ? 1.326 44.008 1.459 1.00 51.06 1189 SER A O 1
ATOM 9384 N N . LEU A 1 1190 ? 0.688 45.718 0.148 1.00 47.34 1190 LEU A N 1
ATOM 9385 C CA . LEU A 1 1190 ? 1.955 46.460 0.258 1.00 47.34 1190 LEU A CA 1
ATOM 9386 C C . LEU A 1 1190 ? 2.322 46.761 1.726 1.00 47.34 1190 LEU A C 1
ATOM 9388 O O . LEU A 1 1190 ? 3.480 46.643 2.097 1.00 47.34 1190 LEU A O 1
ATOM 9392 N N . GLU A 1 1191 ? 1.333 47.002 2.593 1.00 45.84 1191 GLU A N 1
ATOM 9393 C CA . GLU A 1 1191 ? 1.530 47.178 4.043 1.00 45.84 1191 GLU A CA 1
ATOM 9394 C C . GLU A 1 1191 ? 2.054 45.908 4.753 1.00 45.84 1191 GLU A C 1
ATOM 9396 O O . GLU A 1 1191 ? 2.791 45.996 5.736 1.00 45.84 1191 GLU A O 1
ATOM 9401 N N . HIS A 1 1192 ? 1.715 44.708 4.266 1.00 51.44 1192 HIS A N 1
ATOM 9402 C CA . HIS A 1 1192 ? 2.254 43.440 4.785 1.00 51.44 1192 HIS A CA 1
ATOM 9403 C C . HIS A 1 1192 ? 3.726 43.233 4.391 1.00 51.44 1192 HIS A C 1
ATOM 9405 O O . HIS A 1 1192 ? 4.490 42.631 5.146 1.00 51.44 1192 HIS A O 1
ATOM 9411 N N . ILE A 1 1193 ? 4.113 43.757 3.223 1.00 49.84 1193 ILE A N 1
ATOM 9412 C CA . ILE A 1 1193 ? 5.484 43.732 2.694 1.00 49.84 1193 ILE A CA 1
ATOM 9413 C C . ILE A 1 1193 ? 6.355 44.756 3.443 1.00 49.84 1193 ILE A C 1
ATOM 9415 O O . ILE A 1 1193 ? 7.445 44.416 3.896 1.00 49.84 1193 ILE A O 1
ATOM 9419 N N . GLU A 1 1194 ? 5.841 45.969 3.669 1.00 44.72 1194 GLU A N 1
ATOM 9420 C CA . GLU A 1 1194 ? 6.540 47.042 4.397 1.00 44.72 1194 GLU A CA 1
ATOM 9421 C C . GLU A 1 1194 ? 6.670 46.760 5.907 1.00 44.72 1194 GLU A C 1
ATOM 9423 O O . GLU A 1 1194 ? 7.668 47.117 6.530 1.00 44.72 1194 GLU A O 1
ATOM 9428 N N . SER A 1 1195 ? 5.707 46.064 6.523 1.00 44.41 1195 SER A N 1
ATOM 9429 C CA . SER A 1 1195 ? 5.793 45.695 7.949 1.00 44.41 1195 SER A CA 1
ATOM 9430 C C . SER A 1 1195 ? 6.829 44.602 8.251 1.00 44.41 1195 SER A C 1
ATOM 9432 O O . SER A 1 1195 ? 7.323 44.543 9.378 1.00 44.41 1195 SER A O 1
ATOM 9434 N N . HIS A 1 1196 ? 7.216 43.786 7.262 1.00 44.41 1196 HIS A N 1
ATOM 9435 C CA . HIS A 1 1196 ? 8.310 42.811 7.396 1.00 44.41 1196 HIS A CA 1
ATOM 9436 C C . HIS A 1 1196 ? 9.703 43.430 7.182 1.00 44.41 1196 HIS A C 1
ATOM 9438 O O . HIS A 1 1196 ? 10.692 42.877 7.667 1.00 44.41 1196 HIS A O 1
ATOM 9444 N N . GLU A 1 1197 ? 9.806 44.607 6.552 1.00 41.31 1197 GLU A N 1
ATOM 9445 C CA . GLU A 1 1197 ? 11.085 45.325 6.419 1.00 41.31 1197 GLU A CA 1
ATOM 9446 C C . GLU A 1 1197 ? 11.621 45.864 7.757 1.00 41.31 1197 GLU A C 1
ATOM 9448 O O . GLU A 1 1197 ? 12.813 46.148 7.877 1.00 41.31 1197 GLU A O 1
ATOM 9453 N N . HIS A 1 1198 ? 10.798 45.924 8.808 1.00 34.59 1198 HIS A N 1
ATOM 9454 C CA . HIS A 1 1198 ? 11.237 46.414 10.115 1.00 34.59 1198 HIS A CA 1
ATOM 9455 C C . HIS A 1 1198 ? 11.881 45.369 11.044 1.00 34.59 1198 HIS A C 1
ATOM 9457 O O . HIS A 1 1198 ? 12.281 45.742 12.149 1.00 34.59 1198 HIS A O 1
ATOM 9463 N N . GLN A 1 1199 ? 12.053 44.101 10.632 1.00 32.78 1199 GLN A N 1
ATOM 9464 C CA . GLN A 1 1199 ? 12.645 43.075 11.513 1.00 32.78 1199 GLN A CA 1
ATOM 9465 C C . GLN A 1 1199 ? 13.865 42.289 11.008 1.00 32.78 1199 GLN A C 1
ATOM 9467 O O . GLN A 1 1199 ? 14.387 41.497 11.791 1.00 32.78 1199 GLN A O 1
ATOM 9472 N N . SER A 1 1200 ? 14.414 42.511 9.806 1.00 30.62 1200 SER A N 1
ATOM 9473 C CA . SER A 1 1200 ? 15.578 41.695 9.389 1.00 30.62 1200 SER A CA 1
ATOM 9474 C C . SER A 1 1200 ? 16.681 42.365 8.574 1.00 30.62 1200 SER A C 1
ATOM 9476 O O . SER A 1 1200 ? 17.573 41.661 8.105 1.00 30.62 1200 SER A O 1
ATOM 9478 N N . ILE A 1 1201 ? 16.708 43.693 8.421 1.00 33.81 1201 ILE A N 1
ATOM 9479 C CA . ILE A 1 1201 ? 17.790 44.345 7.661 1.00 33.81 1201 ILE A CA 1
ATOM 9480 C C . ILE A 1 1201 ? 18.353 45.553 8.413 1.00 33.81 1201 ILE A C 1
ATOM 9482 O O . ILE A 1 1201 ? 18.073 46.688 8.050 1.00 33.81 1201 ILE A O 1
ATOM 9486 N N . ILE A 1 1202 ? 19.188 45.322 9.441 1.00 27.48 1202 ILE A N 1
ATOM 9487 C CA . ILE A 1 1202 ? 20.139 46.330 9.959 1.00 27.48 1202 ILE A CA 1
ATOM 9488 C C . ILE A 1 1202 ? 21.476 45.674 10.395 1.00 27.48 1202 ILE A C 1
ATOM 9490 O O . ILE A 1 1202 ? 21.596 45.193 11.516 1.00 27.48 1202 ILE A O 1
ATOM 9494 N N . SER A 1 1203 ? 22.489 45.791 9.509 1.00 30.47 1203 SER A N 1
ATOM 9495 C CA . SER A 1 1203 ? 23.940 46.058 9.754 1.00 30.47 1203 SER A CA 1
ATOM 9496 C C . SER A 1 1203 ? 24.819 44.970 10.430 1.00 30.47 1203 SER A C 1
ATOM 9498 O O . SER A 1 1203 ? 24.375 44.349 11.382 1.00 30.47 1203 SER A O 1
ATOM 9500 N N . ASN A 1 1204 ? 26.086 44.669 10.079 1.00 31.06 1204 ASN A N 1
ATOM 9501 C CA . ASN A 1 1204 ? 27.202 45.294 9.321 1.00 31.06 1204 ASN A CA 1
ATOM 9502 C C . ASN A 1 1204 ? 28.189 44.171 8.883 1.00 31.06 1204 ASN A C 1
ATOM 9504 O O . ASN A 1 1204 ? 28.247 43.158 9.570 1.00 31.06 1204 ASN A O 1
ATOM 9508 N N . GLY A 1 1205 ? 29.048 44.241 7.852 1.00 26.91 1205 GLY A N 1
ATOM 9509 C CA . GLY A 1 1205 ? 29.477 45.266 6.878 1.00 26.91 1205 GLY A CA 1
ATOM 9510 C C . GLY A 1 1205 ? 30.547 44.640 5.937 1.00 26.91 1205 GLY A C 1
ATOM 9511 O O . GLY A 1 1205 ? 30.962 43.511 6.161 1.00 26.91 1205 GLY A O 1
ATOM 9512 N N . GLY A 1 1206 ? 31.055 45.238 4.858 1.00 27.58 1206 GLY A N 1
ATOM 9513 C CA . GLY A 1 1206 ? 30.746 46.476 4.154 1.00 27.58 1206 GLY A CA 1
ATOM 9514 C C . GLY A 1 1206 ? 31.603 46.574 2.875 1.00 27.58 1206 GLY A C 1
ATOM 9515 O O . GLY A 1 1206 ? 32.770 46.201 2.878 1.00 27.58 1206 GLY A O 1
ATOM 9516 N N . HIS A 1 1207 ? 31.007 47.054 1.783 1.00 26.94 1207 HIS A N 1
ATOM 9517 C CA . HIS A 1 1207 ? 31.537 48.123 0.928 1.00 26.94 1207 HIS A CA 1
ATOM 9518 C C . HIS A 1 1207 ? 30.341 48.769 0.208 1.00 26.94 1207 HIS A C 1
ATOM 9520 O O . HIS A 1 1207 ? 29.523 48.098 -0.413 1.00 26.94 1207 HIS A O 1
ATOM 9526 N N . THR A 1 1208 ? 30.222 50.078 0.403 1.00 29.39 1208 THR A N 1
ATOM 9527 C CA . THR A 1 1208 ? 29.093 50.965 0.087 1.00 29.39 1208 THR A CA 1
ATOM 9528 C C . THR A 1 1208 ? 29.156 51.507 -1.334 1.00 29.39 1208 THR A C 1
ATOM 9530 O O . THR A 1 1208 ? 30.251 51.902 -1.709 1.00 29.39 1208 THR A O 1
ATOM 9533 N N . ILE A 1 1209 ? 28.002 51.671 -2.008 1.00 24.48 1209 ILE A N 1
ATOM 9534 C CA . ILE A 1 1209 ? 27.527 52.831 -2.820 1.00 24.48 1209 ILE A CA 1
ATOM 9535 C C . ILE A 1 1209 ? 25.982 52.614 -2.924 1.00 24.48 1209 ILE A C 1
ATOM 9537 O O . ILE A 1 1209 ? 25.592 51.534 -3.337 1.00 24.48 1209 ILE A O 1
ATOM 9541 N N . LEU A 1 1210 ? 25.007 53.448 -2.526 1.00 26.14 1210 LEU A N 1
ATOM 9542 C CA . LEU A 1 1210 ? 24.841 54.906 -2.494 1.00 26.14 1210 LEU A CA 1
ATOM 9543 C C . LEU A 1 1210 ? 23.795 55.323 -1.427 1.00 26.14 1210 LEU A C 1
ATOM 9545 O O . LEU A 1 1210 ? 22.926 54.559 -1.020 1.00 26.14 1210 LEU A O 1
ATOM 9549 N N . SER A 1 1211 ? 23.925 56.577 -1.009 1.00 24.42 1211 SER A N 1
ATOM 9550 C CA . SER A 1 1211 ? 23.300 57.304 0.098 1.00 24.42 1211 SER A CA 1
ATOM 9551 C C . SER A 1 1211 ? 21.780 57.517 0.048 1.00 24.42 1211 SER A C 1
ATOM 9553 O O . SER A 1 1211 ? 21.247 57.928 -0.980 1.00 24.42 1211 SER A O 1
ATOM 9555 N N . VAL A 1 1212 ? 21.142 57.466 1.223 1.00 26.77 1212 VAL A N 1
ATOM 9556 C CA . VAL A 1 1212 ? 19.890 58.182 1.524 1.00 26.77 1212 VAL A CA 1
ATOM 9557 C C . VAL A 1 1212 ? 20.202 59.314 2.508 1.00 26.77 1212 VAL A C 1
ATOM 9559 O O . VAL A 1 1212 ? 20.758 59.078 3.578 1.00 26.77 1212 VAL A O 1
ATOM 9562 N N . VAL A 1 1213 ? 19.825 60.542 2.147 1.00 26.64 1213 VAL A N 1
ATOM 9563 C CA . VAL A 1 1213 ? 19.699 61.694 3.055 1.00 26.64 1213 VAL A CA 1
ATOM 9564 C C . VAL A 1 1213 ? 18.246 62.178 2.966 1.00 26.64 1213 VAL A C 1
ATOM 9566 O O . VAL A 1 1213 ? 17.760 62.358 1.848 1.00 26.64 1213 VAL A O 1
ATOM 9569 N N . PRO A 1 1214 ? 17.537 62.408 4.087 1.00 45.19 1214 PRO A N 1
ATOM 9570 C CA . PRO A 1 1214 ? 16.164 62.897 4.075 1.00 45.19 1214 PRO A CA 1
ATOM 9571 C C . PRO A 1 1214 ? 16.126 64.419 4.257 1.00 45.19 1214 PRO A C 1
ATOM 9573 O O . PRO A 1 1214 ? 16.837 64.960 5.101 1.00 45.19 1214 PRO A O 1
ATOM 9576 N N . LEU A 1 1215 ? 15.244 65.118 3.538 1.00 26.75 1215 LEU A N 1
ATOM 9577 C CA . LEU A 1 1215 ? 14.835 66.474 3.912 1.00 26.75 1215 LEU A CA 1
ATOM 9578 C C . LEU A 1 1215 ? 13.363 66.734 3.573 1.00 26.75 1215 LEU A C 1
ATOM 9580 O O . LEU A 1 1215 ? 12.848 66.378 2.519 1.00 26.75 1215 LEU A O 1
ATOM 9584 N N . GLN A 1 1216 ? 12.713 67.332 4.565 1.00 34.47 1216 GLN A N 1
ATOM 9585 C CA . GLN A 1 1216 ? 11.292 67.598 4.731 1.00 34.47 1216 GLN A CA 1
ATOM 9586 C C . GLN A 1 1216 ? 10.713 68.560 3.686 1.00 34.47 1216 GLN A C 1
ATOM 9588 O O . GLN A 1 1216 ? 11.330 69.569 3.358 1.00 34.47 1216 GLN A O 1
ATOM 9593 N N . ALA A 1 1217 ? 9.432 68.374 3.359 1.00 24.56 1217 ALA A N 1
ATOM 9594 C CA . ALA A 1 1217 ? 8.534 69.488 3.071 1.00 24.56 1217 ALA A CA 1
ATOM 9595 C C . ALA A 1 1217 ? 7.134 69.202 3.640 1.00 24.56 1217 ALA A C 1
ATOM 9597 O O . ALA A 1 1217 ? 6.389 68.361 3.146 1.00 24.56 1217 ALA A O 1
ATOM 9598 N N . LYS A 1 1218 ? 6.781 69.925 4.710 1.00 38.53 1218 LYS A N 1
ATOM 9599 C CA . LYS A 1 1218 ? 5.396 70.110 5.157 1.00 38.53 1218 LYS A CA 1
ATOM 9600 C C . LYS A 1 1218 ? 4.645 70.923 4.101 1.00 38.53 1218 LYS A C 1
ATOM 9602 O O . LYS A 1 1218 ? 5.056 72.042 3.812 1.00 38.53 1218 LYS A O 1
ATOM 9607 N N . ALA A 1 1219 ? 3.477 70.451 3.677 1.00 25.50 1219 ALA A N 1
ATOM 9608 C CA . ALA A 1 1219 ? 2.413 71.317 3.180 1.00 25.50 1219 ALA A CA 1
ATOM 9609 C C . ALA A 1 1219 ? 1.056 70.823 3.704 1.00 25.50 1219 ALA A C 1
ATOM 9611 O O . ALA A 1 1219 ? 0.608 69.722 3.406 1.00 25.50 1219 ALA A O 1
ATOM 9612 N N . LYS A 1 1220 ? 0.429 71.661 4.537 1.00 31.56 1220 LYS A N 1
ATOM 9613 C CA . LYS A 1 1220 ? -1.000 71.617 4.871 1.00 31.56 1220 LYS A CA 1
ATOM 9614 C C . LYS A 1 1220 ? -1.809 71.884 3.594 1.00 31.56 1220 LYS A C 1
ATOM 9616 O O . LYS A 1 1220 ? -1.402 72.772 2.854 1.00 31.56 1220 LYS A O 1
ATOM 9621 N N . THR A 1 1221 ? -2.984 71.269 3.424 1.00 27.02 1221 THR A N 1
ATOM 9622 C CA . THR A 1 1221 ? -4.315 71.935 3.373 1.00 27.02 1221 THR A CA 1
ATOM 9623 C C . THR A 1 1221 ? -5.406 71.118 2.650 1.00 27.02 1221 THR A C 1
ATOM 9625 O O . THR A 1 1221 ? -5.137 70.496 1.636 1.00 27.02 1221 THR A O 1
ATOM 9628 N N . HIS A 1 1222 ? -6.630 71.236 3.197 1.00 28.05 1222 HIS A N 1
ATOM 9629 C CA . HIS A 1 1222 ? -7.984 71.139 2.605 1.00 28.05 1222 HIS A CA 1
ATOM 9630 C C . HIS A 1 1222 ? -8.466 69.804 1.985 1.00 28.05 1222 HIS A C 1
ATOM 9632 O O . HIS A 1 1222 ? -7.805 69.224 1.143 1.00 28.05 1222 HIS A O 1
ATOM 9638 N N . GLN A 1 1223 ? -9.525 69.166 2.507 1.00 28.50 1223 GLN A N 1
ATOM 9639 C CA . GLN A 1 1223 ? -10.980 69.463 2.486 1.00 28.50 1223 GLN A CA 1
ATOM 9640 C C . GLN A 1 1223 ? -11.717 68.906 1.250 1.00 28.50 1223 GLN A C 1
ATOM 9642 O O . GLN A 1 1223 ? -11.365 69.222 0.123 1.00 28.50 1223 GLN A O 1
ATOM 9647 N N . ASN A 1 1224 ? -12.830 68.231 1.561 1.00 28.62 1224 ASN A N 1
ATOM 9648 C CA . ASN A 1 1224 ? -14.089 68.109 0.817 1.00 28.62 1224 ASN A CA 1
ATOM 9649 C C . ASN A 1 1224 ? -14.278 67.059 -0.298 1.00 28.62 1224 ASN A C 1
ATOM 9651 O O . ASN A 1 1224 ? -13.646 67.083 -1.344 1.00 28.62 1224 ASN A O 1
ATOM 9655 N N . ASP A 1 1225 ? -15.294 66.232 -0.016 1.00 27.98 1225 ASP A N 1
ATOM 9656 C CA . ASP A 1 1225 ? -16.538 66.016 -0.770 1.00 27.98 1225 ASP A CA 1
ATOM 9657 C C . ASP A 1 1225 ? -16.534 65.431 -2.187 1.00 27.98 1225 ASP A C 1
ATOM 9659 O O . ASP A 1 1225 ? -15.986 65.982 -3.134 1.00 27.98 1225 ASP A O 1
ATOM 9663 N N . GLY A 1 1226 ? -17.411 64.432 -2.338 1.00 25.59 1226 GLY A N 1
ATOM 9664 C CA . GLY A 1 1226 ? -18.313 64.330 -3.488 1.00 25.59 1226 GLY A CA 1
ATOM 9665 C C . GLY A 1 1226 ? -18.120 63.062 -4.318 1.00 25.59 1226 GLY A C 1
ATOM 9666 O O . GLY A 1 1226 ? -17.137 62.920 -5.026 1.00 25.59 1226 GLY A O 1
ATOM 9667 N N . LEU A 1 1227 ? -18.976 62.046 -4.154 1.00 27.64 1227 LEU A N 1
ATOM 9668 C CA . LEU A 1 1227 ? -20.216 61.852 -4.932 1.00 27.64 1227 LEU A CA 1
ATOM 9669 C C . LEU A 1 1227 ? -19.984 61.604 -6.434 1.00 27.64 1227 LEU A C 1
ATOM 9671 O O . LEU A 1 1227 ? -19.737 62.544 -7.173 1.00 27.64 1227 LEU A O 1
ATOM 9675 N N . GLN A 1 1228 ? -20.211 60.360 -6.878 1.00 28.56 1228 GLN A N 1
ATOM 9676 C CA . GLN A 1 1228 ? -21.272 59.943 -7.829 1.00 28.56 1228 GLN A CA 1
ATOM 9677 C C . GLN A 1 1228 ? -20.926 58.548 -8.407 1.00 28.56 1228 GLN A C 1
ATOM 9679 O O . GLN A 1 1228 ? -19.839 58.347 -8.928 1.00 28.56 1228 GLN A O 1
ATOM 9684 N N . GLN A 1 1229 ? -21.700 57.486 -8.127 1.00 28.78 1229 GLN A N 1
ATOM 9685 C CA . GLN A 1 1229 ? -22.910 57.057 -8.867 1.00 28.78 1229 GLN A CA 1
ATOM 9686 C C . GLN A 1 1229 ? -22.605 56.776 -10.356 1.00 28.78 1229 GLN A C 1
ATOM 9688 O O . GLN A 1 1229 ? -22.298 57.707 -11.085 1.00 28.78 1229 GLN A O 1
ATOM 9693 N N . LEU A 1 1230 ? -22.614 55.535 -10.871 1.00 28.44 1230 LEU A N 1
ATOM 9694 C CA . LEU A 1 1230 ? -23.759 54.661 -11.250 1.00 28.44 1230 LEU A CA 1
ATOM 9695 C C . LEU A 1 1230 ? -23.200 53.554 -12.228 1.00 28.44 1230 LEU A C 1
ATOM 9697 O O . LEU A 1 1230 ? -21.995 53.545 -12.459 1.00 28.44 1230 LEU A O 1
ATOM 9701 N N . PRO A 1 1231 ? -23.980 52.641 -12.856 1.00 40.91 1231 PRO A N 1
ATOM 9702 C CA . PRO A 1 1231 ? -24.490 51.386 -12.301 1.00 40.91 1231 PRO A CA 1
ATOM 9703 C C . PRO A 1 1231 ? -24.280 50.147 -13.226 1.00 40.91 1231 PRO A C 1
ATOM 9705 O O . PRO A 1 1231 ? -23.759 50.224 -14.330 1.00 40.91 1231 PRO A O 1
ATOM 9708 N N . GLN A 1 1232 ? -24.737 48.996 -12.720 1.00 30.83 1232 GLN A N 1
ATOM 9709 C CA . GLN A 1 1232 ? -25.299 47.802 -13.384 1.00 30.83 1232 GLN A CA 1
ATOM 9710 C C . GLN A 1 1232 ? -25.346 47.713 -14.934 1.00 30.83 1232 GLN A C 1
ATOM 9712 O O . GLN A 1 1232 ? -25.882 48.591 -15.597 1.00 30.83 1232 GLN A O 1
ATOM 9717 N N . MET A 1 1233 ? -25.008 46.524 -15.469 1.00 26.91 1233 MET A N 1
ATOM 9718 C CA . MET A 1 1233 ? -25.956 45.488 -15.960 1.00 26.91 1233 MET A CA 1
ATOM 9719 C C . MET A 1 1233 ? -25.506 44.719 -17.232 1.00 26.91 1233 MET A C 1
ATOM 9721 O O . MET A 1 1233 ? -25.325 45.278 -18.303 1.00 26.91 1233 MET A O 1
ATOM 9725 N N . SER A 1 1234 ? -25.495 43.386 -17.080 1.00 27.33 1234 SER A N 1
ATOM 9726 C CA . SER A 1 1234 ? -25.975 42.329 -18.000 1.00 27.33 1234 SER A CA 1
ATOM 9727 C C . SER A 1 1234 ? -25.266 41.956 -19.321 1.00 27.33 1234 SER A C 1
ATOM 9729 O O . SER A 1 1234 ? -25.232 42.724 -20.269 1.00 27.33 1234 SER A O 1
ATOM 9731 N N . ALA A 1 1235 ? -24.955 40.647 -19.377 1.00 29.77 1235 ALA A N 1
ATOM 9732 C CA . ALA A 1 1235 ? -25.179 39.667 -20.458 1.00 29.77 1235 ALA A CA 1
ATOM 9733 C C . ALA A 1 1235 ? -24.425 39.800 -21.801 1.00 29.77 1235 ALA A C 1
ATOM 9735 O O . ALA A 1 1235 ? -24.566 40.789 -22.500 1.00 29.77 1235 ALA A O 1
ATOM 9736 N N . PHE A 1 1236 ? -23.762 38.719 -22.247 1.00 25.75 1236 PHE A N 1
ATOM 9737 C CA . PHE A 1 1236 ? -24.245 37.847 -23.340 1.00 25.75 1236 PHE A CA 1
ATOM 9738 C C . PHE A 1 1236 ? -23.307 36.652 -23.624 1.00 25.75 1236 PHE A C 1
ATOM 9740 O O . PHE A 1 1236 ? -22.125 36.649 -23.296 1.00 25.75 1236 PHE A O 1
ATOM 9747 N N . ARG A 1 1237 ? -23.910 35.613 -24.218 1.00 27.80 1237 ARG A N 1
ATOM 9748 C CA . ARG A 1 1237 ? -23.364 34.311 -24.641 1.00 27.80 1237 ARG A CA 1
ATOM 9749 C C . ARG A 1 1237 ? -22.315 34.414 -25.774 1.00 27.80 1237 ARG A C 1
ATOM 9751 O O . ARG A 1 1237 ? -22.518 35.210 -26.675 1.00 27.80 1237 ARG A O 1
ATOM 9758 N N . ALA A 1 1238 ? -21.301 33.531 -25.699 1.00 27.08 1238 ALA A N 1
ATOM 9759 C CA . ALA A 1 1238 ? -20.587 32.694 -26.705 1.00 27.08 1238 ALA A CA 1
ATOM 9760 C C . ALA A 1 1238 ? -20.618 33.030 -28.226 1.00 27.08 1238 ALA A C 1
ATOM 9762 O O . ALA A 1 1238 ? -21.557 33.661 -28.692 1.00 27.08 1238 ALA A O 1
ATOM 9763 N N . PRO A 1 1239 ? -19.811 32.359 -29.086 1.00 43.22 1239 PRO A N 1
ATOM 9764 C CA . PRO A 1 1239 ? -18.415 31.882 -29.011 1.00 43.22 1239 PRO A CA 1
ATOM 9765 C C . PRO A 1 1239 ? -17.582 32.372 -30.230 1.00 43.22 1239 PRO A C 1
ATOM 9767 O O . PRO A 1 1239 ? -18.152 32.788 -31.235 1.00 43.22 1239 PRO A O 1
ATOM 9770 N N . TRP A 1 1240 ? -16.249 32.237 -30.222 1.00 24.22 1240 TRP A N 1
ATOM 9771 C CA . TRP A 1 1240 ? -15.443 32.402 -31.448 1.00 24.22 1240 TRP A CA 1
ATOM 9772 C C . TRP A 1 1240 ? -14.426 31.277 -31.654 1.00 24.22 1240 TRP A C 1
ATOM 9774 O O . TRP A 1 1240 ? -13.642 30.936 -30.772 1.00 24.22 1240 TRP A O 1
ATOM 9784 N N . ARG A 1 1241 ? -14.487 30.714 -32.865 1.00 26.98 1241 ARG A N 1
ATOM 9785 C CA . ARG A 1 1241 ? -13.482 29.876 -33.523 1.00 26.98 1241 ARG A CA 1
ATOM 9786 C C . ARG A 1 1241 ? -12.467 30.771 -34.255 1.00 26.98 1241 ARG A C 1
ATOM 9788 O O . ARG A 1 1241 ? -12.883 31.744 -34.869 1.00 26.98 1241 ARG A O 1
ATOM 9795 N N . LEU A 1 1242 ? -11.212 30.303 -34.264 1.00 26.70 1242 LEU A N 1
ATOM 9796 C CA . LEU A 1 1242 ? -10.193 30.345 -35.336 1.00 26.70 1242 LEU A CA 1
ATOM 9797 C C . LEU A 1 1242 ? -9.881 31.685 -36.035 1.00 26.70 1242 LEU A C 1
ATOM 9799 O O . LEU A 1 1242 ? -10.668 32.154 -36.849 1.00 26.70 1242 LEU A O 1
ATOM 9803 N N . ASN A 1 1243 ? -8.640 32.172 -35.904 1.00 23.98 1243 ASN A N 1
ATOM 9804 C CA . ASN A 1 1243 ? -7.562 31.901 -36.875 1.00 23.98 1243 ASN A CA 1
ATOM 9805 C C . ASN A 1 1243 ? -6.262 32.659 -36.531 1.00 23.98 1243 ASN A C 1
ATOM 9807 O O . ASN A 1 1243 ? -6.318 33.839 -36.188 1.00 23.98 1243 ASN A O 1
ATOM 9811 N N . VAL A 1 1244 ? -5.147 31.963 -36.810 1.00 29.92 1244 VAL A N 1
ATOM 9812 C CA . VAL A 1 1244 ? -3.710 32.328 -36.810 1.00 29.92 1244 VAL A CA 1
ATOM 9813 C C . VAL A 1 1244 ? -2.943 31.881 -35.574 1.00 29.92 1244 VAL A C 1
ATOM 9815 O O . VAL A 1 1244 ? -3.201 32.411 -34.474 1.00 29.92 1244 VAL A O 1
#

Solvent-accessible surface area (backbone atoms only — not comparable to full-atom values): 70923 Å² total; per-residue (Å²): 135,88,77,91,79,92,78,88,88,81,91,75,87,76,81,61,61,52,80,65,56,75,76,67,71,94,83,83,82,57,47,25,39,23,12,71,39,75,82,32,39,58,60,32,73,92,70,32,46,71,39,44,55,90,60,66,62,28,30,34,41,78,48,66,37,66,44,64,34,82,39,40,34,45,49,34,42,60,54,98,91,43,79,47,68,50,61,84,73,73,47,77,49,67,39,59,81,78,53,95,55,40,83,46,78,48,76,50,73,64,87,77,81,91,80,91,87,80,92,80,80,88,86,82,82,81,82,84,89,75,83,90,84,86,85,87,87,86,89,59,96,85,82,73,91,82,90,82,63,84,80,66,64,68,75,76,76,82,82,89,91,88,89,86,85,88,86,82,91,80,82,91,89,88,87,85,84,86,87,87,86,89,80,84,86,88,79,90,78,83,86,81,90,81,90,82,81,95,70,89,81,87,81,91,73,85,72,76,74,60,74,79,88,49,90,62,44,38,65,58,50,55,52,50,59,70,38,29,44,48,69,81,45,80,42,45,72,59,51,56,52,51,51,53,50,53,53,53,52,50,53,52,53,58,55,65,55,67,66,86,59,78,79,88,79,40,75,70,52,59,71,30,70,72,45,46,53,52,52,50,52,51,50,54,53,50,53,53,50,50,54,51,50,71,59,59,49,80,61,42,47,28,63,47,45,25,24,61,80,60,46,56,46,29,42,47,11,54,53,23,27,53,57,28,51,78,70,60,27,34,26,32,38,29,91,57,14,59,64,39,34,50,40,27,46,51,42,11,49,53,50,34,47,38,40,53,40,52,88,52,88,56,43,52,38,28,43,78,33,72,31,43,51,58,22,50,32,45,52,49,47,29,37,55,41,56,45,47,43,51,57,21,51,47,58,39,28,33,91,93,31,92,47,27,94,43,38,92,72,43,64,41,62,41,42,50,56,63,77,43,49,51,70,76,50,48,72,66,52,43,46,9,35,34,70,71,56,59,68,40,45,64,56,47,54,25,66,78,67,70,43,54,65,70,58,52,37,60,58,44,46,76,44,29,46,92,66,58,40,61,64,51,54,28,63,75,68,72,49,65,82,52,28,34,38,33,36,52,70,59,63,72,47,54,53,52,30,26,47,76,71,69,63,36,46,88,34,52,41,66,28,54,40,38,67,62,63,21,47,36,64,68,59,45,49,54,54,51,50,52,29,59,74,72,70,40,46,43,37,32,41,44,32,42,29,27,30,87,70,38,9,18,53,23,59,39,53,55,53,53,50,47,45,60,57,34,13,61,73,51,41,27,60,44,37,36,31,46,12,34,54,36,37,58,62,26,8,57,75,29,73,68,63,88,95,68,81,77,75,80,72,46,86,30,62,53,59,56,45,70,72,33,72,68,49,44,53,27,49,70,35,46,47,74,29,49,31,35,25,28,19,40,36,36,74,53,28,26,61,80,57,29,9,14,37,28,30,42,37,45,66,55,41,32,49,63,41,78,57,67,78,86,86,86,60,106,83,60,97,61,74,50,58,29,60,55,56,89,58,52,85,39,63,20,13,40,35,38,10,50,37,40,33,45,71,73,49,31,67,12,36,84,19,45,15,37,48,50,11,21,7,38,38,36,23,32,52,50,35,50,47,43,60,44,68,40,53,94,88,48,49,53,39,42,40,41,55,55,65,54,71,51,62,70,42,96,79,56,51,72,66,57,42,53,50,51,37,47,47,44,46,68,50,52,68,70,37,53,60,62,59,31,69,74,34,64,68,44,51,33,48,51,55,66,45,52,40,69,51,29,17,39,30,31,36,49,36,44,40,54,98,84,42,69,50,38,51,47,70,61,26,27,52,53,33,51,54,42,44,62,68,22,49,75,92,49,88,77,45,62,59,86,80,42,80,40,33,47,36,71,53,69,52,44,36,89,53,38,40,69,29,45,52,52,47,36,48,74,57,51,33,57,81,79,69,58,43,44,32,38,27,36,22,34,63,45,57,62,34,53,55,78,55,46,53,55,60,53,50,50,50,55,50,50,50,44,53,48,45,37,64,73,45,52,41,60,27,67,41,73,56,64,38,70,49,46,20,43,59,36,73,86,92,58,40,32,38,36,49,64,40,25,60,58,28,46,64,33,22,41,48,38,30,30,32,44,47,61,50,73,72,56,46,53,50,52,52,51,52,41,69,77,38,77,78,57,49,41,37,38,32,39,67,55,66,42,45,71,68,53,40,67,71,67,36,41,46,51,24,40,46,31,43,35,44,69,37,92,82,41,30,94,34,72,81,68,50,63,80,54,98,64,67,43,64,38,36,56,77,43,79,48,35,79,39,73,47,48,76,94,72,40,44,96,60,60,52,71,42,38,44,22,42,31,32,50,54,80,89,43,30,33,40,38,46,60,81,50,37,83,75,49,63,48,43,34,32,32,61,36,46,80,48,70,50,91,79,46,40,93,88,69,49,67,71,79,44,28,70,58,31,25,24,36,30,31,74,86,41,46,40,51,79,59,60,78,48,42,94,91,50,60,72,72,82,75,42,62,62,40,73,41,52,29,42,30,17,51,35,48,88,90,48,18,90,81,37,66,74,37,36,43,34,39,39,29,40,14,82,44,56,45,42,36,39,53,69,30,49,49,50,70,61,62,74,68,66,54,98,79,66,74,58,66,65,53,52,50,50,53,44,56,74,66,52,83,70,79,49,72,68,63,58,58,64,56,62,77,76,77,79,81,90,86,87,88,87,90,86,85,88,87,82,89,83,88,79,91,76,91,80,84,87,83,88,82,89,81,91,87,81,89,85,84,89,85,82,88,86,87,81,88,88,136

InterPro domains:
  IPR002044 Carbohydrate binding module family 20 [PF00686] (28-102)
  IPR002044 Carbohydrate binding module family 20 [PS51166] (8-124)
  IPR002044 Carbohydrate binding module family 20 [SM01065] (13-105)
  IPR002129 Pyridoxal phosphate-dependent decarboxylase, major domain [PF00282] (484-584)
  IPR013783 Immunoglobulin-like fold [G3DSA:2.60.40.10] (22-106)
  IPR013784 Carbohydrate-binding-like fold [SSF49452] (28-98)
  IPR015421 Pyridoxal phosphate-dependent transferase, major domain [G3DSA:3.40.640.10] (315-693)
  IPR015424 Pyridoxal phosphate-dependent transferase [SSF53383] (285-718)
  IPR050477 Group II Amino Acid Decarboxylases [PTHR42735] (225-804)

Nearest PDB structures (foldseek):
  7cwy-assembly1_A  TM=8.851E-01  e=1.535E-44  Enterococcus faecalis
  7cx1-assembly2_B  TM=8.795E-01  e=1.395E-44  Enterococcus faecalis
  7cwy-assembly2_C  TM=8.789E-01  e=1.535E-44  Enterococcus faecalis
  7cwz-assembly2_C  TM=8.811E-01  e=8.493E-43  Enterococcus faecalis
  5hsj-assembly1_A  TM=8.634E-01  e=1.824E-42  Levilactobacillus brevis

Foldseek 3Di:
DDDDDDDDDDDDDPPQLCVQQVPDDPDDWWKFKAWCDVQRPRPDPVPTHTFCCPPPVKTKDKTWDAAQDKMWMWMWTADPNDIDTGDDDTDIDGHHHDDRTDIDMDMDGRDDDDDDDDDDDPPPPPPPPDDDDDDDFDDDPDDDGDDDDPVVVVVPPPPDDDDDDDDDDDDDDDPDPPPDDDDDDDDDDDDDDDDDDPDDDDDDDPDPQDFQPDFFAQVLVVLLCLFFCALVSPVVVVLVVLVVVLVVVVVVVVCPVPVVDDDPCDPVNCPDPVNVVVVLLVVVLVVVVVVLCVFQDFSQAHLLEFAALGHTFTSLLVSLLVSLVVLFAWLLDCVSPVPLLVLQFVLQVQLCVLLPQDCDPLHKGKGWDLALLQQVLFVLLLLLQLLCLLVLVLVQCPVVHPLVVCQVPDWFAFLLGDIDRSNPDASLRSSARASVRSLCVLVCSCPVVPDDQVRVLVSSLCRTCVNVNPVVVCVVRVADQAAEEEALLDDPSVQVSCVVSVSHSVRYDHAAADLQSAGDLVSVLVVLVVCLVVSHAHSEYEWECQGRFFGAGYQLVSVLVSQSVVSSVRGHYAYEYACQPPSLLSQLVAADDPPDDGDDRDQYLFDQGHFFPSSNNRSNSSNVGQKYKYFCSRLVSRPGRTIMMMGSHPSSLCSQASHTDDDDDPPCSRDRPSSSGDDRTDRSSNSSSSSSQCVSFNSHCSGSSSLQRLLLLLLLLLQLLQLQVDDVPAQKDKDWSDDQPLRPDPDRDPVSSVVVNVCSVPQPLPDASSVNVVDSPSSSRSNRGGGSGQKIKMFMWGDAPNHTDQALVLSQQLLVQLQVQQDDDDSLDGSVSHSHHKYKDKAQCVNNPVSVVVRSVSSNYDDSGIHIIIMTGRSDSCCSSPSVSVVSSVVSSVSSVCCCVLASNQQQDADFAKWKFWWFDLVWIKTFTDAALSGQQRQKGWIFTKDFDPVVSVLVVVVCVVPVLWIKMKIFPTGGRPVCCVVVQKGWIWIWTFDQDVQQATDDTPDTSDPGTTMMGTPGIQAIDGRHQVQADPADDQWWKWKWADAPQWIKIWTQRRHPPAKIKIFTRKDWDWDPPFDPPDDCRVQRHNIKMKTFPPHGRRVQPDADPVRHPVCRAAFRKTKIFIFDDYNPCRVPGDGGTTTMMTGHSHMHMDSDSNHPGSCCVPVPDDGPVVVVVVVVCCVVCSDDDPVNSVVVVVPPDDDDDDDDDDDDDDDDDDDDDDDDDDDDDDDDDDDDDDDDDDDD

Mean predicted aligned error: 15.7 Å

pLDDT: mean 80.28, std 23.63, range [20.09, 98.94]

Organism: NCBI:txid2056292

Secondary structure (DSSP, 8-state):
--------PPP---SSTHHHHTT--TTS--EEEEESSGGGGGG-STTPEEPEEEETTEEEEEEEE-TT-EEEEEEEEEETTEEEEPPSSPEEEE--SSSSSEEEEEEEE--PPP-------TTSSSSSS-----------TTS---PPPTTTGGGSS------SS--------S-SSS--S--PPP-------------------PPPPPP------THHHHHHHHTB--TT-TTHHHHHHHHHHHHHHHHHHHHHSSTTSPPSS-HHHHTSHHHHHHHHHHHHHHHHHHHHHHHHS--TTSTTB-SSS--PPBHHHHHHHHHHHHH--BTTSGGG-HHHHHHHHHHHHHHHHHTT--SSSSPPEEEEES-HHHHHHHHHHHHHHHHHHHHHHHHHTSTTSTTGGGTTT-EEE-TTS-EEEGGG--HHHHHT--HHHHHHHHHHHHHHHT--HHHHHHHHHTTSHHHH-HHHHHHHHTPPPPEEEEETT--THHHHHHHHTTS-GGGEEEEPB-TTS-B-HHHHHHHHHHHHHHT--EEEEEEEBS-TTT--B--HHHHHHHHHHHHTTT---EEEEE-TTTGGGGGGGSPPPTT-PPPPP---SS------HHHHHHHHHGGGSSEEE--TTTTT-PPSS-EEEEESSGGGGGGGSSS------TT-----GGGSSS--S-BTHHHHHHHHHHHHH-SSTTTHHHHHHHHHHHHHHHHHHHHHS--TT-SEEEEESSPPTTTTSSS--HHHHHHHHHHHIIIIISS-HHHHTT-HHHHHHHTTSS-SSSEEEEEEEEEETTEEP-BHHHHHHHHHHHHHHT---STTS-GGG-S-B-EEEEE-HHHHTHHHHHHHHHHT-BSS--EEEEEEE---SSTTTTTHHHHHHHHHHHHHHHHIIIIIHHHH----B--EEEEE-SSSEEEEE---TT-GGG-EEEEEEEE--HHHHHHHHHHHHH-TT-EEEEEESS-B-HHHHHHHSEEEEEEEEEEE-TTS-EEEEEEESSSS-EEEEEEEEEEEEE--GGGS-SS--SS-EEEEEE-SS-EEEEE---SSS--EEEEEEEEEEE-S---TT--HHHHGGG-EEEEETT--HHHHPSP-SSS--TTS-TT-EEEEEEEE--TTTTTTSPEEEEEEEE--SEEEEESSTTT--HHHHHH-----HHHHHHHHHHHH-----HHHHHHHTTSS--------------------------------------------

Radius of gyration: 40.88 Å; Cα contacts (8 Å, |Δi|>4): 2140; chains: 1; bounding box: 123×128×98 Å

Sequence (1244 aa):
MLSRLLSSEVSGSFSNLFGLLSEVDGSAENIYITGSVDALQNWSPDNALILNPANYPTWSITINLPASTAIEYKYIRKFNGQVTWESDPNMRITTPASVRNCHLVFSVPMLGRRDCKNDIDWEQYADVLSRIHTEACLWIQNGDWVTLSESEAYALWMLPYVHRGGFPRRGGHMIKRLMNVWSPPKRQLNGRSLESSFAVISTRFPCPLPIYDYEQDERAYENTAAWFLGPKAENHGFMEQAFGLVVDRLLKARKAYKPDDPDYITEGVMSSGGYQQAMQKTFCLLDELSKYMSKHNIPFYSPRYAAHMNGDTTLPATLGYLLGMLYNPNNVSAEASPLTTMIEYEVGQDLCKMLGYQEKKPKPWGHITCDGSVANLESMWVARNLKFYPLSLKNAMAPGGPLNRIAESFQVTLCGGGSKLFNECSTWELLNLTPDTVLDLERRVTQDFGFSKKYYQKVMGDHIIQTISKDSLLSQYGIEPPQYFVATTKHYSWPKGAAITGIGSENLIEVRVDNNARMDPAYLEQLLEDRLQRKQAVYAVVAIIGSTEHGSVDPLDQIVYLREKFQKKGLSFVIHADAAWGGYFASLLRDIPPGREYGTPVDPIVIRMGLPDHTKKQLESLKYADSITTDPHKPGYIPYPAGSLCYRDERMTSLVTWTTPYIGYEAANTQTMGIYGLEGSKPGAAPVAVWLSHAAIGLHKGGYGSLLGQAMFTAVKMYCRWATMSTEGSNLIVVPLNMLPSEQRLHPTTAEVEEEKRFIREKILNLSNRDLLKDEKALAKLQLLGSDLMINAFACNFRVDGVANTSVAEANVLNAEIYEALSVYHVSGDVKERDVFLMSTVLSQKQYGECLTNFKRRLGLLGDEDLFVLSNVSTSPFLTANQFDGDLADVVKRTAEEVIAKICVPRNRVYKAKHSFLIQGTDRLHLVYLPVLPMATHRQQLIMTVDLPAAAMRTYLRAQEQDPTAFFCLHTAEEVLLSDILRDGSFQAQIEKRIPEKNNSIGNCGGHIFELPVKVVITRIIVHRPLDPHLLDSSYPKQMPFYLYGTSQRQHIDHILLSSPNVQLSASDITLKLAEEASSGFKLEAEIEQGLVAVFDEVPEAEMQPFDEILPPSFFSPRKEFAVTIRRGGPDSGLHSAVVARGTLTLGSKVFIDFDMLNKSLVEIIRGNRFPKEDIDKLEKFLKDKELSLEHIESHEHQSIISNGGHTILSVVPLQAKAKTHQNDGLQQLPQMSAFRAPWRLNV